Protein AF-A0A4Q0YT40-F1 (afdb_monomer)

Organism: NCBI:txid1278244

Mean predicted aligned error: 18.42 Å

Sequence (794 aa):
MQFTASTARFYFFLEVALEYIKHKRYRWLLLITVFLSGCFTVDKKEVDIEKEDGGQAVIDVVLTDRPSNRVVLDIVSDLPDEVTVSRAQLTFTSSNWNTPQTVTLTAIDDDTVDNDTAKIKVSVNRRLSDFSFGFAQDRLVNVTVVNDDLADVRLSKTAMTIPENAGAGEFTAVLTAQPKSDVIVDVESNDVDEATVTPSQITFSPSNWNTPQALSVFGIDDDKTTTDTATVSVSVNPLSDGGFVEIPVKSVLVTLENDDDGEQPKAIKVDPAQPPEQLVVTLPGRNDYFKLHKTSQRGPDFEVVRVRSDGTKEALDAGEVRTYTGYSPTAPEILMAATLLHNGDLRYQLFRGVNDDIIGNPSSAAREDDYDASRPTNVTFWDRMPAPPITILQPMGTLTDPAPSPYKLADLSLILDASRWTNLGFQKDRSIIEKTETSINFTDALYLRDMSWRHPIDKVLIYETFPASGTNEWTKTKTRVDSLFPGNISDHYATIGQVGGGLAFVCNTHSISAVYNSFDAGYAEFWHVFRHEIGHNHGSGHYTGGAPEGATIMSGNSIPLSKISGPESDVMKGCASWKFKDAYRDGQAPSHPVPPYAKFDKVLIKGSEREIVLDVLSNDIDANNDKIGILDFVTSTRNGTIRFEPADSASGRDKLVYTVDSVLAIGEKDRFTYRIIDANGQISTGQIEIQRYPESITLSTNADLNNIASNAEEVAKLYDYYREVKFVTSNGNWASNIRLPSGDRLEGRDFLLTVNSAYAVNLHVNGEVKTYFRGQTISGTYGNGAWKLFEIAF

Secondary structure (DSSP, 8-state):
----S-TTSSSHHHHHHHHHGGG----------------EEES-SEEEES-TTT-EEEEEEEESS--SS-EEEEEEES-TTTEEES-SEEEE-TTTTTS-EEEEEEE---SBSS--EEEEEEEE-TTTS-GGGTTPPPEEEEEEEPP-----EEES-SEEEEETTT-EEEEEEEESSB-SS-EEEEEEES-TTTEEEE-SEEEE-TTTTTSPEEEEEEE---S--S--EEEEEEEE-TTS-TTTTTPPPEEEEEEEE-----S--------TTS--SEEEEE-TT---EEEEEE---EEEEEEEEEE-TTS-EEE----S--EEEEE-SSSTT-EEEEEE-TTS-EEEEEE--SS-------S--S---S--TTSPP---EESSPPPPPS--PPPSS--BPPPP---EE--EEEEEEHHHHHHTT--SHHHHHHHHHHHHHHHHHHHHHHHSEE--EEEEEEESSPPP-SHHHHTTHHHHHHHHSTT---SEEEEESS-TT-B--TT--S-EE-----SSSS---HHHHHHHHHHHHTT--TTTTSSSS---GGG-S-TT-----HHHHHHHHHHHHHHSTTTSEE----SS----B--EEEEEE-TT--EEEE-GGGS-B-TT---EEEEEE--B-SSEEEEEE--SSTTSPPEEEEEESS-PPTT-EEEEEEEEEETTS-EEEEEEEEEEPPSEEEE-SHHHHHHHTT-HHHHHHHHTT-SEEEEEEBTTB--SEEE---SGGGTT-EEEEEE-SSS-EEEEETTEEEEE-TT-EEEEEEETTEEEEEE---

Radius of gyration: 46.4 Å; Cα contacts (8 Å, |Δi|>4): 1845; chains: 1; bounding box: 134×84×126 Å

Nearest PDB structures (foldseek):
  4dny-assembly1_A  TM=9.069E-01  e=2.361E-08  Escherichia coli O157:H7
  3vta-assembly2_B  TM=5.539E-01  e=1.621E-03  Cucumis melo
  4rtd-assembly1_A  TM=2.829E-01  e=8.474E-05  Escherichia coli K-12
  5a42-assembly1_A  TM=2.393E-01  e=2.942E-05  Escherichia coli K-12
  2z4t-assembly1_A  TM=3.731E-01  e=8.149E-03  Photobacterium sp. JT-ISH-224

pLDDT: mean 81.82, std 16.35, range [27.25, 97.56]

Structure (mmCIF, N/CA/C/O backbone):
data_AF-A0A4Q0YT40-F1
#
_entry.id   AF-A0A4Q0YT40-F1
#
loop_
_atom_site.group_PDB
_atom_site.id
_atom_site.type_symbol
_atom_site.label_atom_id
_atom_site.label_alt_id
_atom_site.label_comp_id
_atom_site.label_asym_id
_atom_site.label_entity_id
_atom_site.label_seq_id
_atom_site.pdbx_PDB_ins_code
_atom_site.Cartn_x
_atom_site.Cartn_y
_atom_site.Cartn_z
_atom_site.occupancy
_atom_site.B_iso_or_equiv
_atom_site.auth_seq_id
_atom_site.auth_comp_id
_atom_site.auth_asym_id
_atom_site.auth_atom_id
_atom_site.pdbx_PDB_model_num
ATOM 1 N N . MET A 1 1 ? 50.803 -26.792 -78.339 1.00 44.84 1 MET A N 1
ATOM 2 C CA . MET A 1 1 ? 51.749 -26.022 -79.174 1.00 44.84 1 MET A CA 1
ATOM 3 C C . MET A 1 1 ? 51.206 -24.605 -79.295 1.00 44.84 1 MET A C 1
ATOM 5 O O . MET A 1 1 ? 50.373 -24.349 -80.145 1.00 44.84 1 MET A O 1
ATOM 9 N N . GLN A 1 2 ? 51.597 -23.734 -78.367 1.00 27.25 2 GLN A N 1
ATOM 10 C CA . GLN A 1 2 ? 51.421 -22.279 -78.391 1.00 27.25 2 GLN A CA 1
ATOM 11 C C . GLN A 1 2 ? 52.415 -21.762 -77.344 1.00 27.25 2 GLN A C 1
ATOM 13 O O . GLN A 1 2 ? 52.259 -22.019 -76.155 1.00 27.25 2 GLN A O 1
ATOM 18 N N . PHE A 1 3 ? 53.519 -21.179 -77.808 1.00 30.95 3 PHE A N 1
ATOM 19 C CA . PHE A 1 3 ? 54.542 -20.582 -76.953 1.00 30.95 3 PHE A CA 1
ATOM 20 C C . PHE A 1 3 ? 54.068 -19.184 -76.552 1.00 30.95 3 PHE A C 1
ATOM 22 O O . PHE A 1 3 ? 53.912 -18.325 -77.417 1.00 30.95 3 PHE A O 1
ATOM 29 N N . THR A 1 4 ? 53.854 -18.947 -75.258 1.00 33.94 4 THR A N 1
ATOM 30 C CA . THR A 1 4 ? 53.590 -17.612 -74.709 1.00 33.94 4 THR A CA 1
ATOM 31 C C . THR A 1 4 ? 54.831 -17.073 -74.003 1.00 33.94 4 THR A C 1
ATOM 33 O O . THR A 1 4 ? 55.519 -17.774 -73.263 1.00 33.94 4 THR A O 1
ATOM 36 N N . ALA A 1 5 ? 55.124 -15.812 -74.297 1.00 40.94 5 ALA A N 1
ATOM 37 C CA . ALA A 1 5 ? 56.311 -15.053 -73.944 1.00 40.94 5 ALA A CA 1
ATOM 38 C C . ALA A 1 5 ? 56.649 -15.031 -72.438 1.00 40.94 5 ALA A C 1
ATOM 40 O O . ALA A 1 5 ? 56.079 -14.259 -71.675 1.00 40.94 5 ALA A O 1
ATOM 41 N N . SER A 1 6 ? 57.666 -15.790 -72.024 1.00 35.97 6 SER A N 1
ATOM 42 C CA . SER A 1 6 ? 58.470 -15.453 -70.831 1.00 35.97 6 SER A CA 1
ATOM 43 C C . SER A 1 6 ? 59.953 -15.841 -70.940 1.00 35.97 6 SER A C 1
ATOM 45 O O . SER A 1 6 ? 60.773 -15.407 -70.136 1.00 35.97 6 SER A O 1
ATOM 47 N N . THR A 1 7 ? 60.354 -16.545 -72.002 1.00 39.34 7 THR A N 1
ATOM 48 C CA . THR A 1 7 ? 61.739 -16.987 -72.247 1.00 39.34 7 THR A CA 1
ATOM 49 C C . THR A 1 7 ? 62.654 -15.946 -72.911 1.00 39.34 7 THR A C 1
ATOM 51 O O . THR A 1 7 ? 63.833 -16.218 -73.114 1.00 39.34 7 THR A O 1
ATOM 54 N N . ALA A 1 8 ? 62.171 -14.734 -73.208 1.00 37.81 8 ALA A N 1
ATOM 55 C CA . ALA A 1 8 ? 62.936 -13.727 -73.961 1.00 37.81 8 ALA A CA 1
ATOM 56 C C . ALA A 1 8 ? 63.620 -12.627 -73.116 1.00 37.81 8 ALA A C 1
ATOM 58 O O . ALA A 1 8 ? 64.376 -11.833 -73.666 1.00 37.81 8 ALA A O 1
ATOM 59 N N . ARG A 1 9 ? 63.416 -12.561 -71.790 1.00 40.62 9 ARG A N 1
ATOM 60 C CA . ARG A 1 9 ? 64.088 -11.556 -70.927 1.00 40.62 9 ARG A CA 1
ATOM 61 C C . ARG A 1 9 ? 65.299 -12.070 -70.144 1.00 40.62 9 ARG A C 1
ATOM 63 O O . ARG A 1 9 ? 66.021 -11.265 -69.570 1.00 40.62 9 ARG A O 1
ATOM 70 N N . PHE A 1 10 ? 65.574 -13.374 -70.178 1.00 38.31 10 PHE A N 1
ATOM 71 C CA . PHE A 1 10 ? 66.723 -13.964 -69.478 1.00 38.31 10 PHE A CA 1
ATOM 72 C C . PHE A 1 10 ? 67.996 -14.071 -70.340 1.00 38.31 10 PHE A C 1
ATOM 74 O O . PHE A 1 10 ? 69.082 -14.260 -69.803 1.00 38.31 10 PHE A O 1
ATOM 81 N N . TYR A 1 11 ? 67.892 -13.878 -71.662 1.00 40.69 11 TYR A N 1
ATOM 82 C CA . TYR A 1 11 ? 69.049 -13.919 -72.568 1.00 40.69 11 TYR A CA 1
ATOM 83 C C . TYR A 1 11 ? 69.801 -12.583 -72.709 1.00 40.69 11 TYR A C 1
ATOM 85 O O . TYR A 1 11 ? 70.957 -12.591 -73.113 1.00 40.69 11 TYR A O 1
ATOM 93 N N . PHE A 1 12 ? 69.215 -11.446 -72.314 1.00 41.19 12 PHE A N 1
ATOM 94 C CA . PHE A 1 12 ? 69.867 -10.136 -72.486 1.00 41.19 12 PHE A CA 1
ATOM 95 C C . PHE A 1 12 ? 70.853 -9.778 -71.356 1.00 41.19 12 PHE A C 1
ATOM 97 O O . PHE A 1 12 ? 71.797 -9.024 -71.565 1.00 41.19 12 PHE A O 1
ATOM 104 N N . PHE A 1 13 ? 70.698 -10.358 -70.159 1.00 40.62 13 PHE A N 1
ATOM 105 C CA . PHE A 1 13 ? 71.640 -10.136 -69.049 1.00 40.62 13 PHE A CA 1
ATOM 106 C C . PHE A 1 13 ? 72.881 -11.041 -69.100 1.00 40.62 13 PHE A C 1
ATOM 108 O O . PHE A 1 13 ? 73.873 -10.753 -68.428 1.00 40.62 13 PHE A O 1
ATOM 115 N N . LEU A 1 14 ? 72.860 -12.100 -69.917 1.00 39.28 14 LEU A N 1
ATOM 116 C CA . LEU A 1 14 ? 73.997 -13.010 -70.066 1.00 39.28 14 LEU A CA 1
ATOM 117 C C . LEU A 1 14 ? 75.068 -12.458 -71.028 1.00 39.28 14 LEU A C 1
ATOM 119 O O . LEU A 1 14 ? 76.251 -12.714 -70.815 1.00 39.28 14 LEU A O 1
ATOM 123 N N . GLU A 1 15 ? 74.696 -11.640 -72.023 1.00 43.28 15 GLU A N 1
ATOM 124 C CA . GLU A 1 15 ? 75.668 -10.985 -72.920 1.00 43.28 15 GLU A CA 1
ATOM 125 C C . GLU A 1 15 ? 76.441 -9.844 -72.235 1.00 43.28 15 GLU A C 1
ATOM 127 O O . GLU A 1 15 ? 77.650 -9.725 -72.428 1.00 43.28 15 GLU A O 1
ATOM 132 N N . VAL A 1 16 ? 75.808 -9.077 -71.339 1.00 47.66 16 VAL A N 1
ATOM 133 C CA . VAL A 1 16 ? 76.474 -7.955 -70.644 1.00 47.66 16 VAL A CA 1
ATOM 134 C C . VAL A 1 16 ? 77.505 -8.441 -69.608 1.00 47.66 16 VAL A C 1
ATOM 136 O O . VAL A 1 16 ? 78.552 -7.819 -69.419 1.00 47.66 16 VAL A O 1
ATOM 139 N N . ALA A 1 17 ? 77.274 -9.596 -68.975 1.00 43.91 17 ALA A N 1
ATOM 140 C CA . ALA A 1 17 ? 78.233 -10.191 -68.039 1.00 43.91 17 ALA A CA 1
ATOM 141 C C . ALA A 1 17 ? 79.467 -10.798 -68.743 1.00 43.91 17 ALA A C 1
ATOM 143 O O . ALA A 1 17 ? 80.567 -10.797 -68.182 1.00 43.91 17 ALA A O 1
ATOM 144 N N . LEU A 1 18 ? 79.313 -11.272 -69.985 1.00 44.75 18 LEU A N 1
ATOM 145 C CA . LEU A 1 18 ? 80.403 -11.832 -70.795 1.00 44.75 18 LEU A CA 1
ATOM 146 C C . LEU A 1 18 ? 81.376 -10.761 -71.313 1.00 44.75 18 LEU A C 1
ATOM 148 O O . LEU A 1 18 ? 82.555 -11.057 -71.530 1.00 44.75 18 LEU A O 1
ATOM 152 N N . GLU A 1 19 ? 80.932 -9.511 -71.451 1.00 46.06 19 GLU A N 1
ATOM 153 C CA . GLU A 1 19 ? 81.785 -8.413 -71.915 1.00 46.06 19 GLU A CA 1
ATOM 154 C C . GLU A 1 19 ? 82.584 -7.754 -70.775 1.00 46.06 19 GLU A C 1
ATOM 156 O O . GLU A 1 19 ? 83.726 -7.333 -70.976 1.00 46.06 19 GLU A O 1
ATOM 161 N N . TYR A 1 20 ? 82.073 -7.791 -69.539 1.00 44.88 20 TYR A N 1
ATOM 162 C CA . TYR A 1 20 ? 82.755 -7.225 -68.365 1.00 44.88 20 TYR A CA 1
ATOM 163 C C . TYR A 1 20 ? 83.929 -8.085 -67.843 1.00 44.88 20 TYR A C 1
ATOM 165 O O . TYR A 1 20 ? 84.831 -7.584 -67.168 1.00 44.88 20 TYR A O 1
ATOM 173 N N . ILE A 1 21 ? 83.980 -9.378 -68.190 1.00 47.09 21 ILE A N 1
ATOM 174 C CA . ILE A 1 21 ? 85.009 -10.328 -67.712 1.00 47.09 21 ILE A CA 1
ATOM 175 C C . ILE A 1 21 ? 86.224 -10.429 -68.665 1.00 47.09 21 ILE A C 1
ATOM 177 O O . ILE A 1 21 ? 87.233 -11.052 -68.333 1.00 47.09 21 ILE A O 1
ATOM 181 N N . LYS A 1 22 ? 86.230 -9.730 -69.810 1.00 44.03 22 LYS A N 1
ATOM 182 C CA . LYS A 1 22 ? 87.388 -9.725 -70.731 1.00 44.03 22 LYS A CA 1
ATOM 183 C C . LYS A 1 22 ? 88.614 -8.933 -70.245 1.00 44.03 22 LYS A C 1
ATOM 185 O O . LYS A 1 22 ? 89.668 -9.060 -70.867 1.00 44.03 22 LYS A O 1
ATOM 190 N N . HIS A 1 23 ? 88.547 -8.177 -69.138 1.00 50.34 23 HIS A N 1
ATOM 191 C CA . HIS A 1 23 ? 89.631 -7.244 -68.776 1.00 50.34 23 HIS A CA 1
ATOM 192 C C . HIS A 1 23 ? 90.381 -7.427 -67.449 1.00 50.34 23 HIS A C 1
ATOM 194 O O . HIS A 1 23 ? 91.304 -6.648 -67.203 1.00 50.34 23 HIS A O 1
ATOM 200 N N . LYS A 1 24 ? 90.144 -8.461 -66.628 1.00 41.41 24 LYS A N 1
ATOM 201 C CA . LYS A 1 24 ? 91.039 -8.733 -65.480 1.00 41.41 24 LYS A CA 1
ATOM 202 C C . LYS A 1 24 ? 91.343 -10.218 -65.299 1.00 41.41 24 LYS A C 1
ATOM 204 O O . LYS A 1 24 ? 90.488 -11.022 -64.955 1.00 41.41 24 LYS A O 1
ATOM 209 N N . ARG A 1 25 ? 92.618 -10.562 -65.512 1.00 43.66 25 ARG A N 1
ATOM 210 C CA . ARG A 1 25 ? 93.213 -11.875 -65.236 1.00 43.66 25 ARG A CA 1
ATOM 211 C C . ARG A 1 25 ? 93.190 -12.169 -63.731 1.00 43.66 25 ARG A C 1
ATOM 213 O O . ARG A 1 25 ? 94.154 -11.855 -63.046 1.00 43.66 25 ARG A O 1
ATOM 220 N N . TYR A 1 26 ? 92.152 -12.844 -63.250 1.00 38.78 26 TYR A N 1
ATOM 221 C CA . TYR A 1 26 ? 92.241 -13.711 -62.075 1.00 38.78 26 TYR A CA 1
ATOM 222 C C . TYR A 1 26 ? 91.501 -15.017 -62.371 1.00 38.78 26 TYR A C 1
ATOM 224 O O . TYR A 1 26 ? 90.292 -15.047 -62.571 1.00 38.78 26 TYR A O 1
ATOM 232 N N . ARG A 1 27 ? 92.278 -16.102 -62.464 1.00 39.03 27 ARG A N 1
ATOM 233 C CA . ARG A 1 27 ? 91.798 -17.481 -62.581 1.00 39.03 27 ARG A CA 1
ATOM 234 C C . ARG A 1 27 ? 91.265 -17.913 -61.216 1.00 39.03 27 ARG A C 1
ATOM 236 O O . ARG A 1 27 ? 92.078 -18.215 -60.357 1.00 39.03 27 ARG A O 1
ATOM 243 N N . TRP A 1 28 ? 89.949 -17.985 -61.058 1.00 34.53 28 TRP A N 1
ATOM 244 C CA . TRP A 1 28 ? 89.266 -19.092 -60.382 1.00 34.53 28 TRP A CA 1
ATOM 245 C C . TRP A 1 28 ? 87.946 -19.336 -61.123 1.00 34.53 28 TRP A C 1
ATOM 247 O O . TRP A 1 28 ? 87.278 -18.407 -61.565 1.00 34.53 28 TRP A O 1
ATOM 257 N N . LEU A 1 29 ? 87.681 -20.612 -61.366 1.00 38.84 29 LEU A N 1
ATOM 258 C CA . LEU A 1 29 ? 86.665 -21.179 -62.246 1.00 38.84 29 LEU A CA 1
ATOM 259 C C . LEU A 1 29 ? 85.251 -20.696 -61.851 1.00 38.84 29 LEU A C 1
ATOM 261 O O . LEU A 1 29 ? 84.733 -21.121 -60.823 1.00 38.84 29 LEU A O 1
ATOM 265 N N . LEU A 1 30 ? 84.604 -19.844 -62.656 1.00 36.06 30 LEU A N 1
ATOM 266 C CA . LEU A 1 30 ? 83.154 -19.654 -62.552 1.00 36.06 30 LEU A CA 1
ATOM 267 C C . LEU A 1 30 ? 82.508 -20.797 -63.343 1.00 36.06 30 LEU A C 1
ATOM 269 O O . LEU A 1 30 ? 82.378 -20.722 -64.565 1.00 36.06 30 LEU A O 1
ATOM 273 N N . LEU A 1 31 ? 82.181 -21.896 -62.657 1.00 37.84 31 LEU A N 1
ATOM 274 C CA . LEU A 1 31 ? 81.261 -22.894 -63.195 1.00 37.84 31 LEU A CA 1
ATOM 275 C C . LEU A 1 31 ? 79.934 -22.159 -63.432 1.00 37.84 31 LEU A C 1
ATOM 277 O O . LEU A 1 31 ? 79.194 -21.889 -62.489 1.00 37.84 31 LEU A O 1
ATOM 281 N N . ILE A 1 32 ? 79.642 -21.792 -64.680 1.00 40.38 32 ILE A N 1
ATOM 282 C CA . ILE A 1 32 ? 78.275 -21.454 -65.076 1.00 40.38 32 ILE A CA 1
ATOM 283 C C . ILE A 1 32 ? 77.550 -22.792 -65.165 1.00 40.38 32 ILE A C 1
ATOM 285 O O . ILE A 1 32 ? 77.398 -23.386 -66.231 1.00 40.38 32 ILE A O 1
ATOM 289 N N . THR A 1 33 ? 77.168 -23.314 -64.003 1.00 43.16 33 THR A N 1
ATOM 290 C CA . THR A 1 33 ? 76.110 -24.305 -63.932 1.00 43.16 33 THR A CA 1
ATOM 291 C C . THR A 1 33 ? 74.858 -23.553 -64.344 1.00 43.16 33 THR A C 1
ATOM 293 O O . THR A 1 33 ? 74.421 -22.637 -63.646 1.00 43.16 33 THR A O 1
ATOM 296 N N . VAL A 1 34 ? 74.299 -23.896 -65.503 1.00 42.72 34 VAL A N 1
ATOM 297 C CA . VAL A 1 34 ? 72.892 -23.615 -65.775 1.00 42.72 34 VAL A CA 1
ATOM 298 C C . VAL A 1 34 ? 72.142 -24.349 -64.669 1.00 42.72 34 VAL A C 1
ATOM 300 O O . VAL A 1 34 ? 71.967 -25.563 -64.742 1.00 42.72 34 VAL A O 1
ATOM 303 N N . PHE A 1 35 ? 71.820 -23.653 -63.578 1.00 47.31 35 PHE A N 1
ATOM 304 C CA . PHE A 1 35 ? 70.943 -24.202 -62.561 1.00 47.31 35 PHE A CA 1
ATOM 305 C C . PHE A 1 35 ? 69.595 -24.375 -63.253 1.00 47.31 35 PHE A C 1
ATOM 307 O O . PHE A 1 35 ? 68.856 -23.408 -63.445 1.00 47.31 35 PHE A O 1
ATOM 314 N N . LEU A 1 36 ? 69.297 -25.612 -63.661 1.00 54.03 36 LEU A N 1
ATOM 315 C CA . LEU A 1 36 ? 67.923 -26.091 -63.669 1.00 54.03 36 LEU A CA 1
ATOM 316 C C . LEU A 1 36 ? 67.390 -25.727 -62.285 1.00 54.03 36 LEU A C 1
ATOM 318 O O . LEU A 1 36 ? 67.830 -26.284 -61.280 1.00 54.03 36 LEU A O 1
ATOM 322 N N . SER A 1 37 ? 66.602 -24.655 -62.230 1.00 66.81 37 SER A N 1
ATOM 323 C CA . SER A 1 37 ? 66.037 -24.187 -60.974 1.00 66.81 37 SER A CA 1
ATOM 324 C C . SER A 1 37 ? 65.064 -25.267 -60.544 1.00 66.81 37 SER A C 1
ATOM 326 O O . SER A 1 37 ? 64.102 -25.532 -61.267 1.00 66.81 37 SER A O 1
ATOM 328 N N . GLY A 1 38 ? 65.364 -25.924 -59.426 1.00 78.94 38 GLY A N 1
ATOM 329 C CA . GLY A 1 38 ? 64.507 -26.969 -58.891 1.00 78.94 38 GLY A CA 1
ATOM 330 C C . GLY A 1 38 ? 63.107 -26.406 -58.683 1.00 78.94 38 GLY A C 1
ATOM 331 O O . GLY A 1 38 ? 62.954 -25.273 -58.215 1.00 78.94 38 GLY A O 1
ATOM 332 N N . CYS A 1 39 ? 62.087 -27.161 -59.082 1.00 87.06 39 CYS A N 1
ATOM 333 C CA . CYS A 1 39 ? 60.698 -26.741 -58.960 1.00 87.06 39 CYS A CA 1
ATOM 334 C C . CYS A 1 39 ? 59.920 -27.663 -58.016 1.00 87.06 39 CYS A C 1
ATOM 336 O O . CYS A 1 39 ? 60.358 -28.750 -57.636 1.00 87.06 39 CYS A O 1
ATOM 338 N N . PHE A 1 40 ? 58.750 -27.200 -57.603 1.00 94.19 40 PHE A N 1
ATOM 339 C CA . PHE A 1 40 ? 57.788 -27.989 -56.854 1.00 94.19 40 PHE A CA 1
ATOM 340 C C . PHE A 1 40 ? 56.393 -27.745 -57.422 1.00 94.19 40 PHE A C 1
ATOM 342 O O . PHE A 1 40 ? 56.112 -26.714 -58.052 1.00 94.19 40 PHE A O 1
ATOM 349 N N . THR A 1 41 ? 55.523 -28.718 -57.204 1.00 94.44 41 THR A N 1
ATOM 350 C CA . THR A 1 41 ? 54.122 -28.674 -57.602 1.00 94.44 41 THR A CA 1
ATOM 351 C C . THR A 1 41 ? 53.239 -28.808 -56.377 1.00 94.44 41 THR A C 1
ATOM 353 O O . THR A 1 41 ? 53.568 -29.540 -55.445 1.00 94.44 41 THR A O 1
ATOM 356 N N . VAL A 1 42 ? 52.116 -28.102 -56.424 1.00 95.81 42 VAL A N 1
ATOM 357 C CA . VAL A 1 42 ? 50.943 -28.363 -55.595 1.00 95.81 42 VAL A CA 1
ATOM 358 C C . VAL A 1 42 ? 49.897 -28.939 -56.543 1.00 95.81 42 VAL A C 1
ATOM 360 O O . VAL A 1 42 ? 49.755 -28.433 -57.661 1.00 95.81 42 VAL A O 1
ATOM 363 N N . ASP A 1 43 ? 49.259 -30.035 -56.155 1.00 96.19 43 ASP A N 1
ATOM 364 C CA . ASP A 1 43 ? 48.300 -30.773 -56.984 1.00 96.19 43 ASP A CA 1
ATOM 365 C C . ASP A 1 43 ? 47.068 -29.935 -57.371 1.00 96.19 43 ASP A C 1
ATOM 367 O O . ASP A 1 43 ? 46.558 -30.066 -58.486 1.00 96.19 43 ASP A O 1
ATOM 371 N N . LYS A 1 44 ? 46.642 -29.029 -56.484 1.00 94.06 44 LYS A N 1
ATOM 372 C CA . LYS A 1 44 ? 45.475 -28.157 -56.655 1.00 94.06 44 LYS A CA 1
ATOM 373 C C . LYS A 1 44 ? 45.865 -26.680 -56.680 1.00 94.06 44 LYS A C 1
ATOM 375 O O . LYS A 1 44 ? 46.805 -26.250 -56.016 1.00 94.06 44 LYS A O 1
ATOM 380 N N . LYS A 1 45 ? 45.124 -25.898 -57.468 1.00 91.75 45 LYS A N 1
ATOM 381 C CA . LYS A 1 45 ? 45.189 -24.422 -57.480 1.00 91.75 45 LYS A CA 1
ATOM 382 C C . LYS A 1 45 ? 44.001 -23.778 -56.769 1.00 91.75 45 LYS A C 1
ATOM 384 O O . LYS A 1 45 ? 44.116 -22.640 -56.330 1.00 91.75 45 LYS A O 1
ATOM 389 N N . GLU A 1 46 ? 42.900 -24.511 -56.686 1.00 95.25 46 GLU A N 1
ATOM 390 C CA . GLU A 1 46 ? 41.639 -24.124 -56.062 1.00 95.25 46 GLU A CA 1
ATOM 391 C C . GLU A 1 46 ? 41.144 -25.327 -55.256 1.00 95.25 46 GLU A C 1
ATOM 393 O O . GLU A 1 46 ? 41.333 -26.475 -55.684 1.00 95.25 46 GLU A O 1
ATOM 398 N N . VAL A 1 47 ? 40.605 -25.069 -54.070 1.00 95.38 47 VAL A N 1
ATOM 399 C CA . VAL A 1 47 ? 40.102 -26.075 -53.134 1.00 95.38 47 VAL A CA 1
ATOM 400 C C . VAL A 1 47 ? 38.835 -25.536 -52.488 1.00 95.38 47 VAL A C 1
ATOM 402 O O . VAL A 1 47 ? 38.884 -24.464 -51.898 1.00 95.38 47 VAL A O 1
ATOM 405 N N . ASP A 1 48 ? 37.761 -26.315 -52.534 1.00 93.75 48 ASP A N 1
ATOM 406 C CA . ASP A 1 48 ? 36.539 -26.020 -51.789 1.00 93.75 48 ASP A CA 1
ATOM 407 C C . ASP A 1 48 ? 36.504 -26.885 -50.519 1.00 93.75 48 ASP A C 1
ATOM 409 O O . ASP A 1 48 ? 36.809 -28.084 -50.572 1.00 93.75 48 ASP A O 1
ATOM 413 N N . ILE A 1 49 ? 36.169 -26.284 -49.379 1.00 93.00 49 ILE A N 1
ATOM 414 C CA . ILE A 1 49 ? 35.864 -26.977 -48.124 1.00 93.00 49 ILE A CA 1
ATOM 415 C C . ILE A 1 49 ? 34.343 -26.953 -47.956 1.00 93.00 49 ILE A C 1
ATOM 417 O O . ILE A 1 49 ? 33.744 -25.888 -47.984 1.00 93.00 49 ILE A O 1
ATOM 421 N N . GLU A 1 50 ? 33.718 -28.125 -47.819 1.00 89.00 50 GLU A N 1
ATOM 422 C CA . GLU A 1 50 ? 32.254 -28.281 -47.927 1.00 89.00 50 GLU A CA 1
ATOM 423 C C . GLU A 1 50 ? 31.433 -27.657 -46.780 1.00 89.00 50 GLU A C 1
ATOM 425 O O . GLU A 1 50 ? 30.218 -27.558 -46.931 1.00 89.00 50 GLU A O 1
ATOM 430 N N . LYS A 1 51 ? 32.069 -27.286 -45.660 1.00 86.38 51 LYS A N 1
ATOM 431 C CA . LYS A 1 51 ? 31.463 -26.584 -44.516 1.00 86.38 51 LYS A CA 1
ATOM 432 C C . LYS A 1 51 ? 32.525 -25.919 -43.632 1.00 86.38 51 LYS A C 1
ATOM 434 O O . LYS A 1 51 ? 33.654 -26.429 -43.597 1.00 86.38 51 LYS A O 1
ATOM 439 N N . GLU A 1 52 ? 32.182 -24.870 -42.896 1.00 87.81 52 GLU A N 1
ATOM 440 C CA . GLU A 1 52 ? 33.117 -24.165 -42.004 1.00 87.81 52 GLU A CA 1
ATOM 441 C C . GLU A 1 52 ? 33.244 -24.762 -40.598 1.00 87.81 52 GLU A C 1
ATOM 443 O O . GLU A 1 52 ? 34.346 -24.711 -40.048 1.00 87.81 52 GLU A O 1
ATOM 448 N N . ASP A 1 53 ? 32.240 -25.515 -40.116 1.00 85.62 53 ASP A N 1
ATOM 449 C CA . ASP A 1 53 ? 32.285 -26.293 -38.861 1.00 85.62 53 ASP A CA 1
ATOM 450 C C . ASP A 1 53 ? 33.289 -27.469 -38.930 1.00 85.62 53 ASP A C 1
ATOM 452 O O . ASP A 1 53 ? 32.952 -28.659 -39.067 1.00 85.62 53 ASP A O 1
ATOM 456 N N . GLY A 1 54 ? 34.579 -27.134 -38.914 1.00 85.88 54 GLY A N 1
ATOM 457 C CA . GLY A 1 54 ? 35.710 -28.056 -38.927 1.00 85.88 54 GLY A CA 1
ATOM 458 C C . GLY A 1 54 ? 35.875 -28.845 -40.227 1.00 85.88 54 GLY A C 1
ATOM 459 O O . GLY A 1 54 ? 36.538 -29.892 -40.222 1.00 85.88 54 GLY A O 1
ATOM 460 N N . GLY A 1 55 ? 35.281 -28.383 -41.332 1.00 91.94 55 GLY A N 1
ATOM 461 C CA . GLY A 1 55 ? 35.441 -28.995 -42.647 1.00 91.94 55 GLY A CA 1
ATOM 462 C C . GLY A 1 55 ? 36.910 -29.068 -43.065 1.00 91.94 55 GLY A C 1
ATOM 463 O O . GLY A 1 55 ? 37.737 -28.223 -42.716 1.00 91.94 55 GLY A O 1
ATOM 464 N N . GLN A 1 56 ? 37.264 -30.118 -43.809 1.00 94.81 56 GLN A N 1
ATOM 465 C CA . GLN A 1 56 ? 38.649 -30.365 -44.200 1.00 94.81 56 GLN A CA 1
ATOM 466 C C . GLN A 1 56 ? 38.797 -30.618 -45.689 1.00 94.81 56 GLN A C 1
ATOM 468 O O . GLN A 1 56 ? 38.030 -31.359 -46.302 1.00 94.81 56 GLN A O 1
ATOM 473 N N . ALA A 1 57 ? 39.887 -30.098 -46.235 1.00 95.25 57 ALA A N 1
ATOM 474 C CA . ALA A 1 57 ? 40.389 -30.477 -47.541 1.00 95.25 57 ALA A CA 1
ATOM 475 C C . ALA A 1 57 ? 41.895 -30.735 -47.480 1.00 95.25 57 ALA A C 1
ATOM 477 O O . ALA A 1 57 ? 42.577 -30.414 -46.509 1.00 95.25 57 ALA A O 1
ATOM 478 N N . VAL A 1 58 ? 42.439 -31.353 -48.525 1.00 96.00 58 VAL A N 1
ATOM 479 C CA . VAL A 1 58 ? 43.867 -31.685 -48.594 1.00 96.00 58 VAL A CA 1
ATOM 480 C C . VAL A 1 58 ? 44.503 -31.155 -49.870 1.00 96.00 58 VAL A C 1
ATOM 482 O O . VAL A 1 58 ? 43.880 -31.190 -50.939 1.00 96.00 58 VAL A O 1
ATOM 485 N N . ILE A 1 59 ? 45.755 -30.718 -49.745 1.00 97.31 59 ILE A N 1
ATOM 486 C CA . ILE A 1 59 ? 46.665 -30.443 -50.861 1.00 97.31 59 ILE A CA 1
ATOM 487 C C . ILE A 1 59 ? 47.910 -31.320 -50.739 1.00 97.31 59 ILE A C 1
ATOM 489 O O . ILE A 1 59 ? 48.423 -31.547 -49.640 1.00 97.31 59 ILE A O 1
ATOM 493 N N . ASP A 1 60 ? 48.422 -31.771 -51.874 1.00 97.19 60 ASP A N 1
ATOM 494 C CA . ASP A 1 60 ? 49.634 -32.571 -51.977 1.00 97.19 60 ASP A CA 1
ATOM 495 C C . ASP A 1 60 ? 50.763 -31.745 -52.591 1.00 97.19 60 ASP A C 1
ATOM 497 O O . ASP A 1 60 ? 50.650 -31.191 -53.689 1.00 97.19 60 ASP A O 1
ATOM 501 N N . VAL A 1 61 ? 51.893 -31.686 -51.884 1.00 96.81 61 VAL A N 1
ATOM 502 C CA . VAL A 1 61 ? 53.086 -30.954 -52.321 1.00 96.81 61 VAL A CA 1
ATOM 503 C C . VAL A 1 61 ? 54.208 -31.937 -52.636 1.00 96.81 61 VAL A C 1
ATOM 505 O O . VAL A 1 61 ? 54.503 -32.831 -51.842 1.00 96.81 61 VAL A O 1
ATOM 508 N N . VAL A 1 62 ? 54.869 -31.775 -53.782 1.00 96.62 62 VAL A N 1
ATOM 509 C CA . VAL A 1 62 ? 55.988 -32.636 -54.204 1.00 96.62 62 VAL A CA 1
ATOM 510 C C . VAL A 1 62 ? 57.035 -31.837 -54.983 1.00 96.62 62 VAL A C 1
ATOM 512 O O . VAL A 1 62 ? 56.701 -30.875 -55.678 1.00 96.62 62 VAL A O 1
ATOM 515 N N . LEU A 1 63 ? 58.314 -32.211 -54.873 1.00 95.12 63 LEU A N 1
ATOM 516 C CA . LEU A 1 63 ? 59.367 -31.618 -55.701 1.00 95.12 63 LEU A CA 1
ATOM 517 C C . LEU A 1 63 ? 59.394 -32.286 -57.079 1.00 95.12 63 LEU A C 1
ATOM 519 O O . LEU A 1 63 ? 59.231 -33.499 -57.195 1.00 95.12 63 LEU A O 1
ATOM 523 N N . THR A 1 64 ? 59.661 -31.512 -58.129 1.00 91.69 64 THR A N 1
ATOM 524 C CA . THR A 1 64 ? 59.808 -32.045 -59.496 1.00 91.69 64 THR A CA 1
ATOM 525 C C . THR A 1 64 ? 61.199 -32.599 -59.765 1.00 91.69 64 THR A C 1
ATOM 527 O O . THR A 1 64 ? 61.380 -33.376 -60.699 1.00 91.69 64 THR A O 1
ATOM 530 N N . ASP A 1 65 ? 62.173 -32.225 -58.934 1.00 89.31 65 ASP A N 1
ATOM 531 C CA . ASP A 1 65 ? 63.581 -32.556 -59.104 1.00 89.31 65 ASP A CA 1
ATOM 532 C C . ASP A 1 65 ? 64.191 -33.056 -57.794 1.00 89.31 65 ASP A C 1
ATOM 534 O O . ASP A 1 65 ? 63.879 -32.570 -56.704 1.00 89.31 65 ASP A O 1
ATOM 538 N N . ARG A 1 66 ? 65.110 -34.021 -57.901 1.00 90.94 66 ARG A N 1
ATOM 539 C CA . ARG A 1 66 ? 65.849 -34.552 -56.752 1.00 90.94 66 ARG A CA 1
ATOM 540 C C . ARG A 1 66 ? 66.839 -33.505 -56.227 1.00 90.94 66 ARG A C 1
ATOM 542 O O . ARG A 1 66 ? 67.782 -33.186 -56.951 1.00 90.94 66 ARG A O 1
ATOM 549 N N . PRO A 1 67 ? 66.713 -33.021 -54.978 1.00 91.75 67 PRO A N 1
ATOM 550 C CA . PRO A 1 67 ? 67.617 -32.012 -54.454 1.00 91.75 67 PRO A CA 1
ATOM 551 C C . PRO A 1 67 ? 68.928 -32.649 -53.962 1.00 91.75 67 PRO A C 1
ATOM 553 O O . PRO A 1 67 ? 68.969 -33.825 -53.581 1.00 91.75 67 PRO A O 1
ATOM 556 N N . SER A 1 68 ? 70.012 -31.872 -53.967 1.00 87.56 68 SER A N 1
ATOM 557 C CA . SER A 1 68 ? 71.329 -32.302 -53.474 1.00 87.56 68 SER A CA 1
ATOM 558 C C . SER A 1 68 ? 71.459 -32.159 -51.953 1.00 87.56 68 SER A C 1
ATOM 560 O O . SER A 1 68 ? 72.161 -32.941 -51.315 1.00 87.56 68 SER A O 1
ATOM 562 N N . ASN A 1 69 ? 70.723 -31.211 -51.372 1.00 88.69 69 ASN A N 1
ATOM 563 C CA . ASN A 1 69 ? 70.525 -31.005 -49.939 1.00 88.69 69 ASN A CA 1
ATOM 564 C C . ASN A 1 69 ? 69.026 -30.976 -49.606 1.00 88.69 69 ASN A C 1
ATOM 566 O O . ASN A 1 69 ? 68.183 -31.066 -50.491 1.00 88.69 69 ASN A O 1
ATOM 570 N N . ARG A 1 70 ? 68.657 -30.879 -48.326 1.00 93.31 70 ARG A N 1
ATOM 571 C CA . ARG A 1 70 ? 67.236 -30.770 -47.964 1.00 93.31 70 ARG A CA 1
ATOM 572 C C . ARG A 1 70 ? 66.605 -29.492 -48.542 1.00 93.31 70 ARG A C 1
ATOM 574 O O . ARG A 1 70 ? 67.273 -28.464 -48.620 1.00 93.31 70 ARG A O 1
ATOM 581 N N . VAL A 1 71 ? 65.324 -29.545 -48.885 1.00 95.75 71 VAL A N 1
ATOM 582 C CA . VAL A 1 71 ? 64.488 -28.399 -49.274 1.00 95.75 71 VAL A CA 1
ATOM 583 C C . VAL A 1 71 ? 63.375 -28.270 -48.246 1.00 95.75 71 VAL A C 1
ATOM 585 O O . VAL A 1 71 ? 62.693 -29.248 -47.946 1.00 95.75 71 VAL A O 1
ATOM 588 N N . VAL A 1 72 ? 63.215 -27.077 -47.688 1.00 96.75 72 VAL A N 1
ATOM 589 C CA . VAL A 1 72 ? 62.165 -26.747 -46.727 1.00 96.75 72 VAL A CA 1
ATOM 590 C C . VAL A 1 72 ? 61.189 -25.797 -47.409 1.00 96.75 72 VAL A C 1
ATOM 592 O O . VAL A 1 72 ? 61.589 -24.728 -47.870 1.00 96.75 72 VAL A O 1
ATOM 595 N N . LEU A 1 73 ? 59.923 -26.195 -47.486 1.00 97.12 73 LEU A N 1
ATOM 596 C CA . LEU A 1 73 ? 58.837 -25.350 -47.971 1.00 97.12 73 LEU A CA 1
ATOM 597 C C . LEU A 1 73 ? 58.057 -24.810 -46.773 1.00 97.12 73 LEU A C 1
ATOM 599 O O . LEU A 1 73 ? 57.665 -25.597 -45.914 1.00 97.12 73 LEU A O 1
ATOM 603 N N . ASP A 1 74 ? 57.845 -23.498 -46.729 1.00 97.12 74 ASP A N 1
ATOM 604 C CA . ASP A 1 74 ? 56.943 -22.836 -45.788 1.00 97.12 74 ASP A CA 1
ATOM 605 C C . ASP A 1 74 ? 55.527 -22.833 -46.390 1.00 97.12 74 ASP A C 1
ATOM 607 O O . ASP A 1 74 ? 55.358 -22.463 -47.558 1.00 97.12 74 ASP A O 1
ATOM 611 N N . ILE A 1 75 ? 54.533 -23.245 -45.600 1.00 97.38 75 ILE A N 1
ATOM 612 C CA . ILE A 1 75 ? 53.106 -23.250 -45.945 1.00 97.38 75 ILE A CA 1
ATOM 613 C C . ILE A 1 75 ? 52.406 -22.288 -45.000 1.00 97.38 75 ILE A C 1
ATOM 615 O O . ILE A 1 75 ? 52.433 -22.475 -43.784 1.00 97.38 75 ILE A O 1
ATOM 619 N N . VAL A 1 76 ? 51.815 -21.243 -45.563 1.00 96.69 76 VAL A N 1
ATOM 620 C CA . VAL A 1 76 ? 51.243 -20.136 -44.797 1.00 96.69 76 VAL A CA 1
ATOM 621 C C . VAL A 1 76 ? 49.862 -19.821 -45.351 1.00 96.69 76 VAL A C 1
ATOM 623 O O . VAL A 1 76 ? 49.748 -19.567 -46.549 1.00 96.69 76 VAL A O 1
ATOM 626 N N . SER A 1 77 ? 48.849 -19.838 -44.484 1.00 96.25 77 SER A N 1
ATOM 627 C CA . SER A 1 77 ? 47.556 -19.210 -44.769 1.00 96.25 77 SER A CA 1
ATOM 628 C C . SER A 1 77 ? 47.694 -17.699 -44.604 1.00 96.25 77 SER A C 1
ATOM 630 O O . SER A 1 77 ? 48.360 -17.245 -43.669 1.00 96.25 77 SER A O 1
ATOM 632 N N . ASP A 1 78 ? 47.126 -16.921 -45.520 1.00 95.88 78 ASP A N 1
ATOM 633 C CA . ASP A 1 78 ? 47.026 -15.468 -45.364 1.00 95.88 78 ASP A CA 1
ATOM 634 C C . ASP A 1 78 ? 45.931 -15.051 -44.371 1.00 95.88 78 ASP A C 1
ATOM 636 O O . ASP A 1 78 ? 46.057 -13.981 -43.776 1.00 95.88 78 ASP A O 1
ATOM 640 N N . LEU A 1 79 ? 44.946 -15.922 -44.135 1.00 93.12 79 LEU A N 1
ATOM 641 C CA . LEU A 1 79 ? 43.873 -15.781 -43.154 1.00 93.12 79 LEU A CA 1
ATOM 642 C C . LEU A 1 79 ? 43.817 -17.039 -42.267 1.00 93.12 79 LEU A C 1
ATOM 644 O O . LEU A 1 79 ? 43.102 -17.996 -42.567 1.00 93.12 79 LEU A O 1
ATOM 648 N N . PRO A 1 80 ? 44.644 -17.108 -41.206 1.00 90.88 80 PRO A N 1
ATOM 649 C CA . PRO A 1 80 ? 44.689 -18.271 -40.322 1.00 90.88 80 PRO A CA 1
ATOM 650 C C . PRO A 1 80 ? 43.454 -18.407 -39.424 1.00 90.88 80 PRO A C 1
ATOM 652 O O . PRO A 1 80 ? 43.252 -19.496 -38.893 1.00 90.88 80 PRO A O 1
ATOM 655 N N . ASP A 1 81 ? 42.677 -17.332 -39.270 1.00 88.94 81 ASP A N 1
ATOM 656 C CA . ASP A 1 81 ? 41.404 -17.338 -38.546 1.00 88.94 81 ASP A CA 1
ATOM 657 C C . ASP A 1 81 ? 40.263 -17.935 -39.394 1.00 88.94 81 ASP A C 1
ATOM 659 O O . ASP A 1 81 ? 39.266 -18.318 -38.815 1.00 88.94 81 ASP A O 1
ATOM 663 N N . GLU A 1 82 ? 40.472 -18.121 -40.709 1.00 89.81 82 GLU A N 1
ATOM 664 C CA . GLU A 1 82 ? 39.521 -18.748 -41.651 1.00 89.81 82 GLU A CA 1
ATOM 665 C C . GLU A 1 82 ? 39.928 -20.182 -42.016 1.00 89.81 82 GLU A C 1
ATOM 667 O O . GLU A 1 82 ? 39.146 -21.130 -42.026 1.00 89.81 82 GLU A O 1
ATOM 672 N N . VAL A 1 83 ? 41.211 -20.372 -42.352 1.00 95.25 83 VAL A N 1
ATOM 673 C CA . VAL A 1 83 ? 41.745 -21.670 -42.780 1.00 95.25 83 VAL A CA 1
ATOM 674 C C . VAL A 1 83 ? 43.100 -21.911 -42.141 1.00 95.25 83 VAL A C 1
ATOM 676 O O . VAL A 1 83 ? 44.096 -21.235 -42.429 1.00 95.25 83 VAL A O 1
ATOM 679 N N . THR A 1 84 ? 43.179 -22.963 -41.331 1.00 95.88 84 THR A N 1
ATOM 680 C CA . THR A 1 84 ? 44.431 -23.416 -40.724 1.00 95.88 84 THR A CA 1
ATOM 681 C C . THR A 1 84 ? 45.088 -24.516 -41.545 1.00 95.88 84 THR A C 1
ATOM 683 O O . THR A 1 84 ? 44.447 -25.290 -42.255 1.00 95.88 84 THR A O 1
ATOM 686 N N . VAL A 1 85 ? 46.415 -24.607 -41.438 1.00 96.19 85 VAL A N 1
ATOM 687 C CA . VAL A 1 85 ? 47.202 -25.660 -42.085 1.00 96.19 85 VAL A CA 1
ATOM 688 C C . VAL A 1 85 ? 47.782 -26.596 -41.034 1.00 96.19 85 VAL A C 1
ATOM 690 O O . VAL A 1 85 ? 48.447 -26.171 -40.092 1.00 96.19 85 VAL A O 1
ATOM 693 N N . SER A 1 86 ? 47.605 -27.901 -41.224 1.00 95.62 86 SER A N 1
ATOM 694 C CA . SER A 1 86 ? 48.140 -28.931 -40.316 1.00 95.62 86 SER A CA 1
ATOM 695 C C . SER A 1 86 ? 49.671 -28.919 -40.192 1.00 95.62 86 SER A C 1
ATOM 697 O O . SER A 1 86 ? 50.227 -29.465 -39.235 1.00 95.62 86 SER A O 1
ATOM 699 N N . ARG A 1 87 ? 50.382 -28.332 -41.168 1.00 93.56 87 ARG A N 1
ATOM 700 C CA . ARG A 1 87 ? 51.850 -28.273 -41.218 1.00 93.56 87 ARG A CA 1
ATOM 701 C C . ARG A 1 87 ? 52.321 -26.941 -41.796 1.00 93.56 87 ARG A C 1
ATOM 703 O O . ARG A 1 87 ? 52.212 -26.724 -42.995 1.00 93.56 87 ARG A O 1
ATOM 710 N N . ALA A 1 88 ? 52.951 -26.104 -40.973 1.00 93.69 88 ALA A N 1
ATOM 711 C CA . ALA A 1 88 ? 53.548 -24.841 -41.424 1.00 93.69 88 ALA A CA 1
ATOM 712 C C . ALA A 1 88 ? 54.830 -25.027 -42.264 1.00 93.69 88 ALA A C 1
ATOM 714 O O . ALA A 1 88 ? 55.265 -24.107 -42.953 1.00 93.69 88 ALA A O 1
ATOM 715 N N . GLN A 1 89 ? 55.459 -26.210 -42.200 1.00 96.31 89 GLN A N 1
ATOM 716 C CA . GLN A 1 89 ? 56.649 -26.547 -42.985 1.00 96.31 89 GLN A CA 1
ATOM 717 C C . GLN A 1 89 ? 56.635 -27.996 -43.485 1.00 96.31 89 GLN A C 1
ATOM 719 O O . GLN A 1 89 ? 56.290 -28.929 -42.752 1.00 96.31 89 GLN A O 1
ATOM 724 N N . LEU A 1 90 ? 57.114 -28.195 -44.712 1.00 96.88 90 LEU A N 1
ATOM 725 C CA . LEU A 1 90 ? 57.426 -29.505 -45.288 1.00 96.88 90 LEU A CA 1
ATOM 726 C C . LEU A 1 90 ? 58.923 -29.602 -45.568 1.00 96.88 90 LEU A C 1
ATOM 728 O O . LEU A 1 90 ? 59.524 -28.676 -46.106 1.00 96.88 90 LEU A O 1
ATOM 732 N N . THR A 1 91 ? 59.538 -30.732 -45.215 1.00 96.44 91 THR A N 1
ATOM 733 C CA . THR A 1 91 ? 60.961 -30.986 -45.488 1.00 96.44 91 THR A CA 1
ATOM 734 C C . THR A 1 91 ? 61.104 -32.145 -46.462 1.00 96.44 91 THR A C 1
ATOM 736 O O . THR A 1 91 ? 60.702 -33.274 -46.175 1.00 96.44 91 THR A O 1
ATOM 739 N N . PHE A 1 92 ? 61.731 -31.870 -47.597 1.00 96.25 92 PHE A N 1
ATOM 740 C CA . PHE A 1 92 ? 62.093 -32.846 -48.613 1.00 96.25 92 PHE A CA 1
ATOM 741 C C . PHE A 1 92 ? 63.606 -33.077 -48.592 1.00 96.25 92 PHE A C 1
ATOM 743 O O . PHE A 1 92 ? 64.402 -32.155 -48.435 1.00 96.25 92 PHE A O 1
ATOM 750 N N . THR A 1 93 ? 64.017 -34.322 -48.748 1.00 94.94 93 THR A N 1
ATOM 751 C CA . THR A 1 93 ? 65.393 -34.799 -48.826 1.00 94.94 93 THR A CA 1
ATOM 752 C C . THR A 1 93 ? 65.596 -35.509 -50.159 1.00 94.94 93 THR A C 1
ATOM 754 O O . THR A 1 93 ? 64.651 -35.827 -50.882 1.00 94.94 93 THR A O 1
ATOM 757 N N . SER A 1 94 ? 66.841 -35.855 -50.471 1.00 92.56 94 SER A N 1
ATOM 758 C CA . SER A 1 94 ? 67.161 -36.627 -51.671 1.00 92.56 94 SER A CA 1
ATOM 759 C C . SER A 1 94 ? 66.533 -38.034 -51.702 1.00 92.56 94 SER A C 1
ATOM 761 O O . SER A 1 94 ? 66.621 -38.686 -52.744 1.00 92.56 94 SER A O 1
ATOM 763 N N . SER A 1 95 ? 65.916 -38.517 -50.613 1.00 92.44 95 SER A N 1
ATOM 764 C CA . SER A 1 95 ? 65.252 -39.827 -50.536 1.00 92.44 95 SER A CA 1
ATOM 765 C C . SER A 1 95 ? 63.722 -39.773 -50.591 1.00 92.44 95 SER A C 1
ATOM 767 O O . SER A 1 95 ? 63.125 -40.803 -50.875 1.00 92.44 95 SER A O 1
ATOM 769 N N . ASN A 1 96 ? 63.090 -38.622 -50.329 1.00 93.88 96 ASN A N 1
ATOM 770 C CA . ASN A 1 96 ? 61.624 -38.480 -50.328 1.00 93.88 96 ASN A CA 1
ATOM 771 C C . ASN A 1 96 ? 61.102 -37.342 -51.234 1.00 93.88 96 ASN A C 1
ATOM 773 O O . ASN A 1 96 ? 59.909 -37.067 -51.224 1.00 93.88 96 ASN A O 1
ATOM 777 N N . TRP A 1 97 ? 61.971 -36.682 -52.011 1.00 94.62 97 TRP A N 1
ATOM 778 C CA . TRP A 1 97 ? 61.629 -35.537 -52.872 1.00 94.62 97 TRP A CA 1
ATOM 779 C C . TRP A 1 97 ? 60.451 -35.780 -53.826 1.00 94.62 97 TRP A C 1
ATOM 781 O O . TRP A 1 97 ? 59.676 -34.863 -54.075 1.00 94.62 97 TRP A O 1
ATOM 791 N N . ASN A 1 98 ? 60.320 -37.009 -54.333 1.00 92.88 98 ASN A N 1
ATOM 792 C CA . ASN A 1 98 ? 59.290 -37.441 -55.278 1.00 92.88 98 ASN A CA 1
ATOM 793 C C . ASN A 1 98 ? 58.080 -38.102 -54.600 1.00 92.88 98 ASN A C 1
ATOM 795 O O . ASN A 1 98 ? 57.237 -38.672 -55.289 1.00 92.88 98 ASN A O 1
ATOM 799 N N . THR A 1 99 ? 58.021 -38.103 -53.268 1.00 95.06 99 THR A N 1
ATOM 800 C CA . THR A 1 99 ? 56.860 -38.584 -52.514 1.00 95.06 99 THR A CA 1
ATOM 801 C C . THR A 1 99 ? 56.011 -37.375 -52.134 1.00 95.06 99 THR A C 1
ATOM 803 O O . THR A 1 99 ? 56.520 -36.514 -51.411 1.00 95.06 99 THR A O 1
ATOM 806 N N . PRO A 1 100 ? 54.754 -37.278 -52.605 1.00 96.75 100 PRO A N 1
ATOM 807 C CA . PRO A 1 100 ? 53.852 -36.219 -52.179 1.00 96.75 100 PRO A CA 1
ATOM 808 C C . PRO A 1 100 ? 53.710 -36.194 -50.658 1.00 96.75 100 PRO A C 1
ATOM 810 O O . PRO A 1 100 ? 53.552 -37.235 -50.019 1.00 96.75 100 PRO A O 1
ATOM 813 N N . GLN A 1 101 ? 53.817 -35.002 -50.079 1.00 97.38 101 GLN A N 1
ATOM 814 C CA . GLN A 1 101 ? 53.516 -34.764 -48.674 1.00 97.38 101 GLN A CA 1
ATOM 815 C C . GLN A 1 101 ? 52.211 -33.981 -48.590 1.00 97.38 101 GLN A C 1
ATOM 817 O O . GLN A 1 101 ? 52.117 -32.870 -49.114 1.00 97.38 101 GLN A O 1
ATOM 822 N N . THR A 1 102 ? 51.230 -34.581 -47.924 1.00 96.62 102 THR A N 1
ATOM 823 C CA . THR A 1 102 ? 49.888 -34.026 -47.764 1.00 96.62 102 THR A CA 1
ATOM 824 C C . THR A 1 102 ? 49.855 -32.980 -46.654 1.00 96.62 102 THR A C 1
ATOM 826 O O . THR A 1 102 ? 50.425 -33.175 -45.574 1.00 96.62 102 THR A O 1
ATOM 829 N N . VAL A 1 103 ? 49.159 -31.878 -46.914 1.00 96.81 103 VAL A N 1
ATOM 830 C CA . VAL A 1 103 ? 48.794 -30.858 -45.932 1.00 96.81 103 VAL A CA 1
ATOM 831 C C . VAL A 1 103 ? 47.275 -30.817 -45.853 1.00 96.81 103 VAL A C 1
ATOM 833 O O . VAL A 1 103 ? 46.608 -30.521 -46.842 1.00 96.81 103 VAL A O 1
ATOM 836 N N . THR A 1 104 ? 46.738 -31.114 -44.672 1.00 97.00 104 THR A N 1
ATOM 837 C CA . THR A 1 104 ? 45.325 -30.880 -44.361 1.00 97.00 104 THR A CA 1
ATOM 838 C C . THR A 1 104 ? 45.108 -29.397 -44.102 1.00 97.00 104 THR A C 1
ATOM 840 O O . THR A 1 104 ? 45.865 -28.798 -43.327 1.00 97.00 104 THR A O 1
ATOM 843 N N . LEU A 1 105 ? 44.103 -28.848 -44.774 1.00 97.19 105 LEU A N 1
ATOM 844 C CA . LEU A 1 105 ? 43.513 -27.535 -44.572 1.00 97.19 105 LEU A CA 1
ATOM 845 C C . LEU A 1 105 ? 42.235 -27.742 -43.760 1.00 97.19 105 LEU A C 1
ATOM 847 O O . LEU A 1 105 ? 41.435 -28.606 -44.125 1.00 97.19 105 LEU A O 1
ATOM 851 N N . THR A 1 106 ? 42.064 -26.989 -42.683 1.00 95.12 106 THR A N 1
ATOM 852 C CA . THR A 1 106 ? 40.882 -27.074 -41.819 1.00 95.12 106 THR A CA 1
ATOM 853 C C . THR A 1 106 ? 40.240 -25.699 -41.763 1.00 95.12 106 THR A C 1
ATOM 855 O O . THR A 1 106 ? 40.931 -24.748 -41.384 1.00 95.12 106 THR A O 1
ATOM 858 N N . ALA A 1 107 ? 38.973 -25.612 -42.164 1.00 93.81 107 ALA A N 1
ATOM 859 C CA . ALA A 1 107 ? 38.170 -24.412 -41.979 1.00 93.81 107 ALA A CA 1
ATOM 860 C C . ALA A 1 107 ? 37.930 -24.163 -40.486 1.00 93.81 107 ALA A C 1
ATOM 862 O O . ALA A 1 107 ? 37.921 -25.107 -39.685 1.00 93.81 107 ALA A O 1
ATOM 863 N N . ILE A 1 108 ? 37.828 -22.895 -40.124 1.00 91.75 108 ILE A N 1
ATOM 864 C CA . ILE A 1 108 ? 37.455 -22.443 -38.794 1.00 91.75 108 ILE A CA 1
ATOM 865 C C . ILE A 1 108 ? 36.029 -21.922 -38.892 1.00 91.75 108 ILE A C 1
ATOM 867 O O . ILE A 1 108 ? 35.720 -21.191 -39.819 1.00 91.75 108 ILE A O 1
ATOM 871 N N . ASP A 1 109 ? 35.208 -22.361 -37.946 1.00 87.00 109 ASP A N 1
ATOM 872 C CA . ASP A 1 109 ? 33.808 -21.974 -37.820 1.00 87.00 109 ASP A CA 1
ATOM 873 C C . ASP A 1 109 ? 33.723 -20.492 -37.444 1.00 87.00 109 ASP A C 1
ATOM 875 O O . ASP A 1 109 ? 34.378 -20.074 -36.473 1.00 87.00 109 ASP A O 1
ATOM 879 N N . ASP A 1 110 ? 32.946 -19.720 -38.196 1.00 85.50 110 ASP A N 1
ATOM 880 C CA . ASP A 1 110 ? 32.529 -18.376 -37.812 1.00 85.50 110 ASP A CA 1
ATOM 881 C C . ASP A 1 110 ? 30.995 -18.290 -37.741 1.00 85.50 110 ASP A C 1
ATOM 883 O O . ASP A 1 110 ? 30.354 -19.327 -37.638 1.00 85.50 110 ASP A O 1
ATOM 887 N N . ASP A 1 111 ? 30.432 -17.090 -37.585 1.00 84.56 111 ASP A N 1
ATOM 888 C CA . ASP A 1 111 ? 28.977 -16.921 -37.461 1.00 84.56 111 ASP A CA 1
ATOM 889 C C . ASP A 1 111 ? 28.389 -16.144 -38.668 1.00 84.56 111 ASP A C 1
ATOM 891 O O . ASP A 1 111 ? 27.262 -15.648 -38.593 1.00 84.56 111 ASP A O 1
ATOM 895 N N . THR A 1 112 ? 29.147 -15.879 -39.737 1.00 84.56 112 THR A N 1
ATOM 896 C CA . THR A 1 112 ? 28.771 -14.961 -40.826 1.00 84.56 112 THR A CA 1
ATOM 897 C C . THR A 1 112 ? 28.147 -15.684 -42.013 1.00 84.56 112 THR A C 1
ATOM 899 O O . THR A 1 112 ? 28.623 -16.709 -42.447 1.00 84.56 112 THR A O 1
ATOM 902 N N . VAL A 1 113 ? 27.090 -15.117 -42.614 1.00 80.38 113 VAL A N 1
ATOM 903 C CA . VAL A 1 113 ? 26.311 -15.791 -43.683 1.00 80.38 113 VAL A CA 1
ATOM 904 C C . VAL A 1 113 ? 26.929 -15.741 -45.089 1.00 80.38 113 VAL A C 1
ATOM 906 O O . VAL A 1 113 ? 26.216 -15.562 -46.090 1.00 80.38 113 VAL A O 1
ATOM 909 N N . ASP A 1 114 ? 28.250 -15.830 -45.210 1.00 80.44 114 ASP A N 1
ATOM 910 C CA . ASP A 1 114 ? 28.932 -15.852 -46.498 1.00 80.44 114 ASP A CA 1
ATOM 911 C C . ASP A 1 114 ? 30.081 -16.836 -46.596 1.00 80.44 114 ASP A C 1
ATOM 913 O O . ASP A 1 114 ? 30.778 -17.117 -45.650 1.00 80.44 114 ASP A O 1
ATOM 917 N N . ASN A 1 115 ? 30.315 -17.320 -47.815 1.00 84.44 115 ASN A N 1
ATOM 918 C CA . ASN A 1 115 ? 31.469 -18.166 -48.076 1.00 84.44 115 ASN A CA 1
ATOM 919 C C . ASN A 1 115 ? 32.782 -17.402 -47.867 1.00 84.44 115 ASN A C 1
ATOM 921 O O . ASN A 1 115 ? 33.036 -16.418 -48.580 1.00 84.44 115 ASN A O 1
ATOM 925 N N . ASP A 1 116 ? 33.684 -17.965 -47.070 1.00 86.88 116 ASP A N 1
ATOM 926 C CA . ASP A 1 116 ? 35.022 -17.411 -46.910 1.00 86.88 116 ASP A CA 1
ATOM 927 C C . ASP A 1 116 ? 35.990 -17.782 -48.017 1.00 86.88 116 ASP A C 1
ATOM 929 O O . ASP A 1 116 ? 35.885 -18.796 -48.722 1.00 86.88 116 ASP A O 1
ATOM 933 N N . THR A 1 117 ? 36.999 -16.923 -48.177 1.00 91.62 117 THR A N 1
ATOM 934 C CA . THR A 1 117 ? 38.096 -17.173 -49.107 1.00 91.62 117 THR A CA 1
ATOM 935 C C . THR A 1 117 ? 39.454 -16.891 -48.481 1.00 91.62 117 THR A C 1
ATOM 937 O O . THR A 1 117 ? 39.745 -15.774 -48.066 1.00 91.62 117 THR A O 1
ATOM 940 N N . ALA A 1 118 ? 40.338 -17.888 -48.510 1.00 94.00 118 ALA A N 1
ATOM 941 C CA . ALA A 1 118 ? 41.719 -17.788 -48.037 1.00 94.00 118 ALA A CA 1
ATOM 942 C C . ALA A 1 118 ? 42.714 -18.203 -49.131 1.00 94.00 118 ALA A C 1
ATOM 944 O O . ALA A 1 118 ? 42.368 -18.863 -50.116 1.00 94.00 118 ALA A O 1
ATOM 945 N N . LYS A 1 119 ? 43.990 -17.841 -48.983 1.00 96.69 119 LYS A N 1
ATOM 946 C CA . LYS A 1 119 ? 45.079 -18.279 -49.865 1.00 96.69 119 LYS A CA 1
ATOM 947 C C . LYS A 1 119 ? 46.178 -18.966 -49.082 1.00 96.69 119 LYS A C 1
ATOM 949 O O . LYS A 1 119 ? 46.864 -18.375 -48.250 1.00 96.69 119 LYS A O 1
ATOM 954 N N . ILE A 1 120 ? 46.461 -20.201 -49.479 1.00 97.56 120 ILE A N 1
ATOM 955 C CA . ILE A 1 120 ? 47.603 -20.949 -48.967 1.00 97.56 120 ILE A CA 1
ATOM 956 C C . ILE A 1 120 ? 48.803 -20.698 -49.871 1.00 97.56 120 ILE A C 1
ATOM 958 O O . ILE A 1 120 ? 48.849 -21.133 -51.027 1.00 97.56 120 ILE A O 1
ATOM 962 N N . LYS A 1 121 ? 49.807 -20.001 -49.336 1.00 97.38 121 LYS A N 1
ATOM 963 C CA . LYS A 1 121 ? 51.092 -19.801 -50.002 1.00 97.38 121 LYS A CA 1
ATOM 964 C C . LYS A 1 121 ? 52.066 -20.901 -49.614 1.00 97.38 121 LYS A C 1
ATOM 966 O O . LYS A 1 121 ? 52.468 -21.006 -48.457 1.00 97.38 121 LYS A O 1
ATOM 971 N N . VAL A 1 122 ? 52.527 -21.644 -50.613 1.00 97.25 122 VAL A N 1
ATOM 972 C CA . VAL A 1 122 ? 53.652 -22.575 -50.500 1.00 97.25 122 VAL A CA 1
ATOM 973 C C . VAL A 1 122 ? 54.878 -21.917 -51.128 1.00 97.25 122 VAL A C 1
ATOM 975 O O . VAL A 1 122 ? 54.861 -21.551 -52.305 1.00 97.25 122 VAL A O 1
ATOM 978 N N . SER A 1 123 ? 55.944 -21.740 -50.348 1.00 96.19 123 SER A N 1
ATOM 979 C CA . SER A 1 123 ? 57.156 -21.026 -50.778 1.00 96.19 123 SER A CA 1
ATOM 980 C C . SER A 1 123 ? 58.429 -21.692 -50.263 1.00 96.19 123 SER A C 1
ATOM 982 O O . SER A 1 123 ? 58.422 -22.353 -49.228 1.00 96.19 123 SER A O 1
ATOM 984 N N . VAL A 1 124 ? 59.546 -21.540 -50.979 1.00 95.25 124 VAL A N 1
ATOM 985 C CA . VAL A 1 124 ? 60.828 -22.123 -50.551 1.00 95.25 124 VAL A CA 1
ATOM 986 C C . VAL A 1 124 ? 61.447 -21.285 -49.435 1.00 95.25 124 VAL A C 1
ATOM 988 O O . VAL A 1 124 ? 61.769 -20.109 -49.630 1.00 95.25 124 VAL A O 1
ATOM 991 N N . ASN A 1 125 ? 61.754 -21.917 -48.301 1.00 94.75 125 ASN A N 1
ATOM 992 C CA . ASN A 1 125 ? 62.550 -21.297 -47.253 1.00 94.75 125 ASN A CA 1
ATOM 993 C C . ASN A 1 125 ? 64.017 -21.219 -47.696 1.00 94.75 125 ASN A C 1
ATOM 995 O O . ASN A 1 125 ? 64.795 -22.165 -47.531 1.00 94.75 125 ASN A O 1
ATOM 999 N N . ARG A 1 126 ? 64.413 -20.082 -48.273 1.00 90.12 126 ARG A N 1
ATOM 1000 C CA . ARG A 1 126 ? 65.735 -19.904 -48.903 1.00 90.12 126 ARG A CA 1
ATOM 1001 C C . ARG A 1 126 ? 66.918 -20.121 -47.958 1.00 90.12 126 ARG A C 1
ATOM 1003 O O . ARG A 1 126 ? 68.001 -20.455 -48.423 1.00 90.12 126 ARG A O 1
ATOM 1010 N N . ARG A 1 127 ? 66.737 -19.929 -46.645 1.00 91.50 127 ARG A N 1
ATOM 1011 C CA . ARG A 1 127 ? 67.814 -20.101 -45.653 1.00 91.50 127 ARG A CA 1
ATOM 1012 C C . ARG A 1 127 ? 68.048 -21.568 -45.296 1.00 91.50 127 ARG A C 1
ATOM 1014 O O . ARG A 1 127 ? 69.150 -21.928 -44.897 1.00 91.50 127 ARG A O 1
ATOM 1021 N N . LEU A 1 128 ? 67.006 -22.392 -45.388 1.00 91.62 128 LEU A N 1
ATOM 1022 C CA . LEU A 1 128 ? 67.015 -23.781 -44.924 1.00 91.62 128 LEU A CA 1
ATOM 1023 C C . LEU A 1 128 ? 67.054 -24.809 -46.063 1.00 91.62 128 LEU A C 1
ATOM 1025 O O . LEU A 1 128 ? 67.140 -26.006 -45.771 1.00 91.62 128 LEU A O 1
ATOM 1029 N N . SER A 1 129 ? 66.995 -24.340 -47.314 1.00 92.06 129 SER A N 1
ATOM 1030 C CA . SER A 1 129 ? 66.839 -25.156 -48.520 1.00 92.06 129 SER A CA 1
ATOM 1031 C C . SER A 1 129 ? 68.083 -25.189 -49.402 1.00 92.06 129 SER A C 1
ATOM 1033 O O . SER A 1 129 ? 68.914 -24.283 -49.376 1.00 92.06 129 SER A O 1
ATOM 1035 N N . ASP A 1 130 ? 68.173 -26.226 -50.233 1.00 87.19 130 ASP A N 1
ATOM 1036 C CA . ASP A 1 130 ? 69.118 -26.318 -51.343 1.00 87.19 130 ASP A CA 1
ATOM 1037 C C . ASP A 1 130 ? 69.064 -25.060 -52.233 1.00 87.19 130 ASP A C 1
ATOM 1039 O O . ASP A 1 130 ? 67.996 -24.639 -52.684 1.00 87.19 130 ASP A O 1
ATOM 1043 N N . PHE A 1 131 ? 70.234 -24.473 -52.511 1.00 85.19 131 PHE A N 1
ATOM 1044 C CA . PHE A 1 131 ? 70.362 -23.249 -53.305 1.00 85.19 131 PHE A CA 1
ATOM 1045 C C . PHE A 1 131 ? 69.750 -23.378 -54.709 1.00 85.19 131 PHE A C 1
ATOM 1047 O O . PHE A 1 131 ? 69.249 -22.392 -55.250 1.00 85.19 131 PHE A O 1
ATOM 1054 N N . SER A 1 132 ? 69.726 -24.586 -55.283 1.00 85.31 132 SER A N 1
ATOM 1055 C CA . SER A 1 132 ? 69.108 -24.855 -56.590 1.00 85.31 132 SER A CA 1
ATOM 1056 C C . SER A 1 132 ? 67.598 -24.579 -56.632 1.00 85.31 132 SER A C 1
ATOM 1058 O O . SER A 1 132 ? 67.067 -24.321 -57.709 1.00 85.31 132 SER A O 1
ATOM 1060 N N . PHE A 1 133 ? 66.920 -24.545 -55.479 1.00 89.06 133 PHE A N 1
ATOM 1061 C CA . PHE A 1 133 ? 65.497 -24.205 -55.343 1.00 89.06 133 PHE A CA 1
ATOM 1062 C C . PHE A 1 133 ? 65.270 -22.738 -54.944 1.00 89.06 133 PHE A C 1
ATOM 1064 O O . PHE A 1 133 ? 64.130 -22.295 -54.830 1.00 89.06 133 PHE A O 1
ATOM 1071 N N . GLY A 1 134 ? 66.333 -21.945 -54.757 1.00 81.88 134 GLY A N 1
ATOM 1072 C CA . GLY A 1 134 ? 66.240 -20.562 -54.269 1.00 81.88 134 GLY A CA 1
ATOM 1073 C C . GLY A 1 134 ? 65.455 -19.605 -55.178 1.00 81.88 134 GLY A C 1
ATOM 1074 O O . GLY A 1 134 ? 64.996 -18.561 -54.710 1.00 81.88 134 GLY A O 1
ATOM 1075 N N . PHE A 1 135 ? 65.272 -19.973 -56.450 1.00 84.44 135 PHE A N 1
ATOM 1076 C CA . PHE A 1 135 ? 64.490 -19.237 -57.451 1.00 84.44 135 PHE A CA 1
ATOM 1077 C C . PHE A 1 135 ? 63.184 -19.940 -57.849 1.00 84.44 135 PHE A C 1
ATOM 1079 O O . PHE A 1 135 ? 62.530 -19.502 -58.798 1.00 84.44 135 PHE A O 1
ATOM 1086 N N . ALA A 1 136 ? 62.793 -21.016 -57.155 1.00 89.12 136 ALA A N 1
ATOM 1087 C CA . ALA A 1 136 ? 61.490 -21.628 -57.373 1.00 89.12 136 ALA A CA 1
ATOM 1088 C C . ALA A 1 136 ? 60.393 -20.586 -57.122 1.00 89.12 136 ALA A C 1
ATOM 1090 O O . ALA A 1 136 ? 60.456 -19.810 -56.167 1.00 89.12 136 ALA A O 1
ATOM 1091 N N . GLN A 1 137 ? 59.407 -20.551 -58.012 1.00 91.31 137 GLN A N 1
ATOM 1092 C CA . GLN A 1 137 ? 58.263 -19.667 -57.853 1.00 91.31 137 GLN A CA 1
ATOM 1093 C C . GLN A 1 137 ? 57.329 -20.210 -56.780 1.00 91.31 137 GLN A C 1
ATOM 1095 O O . GLN A 1 137 ? 57.046 -21.409 -56.764 1.00 91.31 137 GLN A O 1
ATOM 1100 N N . ASP A 1 138 ? 56.801 -19.308 -55.962 1.00 94.88 138 ASP A N 1
ATOM 1101 C CA . ASP A 1 138 ? 55.749 -19.622 -55.004 1.00 94.88 138 ASP A CA 1
ATOM 1102 C C . ASP A 1 138 ? 54.527 -20.222 -55.720 1.00 94.88 138 ASP A C 1
ATOM 1104 O O . ASP A 1 138 ? 54.269 -19.992 -56.914 1.00 94.88 138 ASP A O 1
ATOM 1108 N N . ARG A 1 139 ? 53.771 -21.026 -54.977 1.00 95.12 139 ARG A N 1
ATOM 1109 C CA . ARG A 1 139 ? 52.481 -21.563 -55.405 1.00 95.12 139 ARG A CA 1
ATOM 1110 C C . ARG A 1 139 ? 51.417 -21.032 -54.465 1.00 95.12 139 ARG A C 1
ATOM 1112 O O . ARG A 1 139 ? 51.618 -21.014 -53.255 1.00 95.12 139 ARG A O 1
ATOM 1119 N N . LEU A 1 140 ? 50.320 -20.576 -55.052 1.00 96.50 140 LEU A N 1
ATOM 1120 C CA . LEU A 1 140 ? 49.142 -20.116 -54.337 1.00 96.50 140 LEU A CA 1
ATOM 1121 C C . LEU A 1 140 ? 48.024 -21.114 -54.605 1.00 96.50 140 LEU A C 1
ATOM 1123 O O . LEU A 1 140 ? 47.808 -21.486 -55.762 1.00 96.50 140 LEU A O 1
ATOM 1127 N N . VAL A 1 141 ? 47.357 -21.529 -53.537 1.00 97.06 141 VAL A N 1
ATOM 1128 C CA . VAL A 1 141 ? 46.104 -22.277 -53.586 1.00 97.06 141 VAL A CA 1
ATOM 1129 C C . VAL A 1 141 ? 45.024 -21.345 -53.066 1.00 97.06 141 VAL A C 1
ATOM 1131 O O . VAL A 1 141 ? 45.139 -20.884 -51.933 1.00 97.06 141 VAL A O 1
ATOM 1134 N N . ASN A 1 142 ? 44.022 -21.041 -53.885 1.00 96.69 142 ASN A N 1
ATOM 1135 C CA . ASN A 1 142 ? 42.827 -20.358 -53.402 1.00 96.69 142 ASN A CA 1
ATOM 1136 C C . ASN A 1 142 ? 41.943 -21.399 -52.709 1.00 96.69 142 ASN A C 1
ATOM 1138 O O . ASN A 1 142 ? 41.726 -22.479 -53.257 1.00 96.69 142 ASN A O 1
ATOM 1142 N N . VAL A 1 143 ? 41.478 -21.089 -51.512 1.00 95.81 143 VAL A N 1
ATOM 1143 C CA . VAL A 1 143 ? 40.566 -21.923 -50.739 1.00 95.81 143 VAL A CA 1
ATOM 1144 C C . VAL A 1 143 ? 39.255 -21.169 -50.631 1.00 95.81 143 VAL A C 1
ATOM 1146 O O . VAL A 1 143 ? 39.276 -19.995 -50.269 1.00 95.81 143 VAL A O 1
ATOM 1149 N N . THR A 1 144 ? 38.155 -21.830 -50.959 1.00 94.50 144 THR A N 1
ATOM 1150 C CA . THR A 1 144 ? 36.805 -21.350 -50.677 1.00 94.50 144 THR A CA 1
ATOM 1151 C C . THR A 1 144 ? 36.207 -22.250 -49.609 1.00 94.50 144 THR A C 1
ATOM 1153 O O . THR A 1 144 ? 36.259 -23.474 -49.732 1.00 94.50 144 THR A O 1
ATOM 1156 N N . VAL A 1 145 ? 35.684 -21.658 -48.547 1.00 92.38 145 VAL A N 1
ATOM 1157 C CA . VAL A 1 145 ? 34.938 -22.367 -47.511 1.00 92.38 145 VAL A CA 1
ATOM 1158 C C . VAL A 1 145 ? 33.461 -22.146 -47.805 1.00 92.38 145 VAL A C 1
ATOM 1160 O O . VAL A 1 145 ? 33.047 -21.042 -48.150 1.00 92.38 145 VAL A O 1
ATOM 1163 N N . VAL A 1 146 ? 32.689 -23.226 -47.829 1.00 88.88 146 VAL A N 1
ATOM 1164 C CA . VAL A 1 146 ? 31.242 -23.146 -48.010 1.00 88.88 146 VAL A CA 1
ATOM 1165 C C . VAL A 1 146 ? 30.628 -22.865 -46.648 1.00 88.88 146 VAL A C 1
ATOM 1167 O O . VAL A 1 146 ? 30.823 -23.663 -45.736 1.00 88.88 146 VAL A O 1
ATOM 1170 N N . ASN A 1 147 ? 29.878 -21.773 -46.560 1.00 83.31 147 ASN A N 1
ATOM 1171 C CA . ASN A 1 147 ? 29.186 -21.375 -45.345 1.00 83.31 147 ASN A CA 1
ATOM 1172 C C . ASN A 1 147 ? 28.082 -22.379 -44.979 1.00 83.31 147 ASN A C 1
ATOM 1174 O O . ASN A 1 147 ? 27.300 -22.785 -45.855 1.00 83.31 147 ASN A O 1
ATOM 1178 N N . ASP A 1 148 ? 27.968 -22.730 -43.703 1.00 80.81 148 ASP A N 1
ATOM 1179 C CA . ASP A 1 148 ? 26.872 -23.523 -43.148 1.00 80.81 148 ASP A CA 1
ATOM 1180 C C . ASP A 1 148 ? 25.935 -22.745 -42.206 1.00 80.81 148 ASP A C 1
ATOM 1182 O O . ASP A 1 148 ? 24.878 -23.282 -41.842 1.00 80.81 148 ASP A O 1
ATOM 1186 N N . ASP A 1 149 ? 26.197 -21.457 -41.968 1.00 82.44 149 ASP A N 1
ATOM 1187 C CA . ASP A 1 149 ? 25.264 -20.566 -41.284 1.00 82.44 149 ASP A CA 1
ATOM 1188 C C . ASP A 1 149 ? 24.032 -20.192 -42.114 1.00 82.44 149 ASP A C 1
ATOM 1190 O O . ASP A 1 149 ? 24.064 -19.953 -43.327 1.00 82.44 149 ASP A O 1
ATOM 1194 N N . LEU A 1 150 ? 22.890 -20.098 -41.429 1.00 85.38 150 LEU A N 1
ATOM 1195 C CA . LEU A 1 150 ? 21.613 -19.703 -42.015 1.00 85.38 150 LEU A CA 1
ATOM 1196 C C . LEU A 1 150 ? 21.098 -18.428 -41.345 1.00 85.38 150 LEU A C 1
ATOM 1198 O O . LEU A 1 150 ? 20.799 -18.427 -40.149 1.00 85.38 150 LEU A O 1
ATOM 1202 N N . ALA A 1 151 ? 20.905 -17.371 -42.138 1.00 89.88 151 ALA A N 1
ATOM 1203 C CA . ALA A 1 151 ? 20.233 -16.154 -41.689 1.00 89.88 151 ALA A CA 1
ATOM 1204 C C . ALA A 1 151 ? 18.770 -16.450 -41.316 1.00 89.88 151 ALA A C 1
ATO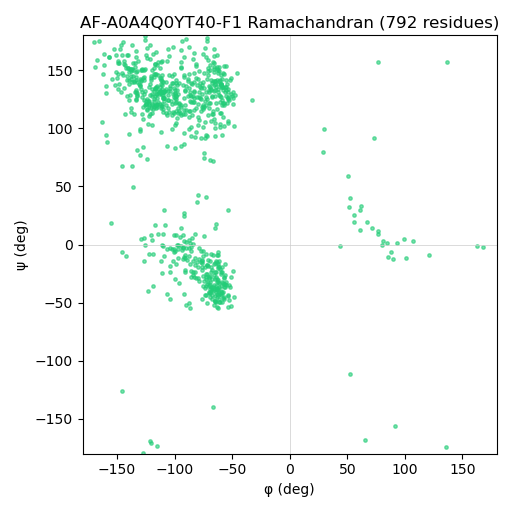M 1206 O O . ALA A 1 151 ? 17.954 -16.809 -42.168 1.00 89.88 151 ALA A O 1
ATOM 1207 N N . ASP A 1 152 ? 18.419 -16.269 -40.045 1.00 93.94 152 ASP A N 1
ATOM 1208 C CA . ASP A 1 152 ? 17.045 -16.316 -39.553 1.00 93.94 152 ASP A CA 1
ATOM 1209 C C . ASP A 1 152 ? 16.873 -15.404 -38.322 1.00 93.94 152 ASP A C 1
ATOM 1211 O O . ASP A 1 152 ? 17.836 -15.003 -37.659 1.00 93.94 152 ASP A O 1
ATOM 1215 N N . VAL A 1 153 ? 15.616 -15.094 -37.999 1.00 95.12 153 VAL A N 1
ATOM 1216 C CA . VAL A 1 153 ? 15.213 -14.466 -36.735 1.00 95.12 153 VAL A CA 1
ATOM 1217 C C . VAL A 1 153 ? 14.543 -15.525 -35.867 1.00 95.12 153 VAL A C 1
ATOM 1219 O O . VAL A 1 153 ? 13.483 -16.059 -36.208 1.00 95.12 153 VAL A O 1
ATOM 1222 N N . ARG A 1 154 ? 15.133 -15.814 -34.705 1.00 94.81 154 ARG A N 1
ATOM 1223 C CA . ARG A 1 154 ? 14.595 -16.780 -33.745 1.00 94.81 154 ARG A CA 1
ATOM 1224 C C . ARG A 1 154 ? 13.845 -16.072 -32.624 1.00 94.81 154 ARG A C 1
ATOM 1226 O O . ARG A 1 154 ? 14.424 -15.287 -31.876 1.00 94.81 154 ARG A O 1
ATOM 1233 N N . LEU A 1 155 ? 12.568 -16.414 -32.470 1.00 95.62 155 LEU A N 1
ATOM 1234 C CA . LEU A 1 155 ? 11.733 -15.962 -31.356 1.00 95.62 155 LEU A CA 1
ATOM 1235 C C . LEU A 1 155 ? 11.788 -16.965 -30.197 1.00 95.62 155 LEU A C 1
ATOM 1237 O O . LEU A 1 155 ? 11.843 -18.176 -30.420 1.00 95.62 155 LEU A O 1
ATOM 1241 N N . SER A 1 156 ? 11.748 -16.491 -28.950 1.00 93.88 156 SER A N 1
ATOM 1242 C CA . SER A 1 156 ? 11.683 -17.378 -27.774 1.00 93.88 156 SER A CA 1
ATOM 1243 C C . SER A 1 156 ? 10.300 -17.981 -27.522 1.00 93.88 156 SER A C 1
ATOM 1245 O O . SER A 1 156 ? 10.189 -18.957 -26.780 1.00 93.88 156 SER A O 1
ATOM 1247 N N . LYS A 1 157 ? 9.254 -17.434 -28.153 1.00 90.69 157 LYS A N 1
ATOM 1248 C CA . LYS A 1 157 ? 7.871 -17.921 -28.095 1.00 90.69 157 LYS A CA 1
ATOM 1249 C C . LYS A 1 157 ? 7.229 -17.830 -29.476 1.00 90.69 157 LYS A C 1
ATOM 1251 O O . LYS A 1 157 ? 7.544 -16.931 -30.244 1.00 90.69 157 LYS A O 1
ATOM 1256 N N . THR A 1 158 ? 6.314 -18.748 -29.766 1.00 89.62 158 THR A N 1
ATOM 1257 C CA . THR A 1 158 ? 5.440 -18.717 -30.955 1.00 89.62 158 THR A CA 1
ATOM 1258 C C . THR A 1 158 ? 3.977 -18.469 -30.590 1.00 89.62 158 THR A C 1
ATOM 1260 O O . THR A 1 158 ? 3.168 -18.139 -31.451 1.00 89.62 158 THR A O 1
ATOM 1263 N N . ALA A 1 159 ? 3.638 -18.607 -29.308 1.00 92.44 159 ALA A N 1
ATOM 1264 C CA . ALA A 1 159 ? 2.358 -18.218 -28.750 1.00 92.44 159 ALA A CA 1
ATOM 1265 C C . ALA A 1 159 ? 2.526 -17.798 -27.286 1.00 92.44 159 ALA A C 1
ATOM 1267 O O . ALA A 1 159 ? 3.473 -18.218 -26.608 1.00 92.44 159 ALA A O 1
ATOM 1268 N N . MET A 1 160 ? 1.598 -16.990 -26.796 1.00 89.56 160 MET A N 1
ATOM 1269 C CA . MET A 1 160 ? 1.465 -16.635 -25.391 1.00 89.56 160 MET A CA 1
ATOM 1270 C C . MET A 1 160 ? 0.004 -16.389 -25.037 1.00 89.56 160 MET A C 1
ATOM 1272 O O . MET A 1 160 ? -0.801 -16.050 -25.899 1.00 89.56 160 MET A O 1
ATOM 1276 N N . THR A 1 161 ? -0.297 -16.548 -23.754 1.00 89.12 161 THR A N 1
ATOM 1277 C CA . THR A 1 161 ? -1.590 -16.208 -23.174 1.00 89.12 161 THR A CA 1
ATOM 1278 C C . THR A 1 161 ? -1.359 -15.128 -22.129 1.00 89.12 161 THR A C 1
ATOM 1280 O O . THR A 1 161 ? -0.489 -15.304 -21.270 1.00 89.12 161 THR A O 1
ATOM 1283 N N . ILE A 1 162 ? -2.065 -14.007 -22.248 1.00 86.25 162 ILE A N 1
ATOM 1284 C CA . ILE A 1 162 ? -1.974 -12.863 -21.334 1.00 86.25 162 ILE A CA 1
ATOM 1285 C C . ILE A 1 162 ? -3.387 -12.360 -21.008 1.00 86.25 162 ILE A C 1
ATOM 1287 O O . ILE A 1 162 ? -4.267 -12.493 -21.852 1.00 86.25 162 ILE A O 1
ATOM 1291 N N . PRO A 1 163 ? -3.626 -11.792 -19.817 1.00 78.75 163 PRO A N 1
ATOM 1292 C CA . PRO A 1 163 ? -4.890 -11.114 -19.530 1.00 78.75 163 PRO A CA 1
ATOM 1293 C C . PRO A 1 163 ? -5.136 -9.952 -20.500 1.00 78.75 163 PRO A C 1
ATOM 1295 O O . PRO A 1 163 ? -4.199 -9.198 -20.777 1.00 78.75 163 PRO A O 1
ATOM 1298 N N . GLU A 1 164 ? -6.369 -9.784 -20.984 1.00 73.12 164 GLU A N 1
ATOM 1299 C CA . GLU A 1 164 ? -6.719 -8.650 -21.857 1.00 73.12 164 GLU A CA 1
ATOM 1300 C C . GLU A 1 164 ? -6.726 -7.312 -21.110 1.00 73.12 164 GLU A C 1
ATOM 1302 O O . GLU A 1 164 ? -6.290 -6.290 -21.636 1.00 73.12 164 GLU A O 1
ATOM 1307 N N . ASN A 1 165 ? -7.022 -7.362 -19.808 1.00 65.75 165 ASN A N 1
ATOM 1308 C CA . ASN A 1 165 ? -6.955 -6.230 -18.893 1.00 65.75 165 ASN A CA 1
ATOM 1309 C C . ASN A 1 165 ? -5.513 -5.843 -18.513 1.00 65.75 165 ASN A C 1
ATOM 1311 O O . ASN A 1 165 ? -5.021 -6.144 -17.419 1.00 65.75 165 ASN A O 1
ATOM 1315 N N . ALA A 1 166 ? -4.809 -5.207 -19.453 1.00 58.25 166 ALA A N 1
ATOM 1316 C CA . ALA A 1 166 ? -3.437 -4.713 -19.302 1.00 58.25 166 ALA A CA 1
ATOM 1317 C C . ALA A 1 166 ? -2.410 -5.782 -18.874 1.00 58.25 166 ALA A C 1
ATOM 1319 O O . ALA A 1 166 ? -1.364 -5.468 -18.292 1.00 58.25 166 ALA A O 1
ATOM 1320 N N . GLY A 1 167 ? -2.676 -7.057 -19.174 1.00 70.12 167 GLY A N 1
ATOM 1321 C CA . GLY A 1 167 ? -1.717 -8.135 -18.985 1.00 70.12 167 GLY A CA 1
ATOM 1322 C C . GLY A 1 167 ? -0.477 -7.921 -19.850 1.00 70.12 167 GLY A C 1
ATOM 1323 O O . GLY A 1 167 ? -0.577 -7.530 -21.011 1.00 70.12 167 GLY A O 1
ATOM 1324 N N . ALA A 1 168 ? 0.705 -8.187 -19.291 1.00 84.31 168 ALA A N 1
ATOM 1325 C CA . ALA A 1 168 ? 1.970 -8.078 -20.009 1.00 84.31 168 ALA A CA 1
ATOM 1326 C C . ALA A 1 168 ? 2.568 -9.463 -20.279 1.00 84.31 168 ALA A C 1
ATOM 1328 O O . ALA A 1 168 ? 2.696 -10.300 -19.381 1.00 84.31 168 ALA A O 1
ATOM 1329 N N . GLY A 1 169 ? 2.978 -9.692 -21.521 1.00 86.25 169 GLY A N 1
ATOM 1330 C CA . GLY A 1 169 ? 3.714 -10.871 -21.949 1.00 86.25 169 GLY A CA 1
ATOM 1331 C C . GLY A 1 169 ? 5.048 -10.473 -22.550 1.00 86.25 169 GLY A C 1
ATOM 1332 O O . GLY A 1 169 ? 5.128 -9.545 -23.343 1.00 86.25 169 GLY A O 1
ATOM 1333 N N . GLU A 1 170 ? 6.105 -11.206 -22.219 1.00 91.06 170 GLU A N 1
ATOM 1334 C CA . GLU A 1 170 ? 7.417 -10.982 -22.827 1.00 91.06 170 GLU A CA 1
ATOM 1335 C C . GLU A 1 170 ? 7.812 -12.137 -23.738 1.00 91.06 170 GLU A C 1
ATOM 1337 O O . GLU A 1 170 ? 7.604 -13.319 -23.420 1.00 91.06 170 GLU A O 1
ATOM 1342 N N . PHE A 1 171 ? 8.421 -11.793 -24.864 1.00 94.69 171 PHE A N 1
ATOM 1343 C CA . PHE A 1 171 ? 9.221 -12.698 -25.672 1.00 94.69 171 PHE A CA 1
ATOM 1344 C C . PHE A 1 171 ? 10.488 -11.972 -26.129 1.00 94.69 171 PHE A C 1
ATOM 1346 O O . PHE A 1 171 ? 10.674 -10.781 -25.900 1.00 94.69 171 PHE A O 1
ATOM 1353 N N . THR A 1 172 ? 11.405 -12.711 -26.732 1.00 94.75 172 THR A N 1
ATOM 1354 C CA . THR A 1 172 ? 12.672 -12.172 -27.222 1.00 94.75 172 THR A CA 1
ATOM 1355 C C . THR A 1 172 ? 12.892 -12.578 -28.666 1.00 94.75 172 THR A C 1
ATOM 1357 O O . THR A 1 172 ? 12.441 -13.650 -29.080 1.00 94.75 172 THR A O 1
ATOM 1360 N N . ALA A 1 173 ? 13.605 -11.734 -29.406 1.00 94.75 173 ALA A N 1
ATOM 1361 C CA . ALA A 1 173 ? 14.126 -12.022 -30.735 1.00 94.75 173 ALA A CA 1
ATOM 1362 C C . ALA A 1 173 ? 15.663 -12.044 -30.698 1.00 94.75 173 ALA A C 1
ATOM 1364 O O . ALA A 1 173 ? 16.281 -11.296 -29.938 1.00 94.75 173 ALA A O 1
ATOM 1365 N N . VAL A 1 174 ? 16.282 -12.909 -31.499 1.00 95.88 174 VAL A N 1
ATOM 1366 C CA . VAL A 1 174 ? 17.741 -12.991 -31.685 1.00 95.88 174 VAL A CA 1
ATOM 1367 C C . VAL A 1 174 ? 18.046 -13.464 -33.108 1.00 95.88 174 VAL A C 1
ATOM 1369 O O . VAL A 1 174 ? 17.262 -14.244 -33.659 1.00 95.88 174 VAL A O 1
ATOM 1372 N N . LEU A 1 175 ? 19.148 -13.008 -33.711 1.00 95.75 175 LEU A N 1
ATOM 1373 C CA . LEU A 1 175 ? 19.591 -13.518 -35.013 1.00 95.75 175 LEU A CA 1
ATOM 1374 C C . LEU A 1 175 ? 20.307 -14.864 -34.845 1.00 95.75 175 LEU A C 1
ATOM 1376 O O . LEU A 1 175 ? 20.902 -15.129 -33.800 1.00 95.75 175 LEU A O 1
ATOM 1380 N N . THR A 1 176 ? 20.224 -15.730 -35.852 1.00 93.06 176 THR A N 1
ATOM 1381 C CA . THR A 1 176 ? 20.921 -17.031 -35.861 1.00 93.06 176 THR A CA 1
ATOM 1382 C C . THR A 1 176 ? 22.310 -16.983 -36.482 1.00 93.06 176 THR A C 1
ATOM 1384 O O . THR A 1 176 ? 23.019 -17.966 -36.348 1.00 93.06 176 THR A O 1
ATOM 1387 N N . ALA A 1 177 ? 22.677 -15.859 -37.099 1.00 91.56 177 ALA A N 1
ATOM 1388 C CA . ALA A 1 177 ? 23.985 -15.608 -37.687 1.00 91.56 177 ALA A CA 1
ATOM 1389 C C . ALA A 1 177 ? 24.330 -14.106 -37.600 1.00 91.56 177 ALA A C 1
ATOM 1391 O O . ALA A 1 177 ? 23.441 -13.251 -37.466 1.00 91.56 177 ALA A O 1
ATOM 1392 N N . GLN A 1 178 ? 25.612 -13.774 -37.657 1.00 92.94 178 GLN A N 1
ATOM 1393 C CA . GLN A 1 178 ? 26.168 -12.432 -37.649 1.00 92.94 178 GLN A CA 1
ATOM 1394 C C . GLN A 1 178 ? 25.907 -11.703 -38.982 1.00 92.94 178 GLN A C 1
ATOM 1396 O O . GLN A 1 178 ? 26.290 -12.182 -40.050 1.00 92.94 178 GLN A O 1
ATOM 1401 N N . PRO A 1 179 ? 25.294 -10.506 -38.961 1.00 93.12 179 PRO A N 1
ATOM 1402 C CA . PRO A 1 179 ? 25.096 -9.711 -40.166 1.00 93.12 179 PRO A CA 1
ATOM 1403 C C . PRO A 1 179 ? 26.333 -8.858 -40.502 1.00 93.12 179 PRO A C 1
ATOM 1405 O O . PRO A 1 179 ? 27.134 -8.531 -39.623 1.00 93.12 179 PRO A O 1
ATOM 1408 N N . LYS A 1 180 ? 26.467 -8.418 -41.763 1.00 90.50 180 LYS A N 1
ATOM 1409 C CA . LYS A 1 180 ? 27.561 -7.525 -42.217 1.00 90.50 180 LYS A CA 1
ATOM 1410 C C . LYS A 1 180 ? 27.287 -6.049 -41.924 1.00 90.50 180 LYS A C 1
ATOM 1412 O O . LYS A 1 180 ? 28.205 -5.231 -41.851 1.00 90.50 180 LYS A O 1
ATOM 1417 N N . SER A 1 181 ? 26.017 -5.703 -41.788 1.00 93.31 181 SER A N 1
ATOM 1418 C CA . SER A 1 181 ? 25.473 -4.377 -41.512 1.00 93.31 181 SER A CA 1
ATOM 1419 C C . SER A 1 181 ? 24.238 -4.499 -40.618 1.00 93.31 181 SER A C 1
ATOM 1421 O O . SER A 1 181 ? 23.823 -5.605 -40.286 1.00 93.31 181 SER A O 1
ATOM 1423 N N . ASP A 1 182 ? 23.674 -3.382 -40.163 1.00 95.44 182 ASP A N 1
ATOM 1424 C CA . ASP A 1 182 ? 22.562 -3.435 -39.214 1.00 95.44 182 ASP A CA 1
ATOM 1425 C C . ASP A 1 182 ? 21.326 -4.144 -39.811 1.00 95.44 182 ASP A C 1
ATOM 1427 O O . ASP A 1 182 ? 20.891 -3.862 -40.931 1.00 95.44 182 ASP A O 1
ATOM 1431 N N . VAL A 1 183 ? 20.732 -5.050 -39.032 1.00 96.69 183 VAL A N 1
ATOM 1432 C CA . VAL A 1 183 ? 19.449 -5.698 -39.311 1.00 96.69 183 VAL A CA 1
ATOM 1433 C C . VAL A 1 183 ? 18.375 -5.013 -38.483 1.00 96.69 183 VAL A C 1
ATOM 1435 O O . VAL A 1 183 ? 18.368 -5.085 -37.253 1.00 96.69 183 VAL A O 1
ATOM 1438 N N . ILE A 1 184 ? 17.466 -4.334 -39.169 1.00 96.75 184 ILE A N 1
ATOM 1439 C CA . ILE A 1 184 ? 16.329 -3.640 -38.580 1.00 96.75 184 ILE A CA 1
ATOM 1440 C C . ILE A 1 184 ? 15.143 -4.599 -38.623 1.00 96.75 184 ILE A C 1
ATOM 1442 O O . ILE A 1 184 ? 14.728 -5.044 -39.693 1.00 96.75 184 ILE A O 1
ATOM 1446 N N . VAL A 1 185 ? 14.604 -4.927 -37.457 1.00 96.69 185 VAL A N 1
ATOM 1447 C CA . VAL A 1 185 ? 13.457 -5.821 -37.310 1.00 96.69 185 VAL A CA 1
ATOM 1448 C C . VAL A 1 185 ? 12.261 -4.995 -36.860 1.00 96.69 185 VAL A C 1
ATOM 1450 O O . VAL A 1 185 ? 12.277 -4.416 -35.774 1.00 96.69 185 VAL A O 1
ATOM 1453 N N . ASP A 1 186 ? 11.236 -4.951 -37.703 1.00 96.00 186 ASP A N 1
ATOM 1454 C CA . ASP A 1 186 ? 9.965 -4.290 -37.438 1.00 96.00 186 ASP A CA 1
ATOM 1455 C C . ASP A 1 186 ? 9.019 -5.264 -36.725 1.00 96.00 186 ASP A C 1
ATOM 1457 O O . ASP A 1 186 ? 8.896 -6.435 -37.110 1.00 96.00 186 ASP A O 1
ATOM 1461 N N . VAL A 1 187 ? 8.363 -4.776 -35.673 1.00 96.31 187 VAL A N 1
ATOM 1462 C CA . VAL A 1 187 ? 7.454 -5.549 -34.825 1.00 96.31 187 VAL A CA 1
ATOM 1463 C C . VAL A 1 187 ? 6.112 -4.833 -34.754 1.00 96.31 187 VAL A C 1
ATOM 1465 O O . VAL A 1 187 ? 6.023 -3.692 -34.300 1.00 96.31 187 VAL A O 1
ATOM 1468 N N . GLU A 1 188 ? 5.059 -5.509 -35.199 1.00 95.50 188 GLU A N 1
ATOM 1469 C CA . GLU A 1 188 ? 3.717 -4.938 -35.306 1.00 95.50 188 GLU A CA 1
ATOM 1470 C C . GLU A 1 188 ? 2.654 -5.906 -34.786 1.00 95.50 188 GLU A C 1
ATOM 1472 O O . GLU A 1 188 ? 2.768 -7.116 -34.961 1.00 95.50 188 GLU A O 1
ATOM 1477 N N . SER A 1 189 ? 1.605 -5.378 -34.157 1.00 95.50 189 SER A N 1
ATOM 1478 C CA . SER A 1 189 ? 0.384 -6.146 -33.904 1.00 95.50 189 SER A CA 1
ATOM 1479 C C . SER A 1 189 ? -0.567 -5.971 -35.084 1.00 95.50 189 SER A C 1
ATOM 1481 O O . SER A 1 189 ? -0.739 -4.853 -35.572 1.00 95.50 189 SER A O 1
ATOM 1483 N N . ASN A 1 190 ? -1.190 -7.056 -35.547 1.00 94.75 190 ASN A N 1
ATOM 1484 C CA . ASN A 1 190 ? -2.223 -6.975 -36.585 1.00 94.75 190 ASN A CA 1
ATOM 1485 C C . ASN A 1 190 ? -3.531 -6.352 -36.074 1.00 94.75 190 ASN A C 1
ATOM 1487 O O . ASN A 1 190 ? -4.359 -5.954 -36.893 1.00 94.75 190 ASN A O 1
ATOM 1491 N N . ASP A 1 191 ? -3.717 -6.319 -34.756 1.00 91.12 191 ASP A N 1
ATOM 1492 C CA . ASP A 1 191 ? -4.863 -5.719 -34.096 1.00 91.12 191 ASP A CA 1
ATOM 1493 C C . ASP A 1 191 ? -4.386 -4.982 -32.842 1.00 91.12 191 ASP A C 1
ATOM 1495 O O . ASP A 1 191 ? -4.133 -5.571 -31.790 1.00 91.12 191 ASP A O 1
ATOM 1499 N N . VAL A 1 192 ? -4.153 -3.679 -33.001 1.00 88.69 192 VAL A N 1
ATOM 1500 C CA . VAL A 1 192 ? -3.672 -2.810 -31.918 1.00 88.69 192 VAL A CA 1
ATOM 1501 C C . VAL A 1 192 ? -4.767 -2.454 -30.920 1.00 88.69 192 VAL A C 1
ATOM 1503 O O . VAL A 1 192 ? -4.436 -1.948 -29.851 1.00 88.69 192 VAL A O 1
ATOM 1506 N N . ASP A 1 193 ? -6.029 -2.711 -31.271 1.00 84.25 193 ASP A N 1
ATOM 1507 C CA . ASP A 1 193 ? -7.161 -2.550 -30.363 1.00 84.25 193 ASP A CA 1
ATOM 1508 C C . ASP A 1 193 ? -7.286 -3.766 -29.422 1.00 84.25 193 ASP A C 1
ATOM 1510 O O . ASP A 1 193 ? -7.932 -3.646 -28.396 1.00 84.25 193 ASP A O 1
ATOM 1514 N N . GLU A 1 194 ? -6.606 -4.881 -29.727 1.00 85.38 194 GLU A N 1
ATOM 1515 C CA . GLU A 1 194 ? -6.582 -6.121 -28.926 1.00 85.38 194 GLU A CA 1
ATOM 1516 C C . GLU A 1 194 ? -5.239 -6.312 -28.193 1.00 85.38 194 GLU A C 1
ATOM 1518 O O . GLU A 1 194 ? -5.175 -6.691 -27.025 1.00 85.38 194 GLU A O 1
ATOM 1523 N N . ALA A 1 195 ? -4.108 -6.050 -28.861 1.00 90.19 195 ALA A N 1
ATOM 1524 C CA . ALA A 1 195 ? -2.791 -6.095 -28.227 1.00 90.19 195 ALA A CA 1
ATOM 1525 C C . ALA A 1 195 ? -1.811 -5.094 -28.842 1.00 90.19 195 ALA A C 1
ATOM 1527 O O . ALA A 1 195 ? -1.669 -4.991 -30.061 1.00 90.19 195 ALA A O 1
ATOM 1528 N N . THR A 1 196 ? -1.034 -4.416 -28.000 1.00 92.56 196 THR A N 1
ATOM 1529 C CA . THR A 1 196 ? 0.082 -3.559 -28.429 1.00 92.56 196 THR A CA 1
ATOM 1530 C C . THR A 1 196 ? 1.426 -4.212 -28.130 1.00 92.56 196 THR A C 1
ATOM 1532 O O . THR A 1 196 ? 1.538 -5.091 -27.280 1.00 92.56 196 THR A O 1
ATOM 1535 N N . VAL A 1 197 ? 2.476 -3.800 -28.841 1.00 94.50 197 VAL A N 1
ATOM 1536 C CA . VAL A 1 197 ? 3.832 -4.340 -28.681 1.00 94.50 197 VAL A CA 1
ATOM 1537 C C . VAL A 1 197 ? 4.857 -3.212 -28.646 1.00 94.50 197 VAL A C 1
ATOM 1539 O O . VAL A 1 197 ? 4.739 -2.232 -29.383 1.00 94.50 197 VAL A O 1
ATOM 1542 N N . THR A 1 198 ? 5.861 -3.331 -27.777 1.00 88.94 198 THR A N 1
ATOM 1543 C CA . THR A 1 198 ? 6.965 -2.373 -27.665 1.00 88.94 198 THR A CA 1
ATOM 1544 C C . THR A 1 198 ? 8.308 -3.074 -27.403 1.00 88.94 198 THR A C 1
ATOM 1546 O O . THR A 1 198 ? 8.347 -4.063 -26.666 1.00 88.94 198 THR A O 1
ATOM 1549 N N . PRO A 1 199 ? 9.424 -2.555 -27.945 1.00 93.56 199 PRO A N 1
ATOM 1550 C CA . PRO A 1 199 ? 9.483 -1.538 -29.001 1.00 93.56 199 PRO A CA 1
ATOM 1551 C C . PRO A 1 199 ? 8.919 -2.054 -30.339 1.00 93.56 199 PRO A C 1
ATOM 1553 O O . PRO A 1 199 ? 8.969 -3.246 -30.622 1.00 93.56 199 PRO A O 1
ATOM 1556 N N . SER A 1 200 ? 8.406 -1.153 -31.186 1.00 90.69 200 SER A N 1
ATOM 1557 C CA . SER A 1 200 ? 7.907 -1.493 -32.534 1.00 90.69 200 SER A CA 1
ATOM 1558 C C . SER A 1 200 ? 9.022 -1.746 -33.557 1.00 90.69 200 SER A C 1
ATOM 1560 O O . SER A 1 200 ? 8.760 -2.107 -34.701 1.00 90.69 200 SER A O 1
ATOM 1562 N N . GLN A 1 201 ? 10.275 -1.523 -33.161 1.00 94.12 201 GLN A N 1
ATOM 1563 C CA . GLN A 1 201 ? 11.455 -1.778 -33.971 1.00 94.12 201 GLN A CA 1
ATOM 1564 C C . GLN A 1 201 ? 12.643 -2.089 -33.060 1.00 94.12 201 GLN A C 1
ATOM 1566 O O . GLN A 1 201 ? 12.858 -1.410 -32.053 1.00 94.12 201 GLN A O 1
ATOM 1571 N N . ILE A 1 202 ? 13.429 -3.092 -33.434 1.00 94.94 202 ILE A N 1
ATOM 1572 C CA . ILE A 1 202 ? 14.707 -3.427 -32.802 1.00 94.94 202 ILE A CA 1
ATOM 1573 C C . ILE A 1 202 ? 15.803 -3.486 -33.865 1.00 94.94 202 ILE A C 1
ATOM 1575 O O . ILE A 1 202 ? 15.542 -3.823 -35.019 1.00 94.94 202 ILE A O 1
ATOM 1579 N N . THR A 1 203 ? 17.039 -3.169 -33.480 1.00 96.12 203 THR A N 1
ATOM 1580 C CA . THR A 1 203 ? 18.185 -3.170 -34.399 1.00 96.12 203 THR A CA 1
ATOM 1581 C C . THR A 1 203 ? 19.263 -4.108 -33.884 1.00 96.12 203 THR A C 1
ATOM 1583 O O . THR A 1 203 ? 19.762 -3.943 -32.766 1.00 96.12 203 THR A O 1
ATOM 1586 N N . PHE A 1 204 ? 19.651 -5.072 -34.711 1.00 96.44 204 PHE A N 1
ATOM 1587 C CA . PHE A 1 204 ? 20.821 -5.908 -34.487 1.00 96.44 204 PHE A CA 1
ATOM 1588 C C . PHE A 1 204 ? 21.992 -5.381 -35.314 1.00 96.44 204 PHE A C 1
ATOM 1590 O O . PHE A 1 204 ? 21.898 -5.282 -36.530 1.00 96.44 204 PHE A O 1
ATOM 1597 N N . SER A 1 205 ? 23.096 -5.051 -34.660 1.00 95.50 205 SER A N 1
ATOM 1598 C CA . SER A 1 205 ? 24.378 -4.753 -35.282 1.00 95.50 205 SER A CA 1
ATOM 1599 C C . SER A 1 205 ? 25.265 -6.005 -35.320 1.00 95.50 205 SER A C 1
ATOM 1601 O O . SER A 1 205 ? 25.031 -6.961 -34.565 1.00 95.50 205 SER A O 1
ATOM 1603 N N . PRO A 1 206 ? 26.371 -5.987 -36.088 1.00 93.62 206 PRO A N 1
ATOM 1604 C CA . PRO A 1 206 ? 27.352 -7.072 -36.073 1.00 93.62 206 PRO A CA 1
ATOM 1605 C C . PRO A 1 206 ? 27.936 -7.372 -34.682 1.00 93.62 206 PRO A C 1
ATOM 1607 O O . PRO A 1 206 ? 28.522 -8.428 -34.482 1.00 93.62 206 PRO A O 1
ATOM 1610 N N . SER A 1 207 ? 27.802 -6.474 -33.699 1.00 92.19 207 SER A N 1
ATOM 1611 C CA . SER A 1 207 ? 28.325 -6.679 -32.342 1.00 92.19 207 SER A CA 1
ATOM 1612 C C . SER A 1 207 ? 27.298 -7.191 -31.328 1.00 92.19 207 SER A C 1
ATOM 1614 O O . SER A 1 207 ? 27.695 -7.527 -30.216 1.00 92.19 207 SER A O 1
ATOM 1616 N N . ASN A 1 208 ? 25.997 -7.187 -31.643 1.00 92.94 208 ASN A N 1
ATOM 1617 C CA . ASN A 1 208 ? 24.940 -7.590 -30.702 1.00 92.94 208 ASN A CA 1
ATOM 1618 C C . ASN A 1 208 ? 23.950 -8.630 -31.271 1.00 92.94 208 ASN A C 1
ATOM 1620 O O . ASN A 1 208 ? 22.985 -8.965 -30.587 1.00 92.94 208 ASN A O 1
ATOM 1624 N N . TRP A 1 209 ? 24.172 -9.132 -32.491 1.00 94.88 209 TRP A N 1
ATOM 1625 C CA . TRP A 1 209 ? 23.275 -10.047 -33.213 1.00 94.88 209 TRP A CA 1
ATOM 1626 C C . TRP A 1 209 ? 22.849 -11.284 -32.403 1.00 94.88 209 TRP A C 1
ATOM 1628 O O . TRP A 1 209 ? 21.692 -11.701 -32.469 1.00 94.88 209 TRP A O 1
ATOM 1638 N N . ASN A 1 210 ? 23.764 -11.817 -31.587 1.00 92.50 210 ASN A N 1
ATOM 1639 C CA . ASN A 1 210 ? 23.570 -12.998 -30.743 1.00 92.50 210 ASN A CA 1
ATOM 1640 C C . ASN A 1 210 ? 23.034 -12.677 -29.337 1.00 92.50 210 ASN A C 1
ATOM 1642 O O . ASN A 1 210 ? 22.876 -13.576 -28.509 1.00 92.50 210 ASN A O 1
ATOM 1646 N N . THR A 1 211 ? 22.757 -11.407 -29.039 1.00 91.00 211 THR A N 1
ATOM 1647 C CA . THR A 1 211 ? 22.172 -10.983 -27.765 1.00 91.00 211 THR A CA 1
ATOM 1648 C C . THR A 1 211 ? 20.651 -10.898 -27.911 1.00 91.00 211 THR A C 1
ATOM 1650 O O . THR A 1 211 ? 20.172 -10.086 -28.702 1.00 91.00 211 THR A O 1
ATOM 1653 N N . PRO A 1 212 ? 19.863 -11.688 -27.155 1.00 93.38 212 PRO A N 1
ATOM 1654 C CA . PRO A 1 212 ? 18.408 -11.611 -27.223 1.00 93.38 212 PRO A CA 1
ATOM 1655 C C . PRO A 1 212 ? 17.891 -10.218 -26.849 1.00 93.38 212 PRO A C 1
ATOM 1657 O O . PRO A 1 212 ? 18.196 -9.713 -25.768 1.00 93.38 212 PRO A O 1
ATOM 1660 N N . GLN A 1 213 ? 17.078 -9.620 -27.719 1.00 90.12 213 GLN A N 1
ATOM 1661 C CA . GLN A 1 213 ? 16.404 -8.347 -27.463 1.00 90.12 213 GLN A CA 1
ATOM 1662 C C . GLN A 1 213 ? 14.970 -8.604 -27.001 1.00 90.12 213 GLN A C 1
ATOM 1664 O O . GLN A 1 213 ? 14.269 -9.436 -27.583 1.00 90.12 213 GLN A O 1
ATOM 1669 N N . ALA A 1 214 ? 14.559 -7.933 -25.923 1.00 88.62 214 ALA A N 1
ATOM 1670 C CA . ALA A 1 214 ? 13.256 -8.131 -25.300 1.00 88.62 214 ALA A CA 1
ATOM 1671 C C . ALA A 1 214 ? 12.159 -7.327 -26.007 1.00 88.62 214 ALA A C 1
ATOM 1673 O O . ALA A 1 214 ? 12.369 -6.176 -26.388 1.00 88.62 214 ALA A O 1
ATOM 1674 N N . LEU A 1 215 ? 10.994 -7.952 -26.151 1.00 93.62 215 LEU A N 1
ATOM 1675 C CA . LEU A 1 215 ? 9.773 -7.381 -26.701 1.00 93.62 215 LEU A CA 1
ATOM 1676 C C . LEU A 1 215 ? 8.645 -7.639 -25.702 1.00 93.62 215 LEU A C 1
ATOM 1678 O O . LEU A 1 215 ? 8.421 -8.782 -25.285 1.00 93.62 215 LEU A O 1
ATOM 1682 N N . SER A 1 216 ? 7.944 -6.577 -25.327 1.00 92.25 216 SER A N 1
ATOM 1683 C CA . SER A 1 216 ? 6.809 -6.626 -24.410 1.00 92.25 216 SER A CA 1
ATOM 1684 C C . SER A 1 216 ? 5.518 -6.449 -25.197 1.00 92.25 216 SER A C 1
ATOM 1686 O O . SER A 1 216 ? 5.386 -5.514 -25.985 1.00 92.25 216 SER A O 1
ATOM 1688 N N . VAL A 1 217 ? 4.576 -7.355 -24.978 1.00 92.94 217 VAL A N 1
ATOM 1689 C CA . VAL A 1 217 ? 3.218 -7.333 -25.520 1.00 92.94 217 VAL A CA 1
ATOM 1690 C C . VAL A 1 217 ? 2.269 -6.981 -24.387 1.00 92.94 217 VAL A C 1
ATOM 1692 O O . VAL A 1 217 ? 2.379 -7.558 -23.305 1.00 92.94 217 VAL A O 1
ATOM 1695 N N . PHE A 1 218 ? 1.342 -6.067 -24.637 1.00 86.25 218 PHE A N 1
ATOM 1696 C CA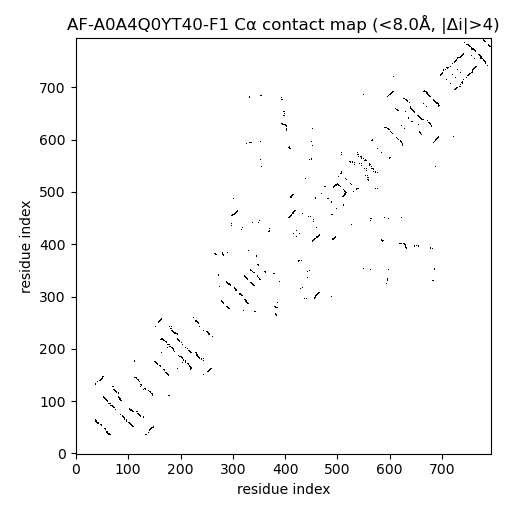 . PHE A 1 218 ? 0.310 -5.663 -23.691 1.00 86.25 218 PHE A CA 1
ATOM 1697 C C . PHE A 1 218 ? -1.058 -5.961 -24.284 1.00 86.25 218 PHE A C 1
ATOM 1699 O O . PHE A 1 218 ? -1.326 -5.533 -25.408 1.00 86.25 218 PHE A O 1
ATOM 1706 N N . GLY A 1 219 ? -1.900 -6.672 -23.537 1.00 85.62 219 GLY A N 1
ATOM 1707 C CA . GLY A 1 219 ? -3.320 -6.786 -23.861 1.00 85.62 219 GLY A CA 1
ATOM 1708 C C . GLY A 1 219 ? -4.000 -5.423 -23.752 1.00 85.62 219 GLY A C 1
ATOM 1709 O O . GLY A 1 219 ? -3.642 -4.620 -22.882 1.00 85.62 219 GLY A O 1
ATOM 1710 N N . ILE A 1 220 ? -4.911 -5.147 -24.678 1.00 82.12 220 ILE A N 1
ATOM 1711 C CA . ILE A 1 220 ? -5.781 -3.978 -24.667 1.00 82.12 220 ILE A CA 1
ATOM 1712 C C . ILE A 1 220 ? -7.190 -4.470 -24.368 1.00 82.12 220 ILE A C 1
ATOM 1714 O O . ILE A 1 220 ? -7.688 -5.368 -25.032 1.00 82.12 220 ILE A O 1
ATOM 1718 N N . ASP A 1 221 ? -7.777 -3.872 -23.339 1.00 72.25 221 ASP A N 1
ATOM 1719 C CA . ASP A 1 221 ? -9.129 -4.153 -22.872 1.00 72.25 221 ASP A CA 1
ATOM 1720 C C . ASP A 1 221 ? -10.168 -3.587 -23.855 1.00 72.25 221 ASP A C 1
ATOM 1722 O O . ASP A 1 221 ? -10.072 -2.411 -24.243 1.00 72.25 221 ASP A O 1
ATOM 1726 N N . ASP A 1 222 ? -11.149 -4.401 -24.248 1.00 66.62 222 ASP A N 1
ATOM 1727 C CA . ASP A 1 222 ? -12.262 -3.991 -25.098 1.00 66.62 222 ASP A CA 1
ATOM 1728 C C . ASP A 1 222 ? -13.579 -4.732 -24.782 1.00 66.62 222 ASP A C 1
ATOM 1730 O O . ASP A 1 222 ? -13.611 -5.679 -24.011 1.00 66.62 222 ASP A O 1
ATOM 1734 N N . ASP A 1 223 ? -14.693 -4.250 -25.352 1.00 61.38 223 ASP A N 1
ATOM 1735 C CA . ASP A 1 223 ? -16.041 -4.785 -25.085 1.00 61.38 223 ASP A CA 1
ATOM 1736 C C . ASP A 1 223 ? -16.466 -5.901 -26.090 1.00 61.38 223 ASP A C 1
ATOM 1738 O O . ASP A 1 223 ? -17.664 -6.030 -26.418 1.00 61.38 223 ASP A O 1
ATOM 1742 N N . LYS A 1 224 ? -15.527 -6.628 -26.726 1.00 63.94 224 LYS A N 1
ATOM 1743 C CA . LYS A 1 224 ? -15.836 -7.681 -27.714 1.00 63.94 224 LYS A CA 1
ATOM 1744 C C . LYS A 1 224 ? -15.820 -9.098 -27.115 1.00 63.94 224 LYS A C 1
ATOM 1746 O O . LYS A 1 224 ? -14.823 -9.786 -27.047 1.00 63.94 224 LYS A O 1
ATOM 1751 N N . THR A 1 225 ? -17.009 -9.682 -26.988 1.00 54.06 225 THR A N 1
ATOM 1752 C CA . THR A 1 225 ? -17.225 -11.096 -26.574 1.00 54.06 225 THR A CA 1
ATOM 1753 C C . THR A 1 225 ? -16.722 -12.235 -27.510 1.00 54.06 225 THR A C 1
ATOM 1755 O O . THR A 1 225 ? -17.184 -13.379 -27.389 1.00 54.06 225 THR A O 1
ATOM 1758 N N . THR A 1 226 ? -15.870 -11.987 -28.515 1.00 58.12 226 THR A N 1
ATOM 1759 C CA . THR A 1 226 ? -15.496 -12.997 -29.534 1.00 58.12 226 THR A CA 1
ATOM 1760 C C . THR A 1 226 ? -13.991 -13.173 -29.698 1.00 58.12 226 THR A C 1
ATOM 1762 O O . THR A 1 226 ? -13.365 -12.297 -30.261 1.00 58.12 226 THR A O 1
ATOM 1765 N N . THR A 1 227 ? -13.471 -14.379 -29.422 1.00 58.81 227 THR A N 1
ATOM 1766 C CA . THR A 1 227 ? -12.079 -14.821 -29.694 1.00 58.81 227 THR A CA 1
ATOM 1767 C C . THR A 1 227 ? -11.034 -13.702 -29.685 1.00 58.81 227 THR A C 1
ATOM 1769 O O . THR A 1 227 ? -10.568 -13.294 -30.752 1.00 58.81 227 THR A O 1
ATOM 1772 N N . ASP A 1 228 ? -10.624 -13.311 -28.486 1.00 78.00 228 ASP A N 1
ATOM 1773 C CA . ASP A 1 228 ? -9.671 -12.227 -28.241 1.00 78.00 228 ASP A CA 1
ATOM 1774 C C . ASP A 1 228 ? -8.269 -12.746 -28.549 1.00 78.00 228 ASP A C 1
ATOM 1776 O O . ASP A 1 228 ? -7.602 -13.451 -27.780 1.00 78.00 228 ASP A O 1
ATOM 1780 N N . THR A 1 229 ? -7.864 -12.540 -29.798 1.00 87.81 229 THR A N 1
ATOM 1781 C CA . THR A 1 229 ? -6.570 -12.992 -30.292 1.00 87.81 229 THR A CA 1
ATOM 1782 C C . THR A 1 229 ? -5.943 -11.933 -31.174 1.00 87.81 229 THR A C 1
ATOM 1784 O O . THR A 1 229 ? -6.522 -11.507 -32.170 1.00 87.81 229 THR A O 1
ATOM 1787 N N . ALA A 1 230 ? -4.698 -11.596 -30.861 1.00 92.19 230 ALA A N 1
ATOM 1788 C CA . ALA A 1 230 ? -3.846 -10.771 -31.698 1.00 92.19 230 ALA A CA 1
ATOM 1789 C C . ALA A 1 230 ? -2.652 -11.594 -32.191 1.00 92.19 230 ALA A C 1
ATOM 1791 O O . ALA A 1 230 ? -2.227 -12.580 -31.592 1.00 92.19 230 ALA A O 1
ATOM 1792 N N . THR A 1 231 ? -2.089 -11.206 -33.320 1.00 96.12 231 THR A N 1
ATOM 1793 C CA . THR A 1 231 ? -0.876 -11.779 -33.893 1.00 96.12 231 THR A CA 1
ATOM 1794 C C . THR A 1 231 ? 0.168 -10.682 -33.989 1.00 96.12 231 THR A C 1
ATOM 1796 O O . THR A 1 231 ? 0.043 -9.752 -34.787 1.00 96.12 231 THR A O 1
ATOM 1799 N N . VAL A 1 232 ? 1.232 -10.827 -33.205 1.00 96.94 232 VAL A N 1
ATOM 1800 C CA . VAL A 1 232 ? 2.405 -9.961 -33.308 1.00 96.94 232 VAL A CA 1
ATOM 1801 C C . VAL A 1 232 ? 3.293 -10.501 -34.421 1.00 96.94 232 VAL A C 1
ATOM 1803 O O . VAL A 1 232 ? 3.802 -11.617 -34.318 1.00 96.94 232 VAL A O 1
ATOM 1806 N N . SER A 1 233 ? 3.459 -9.726 -35.486 1.00 96.81 233 SER A N 1
ATOM 1807 C CA . SER A 1 233 ? 4.321 -10.031 -36.625 1.00 96.81 233 SER A CA 1
ATOM 1808 C C . SER A 1 233 ? 5.705 -9.424 -36.423 1.00 96.81 233 SER A C 1
ATOM 1810 O O . SER A 1 233 ? 5.844 -8.289 -35.975 1.00 96.81 233 SER A O 1
ATOM 1812 N N . VAL A 1 234 ? 6.734 -10.196 -36.761 1.00 96.50 234 VAL A N 1
ATOM 1813 C CA . VAL A 1 234 ? 8.147 -9.823 -36.682 1.00 96.50 234 VAL A CA 1
ATOM 1814 C C . VAL A 1 234 ? 8.746 -10.001 -38.071 1.00 96.50 234 VAL A C 1
ATOM 1816 O O . VAL A 1 234 ? 8.787 -11.119 -38.597 1.00 96.50 234 VAL A O 1
ATOM 1819 N N . SER A 1 235 ? 9.190 -8.905 -38.680 1.00 95.81 235 SER A N 1
ATOM 1820 C CA . SER A 1 235 ? 9.687 -8.887 -40.058 1.00 95.81 235 SER A CA 1
ATOM 1821 C C . SER A 1 235 ? 10.995 -8.112 -40.177 1.00 95.81 235 SER A C 1
ATOM 1823 O O . SER A 1 235 ? 11.244 -7.176 -39.423 1.00 95.81 235 SER A O 1
ATOM 1825 N N . VAL A 1 236 ? 11.856 -8.513 -41.113 1.00 96.06 236 VAL A N 1
ATOM 1826 C CA . VAL A 1 236 ? 13.100 -7.789 -41.395 1.00 96.06 236 VAL A CA 1
ATOM 1827 C C . VAL A 1 236 ? 12.811 -6.664 -42.385 1.00 96.06 236 VAL A C 1
ATOM 1829 O O . VAL A 1 236 ? 12.247 -6.893 -43.456 1.00 96.06 236 VAL A O 1
ATOM 1832 N N . ASN A 1 237 ? 13.219 -5.443 -42.044 1.00 93.88 237 ASN A N 1
ATOM 1833 C CA . ASN A 1 237 ? 13.030 -4.276 -42.893 1.00 93.88 237 ASN A CA 1
ATOM 1834 C C . ASN A 1 237 ? 13.839 -4.420 -44.201 1.00 93.88 237 ASN A C 1
ATOM 1836 O O . ASN A 1 237 ? 15.014 -4.787 -44.131 1.00 93.88 237 ASN A O 1
ATOM 1840 N N . PRO A 1 238 ? 13.302 -4.050 -45.380 1.00 92.25 238 PRO A N 1
ATOM 1841 C CA . PRO A 1 238 ? 14.026 -4.137 -46.656 1.00 92.25 238 PRO A CA 1
ATOM 1842 C C . PRO A 1 238 ? 15.303 -3.287 -46.761 1.00 92.25 238 PRO A C 1
ATOM 1844 O O . PRO A 1 238 ? 16.066 -3.457 -47.710 1.00 92.25 238 PRO A O 1
ATOM 1847 N N . LEU A 1 239 ? 15.516 -2.339 -45.841 1.00 90.19 239 LEU A N 1
ATOM 1848 C CA . LEU A 1 239 ? 16.733 -1.521 -45.754 1.00 90.19 239 LEU A CA 1
ATOM 1849 C C . LEU A 1 239 ? 17.849 -2.168 -44.916 1.00 90.19 239 LEU A C 1
ATOM 1851 O O . LEU A 1 239 ? 18.921 -1.578 -44.794 1.00 90.19 239 LEU A O 1
ATOM 1855 N N . SER A 1 240 ? 17.583 -3.334 -44.327 1.00 93.94 240 SER A N 1
ATOM 1856 C CA . SER A 1 240 ? 18.527 -4.108 -43.517 1.00 93.94 240 SER A CA 1
ATOM 1857 C C . SER A 1 240 ? 19.625 -4.762 -44.354 1.00 93.94 240 SER A C 1
ATOM 1859 O O . SER A 1 240 ? 19.619 -4.705 -45.587 1.00 93.94 240 SER A O 1
ATOM 1861 N N . ASP A 1 241 ? 20.546 -5.443 -43.672 1.00 92.12 241 ASP A N 1
ATOM 1862 C CA . ASP A 1 241 ? 21.519 -6.329 -44.303 1.00 92.12 241 ASP A CA 1
ATOM 1863 C C . ASP A 1 241 ? 20.881 -7.286 -45.323 1.00 92.12 241 ASP A C 1
ATOM 1865 O O . ASP A 1 241 ? 19.929 -8.009 -45.015 1.00 92.12 241 ASP A O 1
ATOM 1869 N N . GLY A 1 242 ? 21.438 -7.314 -46.537 1.00 87.44 242 GLY A N 1
ATOM 1870 C CA . GLY A 1 242 ? 20.907 -8.093 -47.654 1.00 87.44 242 GLY A CA 1
ATOM 1871 C C . GLY A 1 242 ? 20.828 -9.602 -47.399 1.00 87.44 242 GLY A C 1
ATOM 1872 O O . GLY A 1 242 ? 19.988 -10.251 -48.018 1.00 87.44 242 GLY A O 1
ATOM 1873 N N . GLY A 1 243 ? 21.632 -10.151 -46.480 1.00 87.00 243 GLY A N 1
ATOM 1874 C CA . GLY A 1 243 ? 21.551 -11.558 -46.074 1.00 87.00 243 GLY A CA 1
ATOM 1875 C C . GLY A 1 243 ? 20.274 -11.905 -45.298 1.00 87.00 243 GLY A C 1
ATOM 1876 O O . GLY A 1 243 ? 19.885 -13.067 -45.257 1.00 87.00 243 GLY A O 1
ATOM 1877 N N . PHE A 1 244 ? 19.586 -10.907 -44.731 1.00 91.94 244 PHE A N 1
ATOM 1878 C CA . PHE A 1 244 ? 18.413 -11.087 -43.867 1.00 91.94 244 PHE A CA 1
ATOM 1879 C C . PHE A 1 244 ? 17.090 -10.633 -44.518 1.00 91.94 244 PHE A C 1
ATOM 1881 O O . PHE A 1 244 ? 16.018 -10.915 -43.986 1.00 91.94 244 PHE A O 1
ATOM 1888 N N . VAL A 1 245 ? 17.126 -9.960 -45.677 1.00 88.69 245 VAL A N 1
ATOM 1889 C CA . VAL A 1 245 ? 15.930 -9.359 -46.314 1.00 88.69 245 VAL A CA 1
ATOM 1890 C C . VAL A 1 245 ? 14.922 -10.399 -46.837 1.00 88.69 245 VAL A C 1
ATOM 1892 O O . VAL A 1 245 ? 13.738 -10.093 -46.954 1.00 88.69 245 VAL A O 1
ATOM 1895 N N . GLU A 1 246 ? 15.346 -11.633 -47.128 1.00 87.25 246 GLU A N 1
ATOM 1896 C CA . GLU A 1 246 ? 14.453 -12.701 -47.621 1.00 87.25 246 GLU A CA 1
ATOM 1897 C C . GLU A 1 246 ? 13.874 -13.597 -46.508 1.00 87.25 246 GLU A C 1
ATOM 1899 O O . GLU A 1 246 ? 13.209 -14.597 -46.798 1.00 87.25 246 GLU A O 1
ATOM 1904 N N . ILE A 1 247 ? 14.082 -13.249 -45.232 1.00 91.19 247 ILE A N 1
ATOM 1905 C CA . ILE A 1 247 ? 13.551 -14.024 -44.104 1.00 91.19 247 ILE A CA 1
ATOM 1906 C C . ILE A 1 247 ? 12.015 -13.917 -44.067 1.00 91.19 247 ILE A C 1
ATOM 1908 O O . ILE A 1 247 ? 11.469 -12.810 -44.027 1.00 91.19 247 ILE A O 1
ATOM 1912 N N . PRO A 1 248 ? 11.282 -15.049 -44.036 1.00 91.81 248 PRO A N 1
ATOM 1913 C CA . PRO A 1 248 ? 9.832 -15.032 -43.885 1.00 91.81 248 PRO A CA 1
ATOM 1914 C C . PRO A 1 248 ? 9.397 -14.376 -42.571 1.00 91.81 248 PRO A C 1
ATOM 1916 O O . PRO A 1 248 ? 9.992 -14.631 -41.522 1.00 91.81 248 PRO A O 1
ATOM 1919 N N . VAL A 1 249 ? 8.302 -13.609 -42.617 1.00 93.12 249 VAL A N 1
ATOM 1920 C CA . VAL A 1 249 ? 7.688 -12.999 -41.426 1.00 93.12 249 VAL A CA 1
ATOM 1921 C C . VAL A 1 249 ? 7.410 -14.075 -40.376 1.00 93.12 249 VAL A C 1
ATOM 1923 O O . VAL A 1 249 ? 6.771 -15.093 -40.660 1.00 93.12 249 VAL A O 1
ATOM 1926 N N . LYS A 1 250 ? 7.898 -13.846 -39.158 1.00 94.81 250 LYS A N 1
ATOM 1927 C CA . LYS A 1 250 ? 7.612 -14.680 -37.989 1.00 94.81 250 LYS A CA 1
ATOM 1928 C C . LYS A 1 250 ? 6.442 -14.074 -37.233 1.00 94.81 250 LYS A C 1
ATOM 1930 O O . LYS A 1 250 ? 6.192 -12.876 -37.332 1.00 94.81 250 LYS A O 1
ATOM 1935 N N . SER A 1 251 ? 5.744 -14.883 -36.451 1.00 95.44 251 SER A N 1
ATOM 1936 C CA . SER A 1 251 ? 4.656 -14.371 -35.631 1.00 95.44 251 SER A CA 1
ATOM 1937 C C . SER A 1 251 ? 4.562 -15.042 -34.271 1.00 95.44 251 SER A C 1
ATOM 1939 O O . SER A 1 251 ? 4.983 -16.187 -34.082 1.00 95.44 251 SER A O 1
ATOM 1941 N N . VAL A 1 252 ? 3.996 -14.298 -33.324 1.00 95.62 252 VAL A N 1
ATOM 1942 C CA . VAL A 1 252 ? 3.578 -14.780 -32.011 1.00 95.62 252 VAL A CA 1
ATOM 1943 C C . VAL A 1 252 ? 2.065 -14.645 -31.932 1.00 95.62 252 VAL A C 1
ATOM 1945 O O . VAL A 1 252 ? 1.537 -13.539 -32.045 1.00 95.62 252 VAL A O 1
ATOM 1948 N N . LEU A 1 253 ? 1.368 -15.766 -31.739 1.00 95.38 253 LEU A N 1
ATOM 1949 C CA . LEU A 1 253 ? -0.063 -15.749 -31.442 1.00 95.38 253 LEU A CA 1
ATOM 1950 C C . LEU A 1 253 ? -0.270 -15.326 -29.985 1.00 95.38 253 LEU A C 1
ATOM 1952 O O . LEU A 1 253 ? 0.172 -16.012 -29.064 1.00 95.38 253 LEU A O 1
ATOM 1956 N N . VAL A 1 254 ? -0.957 -14.217 -29.779 1.00 92.38 254 VAL A N 1
ATOM 1957 C CA . VAL A 1 254 ? -1.370 -13.717 -28.472 1.00 92.38 254 VAL A CA 1
ATOM 1958 C C . VAL A 1 254 ? -2.817 -14.141 -28.279 1.00 92.38 254 VAL A C 1
ATOM 1960 O O . VAL A 1 254 ? -3.690 -13.745 -29.043 1.00 92.38 254 VAL A O 1
ATOM 1963 N N . THR A 1 255 ? -3.063 -15.008 -27.304 1.00 89.50 255 THR A N 1
ATOM 1964 C CA . THR A 1 255 ? -4.416 -15.298 -26.822 1.00 89.50 255 THR A CA 1
ATOM 1965 C C . THR A 1 255 ? -4.666 -14.432 -25.604 1.00 89.50 255 THR A C 1
ATOM 1967 O O . THR A 1 255 ? -3.916 -14.509 -24.631 1.00 89.50 255 THR A O 1
ATOM 1970 N N . LEU A 1 256 ? -5.689 -13.604 -25.679 1.00 83.69 256 LEU A N 1
ATOM 1971 C CA . LEU A 1 256 ? -6.124 -12.759 -24.589 1.00 83.69 256 LEU A CA 1
ATOM 1972 C C . LEU A 1 256 ? -7.124 -13.578 -23.762 1.00 83.69 256 LEU A C 1
ATOM 1974 O O . LEU A 1 256 ? -7.997 -14.264 -24.300 1.00 83.69 256 LEU A O 1
ATOM 1978 N N . GLU A 1 257 ? -6.905 -13.654 -22.451 1.00 72.69 257 GLU A N 1
ATOM 1979 C CA . GLU A 1 257 ? -7.893 -14.268 -21.562 1.00 72.69 257 GLU A CA 1
ATOM 1980 C C . GLU A 1 257 ? -9.051 -13.283 -21.393 1.00 72.69 257 GLU A C 1
ATOM 1982 O O . GLU A 1 257 ? -8.910 -12.334 -20.624 1.00 72.69 257 GLU A O 1
ATOM 1987 N N . ASN A 1 258 ? -10.143 -13.545 -22.125 1.00 59.25 258 ASN A N 1
ATOM 1988 C CA . ASN A 1 258 ? -11.401 -12.797 -22.089 1.00 59.25 258 ASN A CA 1
ATOM 1989 C C . ASN A 1 258 ? -11.894 -12.589 -20.639 1.00 59.25 258 ASN A C 1
ATOM 1991 O O . ASN A 1 258 ? -12.121 -13.576 -19.922 1.00 59.25 258 ASN A O 1
ATOM 1995 N N . ASP A 1 259 ? -12.067 -11.340 -20.213 1.00 54.84 259 ASP A N 1
ATOM 1996 C CA . ASP A 1 259 ? -12.792 -10.906 -19.016 1.00 54.84 259 ASP A CA 1
ATOM 1997 C C . ASP A 1 259 ? -14.196 -10.344 -19.333 1.00 54.84 259 ASP A C 1
ATOM 1999 O O . ASP A 1 259 ? -15.001 -10.125 -18.423 1.00 54.84 259 ASP A O 1
ATOM 2003 N N . ASP A 1 260 ? -14.524 -10.254 -20.619 1.00 50.34 260 ASP A N 1
ATOM 2004 C CA . ASP A 1 260 ? -15.764 -9.782 -21.223 1.00 50.34 260 ASP A CA 1
ATOM 2005 C C . ASP A 1 260 ? -16.975 -10.747 -21.081 1.00 50.34 260 ASP A C 1
ATOM 2007 O O . ASP A 1 260 ? -17.842 -10.884 -21.956 1.00 50.34 260 ASP A O 1
ATOM 2011 N N . ASP A 1 261 ? -17.135 -11.373 -19.905 1.00 46.97 261 ASP A N 1
ATOM 2012 C CA . ASP A 1 261 ? -18.423 -11.904 -19.441 1.00 46.97 261 ASP A CA 1
ATOM 2013 C C . ASP A 1 261 ? -19.328 -10.804 -18.860 1.00 46.97 261 ASP A C 1
ATOM 2015 O O . ASP A 1 261 ? -20.048 -11.040 -17.890 1.00 46.97 261 ASP A O 1
ATOM 2019 N N . GLY A 1 262 ? -19.371 -9.644 -19.539 1.00 44.31 262 GLY A N 1
ATOM 2020 C CA . GLY A 1 262 ? -20.167 -8.430 -19.301 1.00 44.31 262 GLY A CA 1
ATOM 2021 C C . GLY A 1 262 ? -21.697 -8.581 -19.173 1.00 44.31 262 GLY A C 1
ATOM 2022 O O . GLY A 1 262 ? -22.456 -7.638 -19.416 1.00 44.31 262 GLY A O 1
ATOM 2023 N N . GLU A 1 263 ? -22.210 -9.716 -18.700 1.00 41.84 263 GLU A N 1
ATOM 2024 C CA . GLU A 1 263 ? -23.286 -9.635 -17.724 1.00 41.84 263 GLU A CA 1
ATOM 2025 C C . GLU A 1 263 ? -22.756 -8.844 -16.515 1.00 41.84 263 GLU A C 1
ATOM 2027 O O . GLU A 1 263 ? -21.818 -9.249 -15.835 1.00 41.84 263 GLU A O 1
ATOM 2032 N N . GLN A 1 264 ? -23.411 -7.717 -16.198 1.00 46.97 264 GLN A N 1
ATOM 2033 C CA . GLN A 1 264 ? -23.497 -7.244 -14.810 1.00 46.97 264 GLN A CA 1
ATOM 2034 C C . GLN A 1 264 ? -23.534 -8.488 -13.909 1.00 46.97 264 GLN A C 1
ATOM 2036 O O . GLN A 1 264 ? -24.410 -9.324 -14.171 1.00 46.97 264 GLN A O 1
ATOM 2041 N N . PRO A 1 265 ? -22.625 -8.656 -12.925 1.00 49.00 265 PRO A N 1
ATOM 2042 C CA . PRO A 1 265 ? -22.491 -9.941 -12.261 1.00 49.00 265 PRO A CA 1
ATOM 2043 C C . PRO A 1 265 ? -23.865 -10.421 -11.778 1.00 49.00 265 PRO A C 1
ATOM 2045 O O . PRO A 1 265 ? -24.755 -9.640 -11.421 1.00 49.00 265 PRO A O 1
ATOM 2048 N N . LYS A 1 266 ? -24.151 -11.710 -11.866 1.00 48.53 266 LYS A N 1
ATOM 2049 C CA . LYS A 1 266 ? -25.524 -12.129 -11.599 1.00 48.53 266 LYS A CA 1
ATOM 2050 C C . LYS A 1 266 ? -25.842 -11.808 -10.143 1.00 48.53 266 LYS A C 1
ATOM 2052 O O . LYS A 1 266 ? -25.155 -12.297 -9.254 1.00 48.53 266 LYS A O 1
ATOM 2057 N N . ALA A 1 267 ? -26.879 -11.002 -9.892 1.00 54.47 267 ALA A N 1
ATOM 2058 C CA . ALA A 1 267 ? -27.262 -10.644 -8.532 1.00 54.47 267 ALA A CA 1
ATOM 2059 C C . ALA A 1 267 ? -27.544 -11.923 -7.724 1.00 54.47 267 ALA A C 1
ATOM 2061 O O . ALA A 1 267 ? -28.601 -12.549 -7.877 1.00 54.47 267 ALA A O 1
ATOM 2062 N N . ILE A 1 268 ? -26.598 -12.344 -6.880 1.00 57.38 268 ILE A N 1
ATOM 2063 C CA . ILE A 1 268 ? -26.789 -13.503 -6.016 1.00 57.38 268 ILE A CA 1
ATOM 2064 C C . ILE A 1 268 ? -27.492 -13.011 -4.766 1.00 57.38 268 ILE A C 1
ATOM 2066 O O . ILE A 1 268 ? -27.016 -12.144 -4.035 1.00 57.38 268 ILE A O 1
ATOM 2070 N N . LYS A 1 269 ? -28.647 -13.608 -4.484 1.00 64.25 269 LYS A N 1
ATOM 2071 C CA . LYS A 1 269 ? -29.300 -13.411 -3.199 1.00 64.25 269 LYS A CA 1
ATOM 2072 C C . LYS A 1 269 ? -28.451 -14.081 -2.118 1.00 64.25 269 LYS A C 1
ATOM 2074 O O . LYS A 1 269 ? -28.450 -15.305 -2.013 1.00 64.25 269 LYS A O 1
ATOM 2079 N N . VAL A 1 270 ? -27.754 -13.280 -1.318 1.00 71.88 270 VAL A N 1
ATOM 2080 C CA . VAL A 1 270 ? -27.108 -13.747 -0.087 1.00 71.88 270 VAL A CA 1
ATOM 2081 C C . VAL A 1 270 ? -28.193 -14.256 0.855 1.00 71.88 270 VAL A C 1
ATOM 2083 O O . VAL A 1 270 ? -29.197 -13.572 1.059 1.00 71.88 270 VAL A O 1
ATOM 2086 N N . ASP A 1 271 ? -28.010 -15.450 1.415 1.00 76.94 271 ASP A N 1
ATOM 2087 C CA . ASP A 1 271 ? -28.859 -15.944 2.496 1.00 76.94 271 ASP A CA 1
ATOM 2088 C C . ASP A 1 271 ? -28.406 -15.298 3.816 1.00 76.94 271 ASP A C 1
ATOM 2090 O O . ASP A 1 271 ? -27.344 -15.652 4.333 1.00 76.94 271 ASP A O 1
ATOM 2094 N N . PRO A 1 272 ? -29.181 -14.375 4.417 1.00 77.25 272 PRO A N 1
ATOM 2095 C CA . PRO A 1 272 ? -28.789 -13.747 5.673 1.00 77.25 272 PRO A CA 1
ATOM 2096 C C . PRO A 1 272 ? -28.740 -14.747 6.831 1.00 77.25 272 PRO A C 1
ATOM 2098 O O . PRO A 1 272 ? -28.154 -14.432 7.867 1.00 77.25 272 PRO A O 1
ATOM 2101 N N . ALA A 1 273 ? -29.346 -15.934 6.701 1.00 80.06 273 ALA A N 1
ATOM 2102 C CA . ALA A 1 273 ? -29.219 -17.008 7.680 1.00 80.06 273 ALA A CA 1
ATOM 2103 C C . ALA A 1 273 ? -27.840 -17.689 7.634 1.00 80.06 273 ALA A C 1
ATOM 2105 O O . ALA A 1 273 ? -27.447 -18.295 8.629 1.00 80.06 273 ALA A O 1
ATOM 2106 N N . GLN A 1 274 ? -27.099 -17.550 6.531 1.00 84.25 274 GLN A N 1
ATOM 2107 C CA . GLN A 1 274 ? -25.759 -18.105 6.335 1.00 84.25 274 GLN A CA 1
ATOM 2108 C C . GLN A 1 274 ? -24.799 -17.016 5.818 1.00 84.25 274 GLN A C 1
ATOM 2110 O O . GLN A 1 274 ? -24.495 -16.980 4.624 1.00 84.25 274 GLN A O 1
ATOM 2115 N N . PRO A 1 275 ? -24.317 -16.106 6.693 1.00 86.25 275 PRO A N 1
ATOM 2116 C CA . PRO A 1 275 ? -23.417 -15.029 6.285 1.00 86.25 275 PRO A CA 1
ATOM 2117 C C . PRO A 1 275 ? -22.140 -15.590 5.629 1.00 86.25 275 PRO A C 1
ATOM 2119 O O . PRO A 1 275 ? -21.422 -16.360 6.278 1.00 86.25 275 PRO A O 1
ATOM 2122 N N . PRO A 1 276 ? -21.824 -15.228 4.374 1.00 84.44 276 PRO A N 1
ATOM 2123 C CA . PRO A 1 276 ? -20.685 -15.793 3.649 1.00 84.44 276 PRO A CA 1
ATOM 2124 C C . PRO A 1 276 ? -19.349 -15.219 4.133 1.00 84.44 276 PRO A C 1
ATOM 2126 O O . PRO A 1 276 ? -19.309 -14.180 4.789 1.00 84.44 276 PRO A O 1
ATOM 2129 N N . GLU A 1 277 ? -18.244 -15.883 3.788 1.00 87.19 277 GLU A N 1
ATOM 2130 C CA . GLU A 1 277 ? -16.885 -15.436 4.140 1.00 87.19 277 GLU A CA 1
ATOM 2131 C C . GLU A 1 277 ? -16.419 -14.211 3.344 1.00 87.19 277 GLU A C 1
ATOM 2133 O O . GLU A 1 277 ? -15.618 -13.418 3.839 1.00 87.19 277 GLU A O 1
ATOM 2138 N N . GLN A 1 278 ? -16.929 -14.033 2.123 1.00 84.56 278 GLN A N 1
ATOM 2139 C CA . GLN A 1 278 ? -16.660 -12.861 1.295 1.00 84.56 278 GLN A CA 1
ATOM 2140 C C . GLN A 1 278 ? -17.938 -12.365 0.615 1.00 84.56 278 GLN A C 1
ATOM 2142 O O . GLN A 1 278 ? -18.849 -13.150 0.347 1.00 84.56 278 GLN A O 1
ATOM 2147 N N . LEU A 1 279 ? -17.996 -11.060 0.350 1.00 80.62 279 LEU A N 1
ATOM 2148 C CA . LEU A 1 279 ? -19.084 -10.391 -0.367 1.00 80.62 279 LEU A CA 1
ATOM 2149 C C . LEU A 1 279 ? -18.503 -9.372 -1.346 1.00 80.62 279 LEU A C 1
ATOM 2151 O O . LEU A 1 279 ? -17.536 -8.693 -1.011 1.00 80.62 279 LEU A O 1
ATOM 2155 N N . VAL A 1 280 ? -19.136 -9.206 -2.505 1.00 80.06 280 VAL A N 1
ATOM 2156 C CA . VAL A 1 280 ? -18.892 -8.059 -3.386 1.00 80.06 280 VAL A CA 1
ATOM 2157 C C . VAL A 1 280 ? -20.118 -7.157 -3.369 1.00 80.06 280 VAL A C 1
ATOM 2159 O O . VAL A 1 280 ? -21.246 -7.629 -3.545 1.00 80.06 280 VAL A O 1
ATOM 2162 N N . VAL A 1 281 ? -19.906 -5.863 -3.124 1.00 76.75 281 VAL A N 1
ATOM 2163 C CA . VAL A 1 281 ? -20.987 -4.876 -2.988 1.00 76.75 281 VAL A CA 1
ATOM 2164 C C . VAL A 1 281 ? -20.731 -3.654 -3.863 1.00 76.75 281 VAL A C 1
ATOM 2166 O O . VAL A 1 281 ? -19.615 -3.141 -3.900 1.00 76.75 281 VAL A O 1
ATOM 2169 N N . THR A 1 282 ? -21.782 -3.168 -4.525 1.00 75.06 282 THR A N 1
ATOM 2170 C CA . THR A 1 282 ? -21.777 -1.883 -5.245 1.00 75.06 282 THR A CA 1
ATOM 2171 C C . THR A 1 282 ? -22.675 -0.905 -4.524 1.00 75.06 282 THR A C 1
ATOM 2173 O O . THR A 1 282 ? -23.778 -1.252 -4.092 1.00 75.06 282 THR A O 1
ATOM 2176 N N . LEU A 1 283 ? -22.210 0.332 -4.395 1.00 72.25 283 LEU A N 1
ATOM 2177 C CA . LEU A 1 283 ? -22.970 1.374 -3.722 1.00 72.25 283 LEU A CA 1
ATOM 2178 C C . LEU A 1 283 ? -23.940 2.069 -4.690 1.00 72.25 283 LEU A C 1
ATOM 2180 O O . LEU A 1 283 ? -23.555 2.387 -5.816 1.00 72.25 283 LEU A O 1
ATOM 2184 N N . PRO A 1 284 ? -25.185 2.375 -4.274 1.00 65.69 284 PRO A N 1
ATOM 2185 C CA . PRO A 1 284 ? -26.134 3.091 -5.122 1.00 65.69 284 PRO A CA 1
ATOM 2186 C C . PRO A 1 284 ? -25.573 4.425 -5.633 1.00 65.69 284 PRO A C 1
ATOM 2188 O O . PRO A 1 284 ? -25.127 5.264 -4.849 1.00 65.69 284 PRO A O 1
ATOM 2191 N N . GLY A 1 285 ? -25.632 4.641 -6.951 1.00 66.00 285 GLY A N 1
ATOM 2192 C CA . GLY A 1 285 ? -25.186 5.889 -7.580 1.00 66.00 285 GLY A CA 1
ATOM 2193 C C . GLY A 1 285 ? -23.667 6.095 -7.596 1.00 66.00 285 GLY A C 1
ATOM 2194 O O . GLY A 1 285 ? -23.224 7.216 -7.845 1.00 66.00 285 GLY A O 1
ATOM 2195 N N . ARG A 1 286 ? -22.877 5.046 -7.329 1.00 64.56 286 ARG A N 1
ATOM 2196 C CA . ARG A 1 286 ? -21.421 5.034 -7.495 1.00 64.56 286 ARG A CA 1
ATOM 2197 C C . ARG A 1 286 ? -20.991 3.830 -8.329 1.00 64.56 286 ARG A C 1
ATOM 2199 O O . ARG A 1 286 ? -21.609 2.776 -8.242 1.00 64.56 286 ARG A O 1
ATOM 2206 N N . ASN A 1 287 ? -19.886 3.977 -9.053 1.00 66.25 287 ASN A N 1
ATOM 2207 C CA . ASN A 1 287 ? -19.209 2.868 -9.733 1.00 66.25 287 ASN A CA 1
ATOM 2208 C C . ASN A 1 287 ? -18.123 2.247 -8.829 1.00 66.25 287 ASN A C 1
ATOM 2210 O O . ASN A 1 287 ? -17.132 1.725 -9.326 1.00 66.25 287 ASN A O 1
ATOM 2214 N N . ASP A 1 288 ? -18.296 2.346 -7.503 1.00 75.44 288 ASP A N 1
ATOM 2215 C CA . ASP A 1 288 ? -17.360 1.798 -6.522 1.00 75.44 288 ASP A CA 1
ATOM 2216 C C . ASP A 1 288 ? -17.772 0.375 -6.137 1.00 75.44 288 ASP A C 1
ATOM 2218 O O . ASP A 1 288 ? -18.906 0.161 -5.689 1.00 75.44 288 ASP A O 1
ATOM 2222 N N . TYR A 1 289 ? -16.843 -0.576 -6.254 1.00 79.12 289 TYR A N 1
ATOM 2223 C CA . TYR A 1 289 ? -17.056 -1.980 -5.901 1.00 79.12 289 TYR A CA 1
ATOM 2224 C C . TYR A 1 289 ? -16.161 -2.370 -4.737 1.00 79.12 289 TYR A C 1
ATOM 2226 O O . TYR A 1 289 ? -14.954 -2.162 -4.782 1.00 79.12 289 TYR A O 1
ATOM 2234 N N . PHE A 1 290 ? -16.732 -2.978 -3.704 1.00 83.88 290 PHE A N 1
ATOM 2235 C CA . PHE A 1 290 ? -15.971 -3.381 -2.527 1.00 83.88 290 PHE A CA 1
ATOM 2236 C C . PHE A 1 290 ? -15.946 -4.890 -2.389 1.00 83.88 290 PHE A C 1
ATOM 2238 O O . PHE A 1 290 ? -16.997 -5.532 -2.422 1.00 83.88 290 PHE A O 1
ATOM 2245 N N . LYS A 1 291 ? -14.750 -5.438 -2.165 1.00 86.44 291 LYS A N 1
ATOM 2246 C CA . LYS A 1 291 ? -14.562 -6.824 -1.748 1.00 86.44 291 LYS A CA 1
ATOM 2247 C C . LYS A 1 291 ? -14.472 -6.855 -0.237 1.00 86.44 291 LYS A C 1
ATOM 2249 O O . LYS A 1 291 ? -13.528 -6.340 0.359 1.00 86.44 291 LYS A O 1
ATOM 2254 N N . LEU A 1 292 ? -15.490 -7.429 0.379 1.00 89.12 292 LEU A N 1
ATOM 2255 C CA . LEU A 1 292 ? -15.635 -7.509 1.819 1.00 89.12 292 LEU A CA 1
ATOM 2256 C C . LEU A 1 292 ? -15.206 -8.886 2.305 1.00 89.12 292 LEU A C 1
ATOM 2258 O O . LEU A 1 292 ? -15.644 -9.903 1.775 1.00 89.12 292 LEU A O 1
ATOM 2262 N N . HIS A 1 293 ? -14.399 -8.901 3.352 1.00 91.62 293 HIS A N 1
ATOM 2263 C CA . HIS A 1 293 ? -13.921 -10.076 4.056 1.00 91.62 293 HIS A CA 1
ATOM 2264 C C . HIS A 1 293 ? -14.595 -10.134 5.417 1.00 91.62 293 HIS A C 1
ATOM 2266 O O . HIS A 1 293 ? -14.643 -9.138 6.145 1.00 91.62 293 HIS A O 1
ATOM 2272 N N . LYS A 1 294 ? -15.143 -11.296 5.761 1.00 92.38 294 LYS A N 1
ATOM 2273 C CA . LYS A 1 294 ? -15.764 -11.508 7.064 1.00 92.38 294 LYS A CA 1
ATOM 2274 C C . LYS A 1 294 ? -14.717 -11.312 8.153 1.00 92.38 294 LYS A C 1
ATOM 2276 O O . LYS A 1 294 ? -13.635 -11.893 8.112 1.00 92.38 294 LYS A O 1
ATOM 2281 N N . THR A 1 295 ? -15.044 -10.480 9.128 1.00 92.56 295 THR A N 1
ATOM 2282 C CA . THR A 1 295 ? -14.163 -10.166 10.251 1.00 92.56 295 THR A CA 1
ATOM 2283 C C . THR A 1 295 ? -14.941 -10.325 11.539 1.00 92.56 295 THR A C 1
ATOM 2285 O O . THR A 1 295 ? -16.094 -9.914 11.625 1.00 92.56 295 THR A O 1
ATOM 2288 N N . SER A 1 296 ? -14.344 -10.948 12.549 1.00 93.44 296 SER A N 1
ATOM 2289 C CA . SER A 1 296 ? -14.988 -11.145 13.848 1.00 93.44 296 SER A CA 1
ATOM 2290 C C . SER A 1 296 ? -14.488 -10.114 14.840 1.00 93.44 296 SER A C 1
ATOM 2292 O O . SER A 1 296 ? -13.282 -10.036 15.057 1.00 93.44 296 SER A O 1
ATOM 2294 N N . GLN A 1 297 ? -15.398 -9.384 15.487 1.00 94.12 297 GLN A N 1
ATOM 2295 C CA . GLN A 1 297 ? -15.077 -8.508 16.623 1.00 94.12 297 GLN A CA 1
ATOM 2296 C C . GLN A 1 297 ? -15.053 -9.250 17.963 1.00 94.12 297 GLN A C 1
ATOM 2298 O O . GLN A 1 297 ? -14.911 -8.631 19.007 1.00 94.12 297 GLN A O 1
ATOM 2303 N N . ARG A 1 298 ? -15.209 -10.575 17.957 1.00 95.50 298 ARG A N 1
ATOM 2304 C CA . ARG A 1 298 ? -15.281 -11.402 19.163 1.00 95.50 298 ARG A CA 1
ATOM 2305 C C . ARG A 1 298 ? -13.878 -11.796 19.618 1.00 95.50 298 ARG A C 1
ATOM 2307 O O . ARG A 1 298 ? -13.093 -12.311 18.822 1.00 95.50 298 ARG A O 1
ATOM 2314 N N . GLY A 1 299 ? -13.578 -11.555 20.889 1.00 93.75 299 GLY A N 1
ATOM 2315 C CA . GLY A 1 299 ? -12.386 -12.037 21.575 1.00 93.75 299 GLY A CA 1
ATOM 2316 C C . GLY A 1 299 ? -12.439 -13.546 21.857 1.00 93.75 299 GLY A C 1
ATOM 2317 O O . GLY A 1 299 ? -13.452 -14.196 21.589 1.00 93.75 299 GLY A O 1
ATOM 2318 N N . PRO A 1 300 ? -11.349 -14.123 22.392 1.00 92.62 300 PRO A N 1
ATOM 2319 C CA . PRO A 1 300 ? -11.236 -15.566 22.615 1.00 92.62 300 PRO A CA 1
ATOM 2320 C C . PRO A 1 300 ? -12.267 -16.121 23.609 1.00 92.62 300 PRO A C 1
ATOM 2322 O O . PRO A 1 300 ? -12.725 -17.243 23.418 1.00 92.62 300 PRO A O 1
ATOM 2325 N N . ASP A 1 301 ? -12.672 -15.332 24.609 1.00 92.00 301 ASP A N 1
ATOM 2326 C CA . ASP A 1 301 ? -13.651 -15.730 25.628 1.00 92.00 301 ASP A CA 1
ATOM 2327 C C . ASP A 1 301 ? -14.998 -14.997 25.458 1.00 92.00 301 ASP A C 1
ATOM 2329 O O . ASP A 1 301 ? -15.709 -14.755 26.436 1.00 92.00 301 ASP A O 1
ATOM 2333 N N . PHE A 1 302 ? -15.356 -14.628 24.220 1.00 95.56 302 PHE A N 1
ATOM 2334 C CA . PHE A 1 302 ? -16.570 -13.866 23.920 1.00 95.56 302 PHE A CA 1
ATOM 2335 C C . PHE A 1 302 ? -17.845 -14.518 24.476 1.00 95.56 302 PHE A C 1
ATOM 2337 O O . PHE A 1 302 ? -18.210 -15.635 24.103 1.00 95.56 302 PHE A O 1
ATOM 2344 N N . GLU A 1 303 ? -18.571 -13.776 25.313 1.00 95.00 303 GLU A N 1
ATOM 2345 C CA . GLU A 1 303 ? -19.842 -14.213 25.894 1.00 95.00 303 GLU A CA 1
ATOM 2346 C C . GLU A 1 303 ? -20.861 -13.066 25.937 1.00 95.00 303 GLU A C 1
ATOM 2348 O O . GLU A 1 303 ? -20.536 -11.935 26.313 1.00 95.00 303 GLU A O 1
ATOM 2353 N N . VAL A 1 304 ? -22.120 -13.366 25.603 1.00 95.38 304 VAL A N 1
ATOM 2354 C CA . VAL A 1 304 ? -23.247 -12.438 25.767 1.00 95.38 304 VAL A CA 1
ATOM 2355 C C . VAL A 1 304 ? -24.136 -12.930 26.901 1.00 95.38 304 VAL A C 1
ATOM 2357 O O . VAL A 1 304 ? -24.638 -14.053 26.870 1.00 95.38 304 VAL A O 1
ATOM 2360 N N . VAL A 1 305 ? -24.361 -12.078 27.899 1.00 94.12 305 VAL A N 1
ATOM 2361 C CA . VAL A 1 305 ? -25.116 -12.434 29.103 1.00 94.12 305 VAL A CA 1
ATOM 2362 C C . VAL A 1 305 ? -26.141 -11.363 29.431 1.00 94.12 305 VAL A C 1
ATOM 2364 O O . VAL A 1 305 ? -25.809 -10.187 29.587 1.00 94.12 305 VAL A O 1
ATOM 2367 N N . ARG A 1 306 ? -27.394 -11.773 29.623 1.00 91.69 306 ARG A N 1
ATOM 2368 C CA . ARG A 1 306 ? -28.404 -10.946 30.277 1.00 91.69 306 ARG A CA 1
ATOM 2369 C C . ARG A 1 306 ? -28.281 -11.083 31.790 1.00 91.69 306 ARG A C 1
ATOM 2371 O O . ARG A 1 306 ? -28.290 -12.187 32.333 1.00 91.69 306 ARG A O 1
ATOM 2378 N N . VAL A 1 307 ? -28.197 -9.948 32.474 1.00 90.25 307 VAL A N 1
ATOM 2379 C CA . VAL A 1 307 ? -28.211 -9.863 33.935 1.00 90.25 307 VAL A CA 1
ATOM 2380 C C . VAL A 1 307 ? -29.601 -9.416 34.372 1.00 90.25 307 VAL A C 1
ATOM 2382 O O . VAL A 1 307 ? -30.022 -8.287 34.102 1.00 90.25 307 VAL A O 1
ATOM 2385 N N . ARG A 1 308 ? -30.325 -10.329 35.019 1.00 88.06 308 ARG A N 1
ATOM 2386 C CA . ARG A 1 308 ? -31.702 -10.122 35.477 1.00 88.06 308 ARG A CA 1
ATOM 2387 C C . ARG A 1 308 ? -31.754 -9.175 36.679 1.00 88.06 308 ARG A C 1
ATOM 2389 O O . ARG A 1 308 ? -30.749 -8.979 37.367 1.00 88.06 308 ARG A O 1
ATOM 2396 N N . SER A 1 309 ? -32.922 -8.600 36.973 1.00 84.19 309 SER A N 1
ATOM 2397 C CA . SER A 1 309 ? -33.095 -7.683 38.120 1.00 84.19 309 SER A CA 1
ATOM 2398 C C . SER A 1 309 ? -32.746 -8.301 39.486 1.00 84.19 309 SER A C 1
ATOM 2400 O O . SER A 1 309 ? -32.425 -7.568 40.420 1.00 84.19 309 SER A O 1
ATOM 2402 N N . ASP A 1 310 ? -32.793 -9.629 39.616 1.00 83.44 310 ASP A N 1
ATOM 2403 C CA . ASP A 1 310 ? -32.391 -10.374 40.820 1.00 83.44 310 ASP A CA 1
ATOM 2404 C C . ASP A 1 310 ? -30.883 -10.706 40.868 1.00 83.44 310 ASP A C 1
ATOM 2406 O O . ASP A 1 310 ? -30.410 -11.327 41.821 1.00 83.44 310 ASP A O 1
ATOM 2410 N N . GLY A 1 311 ? -30.122 -10.277 39.856 1.00 78.38 311 GLY A N 1
ATOM 2411 C CA . GLY A 1 311 ? -28.687 -10.513 39.712 1.00 78.38 311 GLY A CA 1
ATOM 2412 C C . GLY A 1 311 ? -28.318 -11.852 39.067 1.00 78.38 311 GLY A C 1
ATOM 2413 O O . GLY A 1 311 ? -27.127 -12.137 38.929 1.00 78.38 311 GLY A O 1
ATOM 2414 N N . THR A 1 312 ? -29.291 -12.677 38.667 1.00 87.81 312 THR A N 1
ATOM 2415 C CA . THR A 1 312 ? -29.016 -13.933 37.954 1.00 87.81 312 THR A CA 1
ATOM 2416 C C . THR A 1 312 ? -28.532 -13.685 36.523 1.00 87.81 312 THR A C 1
ATOM 2418 O O . THR A 1 312 ? -28.831 -12.660 35.906 1.00 87.81 312 THR A O 1
ATOM 2421 N N . LYS A 1 313 ? -27.736 -14.631 36.008 1.00 90.56 313 LYS A N 1
ATOM 2422 C CA . LYS A 1 313 ? -27.137 -14.593 34.669 1.00 90.56 313 LYS A CA 1
ATOM 2423 C C . LYS A 1 313 ? -27.881 -15.535 33.730 1.00 90.56 313 LYS A C 1
ATOM 2425 O O . LYS A 1 313 ? -28.083 -16.701 34.059 1.00 90.56 313 LYS A O 1
ATOM 2430 N N . GLU A 1 314 ? -28.215 -15.042 32.550 1.00 93.31 314 GLU A N 1
ATOM 2431 C CA . GLU A 1 314 ? -28.771 -15.813 31.443 1.00 93.31 314 GLU A CA 1
ATOM 2432 C C . GLU A 1 314 ? -27.855 -15.652 30.231 1.00 93.31 314 GLU A C 1
ATOM 2434 O O . GLU A 1 314 ? -27.671 -14.542 29.737 1.00 93.31 314 GLU A O 1
ATOM 2439 N N . ALA A 1 315 ? -27.277 -16.753 29.757 1.00 94.00 315 ALA A N 1
ATOM 2440 C CA . ALA A 1 315 ? -26.497 -16.743 28.526 1.00 94.00 315 ALA A CA 1
ATOM 2441 C C . ALA A 1 315 ? -27.421 -16.520 27.321 1.00 94.00 315 ALA A C 1
ATOM 2443 O O . ALA A 1 315 ? -28.486 -17.136 27.225 1.00 94.00 315 ALA A O 1
ATOM 2444 N N . LEU A 1 316 ? -27.001 -15.654 26.402 1.00 94.62 316 LEU A N 1
ATOM 2445 C CA . LEU A 1 316 ? -27.710 -15.365 25.162 1.00 94.62 316 LEU A CA 1
ATOM 2446 C C . LEU A 1 316 ? -26.914 -15.887 23.966 1.00 94.62 316 LEU A C 1
ATOM 2448 O O . LEU A 1 316 ? -25.688 -15.806 23.933 1.00 94.62 316 LEU A O 1
ATOM 2452 N N . ASP A 1 317 ? -27.627 -16.398 22.964 1.00 92.38 317 ASP A N 1
ATOM 2453 C CA . ASP A 1 317 ? -27.023 -16.789 21.693 1.00 92.38 317 ASP A CA 1
ATOM 2454 C C . ASP A 1 317 ? -26.685 -15.547 20.857 1.00 92.38 317 ASP A C 1
ATOM 2456 O O . ASP A 1 317 ? -27.573 -14.796 20.440 1.00 92.38 317 ASP A O 1
ATOM 2460 N N . ALA A 1 318 ? -25.393 -15.352 20.595 1.00 90.56 318 ALA A N 1
ATOM 2461 C CA . ALA A 1 318 ? -24.896 -14.275 19.749 1.00 90.56 318 ALA A CA 1
ATOM 2462 C C . ALA A 1 318 ? -25.098 -14.530 18.247 1.00 90.56 318 ALA A C 1
ATOM 2464 O O . ALA A 1 318 ? -25.006 -13.597 17.451 1.00 90.56 318 ALA A O 1
ATOM 2465 N N . GLY A 1 319 ? -25.382 -15.773 17.845 1.00 90.44 319 GLY A N 1
ATOM 2466 C CA . GLY A 1 319 ? -25.494 -16.179 16.447 1.00 90.44 319 GLY A CA 1
ATOM 2467 C C . GLY A 1 319 ? -24.175 -16.085 15.672 1.00 90.44 319 GLY A C 1
ATOM 2468 O O . GLY A 1 319 ? -23.099 -15.900 16.240 1.00 90.44 319 GLY A O 1
ATOM 2469 N N . GLU A 1 320 ? -24.264 -16.210 14.350 1.00 90.81 320 GLU A N 1
ATOM 2470 C CA . GLU A 1 320 ? -23.119 -16.121 13.434 1.00 90.81 320 GLU A CA 1
ATOM 2471 C C . GLU A 1 320 ? -22.485 -14.725 13.400 1.00 90.81 320 GLU A C 1
ATOM 2473 O O . GLU A 1 320 ? -23.174 -13.716 13.561 1.00 90.81 320 GLU A O 1
ATOM 2478 N N . VAL A 1 321 ? -21.178 -14.667 13.123 1.00 92.81 321 VAL A N 1
ATOM 2479 C CA . VAL A 1 321 ? -20.472 -13.406 12.841 1.00 92.81 321 VAL A CA 1
ATOM 2480 C C . VAL A 1 321 ? -20.999 -12.808 11.537 1.00 92.81 321 VAL A C 1
ATOM 2482 O O . VAL A 1 321 ? -21.101 -13.497 10.521 1.00 92.81 321 VAL A O 1
ATOM 2485 N N . ARG A 1 322 ? -21.318 -11.513 11.570 1.00 92.06 322 ARG A N 1
ATOM 2486 C CA . ARG A 1 322 ? -21.972 -10.780 10.469 1.00 92.06 322 ARG A CA 1
ATOM 2487 C C . ARG A 1 322 ? -21.224 -9.534 10.023 1.00 92.06 322 ARG A C 1
ATOM 2489 O O . ARG A 1 322 ? -21.702 -8.831 9.138 1.00 92.06 322 ARG A O 1
ATOM 2496 N N . THR A 1 323 ? -20.101 -9.237 10.659 1.00 94.25 323 THR A N 1
ATOM 2497 C CA . THR A 1 323 ? -19.273 -8.068 10.387 1.00 94.25 323 THR A CA 1
ATOM 2498 C C . THR A 1 323 ? -18.258 -8.358 9.289 1.00 94.25 323 THR A C 1
ATOM 2500 O O . THR A 1 323 ? -17.754 -9.473 9.155 1.00 94.25 323 THR A O 1
ATOM 2503 N N . TYR A 1 324 ? -17.954 -7.333 8.505 1.00 93.75 324 TYR A N 1
ATOM 2504 C CA . TYR A 1 324 ? -17.043 -7.381 7.375 1.00 93.75 324 TYR A CA 1
ATOM 2505 C C . TYR A 1 324 ? -16.149 -6.140 7.343 1.00 93.75 324 TYR A C 1
ATOM 2507 O O . TYR A 1 324 ? -16.569 -5.056 7.755 1.00 93.75 324 TYR A O 1
ATOM 2515 N N . THR A 1 325 ? -14.951 -6.299 6.797 1.00 93.44 325 THR A N 1
ATOM 2516 C CA . THR A 1 325 ? -14.034 -5.224 6.398 1.00 93.44 325 THR A CA 1
ATOM 2517 C C . THR A 1 325 ? -13.623 -5.447 4.955 1.00 93.44 325 THR A C 1
ATOM 2519 O O . THR A 1 325 ? -13.475 -6.589 4.532 1.00 93.44 325 THR A O 1
ATOM 2522 N N . GLY A 1 326 ? -13.455 -4.393 4.171 1.00 90.12 326 GLY A N 1
ATOM 2523 C CA . GLY A 1 326 ? -13.146 -4.568 2.762 1.00 90.12 326 GLY A CA 1
ATOM 2524 C C . GLY A 1 326 ? -12.555 -3.352 2.095 1.00 90.12 326 GLY A C 1
ATOM 2525 O O . GLY A 1 326 ? -12.639 -2.240 2.607 1.00 90.12 326 GLY A O 1
ATOM 2526 N N . TYR A 1 327 ? -11.972 -3.595 0.935 1.00 87.06 327 TYR A N 1
ATOM 2527 C CA . TYR A 1 327 ? -11.263 -2.611 0.133 1.00 87.06 327 TYR A CA 1
ATOM 2528 C C . TYR A 1 327 ? -11.947 -2.461 -1.225 1.00 87.06 327 TYR A C 1
ATOM 2530 O O . TYR A 1 327 ? -12.759 -3.308 -1.623 1.00 87.06 327 TYR A O 1
ATOM 2538 N N . SER A 1 328 ? -11.615 -1.383 -1.928 1.00 83.50 328 SER A N 1
ATOM 2539 C CA . SER A 1 328 ? -12.099 -1.128 -3.280 1.00 83.50 328 SER A CA 1
ATOM 2540 C C . SER A 1 328 ? -10.923 -0.920 -4.239 1.00 83.50 328 SER A C 1
ATOM 2542 O O . SER A 1 328 ? -10.097 -0.047 -3.993 1.00 83.50 328 SER A O 1
ATOM 2544 N N . PRO A 1 329 ? -10.829 -1.673 -5.348 1.00 74.88 329 PRO A N 1
ATOM 2545 C CA . PRO A 1 329 ? -9.865 -1.417 -6.410 1.00 74.88 329 PRO A CA 1
ATOM 2546 C C . PRO A 1 329 ? -10.227 -0.165 -7.219 1.00 74.88 329 PRO A C 1
ATOM 2548 O O . PRO A 1 329 ? -9.347 0.463 -7.793 1.00 74.88 329 PRO A O 1
ATOM 2551 N N . THR A 1 330 ? -11.504 0.227 -7.261 1.00 76.12 330 THR A N 1
ATOM 2552 C CA . THR A 1 330 ? -11.962 1.432 -7.975 1.00 76.12 330 THR A CA 1
ATOM 2553 C C . THR A 1 330 ? -11.938 2.687 -7.094 1.00 76.12 330 THR A C 1
ATOM 2555 O O . THR A 1 330 ? -12.045 3.796 -7.608 1.00 76.12 330 THR A O 1
ATOM 2558 N N . ALA A 1 331 ? -11.795 2.516 -5.777 1.00 81.25 331 ALA A N 1
ATOM 2559 C CA . ALA A 1 331 ? -11.634 3.573 -4.781 1.00 81.25 331 ALA A CA 1
ATOM 2560 C C . ALA A 1 331 ? -10.536 3.175 -3.766 1.00 81.25 331 ALA A C 1
ATOM 2562 O O . ALA A 1 331 ? -10.852 2.897 -2.603 1.00 81.25 331 ALA A O 1
ATOM 2563 N N . PRO A 1 332 ? -9.262 3.105 -4.209 1.00 84.44 332 PRO A N 1
ATOM 2564 C CA . PRO A 1 332 ? -8.128 2.540 -3.459 1.00 84.44 332 PRO A CA 1
ATOM 2565 C C . PRO A 1 332 ? -7.780 3.274 -2.158 1.00 84.44 332 PRO A C 1
ATOM 2567 O O . PRO A 1 332 ? -6.952 2.818 -1.377 1.00 84.44 332 PRO A O 1
ATOM 2570 N N . GLU A 1 333 ? -8.384 4.430 -1.911 1.00 82.50 333 GLU A N 1
ATOM 2571 C CA . GLU A 1 333 ? -8.242 5.206 -0.682 1.00 82.50 333 GLU A CA 1
ATOM 2572 C C . GLU A 1 333 ? -9.335 4.932 0.363 1.00 82.50 333 GLU A C 1
ATOM 2574 O O . GLU A 1 333 ? -9.353 5.577 1.418 1.00 82.50 333 GLU A O 1
ATOM 2579 N N . ILE A 1 334 ? -10.296 4.052 0.055 1.00 84.06 334 ILE A N 1
ATOM 2580 C CA . ILE A 1 334 ? -11.476 3.806 0.884 1.00 84.06 334 ILE A CA 1
ATOM 2581 C C . ILE A 1 334 ? -11.436 2.405 1.494 1.00 84.06 334 ILE A C 1
ATOM 2583 O O . ILE A 1 334 ? -11.550 1.393 0.806 1.00 84.06 334 ILE A O 1
ATOM 2587 N N . LEU A 1 335 ? -11.424 2.364 2.825 1.00 88.50 335 LEU A N 1
ATOM 2588 C CA . LEU A 1 335 ? -11.737 1.169 3.602 1.00 88.50 335 LEU A CA 1
ATOM 2589 C C . LEU A 1 335 ? -13.240 1.146 3.919 1.00 88.50 335 LEU A C 1
ATOM 2591 O O . LEU A 1 335 ? -13.797 2.140 4.387 1.00 88.50 335 L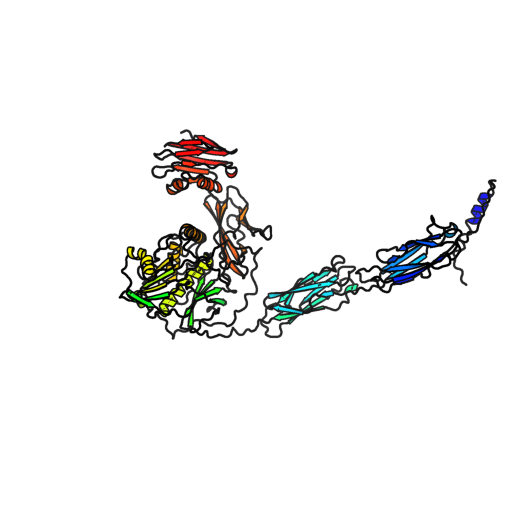EU A O 1
ATOM 2595 N N . MET A 1 336 ? -13.908 0.014 3.707 1.00 88.81 336 MET A N 1
ATOM 2596 C CA . MET A 1 336 ? -15.289 -0.212 4.136 1.00 88.81 336 MET A CA 1
ATOM 2597 C C . MET A 1 336 ? -15.323 -1.113 5.370 1.00 88.81 336 MET A C 1
ATOM 2599 O O . MET A 1 336 ? -14.685 -2.162 5.401 1.00 88.81 336 MET A O 1
ATOM 2603 N N . ALA A 1 337 ? -16.148 -0.754 6.350 1.00 90.69 337 ALA A N 1
ATOM 2604 C CA . ALA A 1 337 ? -16.619 -1.671 7.381 1.00 90.69 337 ALA A CA 1
ATOM 2605 C C . ALA A 1 337 ? -18.115 -1.895 7.190 1.00 90.69 337 ALA A C 1
ATOM 2607 O O . ALA A 1 337 ? -18.847 -0.931 6.974 1.00 90.69 337 ALA A O 1
ATOM 2608 N N . ALA A 1 338 ? -18.585 -3.136 7.274 1.00 88.94 338 ALA A N 1
ATOM 2609 C CA . ALA A 1 338 ? -19.986 -3.459 7.050 1.00 88.94 338 ALA A CA 1
ATOM 2610 C C . ALA A 1 338 ? -20.525 -4.539 7.995 1.00 88.94 338 ALA A C 1
ATOM 2612 O O . ALA A 1 338 ? -19.759 -5.266 8.617 1.00 88.94 338 ALA A O 1
ATOM 2613 N N . THR A 1 339 ? -21.847 -4.652 8.092 1.00 88.81 339 THR A N 1
ATOM 2614 C CA . THR A 1 339 ? -22.558 -5.687 8.845 1.00 88.81 339 THR A CA 1
ATOM 2615 C C . THR A 1 339 ? -23.775 -6.153 8.055 1.00 88.81 339 THR A C 1
ATOM 2617 O O . THR A 1 339 ? -24.624 -5.335 7.696 1.00 88.81 339 THR A O 1
ATOM 2620 N N . LEU A 1 340 ? -23.869 -7.459 7.797 1.00 86.62 340 LEU A N 1
ATOM 2621 C CA . LEU A 1 340 ? -25.025 -8.093 7.160 1.00 86.62 340 LEU A CA 1
ATOM 2622 C C . LEU A 1 340 ? -26.063 -8.485 8.219 1.00 86.62 340 LEU A C 1
ATOM 2624 O O . LEU A 1 340 ? -25.957 -9.524 8.881 1.00 86.62 340 LEU A O 1
ATOM 2628 N N . LEU A 1 341 ? -27.085 -7.653 8.365 1.00 81.25 341 LEU A N 1
ATOM 2629 C CA . LEU A 1 341 ? -28.150 -7.838 9.342 1.00 81.25 341 LEU A CA 1
ATOM 2630 C C . LEU A 1 341 ? -28.998 -9.073 9.028 1.00 81.25 341 LEU A C 1
ATOM 2632 O O . LEU A 1 341 ? -29.101 -9.525 7.885 1.00 81.25 341 LEU A O 1
ATOM 2636 N N . HIS A 1 342 ? -29.662 -9.616 10.049 1.00 79.75 342 HIS A N 1
ATOM 2637 C CA . HIS A 1 342 ? -30.495 -10.815 9.913 1.00 79.75 342 HIS A CA 1
ATOM 2638 C C . HIS A 1 342 ? -31.649 -10.687 8.898 1.00 79.75 342 HIS A C 1
ATOM 2640 O O . HIS A 1 342 ? -32.222 -11.697 8.495 1.00 79.75 342 HIS A O 1
ATOM 2646 N N . ASN A 1 343 ? -32.047 -9.467 8.530 1.00 73.62 343 ASN A N 1
ATOM 2647 C CA . ASN A 1 343 ? -33.096 -9.191 7.546 1.00 73.62 343 ASN A CA 1
ATOM 2648 C C . ASN A 1 343 ? -32.559 -9.067 6.104 1.00 73.62 343 ASN A C 1
ATOM 2650 O O . ASN A 1 343 ? -33.359 -8.918 5.186 1.00 73.62 343 ASN A O 1
ATOM 2654 N N . GLY A 1 344 ? -31.240 -9.161 5.901 1.00 75.62 344 GLY A N 1
ATOM 2655 C CA . GLY A 1 344 ? -30.583 -9.025 4.598 1.00 75.62 344 GLY A CA 1
ATOM 2656 C C . GLY A 1 344 ? -30.097 -7.616 4.263 1.00 75.62 344 GLY A C 1
ATOM 2657 O O . GLY A 1 344 ? -29.523 -7.423 3.193 1.00 75.62 344 GLY A O 1
ATOM 2658 N N . ASP A 1 345 ? -30.270 -6.648 5.164 1.00 77.06 345 ASP A N 1
ATOM 2659 C CA . ASP A 1 345 ? -29.711 -5.308 4.996 1.00 77.06 345 ASP A CA 1
ATOM 2660 C C . ASP A 1 345 ? -28.210 -5.294 5.300 1.00 77.06 345 ASP A C 1
ATOM 2662 O O . ASP A 1 345 ? -27.761 -5.800 6.330 1.00 77.06 345 ASP A O 1
ATOM 2666 N N . LEU A 1 346 ? -27.428 -4.645 4.438 1.00 79.25 346 LEU A N 1
ATOM 2667 C CA . LEU A 1 346 ? -26.019 -4.361 4.689 1.00 79.25 346 LEU A CA 1
ATOM 2668 C C . LEU A 1 346 ? -25.886 -2.943 5.242 1.00 79.25 346 LEU A C 1
ATOM 2670 O O . LEU A 1 346 ? -26.164 -1.956 4.557 1.00 79.25 346 LEU A O 1
ATOM 2674 N N . ARG A 1 347 ? -25.436 -2.839 6.488 1.00 79.50 347 ARG A N 1
ATOM 2675 C CA . ARG A 1 347 ? -25.028 -1.574 7.104 1.00 79.50 347 ARG A CA 1
ATOM 2676 C C . ARG A 1 347 ? -23.554 -1.376 6.861 1.00 79.50 347 ARG A C 1
ATOM 2678 O O . ARG A 1 347 ? -22.803 -2.301 7.118 1.00 79.50 347 ARG A O 1
ATOM 2685 N N . TYR A 1 348 ? -23.130 -0.207 6.404 1.00 81.69 348 TYR A N 1
ATOM 2686 C CA . TYR A 1 348 ? -21.719 0.037 6.134 1.00 81.69 348 TYR A CA 1
ATOM 2687 C C . TYR A 1 348 ? -21.298 1.466 6.468 1.00 81.69 348 TYR A C 1
ATOM 2689 O O . TYR A 1 348 ? -22.123 2.379 6.508 1.00 81.69 348 TYR A O 1
ATOM 2697 N N . GLN A 1 349 ? -19.998 1.630 6.686 1.00 79.31 349 GLN A N 1
ATOM 2698 C CA . GLN A 1 349 ? -19.297 2.895 6.841 1.00 79.31 349 GLN A CA 1
ATOM 2699 C C . GLN A 1 349 ? -18.064 2.881 5.936 1.00 79.31 349 GLN A C 1
ATOM 2701 O O . GLN A 1 349 ? -17.366 1.870 5.847 1.00 79.31 349 GLN A O 1
ATOM 2706 N N . LEU A 1 350 ? -17.809 4.007 5.270 1.00 82.44 350 LEU A N 1
ATOM 2707 C CA . LEU A 1 350 ? -16.612 4.231 4.461 1.00 82.44 350 LEU A CA 1
ATOM 2708 C C . LEU A 1 350 ? -15.623 5.108 5.233 1.00 82.44 350 LEU A C 1
ATOM 2710 O O . LEU A 1 350 ? -16.036 6.086 5.863 1.00 82.44 350 LEU A O 1
ATOM 2714 N N . PHE A 1 351 ? -14.338 4.782 5.147 1.00 81.12 351 PHE A N 1
ATOM 2715 C CA . PHE A 1 351 ? -13.241 5.476 5.813 1.00 81.12 351 PHE A CA 1
ATOM 2716 C C . PHE A 1 351 ? -12.199 5.900 4.772 1.00 81.12 351 PHE A C 1
ATOM 2718 O O . PHE A 1 351 ? -11.641 5.042 4.091 1.00 81.12 351 PHE A O 1
ATOM 2725 N N . ARG A 1 352 ? -11.918 7.207 4.671 1.00 74.69 352 ARG A N 1
ATOM 2726 C CA . ARG A 1 352 ? -10.917 7.814 3.770 1.00 74.69 352 ARG A CA 1
ATOM 2727 C C . ARG A 1 352 ? -9.820 8.514 4.590 1.00 74.69 352 ARG A C 1
ATOM 2729 O O . ARG A 1 352 ? -10.059 8.813 5.753 1.00 74.69 352 ARG A O 1
ATOM 2736 N N . GLY A 1 353 ? -8.614 8.678 4.040 1.00 65.56 353 GLY A N 1
ATOM 2737 C CA . GLY A 1 353 ? -7.417 9.191 4.743 1.00 65.56 353 GLY A CA 1
ATOM 2738 C C . GLY A 1 353 ? -7.450 10.670 5.204 1.00 65.56 353 GLY A C 1
ATOM 2739 O O . GLY A 1 353 ? -8.447 11.165 5.716 1.00 65.56 353 GLY A O 1
ATOM 2740 N N . VAL A 1 354 ? -6.328 11.399 5.075 1.00 53.09 354 VAL A N 1
ATOM 2741 C CA . VAL A 1 354 ? -6.025 12.576 5.928 1.00 53.09 354 VAL A CA 1
ATOM 2742 C C . VAL A 1 354 ? -6.644 13.923 5.505 1.00 53.09 354 VAL A C 1
ATOM 2744 O O . VAL A 1 354 ? -6.865 14.754 6.387 1.00 53.09 354 VAL A O 1
ATOM 2747 N N . ASN A 1 355 ? -6.963 14.190 4.228 1.00 45.06 355 ASN A N 1
ATOM 2748 C CA . ASN A 1 355 ? -7.206 15.582 3.782 1.00 45.06 355 ASN A CA 1
ATOM 2749 C C . ASN A 1 355 ? -8.557 15.931 3.137 1.00 45.06 355 ASN A C 1
ATOM 2751 O O . ASN A 1 355 ? -8.811 17.117 2.989 1.00 45.06 355 ASN A O 1
ATOM 2755 N N . ASP A 1 356 ? -9.440 14.981 2.828 1.00 42.12 356 ASP A N 1
ATOM 2756 C CA . ASP A 1 356 ? -10.795 15.288 2.337 1.00 42.12 356 ASP A CA 1
ATOM 2757 C C . ASP A 1 356 ? -11.724 14.080 2.537 1.00 42.12 356 ASP A C 1
ATOM 2759 O O . ASP A 1 356 ? -11.816 13.184 1.689 1.00 42.12 356 ASP A O 1
ATOM 2763 N N . ASP A 1 357 ? -12.446 14.057 3.658 1.00 42.19 357 ASP A N 1
ATOM 2764 C CA . ASP A 1 357 ? -13.558 13.125 3.841 1.00 42.19 357 ASP A CA 1
ATOM 2765 C C . ASP A 1 357 ? -14.747 13.582 2.979 1.00 42.19 357 ASP A C 1
ATOM 2767 O O . ASP A 1 357 ? -15.609 14.353 3.407 1.00 42.19 357 ASP A O 1
ATOM 2771 N N . ILE A 1 358 ? -14.826 13.079 1.743 1.00 37.72 358 ILE A N 1
ATOM 2772 C CA . ILE A 1 358 ? -16.100 13.018 1.021 1.00 37.72 358 ILE A CA 1
ATOM 2773 C C . ILE A 1 358 ? -16.860 11.802 1.550 1.00 37.72 358 ILE A C 1
ATOM 2775 O O . ILE A 1 358 ? -16.584 10.652 1.210 1.00 37.72 358 ILE A O 1
ATOM 2779 N N . ILE A 1 359 ? -17.837 12.102 2.400 1.00 42.75 359 ILE A N 1
ATOM 2780 C CA . ILE A 1 359 ? -18.686 11.164 3.132 1.00 42.75 359 ILE A CA 1
ATOM 2781 C C . ILE A 1 359 ? -19.416 10.215 2.162 1.00 42.75 359 ILE A C 1
ATOM 2783 O O . ILE A 1 359 ? -20.235 10.636 1.340 1.00 42.75 359 ILE A O 1
ATOM 2787 N N . GLY A 1 360 ? -19.203 8.908 2.325 1.00 36.84 360 GLY A N 1
ATOM 2788 C CA . GLY A 1 360 ? -20.244 7.919 2.054 1.00 36.84 360 GLY A CA 1
ATOM 2789 C C . GLY A 1 360 ? -21.273 8.034 3.167 1.00 36.84 360 GLY A C 1
ATOM 2790 O O . GLY A 1 360 ? -21.061 7.515 4.258 1.00 36.84 360 GLY A O 1
ATOM 2791 N N . ASN A 1 361 ? -22.316 8.832 2.940 1.00 39.16 361 ASN A N 1
ATOM 2792 C CA . ASN A 1 361 ? -23.404 9.032 3.892 1.00 39.16 361 ASN A CA 1
ATOM 2793 C C . ASN A 1 361 ? -23.901 7.651 4.357 1.00 39.16 361 ASN A C 1
ATOM 2795 O O . ASN A 1 361 ? -24.225 6.847 3.476 1.00 39.16 361 ASN A O 1
ATOM 2799 N N . PRO A 1 362 ? -24.013 7.341 5.665 1.00 41.56 362 PRO A N 1
ATOM 2800 C CA . PRO A 1 362 ? -24.908 6.270 6.056 1.00 41.56 362 PRO A CA 1
ATOM 2801 C C . PRO A 1 362 ? -26.283 6.726 5.580 1.00 41.56 362 PRO A C 1
ATOM 2803 O O . PRO A 1 362 ? -26.892 7.632 6.149 1.00 41.56 362 PRO A O 1
ATOM 2806 N N . SER A 1 363 ? -26.767 6.160 4.477 1.00 35.84 363 SER A N 1
ATOM 2807 C CA . SER A 1 363 ? -28.135 6.370 4.034 1.00 35.84 363 SER A CA 1
ATOM 2808 C C . SER A 1 363 ? -29.065 5.676 5.028 1.00 35.84 363 SER A C 1
ATOM 2810 O O . SER A 1 363 ? -29.641 4.630 4.753 1.00 35.84 363 SER A O 1
ATOM 2812 N N . SER A 1 364 ? -29.202 6.254 6.213 1.00 38.78 364 SER A N 1
ATOM 2813 C CA . SER A 1 364 ? -30.389 6.145 7.030 1.00 38.78 364 SER A CA 1
ATOM 2814 C C . SER A 1 364 ? -30.418 7.313 8.004 1.00 38.78 364 SER A C 1
ATOM 2816 O O . SER A 1 364 ? -30.056 7.189 9.165 1.00 38.78 364 SER A O 1
ATOM 2818 N N . ALA A 1 365 ? -31.005 8.421 7.557 1.00 35.09 365 ALA A N 1
ATOM 2819 C CA . ALA A 1 365 ? -31.675 9.384 8.435 1.00 35.09 365 ALA A CA 1
ATOM 2820 C C . ALA A 1 365 ? -32.914 8.773 9.150 1.00 35.09 365 ALA A C 1
ATOM 2822 O O . ALA A 1 365 ? -33.791 9.496 9.621 1.00 35.09 365 ALA A O 1
ATOM 2823 N N . ALA A 1 366 ? -33.022 7.441 9.190 1.00 44.31 366 ALA A N 1
ATOM 2824 C CA . ALA A 1 366 ? -34.068 6.693 9.862 1.00 44.31 366 ALA A CA 1
ATOM 2825 C C . ALA A 1 366 ? -33.511 6.176 11.187 1.00 44.31 366 ALA A C 1
ATOM 2827 O O . ALA A 1 366 ? -32.368 5.726 11.235 1.00 44.31 366 ALA A O 1
ATOM 2828 N N . ARG A 1 367 ? -34.331 6.236 12.243 1.00 52.06 367 ARG A N 1
ATOM 2829 C CA . ARG A 1 367 ? -33.988 5.657 13.545 1.00 52.06 367 ARG A CA 1
ATOM 2830 C C . ARG A 1 367 ? -33.602 4.191 13.360 1.00 52.06 367 ARG A C 1
ATOM 2832 O O . ARG A 1 367 ? -34.317 3.447 12.690 1.00 52.06 367 ARG A O 1
ATOM 2839 N N . GLU A 1 368 ? -32.476 3.812 13.941 1.00 57.91 368 GLU A N 1
ATOM 2840 C CA . GLU A 1 368 ? -32.077 2.419 14.072 1.00 57.91 368 GLU A CA 1
ATOM 2841 C C . GLU A 1 368 ? -32.880 1.837 15.242 1.00 57.91 368 GLU A C 1
ATOM 2843 O O . GLU A 1 368 ? -32.709 2.250 16.385 1.00 57.91 368 GLU A O 1
ATOM 2848 N N . ASP A 1 369 ? -33.853 0.993 14.920 1.00 61.19 369 ASP A N 1
ATOM 2849 C CA . ASP A 1 369 ? -34.765 0.303 15.830 1.00 61.19 369 ASP A CA 1
ATOM 2850 C C . ASP A 1 369 ? -34.750 -1.207 15.537 1.00 61.19 369 ASP A C 1
ATOM 2852 O O . ASP A 1 369 ? -34.020 -1.663 14.651 1.00 61.19 369 ASP A O 1
ATOM 2856 N N . ASP A 1 370 ? -35.542 -2.005 16.264 1.00 55.59 370 ASP A N 1
ATOM 2857 C CA . ASP A 1 370 ? -35.829 -3.385 15.865 1.00 55.59 370 ASP A CA 1
ATOM 2858 C C . ASP A 1 370 ? -36.355 -3.386 14.422 1.00 55.59 370 ASP A C 1
ATOM 2860 O O . ASP A 1 370 ? -37.490 -2.991 14.153 1.00 55.59 370 ASP A O 1
ATOM 2864 N N . TYR A 1 371 ? -35.507 -3.827 13.493 1.00 63.84 371 TYR A N 1
ATOM 2865 C CA . TYR A 1 371 ? -35.719 -3.692 12.057 1.00 63.84 371 TYR A CA 1
ATOM 2866 C C . TYR A 1 371 ? -37.094 -4.189 11.579 1.00 63.84 371 TYR A C 1
ATOM 2868 O O . TYR A 1 371 ? -37.600 -5.231 12.012 1.00 63.84 371 TYR A O 1
ATOM 2876 N N . ASP A 1 372 ? -37.657 -3.478 10.599 1.00 56.72 372 ASP A N 1
ATOM 2877 C CA . ASP A 1 372 ? -38.859 -3.874 9.866 1.00 56.72 372 ASP A CA 1
ATOM 2878 C C . ASP A 1 372 ? -38.480 -4.760 8.668 1.00 56.72 372 ASP A C 1
ATOM 2880 O O . ASP A 1 372 ? -37.830 -4.312 7.724 1.00 56.72 372 ASP A O 1
ATOM 2884 N N . ALA A 1 373 ? -38.903 -6.028 8.706 1.00 53.25 373 ALA A N 1
ATOM 2885 C CA . ALA A 1 373 ? -38.630 -7.027 7.669 1.00 53.25 373 ALA A CA 1
ATOM 2886 C C . ALA A 1 373 ? -39.302 -6.729 6.312 1.00 53.25 373 ALA A C 1
ATOM 2888 O O . ALA A 1 373 ? -39.028 -7.424 5.337 1.00 53.25 373 ALA A O 1
ATOM 2889 N N . SER A 1 374 ? -40.194 -5.735 6.247 1.00 49.66 374 SER A N 1
ATOM 2890 C CA . SER A 1 374 ? -40.821 -5.261 5.009 1.00 49.66 374 SER A CA 1
ATOM 2891 C C . SER A 1 374 ? -40.091 -4.081 4.360 1.00 49.66 374 SER A C 1
ATOM 2893 O O . SER A 1 374 ? -40.462 -3.675 3.255 1.00 49.66 374 SER A O 1
ATOM 2895 N N . ARG A 1 375 ? -39.046 -3.535 5.006 1.00 54.31 375 ARG A N 1
ATOM 2896 C CA . ARG A 1 375 ? -38.211 -2.487 4.407 1.00 54.31 375 ARG A CA 1
ATOM 2897 C C . ARG A 1 375 ? -37.491 -3.049 3.170 1.00 54.31 375 ARG A C 1
ATOM 2899 O O . ARG A 1 375 ? -36.975 -4.165 3.229 1.00 54.31 375 ARG A O 1
ATOM 2906 N N . PRO A 1 376 ? -37.463 -2.306 2.048 1.00 50.25 376 PRO A N 1
ATOM 2907 C CA . PRO A 1 376 ? -36.680 -2.692 0.882 1.00 50.25 376 PRO A CA 1
ATOM 2908 C C . PRO A 1 376 ? -35.215 -2.868 1.275 1.00 50.25 376 PRO A C 1
ATOM 2910 O O . PRO A 1 376 ? -34.649 -1.990 1.924 1.00 50.25 376 PRO A O 1
ATOM 2913 N N . THR A 1 377 ? -34.612 -3.981 0.868 1.00 54.91 377 THR A N 1
ATOM 2914 C CA . THR A 1 377 ? -33.187 -4.215 1.091 1.00 54.91 377 THR A CA 1
ATOM 2915 C C . THR A 1 377 ? -32.368 -3.286 0.206 1.00 54.91 377 THR A C 1
ATOM 2917 O O . THR A 1 377 ? -32.607 -3.212 -0.999 1.00 54.91 377 THR A O 1
ATOM 2920 N N . ASN A 1 378 ? -31.365 -2.622 0.774 1.00 56.34 378 ASN A N 1
ATOM 2921 C CA . ASN A 1 378 ? -30.517 -1.677 0.033 1.00 56.34 378 ASN A CA 1
ATOM 2922 C C . ASN A 1 378 ? -29.383 -2.344 -0.764 1.00 56.34 378 ASN A C 1
ATOM 2924 O O . ASN A 1 378 ? -28.494 -1.645 -1.245 1.00 56.34 378 ASN A O 1
ATOM 2928 N N . VAL A 1 379 ? -29.365 -3.676 -0.873 1.00 56.12 379 VAL A N 1
ATOM 2929 C CA . VAL A 1 379 ? -28.172 -4.402 -1.316 1.00 56.12 379 VAL A CA 1
ATOM 2930 C C . VAL A 1 379 ? -28.472 -5.327 -2.478 1.00 56.12 379 VAL A C 1
ATOM 2932 O O . VAL A 1 379 ? -29.327 -6.207 -2.396 1.00 56.12 379 VAL A O 1
ATOM 2935 N N . THR A 1 380 ? -27.716 -5.119 -3.549 1.00 53.62 380 THR A N 1
ATOM 2936 C CA . THR A 1 380 ? -27.563 -6.052 -4.664 1.00 53.62 380 THR A CA 1
ATOM 2937 C C . THR A 1 380 ? -26.136 -6.585 -4.553 1.00 53.62 380 THR A C 1
ATOM 2939 O O . THR A 1 380 ? -25.210 -5.788 -4.405 1.00 53.62 380 THR A O 1
ATOM 2942 N N . PHE A 1 381 ? -25.967 -7.907 -4.513 1.00 61.47 381 PHE A N 1
ATOM 2943 C CA . PHE A 1 381 ? -24.663 -8.544 -4.306 1.00 61.47 381 PHE A CA 1
ATOM 2944 C C . PHE A 1 381 ? -24.204 -9.242 -5.573 1.00 61.47 381 PHE A C 1
ATOM 2946 O O . PHE A 1 381 ? -25.019 -9.819 -6.292 1.00 61.47 381 PHE A O 1
ATOM 2953 N N . TRP A 1 382 ? -22.897 -9.233 -5.783 1.00 56.44 382 TRP A N 1
ATOM 2954 C CA . TRP A 1 382 ? -22.254 -9.732 -6.988 1.00 56.44 382 TRP A CA 1
ATOM 2955 C C . TRP A 1 382 ? -21.429 -10.975 -6.658 1.00 56.44 382 TRP A C 1
ATOM 2957 O O . TRP A 1 382 ? -20.846 -11.081 -5.577 1.00 56.44 382 TRP A O 1
ATOM 2967 N N . ASP A 1 383 ? -21.411 -11.937 -7.570 1.00 50.53 383 ASP A N 1
ATOM 2968 C CA . ASP A 1 383 ? -20.634 -13.169 -7.449 1.00 50.53 383 ASP A CA 1
ATOM 2969 C C . ASP A 1 383 ? -19.158 -12.986 -7.809 1.00 50.53 383 ASP A C 1
ATOM 2971 O O . ASP A 1 383 ? -18.319 -13.783 -7.382 1.00 50.53 383 ASP A O 1
ATOM 2975 N N . ARG A 1 384 ? -18.835 -11.920 -8.548 1.00 52.97 384 ARG A N 1
ATOM 2976 C CA . ARG A 1 384 ? -17.476 -11.547 -8.947 1.00 52.97 384 ARG A CA 1
ATOM 2977 C C . ARG A 1 384 ? -17.252 -10.041 -8.824 1.00 52.97 384 ARG A C 1
ATOM 2979 O O . ARG A 1 384 ? -18.182 -9.244 -8.923 1.00 52.97 384 ARG A O 1
ATOM 2986 N N . MET A 1 385 ? -16.005 -9.671 -8.539 1.00 61.38 385 MET A N 1
ATOM 2987 C CA . MET A 1 385 ? -15.558 -8.280 -8.509 1.00 61.38 385 MET A CA 1
ATOM 2988 C C . MET A 1 385 ? -15.235 -7.849 -9.943 1.00 61.38 385 MET A C 1
ATOM 2990 O O . MET A 1 385 ? -14.532 -8.610 -10.605 1.00 61.38 385 MET A O 1
ATOM 2994 N N . PRO A 1 386 ? -15.705 -6.683 -10.420 1.00 54.34 386 PRO A N 1
ATOM 2995 C CA . PRO A 1 386 ? -15.237 -6.158 -11.697 1.00 54.34 386 PRO A CA 1
ATOM 2996 C C . PRO A 1 386 ? -13.744 -5.865 -11.607 1.00 54.34 386 PRO A C 1
ATOM 2998 O O . PRO A 1 386 ? -13.222 -5.583 -10.520 1.00 54.34 386 PRO A O 1
ATOM 3001 N N . ALA A 1 387 ? -13.060 -5.955 -12.738 1.00 49.06 387 ALA A N 1
ATOM 3002 C CA . ALA A 1 387 ? -11.629 -5.754 -12.768 1.00 49.06 387 ALA A CA 1
ATOM 3003 C C . ALA A 1 387 ? -11.242 -4.329 -12.297 1.00 49.06 387 ALA A C 1
ATOM 3005 O O . ALA A 1 387 ? -12.036 -3.387 -12.421 1.00 49.06 387 ALA A O 1
ATOM 3006 N N . PRO A 1 388 ? -10.056 -4.154 -11.680 1.00 49.66 388 PRO A N 1
ATOM 3007 C CA . PRO A 1 388 ? -9.549 -2.834 -11.315 1.00 49.66 388 PRO A CA 1
ATOM 3008 C C . PRO A 1 388 ? -9.485 -1.910 -12.541 1.00 49.66 388 PRO A C 1
ATOM 3010 O O . PRO A 1 388 ? -9.300 -2.395 -13.653 1.00 49.66 388 PRO A O 1
ATOM 3013 N N . PRO A 1 389 ? -9.575 -0.580 -12.370 1.00 47.94 389 PRO A N 1
ATOM 3014 C CA . PRO A 1 389 ? -9.342 0.331 -13.481 1.00 47.94 389 PRO A CA 1
ATOM 3015 C C . PRO A 1 389 ? -7.920 0.144 -14.041 1.00 47.94 389 PRO A C 1
ATOM 3017 O O . PRO A 1 389 ? -6.957 0.063 -13.279 1.00 47.94 389 PRO A O 1
ATOM 3020 N N . ILE A 1 390 ? -7.820 0.138 -15.374 1.00 43.56 390 ILE A N 1
ATOM 3021 C CA . ILE A 1 390 ? -6.658 -0.199 -16.229 1.00 43.56 390 ILE A CA 1
ATOM 3022 C C . ILE A 1 390 ? -5.344 0.505 -15.825 1.00 43.56 390 ILE A C 1
ATOM 3024 O O . ILE A 1 390 ? -4.245 0.018 -16.090 1.00 43.56 390 ILE A O 1
ATOM 3028 N N . THR A 1 391 ? -5.418 1.641 -15.126 1.00 51.31 391 THR A N 1
ATOM 3029 C CA . THR A 1 391 ? -4.236 2.323 -14.588 1.00 51.31 391 THR A CA 1
ATOM 3030 C C . THR A 1 391 ? -3.950 1.858 -13.162 1.00 51.31 391 THR A C 1
ATOM 3032 O O . THR A 1 391 ? -4.344 2.522 -12.198 1.00 51.31 391 THR A O 1
ATOM 3035 N N . ILE A 1 392 ? -3.194 0.764 -13.006 1.00 56.91 392 ILE A N 1
ATOM 3036 C CA . ILE A 1 392 ? -2.514 0.500 -11.732 1.00 56.91 392 ILE A CA 1
ATOM 3037 C C . ILE A 1 392 ? -1.495 1.618 -11.543 1.00 56.91 392 ILE A C 1
ATOM 3039 O O . ILE A 1 392 ? -0.453 1.661 -12.203 1.00 56.91 392 ILE A O 1
ATOM 3043 N N . LEU A 1 393 ? -1.831 2.550 -10.657 1.00 72.81 393 LEU A N 1
ATOM 3044 C CA . LEU A 1 393 ? -0.931 3.604 -10.225 1.00 72.81 393 LEU A CA 1
ATOM 3045 C C . LEU A 1 393 ? 0.370 2.951 -9.737 1.00 72.81 393 LEU A C 1
ATOM 3047 O O . LEU A 1 393 ? 0.344 2.035 -8.922 1.00 72.81 393 LEU A O 1
ATOM 3051 N N . GLN A 1 394 ? 1.502 3.385 -10.282 1.00 84.12 394 GLN A N 1
ATOM 3052 C CA . GLN A 1 394 ? 2.818 2.901 -9.876 1.00 84.12 394 GLN A CA 1
ATOM 3053 C C . GLN A 1 394 ? 3.461 3.924 -8.937 1.00 84.12 394 GLN A C 1
ATOM 3055 O O . GLN A 1 394 ? 3.250 5.128 -9.125 1.00 84.12 394 GLN A O 1
ATOM 3060 N N . PRO A 1 395 ? 4.256 3.491 -7.946 1.00 89.75 395 PRO A N 1
ATOM 3061 C CA . PRO A 1 395 ? 5.067 4.419 -7.170 1.00 89.75 395 PRO A CA 1
ATOM 3062 C C . PRO A 1 395 ? 6.067 5.145 -8.085 1.00 89.75 395 PRO A C 1
ATOM 3064 O O . PRO A 1 395 ? 6.514 4.609 -9.099 1.00 89.75 395 PRO A O 1
ATOM 3067 N N . MET A 1 396 ? 6.471 6.356 -7.704 1.00 89.12 396 MET A N 1
ATOM 3068 C CA . MET A 1 396 ? 7.525 7.112 -8.394 1.00 89.12 396 MET A CA 1
ATOM 3069 C C . MET A 1 396 ? 8.895 6.426 -8.317 1.00 89.12 396 MET A C 1
ATOM 3071 O O . MET A 1 396 ? 9.760 6.687 -9.153 1.00 89.12 396 MET A O 1
ATOM 3075 N N . GLY A 1 397 ? 9.101 5.583 -7.305 1.00 86.31 397 GLY A N 1
ATOM 3076 C CA . GLY A 1 397 ? 10.332 4.836 -7.092 1.00 86.31 397 GLY A CA 1
ATOM 3077 C C . GLY A 1 397 ? 10.070 3.458 -6.499 1.00 86.31 397 GLY A C 1
ATOM 3078 O O . GLY A 1 397 ? 9.330 2.655 -7.061 1.00 86.31 397 GLY A O 1
ATOM 3079 N N . THR A 1 398 ? 10.726 3.149 -5.389 1.00 86.81 398 THR A N 1
ATOM 3080 C CA . THR A 1 398 ? 10.754 1.800 -4.822 1.00 86.81 398 THR A CA 1
ATOM 3081 C C . THR A 1 398 ? 9.740 1.621 -3.699 1.00 86.81 398 THR A C 1
ATOM 3083 O O . THR A 1 398 ? 9.598 2.460 -2.813 1.00 86.81 398 THR A O 1
ATOM 3086 N N . LEU A 1 399 ? 9.054 0.476 -3.706 1.00 91.75 399 LEU A N 1
ATOM 3087 C CA . LEU A 1 399 ? 8.274 0.033 -2.554 1.00 91.75 399 LEU A CA 1
ATOM 3088 C C . LEU A 1 399 ? 9.225 -0.437 -1.445 1.00 91.75 399 LEU A C 1
ATOM 3090 O O . LEU A 1 399 ? 10.063 -1.320 -1.659 1.00 91.75 399 LEU A O 1
ATOM 3094 N N . THR A 1 400 ? 9.059 0.109 -0.244 1.00 92.50 400 THR A N 1
ATOM 3095 C CA . THR A 1 400 ? 9.869 -0.202 0.940 1.00 92.50 400 THR A CA 1
ATOM 3096 C C . THR A 1 400 ? 8.995 -0.662 2.097 1.00 92.50 400 THR A C 1
ATOM 3098 O O . THR A 1 400 ? 7.789 -0.434 2.099 1.00 92.50 400 THR A O 1
ATOM 3101 N N . ASP A 1 401 ? 9.587 -1.348 3.074 1.00 93.75 401 ASP A N 1
ATOM 3102 C CA . ASP A 1 401 ? 8.828 -1.775 4.249 1.00 93.75 401 ASP A CA 1
ATOM 3103 C C . ASP A 1 401 ? 8.253 -0.541 4.968 1.00 93.75 401 ASP A C 1
ATOM 3105 O O . ASP A 1 401 ? 8.979 0.451 5.115 1.00 93.75 401 ASP A O 1
ATOM 3109 N N . PRO A 1 402 ? 6.991 -0.578 5.428 1.00 94.06 402 PRO A N 1
ATOM 3110 C CA . PRO A 1 402 ? 6.380 0.524 6.162 1.00 94.06 402 PRO A CA 1
ATOM 3111 C C . PRO A 1 402 ? 7.069 0.729 7.518 1.00 94.06 402 PRO A C 1
ATOM 3113 O O . PRO A 1 402 ? 7.866 -0.094 7.983 1.00 94.06 402 PRO A O 1
ATOM 3116 N N . ALA A 1 403 ? 6.783 1.843 8.188 1.00 92.44 403 ALA A N 1
ATOM 3117 C CA . ALA A 1 403 ? 7.221 2.047 9.560 1.00 92.44 403 ALA A CA 1
ATOM 3118 C C . ALA A 1 403 ? 6.667 0.924 10.464 1.00 92.44 403 ALA A C 1
ATOM 3120 O O . ALA A 1 403 ? 5.482 0.586 10.377 1.00 92.44 403 ALA A O 1
ATOM 3121 N N . PRO A 1 404 ? 7.484 0.348 11.369 1.00 90.00 404 PRO A N 1
ATOM 3122 C CA . PRO A 1 404 ? 7.026 -0.723 12.242 1.00 90.00 404 PRO A CA 1
ATOM 3123 C C . PRO A 1 404 ? 5.806 -0.307 13.072 1.00 90.00 404 PRO A C 1
ATOM 3125 O O . PRO A 1 404 ? 5.869 0.613 13.892 1.00 90.00 404 PRO A O 1
ATOM 3128 N N . SER A 1 405 ? 4.698 -1.026 12.902 1.00 88.94 405 SER A N 1
ATOM 3129 C CA . SER A 1 405 ? 3.467 -0.810 13.660 1.00 88.94 405 SER A CA 1
ATOM 3130 C C . SER A 1 405 ? 2.985 -2.143 14.230 1.00 88.94 405 SER A C 1
ATOM 3132 O O . SER A 1 405 ? 2.379 -2.937 13.514 1.00 88.94 405 SER A O 1
ATOM 3134 N N . PRO A 1 406 ? 3.291 -2.454 15.505 1.00 89.06 406 PRO A N 1
ATOM 3135 C CA . PRO A 1 406 ? 2.887 -3.722 16.090 1.00 89.06 406 PRO A CA 1
ATOM 3136 C C . PRO A 1 406 ? 1.366 -3.792 16.182 1.00 89.06 406 PRO A C 1
ATOM 3138 O O . PRO A 1 406 ? 0.718 -2.868 16.682 1.00 89.06 406 PRO A O 1
ATOM 3141 N N . TYR A 1 407 ? 0.819 -4.923 15.749 1.00 93.06 407 TYR A N 1
ATOM 3142 C CA . TYR A 1 407 ? -0.609 -5.160 15.809 1.00 93.06 407 TYR A CA 1
ATOM 3143 C C . TYR A 1 407 ? -1.047 -5.447 17.244 1.00 93.06 407 TYR A C 1
ATOM 3145 O O . TYR A 1 407 ? -0.589 -6.421 17.849 1.00 93.06 407 TYR A O 1
ATOM 3153 N N . LYS A 1 408 ? -1.924 -4.608 17.802 1.00 93.69 408 LYS A N 1
ATOM 3154 C CA . LYS A 1 408 ? -2.338 -4.702 19.210 1.00 93.69 408 LYS A CA 1
ATOM 3155 C C . LYS A 1 408 ? -3.834 -4.911 19.365 1.00 93.69 408 LYS A C 1
ATOM 3157 O O . LYS A 1 408 ? -4.641 -4.319 18.653 1.00 93.69 408 LYS A O 1
ATOM 3162 N N . LEU A 1 409 ? -4.183 -5.741 20.341 1.00 94.44 409 LEU A N 1
ATOM 3163 C CA . LEU A 1 409 ? -5.550 -6.038 20.740 1.00 94.44 409 LEU A CA 1
ATOM 3164 C C . LEU A 1 409 ? -5.796 -5.452 22.132 1.00 94.44 409 LEU A C 1
ATOM 3166 O O . LEU A 1 409 ? -5.134 -5.836 23.095 1.00 94.44 409 LEU A O 1
ATOM 3170 N N . ALA A 1 410 ? -6.734 -4.516 22.215 1.00 93.81 410 ALA A N 1
ATOM 3171 C CA . ALA A 1 410 ? -7.160 -3.863 23.443 1.00 93.81 410 ALA A CA 1
ATOM 3172 C C . ALA A 1 410 ? -8.544 -4.405 23.841 1.00 93.81 410 ALA A C 1
ATOM 3174 O O . ALA A 1 410 ? -9.569 -3.832 23.471 1.00 93.81 410 ALA A O 1
ATOM 3175 N N . ASP A 1 411 ? -8.566 -5.543 24.542 1.00 93.50 411 ASP A N 1
ATOM 3176 C CA . ASP A 1 411 ? -9.793 -6.297 24.832 1.00 93.50 411 ASP A CA 1
ATOM 3177 C C . ASP A 1 411 ? -10.829 -5.479 25.617 1.00 93.50 411 ASP A C 1
ATOM 3179 O O . ASP A 1 411 ? -10.500 -4.743 26.556 1.00 93.50 411 ASP A O 1
ATOM 3183 N N . LEU A 1 412 ? -12.094 -5.625 25.218 1.00 92.88 412 LEU A N 1
ATOM 3184 C CA . LEU A 1 412 ? -13.200 -4.759 25.609 1.00 92.88 412 LEU A CA 1
ATOM 3185 C C . LEU A 1 412 ? -14.380 -5.548 26.189 1.00 92.88 412 LEU A C 1
ATOM 3187 O O . LEU A 1 412 ? -14.926 -6.444 25.551 1.00 92.88 412 LEU A O 1
ATOM 3191 N N . SER A 1 413 ? -14.870 -5.128 27.355 1.00 91.75 413 SER A N 1
ATOM 3192 C CA . SER A 1 413 ? -16.143 -5.598 27.916 1.00 91.75 413 SER A CA 1
ATOM 3193 C C . SER A 1 413 ? -17.199 -4.494 27.883 1.00 91.75 413 SER A C 1
ATOM 3195 O O . SER A 1 413 ? -16.966 -3.363 28.311 1.00 91.75 413 SER A O 1
ATOM 3197 N N . LEU A 1 414 ? -18.390 -4.821 27.392 1.00 88.50 414 LEU A N 1
ATOM 3198 C CA . LEU A 1 414 ? -19.491 -3.891 27.160 1.00 88.50 414 LEU A CA 1
ATOM 3199 C C . LEU A 1 414 ? -20.637 -4.151 28.135 1.00 88.50 414 LEU A C 1
ATOM 3201 O O . LEU A 1 414 ? -21.055 -5.286 28.340 1.00 88.50 414 LEU A O 1
ATOM 3205 N N . ILE A 1 415 ? -21.162 -3.085 28.733 1.00 86.56 415 ILE A N 1
ATOM 3206 C CA . ILE A 1 415 ? -22.242 -3.122 29.715 1.00 86.56 415 ILE A CA 1
ATOM 3207 C C . ILE A 1 415 ? -23.378 -2.230 29.215 1.00 86.56 415 ILE A C 1
ATOM 3209 O O . ILE A 1 415 ? -23.224 -1.016 29.085 1.00 86.56 415 ILE A O 1
ATOM 3213 N N . LEU A 1 416 ? -24.527 -2.841 28.948 1.00 83.31 416 LEU A N 1
ATOM 3214 C CA . LEU A 1 416 ? -25.673 -2.257 28.261 1.00 83.31 416 LEU A CA 1
ATOM 3215 C C . LEU A 1 416 ? -26.873 -2.136 29.209 1.00 83.31 416 LEU A C 1
ATOM 3217 O O . LEU A 1 416 ? -27.249 -3.104 29.870 1.00 83.31 416 LEU A O 1
ATOM 3221 N N . ASP A 1 417 ? -27.509 -0.964 29.251 1.00 81.12 417 ASP A N 1
ATOM 3222 C CA . ASP A 1 417 ? -28.778 -0.743 29.961 1.00 81.12 417 ASP A CA 1
ATOM 3223 C C . ASP A 1 417 ? -29.981 -1.115 29.081 1.00 81.12 417 ASP A C 1
ATOM 3225 O O . ASP A 1 417 ? -30.402 -0.321 28.233 1.00 81.12 417 ASP A O 1
ATOM 3229 N N . ALA A 1 418 ? -30.580 -2.292 29.293 1.00 78.94 418 ALA A N 1
ATOM 3230 C CA . ALA A 1 418 ? -31.692 -2.781 28.473 1.00 78.94 418 ALA A CA 1
ATOM 3231 C C . ALA A 1 418 ? -32.875 -1.798 28.415 1.00 78.94 418 ALA A C 1
ATOM 3233 O O . ALA A 1 418 ? -33.538 -1.687 27.380 1.00 78.94 418 ALA A O 1
ATOM 3234 N N . SER A 1 419 ? -33.121 -1.034 29.487 1.00 75.50 419 SER A N 1
ATOM 3235 C CA . SER A 1 419 ? -34.214 -0.059 29.531 1.00 75.50 419 SER A CA 1
ATOM 3236 C C . SER A 1 419 ? -34.005 1.093 28.540 1.00 75.50 419 SER A C 1
ATOM 3238 O O . SER A 1 419 ? -34.954 1.581 27.925 1.00 75.50 419 SER A O 1
ATOM 3240 N N . ARG A 1 420 ? -32.751 1.503 28.319 1.00 74.12 420 ARG A N 1
ATOM 3241 C CA . ARG A 1 420 ? -32.385 2.543 27.348 1.00 74.12 420 ARG A CA 1
ATOM 3242 C C . ARG A 1 420 ? -32.489 2.041 25.920 1.00 74.12 420 ARG A C 1
ATOM 3244 O O . ARG A 1 420 ? -33.060 2.740 25.091 1.00 74.12 420 ARG A O 1
ATOM 3251 N N . TRP A 1 421 ? -32.005 0.832 25.659 1.00 73.44 421 TRP A N 1
ATOM 3252 C CA . TRP A 1 421 ? -32.117 0.184 24.350 1.00 73.44 421 TRP A CA 1
ATOM 3253 C C . TRP A 1 421 ? -33.581 -0.022 23.945 1.00 73.44 421 TRP A C 1
ATOM 3255 O O . TRP A 1 421 ? -33.974 0.351 22.840 1.00 73.44 421 TRP A O 1
ATOM 3265 N N . THR A 1 422 ? -34.423 -0.450 24.889 1.00 73.44 422 THR A N 1
ATOM 3266 C CA . THR A 1 422 ? -35.875 -0.563 24.680 1.00 73.44 422 THR A CA 1
ATOM 3267 C C . THR A 1 422 ? -36.504 0.790 24.326 1.00 73.44 422 THR A C 1
ATOM 3269 O O . THR A 1 422 ? -37.302 0.872 23.394 1.00 73.44 422 THR A O 1
ATOM 3272 N N . ASN A 1 423 ? -36.120 1.875 25.013 1.00 72.50 423 ASN A N 1
ATOM 3273 C CA . ASN A 1 423 ? -36.602 3.234 24.711 1.00 72.50 423 ASN A CA 1
ATOM 3274 C C . ASN A 1 423 ? -36.155 3.753 23.332 1.00 72.50 423 ASN A C 1
ATOM 3276 O O . ASN A 1 423 ? -36.797 4.645 22.776 1.00 72.50 423 ASN A O 1
ATOM 3280 N N . LEU A 1 424 ? -35.062 3.213 22.791 1.00 67.62 424 LEU A N 1
ATOM 3281 C CA . LEU A 1 424 ? -34.572 3.506 21.444 1.00 67.62 424 LEU A CA 1
ATOM 3282 C C . LEU A 1 424 ? -35.228 2.627 20.368 1.00 67.62 424 LEU A C 1
ATOM 3284 O O . LEU A 1 424 ? -35.033 2.888 19.188 1.00 67.62 424 LEU A O 1
ATOM 3288 N N . GLY A 1 425 ? -36.049 1.648 20.761 1.00 69.56 425 GLY A N 1
ATOM 3289 C CA . GLY A 1 425 ? -36.756 0.751 19.847 1.00 69.56 425 GLY A CA 1
ATOM 3290 C C . GLY A 1 425 ? -36.100 -0.618 19.663 1.00 69.56 425 GLY A C 1
ATOM 3291 O O . GLY A 1 425 ? -36.611 -1.401 18.871 1.00 69.56 425 GLY A O 1
ATOM 3292 N N . PHE A 1 426 ? -35.025 -0.932 20.394 1.00 74.25 426 PHE A N 1
ATOM 3293 C CA . PHE A 1 426 ? -34.381 -2.248 20.384 1.00 74.25 426 PHE A CA 1
ATOM 3294 C C . PHE A 1 426 ? -34.973 -3.142 21.479 1.00 74.25 426 PHE A C 1
ATOM 3296 O O . PHE A 1 426 ? -34.574 -3.061 22.642 1.00 74.25 426 PHE A O 1
ATOM 3303 N N . GLN A 1 427 ? -35.946 -3.977 21.128 1.00 74.31 427 GLN A N 1
ATOM 3304 C CA . GLN A 1 427 ? -36.594 -4.938 22.025 1.00 74.31 427 GLN A CA 1
ATOM 3305 C C . GLN A 1 427 ? -36.061 -6.365 21.830 1.00 74.31 427 GLN A C 1
ATOM 3307 O O . GLN A 1 427 ? -36.292 -7.222 22.686 1.00 74.31 427 GLN A O 1
ATOM 3312 N N . LYS A 1 428 ? -35.338 -6.643 20.736 1.00 82.06 428 LYS A N 1
ATOM 3313 C CA . LYS A 1 428 ? -34.731 -7.952 20.457 1.00 82.06 428 LYS A CA 1
ATOM 3314 C C . LYS A 1 428 ? -33.263 -7.988 20.874 1.00 82.06 428 LYS A C 1
ATOM 3316 O O . LYS A 1 428 ? -32.460 -7.183 20.410 1.00 82.06 428 LYS A O 1
ATOM 3321 N N . ASP A 1 429 ? -32.883 -9.015 21.639 1.00 83.94 429 ASP A N 1
ATOM 3322 C CA . ASP A 1 429 ? -31.485 -9.250 22.042 1.00 83.94 429 ASP A CA 1
ATOM 3323 C C . ASP A 1 429 ? -30.526 -9.290 20.856 1.00 83.94 429 ASP A C 1
ATOM 3325 O O . ASP A 1 429 ? -29.477 -8.653 20.872 1.00 83.94 429 ASP A O 1
ATOM 3329 N N . ARG A 1 430 ? -30.920 -9.987 19.787 1.00 83.50 430 ARG A N 1
ATOM 3330 C CA . ARG A 1 430 ? -30.108 -10.101 18.574 1.00 83.50 430 ARG A CA 1
ATOM 3331 C C . ARG A 1 430 ? -29.787 -8.739 17.956 1.00 83.50 430 ARG A C 1
ATOM 3333 O O . ARG A 1 430 ? -28.650 -8.521 17.561 1.00 83.50 430 ARG A O 1
ATOM 3340 N N . SER A 1 431 ? -30.746 -7.816 17.924 1.00 79.94 431 SER A N 1
ATOM 3341 C CA . SER A 1 431 ? -30.541 -6.478 17.358 1.00 79.94 431 SER A CA 1
ATOM 3342 C C . SER A 1 431 ? -29.592 -5.632 18.219 1.00 79.94 431 SER A C 1
ATOM 3344 O O . SER A 1 431 ? -28.797 -4.863 17.684 1.00 79.94 431 SER A O 1
ATOM 3346 N N . ILE A 1 432 ? -29.597 -5.829 19.543 1.00 81.44 432 ILE A N 1
ATOM 3347 C CA . ILE A 1 432 ? -28.640 -5.198 20.468 1.00 81.44 432 ILE A CA 1
ATOM 3348 C C . ILE A 1 432 ? -27.217 -5.735 20.237 1.00 81.44 432 ILE A C 1
ATOM 3350 O O . ILE A 1 432 ? -26.257 -4.960 20.200 1.00 81.44 432 ILE A O 1
ATOM 3354 N N . ILE A 1 433 ? -27.073 -7.052 20.055 1.00 86.75 433 ILE A N 1
ATOM 3355 C CA . ILE A 1 433 ? -25.784 -7.709 19.780 1.00 86.75 433 ILE A CA 1
ATOM 3356 C C . ILE A 1 433 ? -25.229 -7.250 18.426 1.00 86.75 433 ILE A C 1
ATOM 3358 O O . ILE A 1 433 ? -24.092 -6.791 18.362 1.00 86.75 433 ILE A O 1
ATOM 3362 N N . GLU A 1 434 ? -26.040 -7.270 17.365 1.00 84.81 434 GLU A N 1
ATOM 3363 C CA . GLU A 1 434 ? -25.639 -6.796 16.032 1.00 84.81 434 GLU A CA 1
ATOM 3364 C C . GLU A 1 434 ? -25.218 -5.325 16.058 1.00 84.81 434 GLU A C 1
ATOM 3366 O O . GLU A 1 434 ? -24.203 -4.962 15.461 1.00 84.81 434 GLU A O 1
ATOM 3371 N N . LYS A 1 435 ? -25.947 -4.464 16.781 1.00 82.19 435 LYS A N 1
ATOM 3372 C CA . LYS A 1 435 ? -25.575 -3.051 16.922 1.00 82.19 435 LYS A CA 1
ATOM 3373 C C . LYS A 1 435 ? -24.241 -2.882 17.641 1.00 82.19 435 LYS A C 1
ATOM 3375 O O . LYS A 1 435 ? -23.443 -2.013 17.277 1.00 82.19 435 LYS A O 1
ATOM 3380 N N . THR A 1 436 ? -24.011 -3.709 18.653 1.00 86.06 436 THR A N 1
ATOM 3381 C CA . THR A 1 436 ? -22.766 -3.741 19.415 1.00 86.06 436 THR A CA 1
ATOM 3382 C C . THR A 1 436 ? -21.593 -4.118 18.512 1.00 86.06 436 THR A C 1
ATOM 3384 O O . THR A 1 436 ? -20.652 -3.338 18.381 1.00 86.06 436 THR A O 1
ATOM 3387 N N . GLU A 1 437 ? -21.688 -5.247 17.810 1.00 91.88 437 GLU A N 1
ATOM 3388 C CA . GLU A 1 437 ? -20.654 -5.709 16.878 1.00 91.88 437 GLU A CA 1
ATOM 3389 C C . GLU A 1 437 ? -20.436 -4.725 15.723 1.00 91.88 437 GLU A C 1
ATOM 3391 O O . GLU A 1 437 ? -19.292 -4.423 15.398 1.00 91.88 437 GLU A O 1
ATOM 3396 N N . THR A 1 438 ? -21.505 -4.154 15.156 1.00 88.38 438 THR A N 1
ATOM 3397 C CA . THR A 1 438 ? -21.424 -3.126 14.099 1.00 88.38 438 THR A CA 1
ATOM 3398 C C . THR A 1 438 ? -20.614 -1.925 14.564 1.00 88.38 438 THR A C 1
ATOM 3400 O O . THR A 1 438 ? -19.756 -1.421 13.843 1.00 88.38 438 THR A O 1
ATOM 3403 N N . SER A 1 439 ? -20.882 -1.459 15.781 1.00 85.69 439 SER A N 1
ATOM 3404 C CA . SER A 1 439 ? -20.255 -0.250 16.304 1.00 85.69 439 SER A CA 1
ATOM 3405 C C . SER A 1 439 ? -18.775 -0.459 16.586 1.00 85.69 439 SER A C 1
ATOM 3407 O O . SER A 1 439 ? -17.966 0.396 16.236 1.00 85.69 439 SER A O 1
ATOM 3409 N N . ILE A 1 440 ? -18.418 -1.616 17.148 1.00 92.56 440 ILE A N 1
ATOM 3410 C CA . ILE A 1 440 ? -17.014 -1.978 17.333 1.00 92.56 440 ILE A CA 1
ATOM 3411 C C . ILE A 1 440 ? -16.339 -2.219 15.986 1.00 92.56 440 ILE A C 1
ATOM 3413 O O . ILE A 1 440 ? -15.229 -1.750 15.807 1.00 92.56 440 ILE A O 1
ATOM 3417 N N . ASN A 1 441 ? -17.007 -2.824 14.998 1.00 94.12 441 ASN A N 1
ATOM 3418 C CA . ASN A 1 441 ? -16.449 -3.000 13.654 1.00 94.12 441 ASN A CA 1
ATOM 3419 C C . ASN A 1 441 ? -16.108 -1.661 12.984 1.00 94.12 441 ASN A C 1
ATOM 3421 O O . ASN A 1 441 ? -15.060 -1.528 12.360 1.00 94.12 441 ASN A O 1
ATOM 3425 N N . PHE A 1 442 ? -16.967 -0.652 13.135 1.00 88.94 442 PHE A N 1
ATOM 3426 C CA . PHE A 1 442 ? -16.716 0.681 12.585 1.00 88.94 442 PHE A CA 1
ATOM 3427 C C . PHE A 1 442 ? -15.570 1.388 13.316 1.00 88.94 442 PHE A C 1
ATOM 3429 O O . PHE A 1 442 ? -14.718 2.000 12.677 1.00 88.94 442 PHE A O 1
ATOM 3436 N N . THR A 1 443 ? -15.508 1.283 14.644 1.00 90.56 443 THR A N 1
ATOM 3437 C CA . THR A 1 443 ? -14.366 1.802 15.407 1.00 90.56 443 THR A CA 1
ATOM 3438 C C . THR A 1 443 ? -13.074 1.074 15.039 1.00 90.56 443 THR A C 1
ATOM 3440 O O . THR A 1 443 ? -12.061 1.721 14.794 1.00 90.56 443 THR A O 1
ATOM 3443 N N . ASP A 1 444 ? -13.102 -0.249 14.939 1.00 94.31 444 ASP A N 1
ATOM 3444 C CA . ASP A 1 444 ? -11.926 -1.057 14.647 1.00 94.31 444 ASP A CA 1
ATOM 3445 C C . ASP A 1 444 ? -11.423 -0.864 13.228 1.00 94.31 444 ASP A C 1
ATOM 3447 O O . ASP A 1 444 ? -10.220 -0.858 13.052 1.00 94.31 444 ASP A O 1
ATOM 3451 N N . ALA A 1 445 ? -12.272 -0.643 12.224 1.00 92.06 445 ALA A N 1
ATOM 3452 C CA . ALA A 1 445 ? -11.789 -0.325 10.879 1.00 92.06 445 ALA A CA 1
ATOM 3453 C C . ALA A 1 445 ? -10.937 0.957 10.863 1.00 92.06 445 ALA A C 1
ATOM 3455 O O . ALA A 1 445 ? -9.886 0.999 10.227 1.00 92.06 445 ALA A O 1
ATOM 3456 N N . LEU A 1 446 ? -11.347 1.969 11.633 1.00 89.75 446 LEU A N 1
ATOM 3457 C CA . LEU A 1 446 ? -10.582 3.197 11.821 1.00 89.75 446 LEU A CA 1
ATOM 3458 C C . LEU A 1 446 ? -9.261 2.952 12.571 1.00 89.75 446 LEU A C 1
ATOM 3460 O O . LEU A 1 446 ? -8.199 3.358 12.106 1.00 89.75 446 LEU A O 1
ATOM 3464 N N . TYR A 1 447 ? -9.315 2.292 13.731 1.00 93.81 447 TYR A N 1
ATOM 3465 C CA . TYR A 1 447 ? -8.122 2.014 14.542 1.00 93.81 447 TYR A CA 1
ATOM 3466 C C . TYR A 1 447 ? -7.165 1.029 13.859 1.00 93.81 447 TYR A C 1
ATOM 3468 O O . TYR A 1 447 ? -5.951 1.115 14.034 1.00 93.81 447 TYR A O 1
ATOM 3476 N N . LEU A 1 448 ? -7.687 0.123 13.042 1.00 93.31 448 LEU A N 1
ATOM 3477 C CA . LEU A 1 448 ? -6.907 -0.788 12.225 1.00 93.31 448 LEU A CA 1
ATOM 3478 C C . LEU A 1 448 ? -6.074 -0.003 11.218 1.00 93.31 448 LEU A C 1
ATOM 3480 O O . LEU A 1 448 ? -4.856 -0.160 11.198 1.00 93.31 448 LEU A O 1
ATOM 3484 N N . ARG A 1 449 ? -6.727 0.861 10.436 1.00 91.69 449 ARG A N 1
ATOM 3485 C CA . ARG A 1 449 ? -6.082 1.691 9.417 1.00 91.69 449 ARG A CA 1
ATOM 3486 C C . ARG A 1 449 ? -5.047 2.639 10.034 1.00 91.69 449 ARG A C 1
ATOM 3488 O O . ARG A 1 449 ? -3.903 2.649 9.604 1.00 91.69 449 ARG A O 1
ATOM 3495 N N . ASP A 1 450 ? -5.411 3.377 11.086 1.00 90.19 450 ASP A N 1
ATOM 3496 C CA . ASP A 1 450 ? -4.584 4.496 11.577 1.00 90.19 450 ASP A CA 1
ATOM 3497 C C . ASP A 1 450 ? -3.559 4.081 12.653 1.00 90.19 450 ASP A C 1
ATOM 3499 O O . ASP A 1 450 ? -2.541 4.753 12.865 1.00 90.19 450 ASP A O 1
ATOM 3503 N N . MET A 1 451 ? -3.821 2.976 13.364 1.00 91.81 451 MET A N 1
ATOM 3504 C CA . MET A 1 451 ? -3.042 2.543 14.535 1.00 91.81 451 MET A CA 1
ATOM 3505 C C . MET A 1 451 ? -2.528 1.104 14.451 1.00 91.81 451 MET A C 1
ATOM 3507 O O . MET A 1 451 ? -1.649 0.754 15.241 1.00 91.81 451 MET A O 1
ATOM 3511 N N . SER A 1 452 ? -3.038 0.286 13.523 1.00 93.81 452 SER A N 1
ATOM 3512 C CA . SER A 1 452 ? -2.873 -1.178 13.509 1.00 93.81 452 SER A CA 1
ATOM 3513 C C . SER A 1 452 ? -3.460 -1.854 14.758 1.00 93.81 452 SER A C 1
ATOM 3515 O O . SER A 1 452 ? -2.938 -2.862 15.234 1.00 93.81 452 SER A O 1
ATOM 3517 N N . TRP A 1 453 ? -4.505 -1.271 15.354 1.00 94.31 453 TRP A N 1
ATOM 3518 C CA . TRP A 1 453 ? -5.098 -1.736 16.614 1.00 94.31 453 TRP A CA 1
ATOM 3519 C C . TRP A 1 453 ? -6.545 -2.184 16.439 1.00 94.31 453 TRP A C 1
ATOM 3521 O O . TRP A 1 453 ? -7.253 -1.711 15.553 1.00 94.31 453 TRP A O 1
ATOM 3531 N N . ARG A 1 454 ? -6.997 -3.067 17.331 1.00 95.00 454 ARG A N 1
ATOM 3532 C CA . ARG A 1 454 ? -8.384 -3.543 17.410 1.00 95.00 454 ARG A CA 1
ATOM 3533 C C . ARG A 1 454 ? -8.854 -3.694 18.850 1.00 95.00 454 ARG A C 1
ATOM 3535 O O . ARG A 1 454 ? -8.031 -3.805 19.760 1.00 95.00 454 ARG A O 1
ATOM 3542 N N . HIS A 1 455 ? -10.166 -3.777 19.039 1.00 95.00 455 HIS A N 1
ATOM 3543 C CA . HIS A 1 455 ? -10.817 -3.915 20.340 1.00 95.00 455 HIS A CA 1
ATOM 3544 C C . HIS A 1 455 ? -11.717 -5.156 20.375 1.00 95.00 455 HIS A C 1
ATOM 3546 O O . HIS A 1 455 ? -12.945 -5.028 20.335 1.00 95.00 455 HIS A O 1
ATOM 3552 N N . PRO A 1 456 ? -11.144 -6.374 20.445 1.00 95.88 456 PRO A N 1
ATOM 3553 C CA . PRO A 1 456 ? -11.949 -7.583 20.532 1.00 95.88 456 PRO A CA 1
ATOM 3554 C C . PRO A 1 456 ? -12.871 -7.540 21.750 1.00 95.88 456 PRO A C 1
ATOM 3556 O O . PRO A 1 456 ? -12.459 -7.210 22.861 1.00 95.88 456 PRO A O 1
ATOM 3559 N N . ILE A 1 457 ? -14.133 -7.882 21.536 1.00 95.56 457 ILE A N 1
ATOM 3560 C CA . ILE A 1 457 ? -15.156 -7.908 22.569 1.00 95.56 457 ILE A CA 1
ATOM 3561 C C . ILE A 1 457 ? -14.996 -9.200 23.363 1.00 95.56 457 ILE A C 1
ATOM 3563 O O . ILE A 1 457 ? -15.116 -10.288 22.805 1.00 95.56 457 ILE A O 1
ATOM 3567 N N . ASP A 1 458 ? -14.777 -9.092 24.665 1.00 95.19 458 ASP A N 1
ATOM 3568 C CA . ASP A 1 458 ? -14.719 -10.241 25.565 1.00 95.19 458 ASP A CA 1
ATOM 3569 C C . ASP A 1 458 ? -16.085 -10.558 26.180 1.00 95.19 458 ASP A C 1
ATOM 3571 O O . ASP A 1 458 ? -16.489 -11.713 26.274 1.00 95.19 458 ASP A O 1
ATOM 3575 N N . LYS A 1 459 ? -16.831 -9.535 26.611 1.00 93.62 459 LYS A N 1
ATOM 3576 C CA . LYS A 1 459 ? -18.146 -9.712 27.242 1.00 93.62 459 LYS A CA 1
ATOM 3577 C C . LYS A 1 459 ? -19.132 -8.661 26.761 1.00 93.62 459 LYS A C 1
ATOM 3579 O O . LYS A 1 459 ? -18.790 -7.485 26.659 1.00 93.62 459 LYS A O 1
ATOM 3584 N N . VAL A 1 460 ? -20.384 -9.065 26.562 1.00 92.81 460 VAL A N 1
ATOM 3585 C CA . VAL A 1 460 ? -21.526 -8.158 26.389 1.00 92.81 460 VAL A CA 1
ATOM 3586 C C . VAL A 1 460 ? -22.550 -8.452 27.478 1.00 92.81 460 VAL A C 1
ATOM 3588 O O . VAL A 1 460 ? -23.168 -9.513 27.495 1.00 92.81 460 VAL A O 1
ATOM 3591 N N . LEU A 1 461 ? -22.735 -7.512 28.402 1.00 91.06 461 LEU A N 1
ATOM 3592 C CA . LEU A 1 461 ? -23.638 -7.645 29.543 1.00 91.06 461 LEU A CA 1
ATOM 3593 C C . LEU A 1 461 ? -24.876 -6.772 29.350 1.00 91.06 461 LEU A C 1
ATOM 3595 O O . LEU A 1 461 ? -24.779 -5.550 29.400 1.00 91.06 461 LEU A O 1
ATOM 3599 N N . ILE A 1 462 ? -26.044 -7.386 29.183 1.00 89.31 462 ILE A N 1
ATOM 3600 C CA . ILE A 1 462 ? -27.330 -6.692 29.031 1.00 89.31 462 ILE A CA 1
ATOM 3601 C C . ILE A 1 462 ? -28.055 -6.690 30.381 1.00 89.31 462 ILE A C 1
ATOM 3603 O O . ILE A 1 462 ? -28.592 -7.710 30.805 1.00 89.31 462 ILE A O 1
ATOM 3607 N N . TYR A 1 463 ? -28.077 -5.555 31.077 1.00 86.94 463 TYR A N 1
ATOM 3608 C CA . TYR A 1 463 ? -28.740 -5.416 32.377 1.00 86.94 463 TYR A CA 1
ATOM 3609 C C . TYR A 1 463 ? -30.218 -5.059 32.215 1.00 86.94 463 TYR A C 1
ATOM 3611 O O . TYR A 1 463 ? -30.533 -4.012 31.655 1.00 86.94 463 TYR A O 1
ATOM 3619 N N . GLU A 1 464 ? -31.125 -5.865 32.780 1.00 84.31 464 GLU A N 1
ATOM 3620 C CA . GLU A 1 464 ? -32.558 -5.519 32.858 1.00 84.31 464 GLU A CA 1
ATOM 3621 C C . GLU A 1 464 ? -32.802 -4.276 33.714 1.00 84.31 464 GLU A C 1
ATOM 3623 O O . GLU A 1 464 ? -33.654 -3.441 33.416 1.00 84.31 464 GLU A O 1
ATOM 3628 N N . THR A 1 465 ? -32.050 -4.156 34.807 1.00 77.56 465 THR A N 1
ATOM 3629 C CA . THR A 1 465 ? -32.050 -2.979 35.669 1.00 77.56 465 THR A CA 1
ATOM 3630 C C . THR A 1 465 ? -30.620 -2.530 35.853 1.00 77.56 465 THR A C 1
ATOM 3632 O O . THR A 1 465 ? -29.809 -3.221 36.473 1.00 77.56 465 THR A O 1
ATOM 3635 N N . PHE A 1 466 ? -30.306 -1.369 35.293 1.00 75.12 466 PHE A N 1
ATOM 3636 C CA . PHE A 1 466 ? -28.962 -0.839 35.366 1.00 75.12 466 PHE A CA 1
ATOM 3637 C C . PHE A 1 466 ? -28.621 -0.426 36.813 1.00 75.12 466 PHE A C 1
ATOM 3639 O O . PHE A 1 466 ? -29.428 0.243 37.467 1.00 75.12 466 PHE A O 1
ATOM 3646 N N . PRO A 1 467 ? -27.449 -0.809 37.351 1.00 65.69 467 PRO A N 1
ATOM 3647 C CA . PRO A 1 467 ? -27.019 -0.384 38.682 1.00 65.69 467 PRO A CA 1
ATOM 3648 C C . PRO A 1 467 ? -26.914 1.152 38.7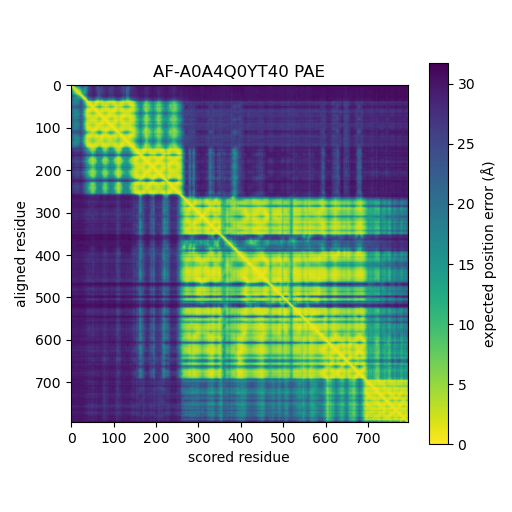60 1.00 65.69 467 PRO A C 1
ATOM 3650 O O . PRO A 1 467 ? -26.464 1.796 37.816 1.00 65.69 467 PRO A O 1
ATOM 3653 N N . ALA A 1 468 ? -27.372 1.740 39.872 1.00 58.38 468 ALA A N 1
ATOM 3654 C CA . ALA A 1 468 ? -27.640 3.178 40.022 1.00 58.38 468 ALA A CA 1
ATOM 3655 C C . ALA A 1 468 ? -26.542 4.137 39.496 1.00 58.38 468 ALA A C 1
ATOM 3657 O O . ALA A 1 468 ? -25.347 3.858 39.552 1.00 58.38 468 ALA A O 1
ATOM 3658 N N . SER A 1 469 ? -26.975 5.306 39.010 1.00 52.19 469 SER A N 1
ATOM 3659 C CA . SER A 1 469 ? -26.194 6.265 38.219 1.00 52.19 469 SER A CA 1
ATOM 3660 C C . SER A 1 469 ? -25.404 7.292 39.035 1.00 52.19 469 SER A C 1
ATOM 3662 O O . SER A 1 469 ? -25.985 8.223 39.592 1.00 52.19 469 SER A O 1
ATOM 3664 N N . GLY A 1 470 ? -24.074 7.189 39.052 1.00 52.22 470 GLY A N 1
ATOM 3665 C CA . GLY A 1 470 ? -23.188 8.232 39.582 1.00 52.22 470 GLY A CA 1
ATOM 3666 C C . GLY A 1 470 ? -21.721 7.972 39.242 1.00 52.22 470 GLY A C 1
ATOM 3667 O O . GLY A 1 470 ? -21.341 6.819 39.086 1.00 52.22 470 GLY A O 1
ATOM 3668 N N . THR A 1 471 ? -20.887 9.018 39.145 1.00 50.78 471 THR A N 1
ATOM 3669 C CA . THR A 1 471 ? -19.447 8.963 38.767 1.00 50.78 471 THR A CA 1
ATOM 3670 C C . THR A 1 471 ? -18.617 7.946 39.572 1.00 50.78 471 THR A C 1
ATOM 3672 O O . THR A 1 471 ? -17.676 7.358 39.049 1.00 50.78 471 THR A O 1
ATOM 3675 N N . ASN A 1 472 ? -19.026 7.656 40.809 1.00 51.69 472 ASN A N 1
ATOM 3676 C CA . ASN A 1 472 ? -18.398 6.666 41.692 1.00 51.69 472 ASN A CA 1
ATOM 3677 C C . ASN A 1 472 ? -18.712 5.197 41.340 1.00 51.69 472 ASN A C 1
ATOM 3679 O O . ASN A 1 472 ? -18.071 4.298 41.879 1.00 51.69 472 ASN A O 1
ATOM 3683 N N . GLU A 1 473 ? -19.711 4.930 40.496 1.00 57.81 473 GLU A N 1
ATOM 3684 C CA . GLU A 1 473 ? -20.082 3.573 40.065 1.00 57.81 473 GLU A CA 1
ATOM 3685 C C . GLU A 1 473 ? -19.350 3.141 38.785 1.00 57.81 473 GLU A C 1
ATOM 3687 O O . GLU A 1 473 ? -19.147 1.949 38.573 1.00 57.81 473 GLU A O 1
ATOM 3692 N N . TRP A 1 474 ? -18.861 4.092 37.982 1.00 60.78 474 TRP A N 1
ATOM 3693 C CA . TRP A 1 474 ? -18.086 3.838 36.759 1.00 60.78 474 TRP A CA 1
ATOM 3694 C C . TRP A 1 474 ? -16.718 3.250 37.081 1.00 60.78 474 TRP A C 1
ATOM 3696 O O . TRP A 1 474 ? -16.275 2.301 36.446 1.00 60.78 474 TRP A O 1
ATOM 3706 N N . THR A 1 475 ? -16.055 3.739 38.127 1.00 64.38 475 THR A N 1
ATOM 3707 C CA . THR A 1 475 ? -14.777 3.175 38.587 1.00 64.38 475 THR A CA 1
ATOM 3708 C C . THR A 1 475 ? -14.910 1.732 39.087 1.00 64.38 475 THR A C 1
ATOM 3710 O O . THR A 1 475 ? -13.905 1.039 39.211 1.00 64.38 475 THR A O 1
ATOM 3713 N N . LYS A 1 476 ? -16.139 1.250 39.328 1.00 73.50 476 LYS A N 1
ATOM 3714 C CA . LYS A 1 476 ? -16.430 -0.113 39.792 1.00 73.50 476 LYS A CA 1
ATOM 3715 C C . LYS A 1 476 ? -16.811 -1.080 38.672 1.00 73.50 476 LYS A C 1
ATOM 3717 O O . LYS A 1 476 ? -16.999 -2.261 38.959 1.00 73.50 476 LYS A O 1
ATOM 3722 N N . THR A 1 477 ? -16.935 -0.630 37.421 1.00 77.44 477 THR A N 1
ATOM 3723 C CA . THR A 1 477 ? -17.344 -1.493 36.298 1.00 77.44 477 THR A CA 1
ATOM 3724 C C . THR A 1 477 ? -16.406 -2.677 36.129 1.00 77.44 477 THR A C 1
ATOM 3726 O O . THR A 1 477 ? -16.885 -3.804 36.068 1.00 77.44 477 THR A O 1
ATOM 3729 N N . LYS A 1 478 ? -15.087 -2.446 36.163 1.00 80.75 478 LYS A N 1
ATOM 3730 C CA . LYS A 1 478 ? -14.098 -3.528 36.135 1.00 80.75 478 LYS A CA 1
ATOM 3731 C C . LYS A 1 478 ? -14.363 -4.554 37.237 1.00 80.75 478 LYS A C 1
ATOM 3733 O O . LYS A 1 478 ? -14.579 -5.723 36.954 1.00 80.75 478 LYS A O 1
ATOM 3738 N N . THR A 1 479 ? -14.465 -4.101 38.488 1.00 82.62 479 THR A N 1
ATOM 3739 C CA . THR A 1 479 ? -14.758 -4.973 39.636 1.00 82.62 479 THR A CA 1
ATOM 3740 C C . THR A 1 479 ? -16.072 -5.745 39.479 1.00 82.62 479 THR A C 1
ATOM 3742 O O . THR A 1 479 ? -16.174 -6.877 39.942 1.00 82.62 479 THR A O 1
ATOM 3745 N N . ARG A 1 480 ? -17.086 -5.153 38.840 1.00 80.94 480 ARG A N 1
ATOM 3746 C CA . ARG A 1 480 ? -18.382 -5.793 38.582 1.00 80.94 480 ARG A CA 1
ATOM 3747 C C . ARG A 1 480 ? -18.291 -6.870 37.503 1.00 80.94 480 ARG A C 1
ATOM 3749 O O . ARG A 1 480 ? -18.874 -7.933 37.678 1.00 80.94 480 ARG A O 1
ATOM 3756 N N . VAL A 1 481 ? -17.583 -6.608 36.409 1.00 85.12 481 VAL A N 1
ATOM 3757 C CA . VAL A 1 481 ? -17.373 -7.612 35.358 1.00 85.12 481 VAL A CA 1
ATOM 3758 C C . VAL A 1 481 ? -16.499 -8.744 35.895 1.00 85.12 481 VAL A C 1
ATOM 3760 O O . VAL A 1 481 ? -16.898 -9.899 35.806 1.00 85.12 481 VAL A O 1
ATOM 3763 N N . ASP A 1 482 ? -15.390 -8.422 36.562 1.00 86.25 482 ASP A N 1
ATOM 3764 C CA . ASP A 1 482 ? -14.472 -9.412 37.136 1.00 86.25 482 ASP A CA 1
ATOM 3765 C C . ASP A 1 482 ? -15.137 -10.281 38.220 1.00 86.25 482 ASP A C 1
ATOM 3767 O O . ASP A 1 482 ? -14.781 -11.446 38.387 1.00 86.25 482 ASP A O 1
ATOM 3771 N N . SER A 1 483 ? -16.116 -9.750 38.967 1.00 86.44 483 SER A N 1
ATOM 3772 C CA . SER A 1 483 ? -16.855 -10.545 39.960 1.00 86.44 483 SER A CA 1
ATOM 3773 C C . SER A 1 483 ? -17.859 -11.505 39.323 1.00 86.44 483 SER A C 1
ATOM 3775 O O . SER A 1 483 ? -18.097 -12.588 39.860 1.00 86.44 483 SER A O 1
ATOM 3777 N N . LEU A 1 484 ? -18.437 -11.134 38.178 1.00 86.12 484 LEU A N 1
ATOM 3778 C CA . LEU A 1 484 ? -19.324 -12.003 37.410 1.00 86.12 484 LEU A CA 1
ATOM 3779 C C . LEU A 1 484 ? -18.548 -13.033 36.584 1.00 86.12 484 LEU A C 1
ATOM 3781 O O . LEU A 1 484 ? -19.054 -14.146 36.409 1.00 86.12 484 LEU A O 1
ATOM 3785 N N . PHE A 1 485 ? -17.347 -12.679 36.127 1.00 89.88 485 PHE A N 1
ATOM 3786 C CA . PHE A 1 485 ? -16.472 -13.491 35.284 1.00 89.88 485 PHE A CA 1
ATOM 3787 C C . PHE A 1 485 ? -15.041 -13.472 35.840 1.00 89.88 485 PHE A C 1
ATOM 3789 O O . PHE A 1 485 ? -14.192 -12.716 35.359 1.00 89.88 485 PHE A O 1
ATOM 3796 N N . PRO A 1 486 ? -14.748 -14.299 36.862 1.00 87.62 486 PRO A N 1
ATOM 3797 C CA . PRO A 1 486 ? -13.385 -14.464 37.351 1.00 87.62 486 PRO A CA 1
ATOM 3798 C C . PRO A 1 486 ? -12.490 -14.981 36.216 1.00 87.62 486 PRO A C 1
ATOM 3800 O O . PRO A 1 486 ? -12.678 -16.103 35.754 1.00 87.62 486 PRO A O 1
ATOM 3803 N N . GLY A 1 487 ? -11.542 -14.159 35.759 1.00 84.38 487 GLY A N 1
ATOM 3804 C CA . GLY A 1 487 ? -10.695 -14.457 34.594 1.00 84.38 487 GLY A CA 1
ATOM 3805 C C . GLY A 1 487 ? -11.017 -13.654 33.329 1.00 84.38 487 GLY A C 1
ATOM 3806 O O . GLY A 1 487 ? -10.364 -13.881 32.320 1.00 84.38 487 GLY A O 1
ATOM 3807 N N . ASN A 1 488 ? -11.972 -12.715 33.381 1.00 88.69 488 ASN A N 1
ATOM 3808 C CA . ASN A 1 488 ? -12.200 -11.720 32.327 1.00 88.69 488 ASN A CA 1
ATOM 3809 C C . ASN A 1 488 ? -10.880 -11.037 31.930 1.00 88.69 488 ASN A C 1
ATOM 3811 O O . ASN A 1 488 ? -10.160 -10.516 32.787 1.00 88.69 488 ASN A O 1
ATOM 3815 N N . ILE A 1 489 ? -10.584 -11.062 30.631 1.00 90.31 489 ILE A N 1
ATOM 3816 C CA . ILE A 1 489 ? -9.310 -10.590 30.074 1.00 90.31 489 ILE A CA 1
ATOM 3817 C C . ILE A 1 489 ? -9.354 -9.120 29.667 1.00 90.31 489 ILE A C 1
ATOM 3819 O O . ILE A 1 489 ? -8.314 -8.545 29.376 1.00 90.31 489 ILE A O 1
ATOM 3823 N N . SER A 1 490 ? -10.541 -8.508 29.653 1.00 90.06 490 SER A N 1
ATOM 3824 C CA . SER A 1 490 ? -10.700 -7.132 29.195 1.00 90.06 490 SER A CA 1
ATOM 3825 C C . SER A 1 490 ? -9.885 -6.137 29.999 1.00 90.06 490 SER A C 1
ATOM 3827 O O . SER A 1 490 ? -9.928 -6.093 31.235 1.00 90.06 490 SER A O 1
ATOM 3829 N N . ASP A 1 491 ? -9.250 -5.245 29.263 1.00 85.56 491 ASP A N 1
ATOM 3830 C CA . ASP A 1 491 ? -8.570 -4.080 29.798 1.00 85.56 491 ASP A CA 1
ATOM 3831 C C . ASP A 1 491 ? -9.467 -2.855 29.734 1.00 85.56 491 ASP A C 1
ATOM 3833 O O . ASP A 1 491 ? -9.448 -2.035 30.647 1.00 85.56 491 ASP A O 1
ATOM 3837 N N . HIS A 1 492 ? -10.314 -2.763 28.712 1.00 89.00 492 HIS A N 1
ATOM 3838 C CA . HIS A 1 492 ? -11.260 -1.671 28.545 1.00 89.00 492 HIS A CA 1
ATOM 3839 C C . HIS A 1 492 ? -12.674 -2.105 28.889 1.00 89.00 492 HIS A C 1
ATOM 3841 O O . HIS A 1 492 ? -13.096 -3.238 28.658 1.00 89.00 492 HIS A O 1
ATOM 3847 N N . TYR A 1 493 ? -13.439 -1.171 29.440 1.00 87.38 493 TYR A N 1
ATOM 3848 C CA . TYR A 1 493 ? -14.821 -1.407 29.834 1.00 87.38 493 TYR A CA 1
ATOM 3849 C C . TYR A 1 493 ? -15.658 -0.257 29.308 1.00 87.38 493 TYR A C 1
ATOM 3851 O O . TYR A 1 493 ? -15.332 0.887 29.602 1.00 87.38 493 TYR A O 1
ATOM 3859 N N . ALA A 1 494 ? -16.742 -0.517 28.581 1.00 83.19 494 ALA A N 1
ATOM 3860 C CA . ALA A 1 494 ? -17.665 0.539 28.175 1.00 83.19 494 ALA A CA 1
ATOM 3861 C C . ALA A 1 494 ? -19.053 0.318 28.758 1.00 83.19 494 ALA A C 1
ATOM 3863 O O . ALA A 1 494 ? -19.623 -0.766 28.694 1.00 83.19 494 ALA A O 1
ATOM 3864 N N . THR A 1 495 ? -19.599 1.374 29.338 1.00 80.25 495 THR A N 1
ATOM 3865 C CA . THR A 1 495 ? -20.938 1.429 29.903 1.00 80.25 495 THR A CA 1
ATOM 3866 C C . THR A 1 495 ? -21.818 2.319 29.037 1.00 80.25 495 THR A C 1
ATOM 3868 O O . THR A 1 495 ? -21.497 3.484 28.793 1.00 80.25 495 THR A O 1
ATOM 3871 N N . ILE A 1 496 ? -22.953 1.774 28.605 1.00 74.06 496 ILE A N 1
ATOM 3872 C CA . ILE A 1 496 ? -23.844 2.392 27.624 1.00 74.06 496 ILE A CA 1
ATOM 3873 C C . ILE A 1 496 ? -25.219 2.603 28.271 1.00 74.06 496 ILE A C 1
ATOM 3875 O O . ILE A 1 496 ? -25.984 1.648 28.424 1.00 74.06 496 ILE A O 1
ATOM 3879 N N . GLY A 1 497 ? -25.540 3.851 28.669 1.00 61.38 497 GLY A N 1
ATOM 3880 C CA . GLY A 1 497 ? -26.886 4.170 29.190 1.00 61.38 497 GLY A CA 1
ATOM 3881 C C . GLY A 1 497 ? -27.161 5.453 30.009 1.00 61.38 497 GLY A C 1
ATOM 3882 O O . GLY A 1 497 ? -28.318 5.639 30.391 1.00 61.38 497 GLY A O 1
ATOM 3883 N N . GLN A 1 498 ? -26.204 6.350 30.318 1.00 54.81 498 GLN A N 1
ATOM 3884 C CA . GLN A 1 498 ? -26.423 7.317 31.429 1.00 54.81 498 GLN A CA 1
ATOM 3885 C C . GLN A 1 498 ? -26.334 8.839 31.174 1.00 54.81 498 GLN A C 1
ATOM 3887 O O . GLN A 1 498 ? -27.149 9.553 31.755 1.00 54.81 498 GLN A O 1
ATOM 3892 N N . VAL A 1 499 ? -25.405 9.376 30.374 1.00 48.03 499 VAL A N 1
ATOM 3893 C CA . VAL A 1 499 ? -25.144 10.839 30.299 1.00 48.03 499 VAL A CA 1
ATOM 3894 C C . VAL A 1 499 ? -24.713 11.302 28.897 1.00 48.03 499 VAL A C 1
ATOM 3896 O O . VAL A 1 499 ? -23.826 10.706 28.300 1.00 48.03 499 VAL A O 1
ATOM 3899 N N . GLY A 1 500 ? -25.325 12.358 28.352 1.00 51.22 500 GLY A N 1
ATOM 3900 C CA . GLY A 1 500 ? -25.031 12.830 26.990 1.00 51.22 500 GLY A CA 1
ATOM 3901 C C . GLY A 1 500 ? -23.574 13.274 26.789 1.00 51.22 500 GLY A C 1
ATOM 3902 O O . GLY A 1 500 ? -23.004 13.923 27.662 1.00 51.22 500 GLY A O 1
ATOM 3903 N N . GLY A 1 501 ? -22.999 12.946 25.626 1.00 59.59 501 GLY A N 1
ATOM 3904 C CA . GLY A 1 501 ? -21.696 13.452 25.169 1.00 59.59 501 GLY A CA 1
ATOM 3905 C C . GLY A 1 501 ? -20.495 12.518 25.339 1.00 59.59 501 GLY A C 1
ATOM 3906 O O . GLY A 1 501 ? -19.477 12.793 24.727 1.00 59.59 501 GLY A O 1
ATOM 3907 N N . GLY A 1 502 ? -20.632 11.416 26.080 1.00 74.62 502 GLY A N 1
ATOM 3908 C CA . GLY A 1 502 ? -19.514 10.513 26.371 1.00 74.62 502 GLY A CA 1
ATOM 3909 C C . GLY A 1 502 ? -18.555 11.047 27.448 1.00 74.62 502 GLY A C 1
ATOM 3910 O O . GLY A 1 502 ? -18.572 12.234 27.773 1.00 74.62 502 GLY A O 1
ATOM 3911 N N . LEU A 1 503 ? -17.821 10.148 28.111 1.00 77.25 503 LEU A N 1
ATOM 3912 C CA . LEU A 1 503 ? -16.757 10.491 29.059 1.00 77.25 503 LEU A CA 1
ATOM 3913 C C . LEU A 1 503 ? -15.797 9.312 29.258 1.00 77.25 503 LEU A C 1
ATOM 3915 O O . LEU A 1 503 ? -16.225 8.217 29.627 1.00 77.25 503 LEU A O 1
ATOM 3919 N N . ALA A 1 504 ? -14.501 9.575 29.155 1.00 81.31 504 ALA A N 1
ATOM 3920 C CA . ALA A 1 504 ? -13.441 8.632 29.474 1.00 81.31 504 ALA A CA 1
ATOM 3921 C C . ALA A 1 504 ? -12.265 9.320 30.180 1.00 81.31 504 ALA A C 1
ATOM 3923 O O . ALA A 1 504 ? -11.987 10.507 30.005 1.00 81.31 504 ALA A O 1
ATOM 3924 N N . PHE A 1 505 ? -11.553 8.559 31.012 1.00 83.31 505 PHE A N 1
ATOM 3925 C CA . PHE A 1 505 ? -10.305 9.031 31.606 1.00 83.31 505 PHE A CA 1
ATOM 3926 C C . PHE A 1 505 ? -9.167 8.952 30.591 1.00 83.31 505 PHE A C 1
ATOM 3928 O O . PHE A 1 505 ? -9.024 7.950 29.891 1.00 83.31 505 PHE A O 1
ATOM 3935 N N . VAL A 1 506 ? -8.316 9.979 30.583 1.00 88.00 506 VAL A N 1
ATOM 3936 C CA . VAL A 1 506 ? -7.134 10.013 29.721 1.00 88.00 506 VAL A CA 1
ATOM 3937 C C . VAL A 1 506 ? -6.096 8.995 30.192 1.00 88.00 506 VAL A C 1
ATOM 3939 O O . VAL A 1 506 ? -5.754 8.957 31.379 1.00 88.00 506 VAL A O 1
ATOM 3942 N N . CYS A 1 507 ? -5.580 8.196 29.258 1.00 89.69 507 CYS A N 1
ATOM 3943 C CA . CYS A 1 507 ? -4.568 7.166 29.478 1.00 89.69 507 CYS A CA 1
ATOM 3944 C C . CYS A 1 507 ? -4.969 6.243 30.635 1.00 89.69 507 CYS A C 1
ATOM 3946 O O . CYS A 1 507 ? -4.313 6.191 31.679 1.00 89.69 507 CYS A O 1
ATOM 3948 N N . ASN A 1 508 ? -6.121 5.584 30.522 1.00 85.12 508 ASN A N 1
ATOM 3949 C CA . ASN A 1 508 ? -6.701 4.765 31.582 1.00 85.12 508 ASN A CA 1
ATOM 3950 C C . ASN A 1 508 ? -7.554 3.623 31.007 1.00 85.12 508 ASN A C 1
ATOM 3952 O O . ASN A 1 508 ? -8.163 3.790 29.967 1.00 85.12 508 ASN A O 1
ATOM 3956 N N . THR A 1 509 ? -7.604 2.496 31.712 1.00 71.12 509 THR A N 1
ATOM 3957 C CA . THR A 1 509 ? -8.421 1.307 31.418 1.00 71.12 509 THR A CA 1
ATOM 3958 C C . THR A 1 509 ? -9.828 1.365 32.025 1.00 71.12 509 THR A C 1
ATOM 3960 O O . THR A 1 509 ? -10.679 0.518 31.761 1.00 71.12 509 THR A O 1
ATOM 3963 N N . HIS A 1 510 ? -10.105 2.341 32.897 1.00 66.69 510 HIS A N 1
ATOM 3964 C CA . HIS A 1 510 ? -11.410 2.447 33.546 1.00 66.69 510 HIS A CA 1
ATOM 3965 C C . HIS A 1 510 ? -12.470 3.075 32.628 1.00 66.69 510 HIS A C 1
ATOM 3967 O O . HIS A 1 510 ? -12.312 4.210 32.182 1.00 66.69 510 HIS A O 1
ATOM 3973 N N . SER A 1 511 ? -13.584 2.348 32.502 1.00 63.25 511 SER A N 1
ATOM 3974 C CA . SER A 1 511 ? -14.943 2.758 32.122 1.00 63.25 511 SER A CA 1
ATOM 3975 C C . SER A 1 511 ? -15.094 3.953 31.192 1.00 63.25 511 SER A C 1
ATOM 3977 O O . SER A 1 511 ? -15.182 5.098 31.631 1.00 63.25 511 SER A O 1
ATOM 3979 N N . ILE A 1 512 ? -15.296 3.635 29.922 1.00 67.06 512 ILE A N 1
ATOM 3980 C CA . ILE A 1 512 ? -15.858 4.510 28.903 1.00 67.06 512 ILE A CA 1
ATOM 3981 C C . ILE A 1 512 ? -17.347 4.665 29.177 1.00 67.06 512 ILE A C 1
ATOM 3983 O O . ILE A 1 512 ? -18.104 3.696 29.156 1.00 67.06 512 ILE A O 1
ATOM 3987 N N . SER A 1 513 ? -17.790 5.891 29.412 1.00 64.44 513 SER A N 1
ATOM 3988 C CA . SER A 1 513 ? -19.185 6.252 29.217 1.00 64.44 513 SER A CA 1
ATOM 3989 C C . SER A 1 513 ? -19.365 6.605 27.759 1.00 64.44 513 SER A C 1
ATOM 3991 O O . SER A 1 513 ? -18.880 7.639 27.326 1.00 64.44 513 SER A O 1
ATOM 3993 N N . ALA A 1 514 ? -20.085 5.792 27.003 1.00 54.28 514 ALA A N 1
ATOM 3994 C CA . ALA A 1 514 ? -20.459 6.135 25.638 1.00 54.28 514 ALA A CA 1
ATOM 3995 C C . ALA A 1 514 ? -21.977 6.035 25.532 1.00 54.28 514 ALA A C 1
ATOM 3997 O O . ALA A 1 514 ? -22.585 5.038 25.916 1.00 54.28 514 ALA A O 1
ATOM 3998 N N . VAL A 1 515 ? -22.616 7.127 25.119 1.00 60.69 515 VAL A N 1
ATOM 3999 C CA . VAL A 1 515 ? -24.059 7.311 25.299 1.00 60.69 515 VAL A CA 1
ATOM 4000 C C . VAL A 1 515 ? -24.711 7.701 23.991 1.00 60.69 515 VAL A C 1
ATOM 4002 O O . VAL A 1 515 ? -24.184 8.511 23.235 1.00 60.69 515 VAL A O 1
ATOM 4005 N N . TYR A 1 516 ? -25.901 7.148 23.770 1.00 51.22 516 TYR A N 1
ATOM 4006 C CA . TYR A 1 516 ? -26.837 7.603 22.753 1.00 51.22 516 TYR A CA 1
ATOM 4007 C C . TYR A 1 516 ? -27.356 8.985 23.152 1.00 51.22 516 TYR A C 1
ATOM 4009 O O . TYR A 1 516 ? -28.049 9.119 24.166 1.00 51.22 516 TYR A O 1
ATOM 4017 N N . ASN A 1 517 ? -27.006 10.033 22.406 1.00 43.06 517 ASN A N 1
ATOM 4018 C CA . ASN A 1 517 ? -27.515 11.359 22.727 1.00 43.06 517 ASN A CA 1
ATOM 4019 C C . ASN A 1 517 ? -29.010 11.410 22.388 1.00 43.06 517 ASN A C 1
ATOM 4021 O O . ASN A 1 517 ? -29.410 11.339 21.227 1.00 43.06 517 ASN A O 1
ATOM 4025 N N . SER A 1 518 ? -29.844 11.500 23.417 1.00 41.94 518 SER A N 1
ATOM 4026 C CA . SER A 1 518 ? -31.277 11.677 23.263 1.00 41.94 518 SER A CA 1
ATOM 4027 C C . SER A 1 518 ? -31.582 13.168 23.084 1.00 41.94 518 SER A C 1
ATOM 4029 O O . SER A 1 518 ? -31.297 13.943 23.992 1.00 41.94 518 SER A O 1
ATOM 4031 N N . PHE A 1 519 ? -32.232 13.510 21.966 1.00 43.38 519 PHE A N 1
ATOM 4032 C CA . PHE A 1 519 ? -32.930 14.779 21.691 1.00 43.38 519 PHE A CA 1
ATOM 4033 C C . PHE A 1 519 ? -32.045 16.018 21.440 1.00 43.38 519 PHE A C 1
ATOM 4035 O O . 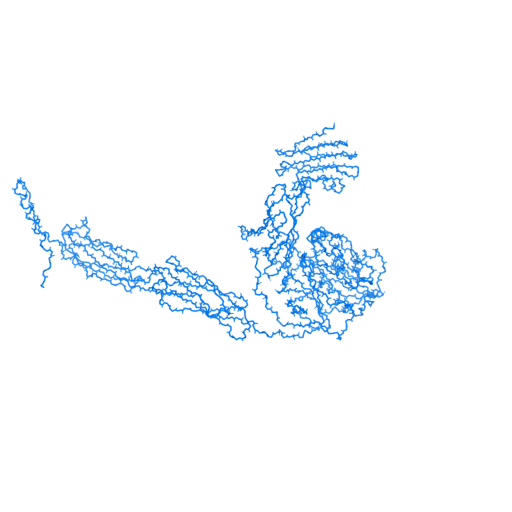PHE A 1 519 ? -31.687 16.715 22.376 1.00 43.38 519 PHE A O 1
ATOM 4042 N N . ASP A 1 520 ? -31.706 16.273 20.162 1.00 35.97 520 ASP A N 1
ATOM 4043 C CA . ASP A 1 520 ? -31.991 17.545 19.436 1.00 35.97 520 ASP A CA 1
ATOM 4044 C C . ASP A 1 520 ? -31.242 17.703 18.093 1.00 35.97 520 ASP A C 1
ATOM 4046 O O . ASP A 1 520 ? -31.473 18.661 17.361 1.00 35.97 520 ASP A O 1
ATOM 4050 N N . ALA A 1 521 ? -30.381 16.759 17.697 1.00 34.88 521 ALA A N 1
ATOM 4051 C CA . ALA A 1 521 ? -29.653 16.875 16.429 1.00 34.88 521 ALA A CA 1
ATOM 4052 C C . ALA A 1 521 ? -29.420 15.519 15.748 1.00 34.88 521 ALA A C 1
ATOM 4054 O O . ALA A 1 521 ? -28.292 15.057 15.705 1.00 34.88 521 ALA A O 1
ATOM 4055 N N . GLY A 1 522 ? -30.488 14.868 15.271 1.00 38.75 522 GLY A N 1
ATOM 4056 C CA . GLY A 1 522 ? -30.537 13.909 14.143 1.00 38.75 522 GLY A CA 1
ATOM 4057 C C . GLY A 1 522 ? -29.499 12.782 13.921 1.00 38.75 522 GLY A C 1
ATOM 4058 O O . GLY A 1 522 ? -29.675 12.069 12.942 1.00 38.75 522 GLY A O 1
ATOM 4059 N N . TYR A 1 523 ? -28.442 12.603 14.727 1.00 48.06 523 TYR A N 1
ATOM 4060 C CA . TYR A 1 523 ? -27.170 12.048 14.219 1.00 48.06 523 TYR A CA 1
ATOM 4061 C C . TYR A 1 523 ? -26.245 11.348 15.255 1.00 48.06 523 TYR A C 1
ATOM 4063 O O . TYR A 1 523 ? -25.050 11.191 15.004 1.00 48.06 523 TYR A O 1
ATOM 4071 N N . ALA A 1 524 ? -26.722 10.926 16.432 1.00 50.38 524 ALA A N 1
ATOM 4072 C CA . ALA A 1 524 ? -25.839 10.405 17.493 1.00 50.38 524 ALA A CA 1
ATOM 4073 C C . ALA A 1 524 ? -25.775 8.862 17.570 1.00 50.38 524 ALA A C 1
ATOM 4075 O O . ALA A 1 524 ? -26.441 8.257 18.408 1.00 50.38 524 ALA A O 1
ATOM 4076 N N . GLU A 1 525 ? -24.932 8.239 16.738 1.00 67.69 525 GLU A N 1
ATOM 4077 C CA . GLU A 1 525 ? -24.619 6.800 16.793 1.00 67.69 525 GLU A CA 1
ATOM 4078 C C . GLU A 1 525 ? -23.593 6.445 17.885 1.00 67.69 525 GLU A C 1
ATOM 4080 O O . GLU A 1 525 ? -22.617 7.169 18.085 1.00 67.69 525 GLU A O 1
ATOM 4085 N N . PHE A 1 526 ? -23.769 5.298 18.562 1.00 74.81 526 PHE A N 1
ATOM 4086 C CA . PHE A 1 526 ? -22.885 4.834 19.650 1.00 74.81 526 PHE A CA 1
ATOM 4087 C C . PHE A 1 526 ? -21.403 4.794 19.242 1.00 74.81 526 PHE A C 1
ATOM 4089 O O . PHE A 1 526 ? -20.555 5.268 19.996 1.00 74.81 526 PHE A O 1
ATOM 4096 N N . TRP A 1 527 ? -21.092 4.303 18.039 1.00 79.81 527 TRP A N 1
ATOM 4097 C CA . TRP A 1 527 ? -19.710 4.189 17.566 1.00 79.81 527 TRP A CA 1
ATOM 4098 C C . TRP A 1 527 ? -18.996 5.546 17.430 1.00 79.81 527 TRP A C 1
ATOM 4100 O O . TRP A 1 527 ? -17.787 5.620 17.644 1.00 79.81 527 TRP A O 1
ATOM 4110 N N . HIS A 1 528 ? -19.730 6.632 17.141 1.00 76.88 528 HIS A N 1
ATOM 4111 C CA . HIS A 1 528 ? -19.159 7.981 17.031 1.00 76.88 528 HIS A CA 1
ATOM 4112 C C . HIS A 1 528 ? -18.637 8.501 18.364 1.00 76.88 528 HIS A C 1
ATOM 4114 O O . HIS A 1 528 ? -17.598 9.153 18.412 1.00 76.88 528 HIS A O 1
ATOM 4120 N N . VAL A 1 529 ? -19.378 8.218 19.435 1.00 79.06 529 VAL A N 1
ATOM 4121 C CA . VAL A 1 529 ? -18.970 8.573 20.794 1.00 79.06 529 VAL A CA 1
ATOM 4122 C C . VAL A 1 529 ? -17.897 7.598 21.256 1.00 79.06 529 VAL A C 1
ATOM 4124 O O . VAL A 1 529 ? -16.843 8.008 21.720 1.00 79.06 529 VAL A O 1
ATOM 4127 N N . PHE A 1 530 ? -18.111 6.296 21.064 1.00 84.44 530 PHE A N 1
ATOM 4128 C CA . PHE A 1 530 ? -17.180 5.277 21.533 1.00 84.44 530 PHE A CA 1
ATOM 4129 C C . PHE A 1 530 ? -15.767 5.460 20.973 1.00 84.44 530 PHE A C 1
ATOM 4131 O O . PHE A 1 530 ? -14.828 5.466 21.761 1.00 84.44 530 PHE A O 1
ATOM 4138 N N . ARG A 1 531 ? -15.606 5.688 19.660 1.00 87.44 531 ARG A N 1
ATOM 4139 C CA . ARG A 1 531 ? -14.283 5.912 19.043 1.00 87.44 531 ARG A CA 1
ATOM 4140 C C . ARG A 1 531 ? -13.541 7.116 19.657 1.00 87.44 531 ARG A C 1
ATOM 4142 O O . ARG A 1 531 ? -12.322 7.095 19.736 1.00 87.44 531 ARG A O 1
ATOM 4149 N N . HIS A 1 532 ? -14.263 8.155 20.088 1.00 87.88 532 HIS A N 1
ATOM 4150 C CA . HIS A 1 532 ? -13.685 9.333 20.738 1.00 87.88 532 HIS A CA 1
ATOM 4151 C C . HIS A 1 532 ? -13.218 8.982 22.154 1.00 87.88 532 HIS A C 1
ATOM 4153 O O . HIS A 1 532 ? -12.070 9.209 22.530 1.00 87.88 532 HIS A O 1
ATOM 4159 N N . GLU A 1 533 ? -14.101 8.361 22.932 1.00 87.75 533 GLU A N 1
ATOM 4160 C CA . GLU A 1 533 ? -13.838 8.052 24.336 1.00 87.75 533 GLU A CA 1
ATOM 4161 C C . GLU A 1 533 ? -12.771 6.966 24.519 1.00 87.75 533 GLU A C 1
ATOM 4163 O O . GLU A 1 533 ? -11.915 7.070 25.400 1.00 87.75 533 GLU A O 1
ATOM 4168 N N . ILE A 1 534 ? -12.757 5.942 23.662 1.00 90.38 534 ILE A N 1
ATOM 4169 C CA . ILE A 1 534 ? -11.672 4.955 23.659 1.00 90.38 534 ILE A CA 1
ATOM 4170 C C . ILE A 1 534 ? -10.337 5.634 23.300 1.00 90.38 534 ILE A C 1
ATOM 4172 O O . ILE A 1 534 ? -9.306 5.298 23.878 1.00 90.38 534 ILE A O 1
ATOM 4176 N N . GLY A 1 535 ? -10.344 6.681 22.465 1.00 91.88 535 GLY A N 1
ATOM 4177 C CA . GLY A 1 535 ? -9.178 7.526 22.192 1.00 91.88 535 GLY A CA 1
ATOM 4178 C C . GLY A 1 535 ? -8.632 8.251 23.426 1.00 91.88 535 GLY A C 1
ATOM 4179 O O . GLY A 1 535 ? -7.411 8.333 23.603 1.00 91.88 535 GLY A O 1
ATOM 4180 N N . HIS A 1 536 ? -9.502 8.700 24.336 1.00 90.19 536 HIS A N 1
ATOM 4181 C CA . HIS A 1 536 ? -9.077 9.190 25.649 1.00 90.19 536 HIS A CA 1
ATOM 4182 C C . HIS A 1 536 ? -8.445 8.092 26.492 1.00 90.19 536 HIS A C 1
ATOM 4184 O O . HIS A 1 536 ? -7.353 8.291 27.023 1.00 90.19 536 HIS A O 1
ATOM 4190 N N . ASN A 1 537 ? -9.077 6.923 26.594 1.00 90.62 537 ASN A N 1
ATOM 4191 C CA . ASN A 1 537 ? -8.508 5.784 27.319 1.00 90.62 537 ASN A CA 1
ATOM 4192 C C . ASN A 1 537 ? -7.125 5.393 26.790 1.00 90.62 537 ASN A C 1
ATOM 4194 O O . ASN A 1 537 ? -6.225 5.131 27.590 1.00 90.62 537 ASN A O 1
ATOM 4198 N N . HIS A 1 538 ? -6.918 5.493 25.478 1.00 92.75 538 HIS A N 1
ATOM 4199 C CA . HIS A 1 538 ? -5.614 5.322 24.845 1.00 92.75 538 HIS A CA 1
ATOM 4200 C C . HIS A 1 538 ? -4.630 6.456 25.109 1.00 92.75 538 HIS A C 1
ATOM 4202 O O . HIS A 1 538 ? -3.456 6.259 24.872 1.00 92.75 538 HIS A O 1
ATOM 4208 N N . GLY A 1 539 ? -5.044 7.608 25.633 1.00 90.56 539 GLY A N 1
ATOM 4209 C CA . GLY A 1 539 ? -4.147 8.668 26.106 1.00 90.56 539 GLY A CA 1
ATOM 4210 C C . GLY A 1 539 ? -4.305 10.018 25.425 1.00 90.56 539 GLY A C 1
ATOM 4211 O O . GLY A 1 539 ? -3.732 10.993 25.910 1.00 90.56 539 GLY A O 1
ATOM 4212 N N . SER A 1 540 ? -5.086 10.114 24.351 1.00 90.06 540 SER A N 1
ATOM 4213 C CA . SER A 1 540 ? -5.269 11.388 23.660 1.00 90.06 540 SER A CA 1
ATOM 4214 C C . SER A 1 540 ? -6.117 12.355 24.486 1.00 90.06 540 SER A C 1
ATOM 4216 O O . SER A 1 540 ? -7.037 11.949 25.191 1.00 90.06 540 SER A O 1
ATOM 4218 N N . GLY A 1 541 ? -5.832 13.652 24.399 1.00 87.25 541 GLY A N 1
ATOM 4219 C CA . GLY A 1 541 ? -6.716 14.705 24.893 1.00 87.25 541 GLY A CA 1
ATOM 4220 C C . GLY A 1 541 ? -7.694 15.164 23.810 1.00 87.25 541 GLY A C 1
ATOM 4221 O O . GLY A 1 541 ? -7.624 14.723 22.661 1.00 87.25 541 GLY A O 1
ATOM 4222 N N . HIS A 1 542 ? -8.595 16.084 24.167 1.00 85.06 542 HIS A N 1
ATOM 4223 C CA . HIS A 1 542 ? -9.385 16.795 23.162 1.00 85.06 542 HIS A CA 1
ATOM 4224 C C . HIS A 1 542 ? -8.461 17.659 22.305 1.00 85.06 542 HIS A C 1
ATOM 4226 O O . HIS A 1 542 ? -7.563 18.316 22.837 1.00 85.06 542 HIS A O 1
ATOM 4232 N N . TYR A 1 543 ? -8.727 17.711 21.000 1.00 72.44 543 TYR A N 1
ATOM 4233 C CA . TYR A 1 543 ? -7.990 18.542 20.040 1.00 72.44 543 TYR A CA 1
ATOM 4234 C C . TYR A 1 543 ? -6.474 18.303 20.005 1.00 72.44 543 TYR A C 1
ATOM 4236 O O . TYR A 1 543 ? -5.747 19.152 19.490 1.00 72.44 543 TYR A O 1
ATOM 4244 N N . THR A 1 544 ? -5.982 17.162 20.503 1.00 70.88 544 THR A N 1
ATOM 4245 C CA . THR A 1 544 ? -4.562 16.797 20.391 1.00 70.88 544 THR A CA 1
ATOM 4246 C C . THR A 1 544 ? -4.102 16.812 18.926 1.00 70.88 544 THR A C 1
ATOM 4248 O O . THR A 1 544 ? -2.993 17.268 18.661 1.00 70.88 544 THR A O 1
ATOM 4251 N N . GLY A 1 545 ? -4.970 16.434 17.978 1.00 58.28 545 GLY A N 1
ATOM 4252 C CA . GLY A 1 545 ? -4.726 16.525 16.534 1.00 58.28 545 GLY A CA 1
ATOM 4253 C C . GLY A 1 545 ? -5.291 17.762 15.819 1.00 58.28 545 GLY A C 1
ATOM 4254 O O . GLY A 1 545 ? -5.074 17.910 14.620 1.00 58.28 545 GLY A O 1
ATOM 4255 N N . GLY A 1 546 ? -5.975 18.678 16.526 1.00 55.66 546 GLY A N 1
ATOM 4256 C CA . GLY A 1 546 ? -6.774 19.783 15.954 1.00 55.66 546 GLY A CA 1
ATOM 4257 C C . GLY A 1 546 ? -6.013 20.822 15.109 1.00 55.66 546 GLY A C 1
ATOM 4258 O O . GLY A 1 546 ? -6.618 21.700 14.497 1.00 55.66 546 GLY A O 1
ATOM 4259 N N . ALA A 1 547 ? -4.689 20.736 15.059 1.00 55.81 547 ALA A N 1
ATOM 4260 C CA . ALA A 1 547 ? -3.826 21.313 14.037 1.00 55.81 547 ALA A CA 1
ATOM 4261 C C . ALA A 1 547 ? -2.499 20.541 14.102 1.00 55.81 547 ALA A C 1
ATOM 4263 O O . ALA A 1 547 ? -1.999 20.331 15.208 1.00 55.81 547 ALA A O 1
ATOM 4264 N N . PRO A 1 548 ? -1.889 20.147 12.973 1.00 64.44 548 PRO A N 1
ATOM 4265 C CA . PRO A 1 548 ? -2.052 20.711 11.630 1.00 64.44 548 PRO A CA 1
ATOM 4266 C C . PRO A 1 548 ? -3.002 19.959 10.690 1.00 64.44 548 PRO A C 1
ATOM 4268 O O . PRO A 1 548 ? -3.469 20.584 9.741 1.00 64.44 548 PRO A O 1
ATOM 4271 N N . GLU A 1 549 ? -3.346 18.706 10.994 1.00 71.31 549 GLU A N 1
ATOM 4272 C CA . GLU A 1 549 ? -4.167 17.831 10.139 1.00 71.31 549 GLU A CA 1
ATOM 4273 C C . GLU A 1 549 ? -5.671 18.157 10.173 1.00 71.31 549 GLU A C 1
ATOM 4275 O O . GLU A 1 549 ? -6.452 17.592 9.413 1.00 71.31 549 GLU A O 1
ATOM 4280 N N . GLY A 1 550 ? -6.110 19.086 11.025 1.00 73.75 550 GLY A N 1
ATOM 4281 C CA . GLY A 1 550 ? -7.505 19.528 11.106 1.00 73.75 550 GLY A CA 1
ATOM 4282 C C . GLY A 1 550 ? -8.332 18.730 12.114 1.00 73.75 550 GLY A C 1
ATOM 4283 O O . GLY A 1 550 ? -7.798 18.202 13.081 1.00 73.75 550 GLY A O 1
ATOM 4284 N N . ALA A 1 551 ? -9.655 18.698 11.935 1.00 79.00 551 ALA A N 1
ATOM 4285 C CA . ALA A 1 551 ? -10.555 18.050 12.887 1.00 79.00 551 ALA A CA 1
ATOM 4286 C C . ALA A 1 551 ? -10.481 16.516 12.789 1.00 79.00 551 ALA A C 1
ATOM 4288 O O . ALA A 1 551 ? -10.525 15.955 11.700 1.00 79.00 551 ALA A O 1
ATOM 4289 N N . THR A 1 552 ? -10.406 15.853 13.936 1.00 81.75 552 THR A N 1
ATOM 4290 C CA . THR A 1 552 ? -10.168 14.407 14.111 1.00 81.75 552 THR A CA 1
ATOM 4291 C C . THR A 1 552 ? -11.266 13.772 14.955 1.00 81.75 552 THR A C 1
ATOM 4293 O O . THR A 1 552 ? -12.133 14.486 15.470 1.00 81.75 552 THR A O 1
ATOM 4296 N N . ILE A 1 553 ? -11.203 12.458 15.206 1.00 83.56 553 ILE A N 1
ATOM 4297 C CA . ILE A 1 553 ? -12.118 11.832 16.170 1.00 83.56 553 ILE A CA 1
ATOM 4298 C C . ILE A 1 553 ? -12.051 12.471 17.558 1.00 83.56 553 ILE A C 1
ATOM 4300 O O . ILE A 1 553 ? -13.063 12.470 18.243 1.00 83.56 553 ILE A O 1
ATOM 4304 N N . MET A 1 554 ? -10.930 13.087 17.951 1.00 86.44 554 MET A N 1
ATOM 4305 C CA . MET A 1 554 ? -10.775 13.768 19.245 1.00 86.44 554 MET A CA 1
ATOM 4306 C C . MET A 1 554 ? -11.230 15.236 19.231 1.00 86.44 554 MET A C 1
ATOM 4308 O O . MET A 1 554 ? -11.089 15.944 20.230 1.00 86.44 554 MET A O 1
ATOM 4312 N N . SER A 1 555 ? -11.777 15.717 18.111 1.00 81.25 555 SER A N 1
ATOM 4313 C CA . SER A 1 555 ? -12.355 17.065 17.971 1.00 81.25 555 SER A CA 1
ATOM 4314 C C . SER A 1 555 ? -13.859 17.110 18.279 1.00 81.25 555 SER A C 1
ATOM 4316 O O . SER A 1 555 ? -14.493 18.157 18.154 1.00 81.25 555 SER A O 1
ATOM 4318 N N . GLY A 1 556 ? -14.435 15.976 18.687 1.00 73.50 556 GLY A N 1
ATOM 4319 C CA . GLY A 1 556 ? -15.818 15.832 19.128 1.00 73.50 556 GLY A CA 1
ATOM 4320 C C . GLY A 1 556 ? -16.498 14.599 18.533 1.00 73.50 556 GLY A C 1
ATOM 4321 O O . GLY A 1 556 ? -15.896 13.813 17.808 1.00 73.50 556 GLY A O 1
ATOM 4322 N N . ASN A 1 557 ? -17.796 14.463 18.800 1.00 68.94 557 ASN A N 1
ATOM 4323 C CA . ASN A 1 557 ? -18.582 13.273 18.441 1.00 68.94 557 ASN A CA 1
ATOM 4324 C C . ASN A 1 557 ? -19.315 13.391 17.095 1.00 68.94 557 ASN A C 1
ATOM 4326 O O . ASN A 1 557 ? -20.246 12.636 16.815 1.00 68.94 557 ASN A O 1
ATOM 4330 N N . SER A 1 558 ? -18.951 14.373 16.271 1.00 65.00 558 SER A N 1
ATOM 4331 C CA . SER A 1 558 ? -19.612 14.622 14.991 1.00 65.00 558 SER A CA 1
ATOM 4332 C C . SER A 1 558 ? -19.350 13.476 14.006 1.00 65.00 558 SER A C 1
ATOM 4334 O O . SER A 1 558 ? -18.226 12.994 13.890 1.00 65.00 558 SER A O 1
ATOM 4336 N N . ILE A 1 559 ? -20.375 13.075 13.247 1.00 55.75 559 ILE A N 1
ATOM 4337 C CA . ILE A 1 559 ? -20.299 12.019 12.217 1.00 55.75 559 ILE A CA 1
ATOM 4338 C C . ILE A 1 559 ? -19.104 12.156 11.247 1.00 55.75 559 ILE A C 1
ATOM 4340 O O . ILE A 1 559 ? -18.439 11.146 11.027 1.00 55.75 559 ILE A O 1
ATOM 4344 N N . PRO A 1 560 ? -18.775 13.342 10.684 1.00 61.78 560 PRO A N 1
ATOM 4345 C CA . PRO A 1 560 ? -17.746 13.454 9.645 1.00 61.78 560 PRO A CA 1
ATOM 4346 C C . PRO A 1 560 ? -16.303 13.317 10.157 1.00 61.78 560 PRO A C 1
ATOM 4348 O O . PRO A 1 560 ? -15.376 13.585 9.411 1.00 61.78 560 PRO A O 1
ATOM 4351 N N . LEU A 1 561 ? -16.090 12.960 11.425 1.00 72.88 561 LEU A N 1
ATOM 4352 C CA . LEU A 1 561 ? -14.759 12.846 12.015 1.00 72.88 561 LEU A CA 1
ATOM 4353 C C . LEU A 1 561 ? -14.374 11.365 12.089 1.00 72.88 561 LEU A C 1
ATOM 4355 O O . LEU A 1 561 ? -14.835 10.676 12.994 1.00 72.88 561 LEU A O 1
ATOM 4359 N N . SER A 1 562 ? -13.569 10.870 11.143 1.00 77.62 562 SER A N 1
ATOM 4360 C CA . SER A 1 562 ? -13.151 9.454 11.067 1.00 77.62 562 SER A CA 1
ATOM 4361 C C . SER A 1 562 ? -11.657 9.299 10.750 1.00 77.62 562 SER A C 1
ATOM 4363 O O . SER A 1 562 ? -11.264 8.550 9.856 1.00 77.62 562 SER A O 1
ATOM 4365 N N . LYS A 1 563 ? -10.821 10.021 11.505 1.00 81.69 563 LYS A N 1
ATOM 4366 C CA . LYS A 1 563 ? -9.356 9.914 11.458 1.00 81.69 563 LYS A CA 1
ATOM 4367 C C . LYS A 1 563 ? -8.713 10.110 12.829 1.00 81.69 563 LYS A C 1
ATOM 4369 O O . LYS A 1 563 ? -9.203 10.924 13.622 1.00 81.69 563 LYS A O 1
ATOM 4374 N N . ILE A 1 564 ? -7.619 9.395 13.066 1.00 86.56 564 ILE A N 1
ATOM 4375 C CA . ILE A 1 564 ? -6.688 9.563 14.184 1.00 86.56 564 ILE A CA 1
ATOM 4376 C C . ILE A 1 564 ? -5.425 10.202 13.621 1.00 86.56 564 ILE A C 1
ATOM 4378 O O . ILE A 1 564 ? -4.693 9.588 12.849 1.00 86.56 564 ILE A O 1
ATOM 4382 N N . SER A 1 565 ? -5.162 11.449 13.989 1.00 83.31 565 SER A N 1
ATOM 4383 C CA . SER A 1 565 ? -4.027 12.193 13.434 1.00 83.31 565 SER A CA 1
ATOM 4384 C C . SER A 1 565 ? -2.681 11.584 13.856 1.00 83.31 565 SER A C 1
ATOM 4386 O O . SER A 1 565 ? -2.605 10.870 14.859 1.00 83.31 565 SER A O 1
ATOM 4388 N N . GLY A 1 566 ? -1.589 11.917 13.164 1.00 82.25 566 GLY A N 1
ATOM 4389 C CA . GLY A 1 566 ? -0.232 11.521 13.566 1.00 82.25 566 GLY A CA 1
ATOM 4390 C C . GLY A 1 566 ? 0.078 11.864 15.037 1.00 82.25 566 GLY A C 1
ATOM 4391 O O . GLY A 1 566 ? 0.381 10.958 15.816 1.00 82.25 566 GLY A O 1
ATOM 4392 N N . PRO A 1 567 ? -0.112 13.127 15.475 1.00 83.06 567 PRO A N 1
ATOM 4393 C CA . PRO A 1 567 ? 0.052 13.520 16.877 1.00 83.06 567 PRO A CA 1
ATOM 4394 C C . PRO A 1 567 ? -0.822 12.748 17.877 1.00 83.06 567 PRO A C 1
ATOM 4396 O O . PRO A 1 567 ? -0.382 12.463 18.991 1.00 83.06 567 PRO A O 1
ATOM 4399 N N . GLU A 1 568 ? -2.058 12.406 17.511 1.00 87.81 568 GLU A N 1
ATOM 4400 C CA . GLU A 1 568 ? -2.945 11.602 18.359 1.00 87.81 568 GLU A CA 1
ATOM 4401 C C . GLU A 1 568 ? -2.440 10.167 18.465 1.00 87.81 568 GLU A C 1
ATOM 4403 O O . GLU A 1 568 ? -2.336 9.637 19.573 1.00 87.81 568 GLU A O 1
ATOM 4408 N N . SER A 1 569 ? -2.050 9.577 17.333 1.00 89.38 569 SER A N 1
ATOM 4409 C CA . SER A 1 569 ? -1.409 8.266 17.261 1.00 89.38 569 SER A CA 1
ATOM 4410 C C . SER A 1 569 ? -0.197 8.194 18.188 1.00 89.38 569 SER A C 1
ATOM 4412 O O . SER A 1 569 ? -0.069 7.243 18.956 1.00 89.38 569 SER A O 1
ATOM 4414 N N . ASP A 1 570 ? 0.680 9.195 18.159 1.00 87.50 570 ASP A N 1
ATOM 4415 C CA . ASP A 1 570 ? 1.907 9.203 18.962 1.00 87.50 570 ASP A CA 1
ATOM 4416 C C . ASP A 1 570 ? 1.616 9.247 20.463 1.00 87.50 570 ASP A C 1
ATOM 4418 O O . ASP A 1 570 ? 2.197 8.482 21.238 1.00 87.50 570 ASP A O 1
ATOM 4422 N N . VAL A 1 571 ? 0.670 10.092 20.884 1.00 89.62 571 VAL A N 1
ATOM 4423 C CA . VAL A 1 571 ? 0.237 10.156 22.286 1.00 89.62 571 VAL A CA 1
ATOM 4424 C C . VAL A 1 571 ? -0.398 8.833 22.716 1.00 89.62 571 VAL A C 1
ATOM 4426 O O . VAL A 1 571 ? -0.097 8.330 23.803 1.00 89.62 571 VAL A O 1
ATOM 4429 N N . MET A 1 572 ? -1.232 8.240 21.858 1.00 92.06 572 MET A N 1
ATOM 4430 C CA . MET A 1 572 ? -1.889 6.968 22.143 1.00 92.06 572 MET A CA 1
ATOM 4431 C C . MET A 1 572 ? -0.882 5.814 22.267 1.00 92.06 572 MET A C 1
ATOM 4433 O O . MET A 1 572 ? -0.886 5.076 23.256 1.00 92.06 572 MET A O 1
ATOM 4437 N N . LYS A 1 573 ? 0.049 5.685 21.313 1.00 91.38 573 LYS A N 1
ATOM 4438 C CA . LYS A 1 573 ? 1.132 4.684 21.344 1.00 91.38 573 LYS A CA 1
ATOM 4439 C C . LYS A 1 573 ? 2.065 4.898 22.542 1.00 91.38 573 LYS A C 1
ATOM 4441 O O . LYS A 1 573 ? 2.478 3.930 23.187 1.00 91.38 573 LYS A O 1
ATOM 4446 N N . GLY A 1 574 ? 2.351 6.151 22.896 1.00 91.19 574 GLY A N 1
ATOM 4447 C CA . GLY A 1 574 ? 3.124 6.510 24.086 1.00 91.19 574 GLY A CA 1
ATOM 4448 C C . GLY A 1 574 ? 2.462 6.024 25.377 1.00 91.19 574 GLY A C 1
ATOM 4449 O O . GLY A 1 574 ? 3.093 5.341 26.183 1.00 91.19 574 GLY A O 1
ATOM 4450 N N . CYS A 1 575 ? 1.169 6.292 25.553 1.00 90.81 575 CYS A N 1
ATOM 4451 C CA . CYS A 1 575 ? 0.423 5.780 26.700 1.00 90.81 575 CYS A CA 1
ATOM 4452 C C . CYS A 1 575 ? 0.376 4.244 26.720 1.00 90.81 575 CYS A C 1
ATOM 4454 O O . CYS A 1 575 ? 0.612 3.650 27.774 1.00 90.81 575 CYS A O 1
ATOM 4456 N N . ALA A 1 576 ? 0.140 3.590 25.578 1.00 90.88 576 ALA A N 1
ATOM 4457 C CA . ALA A 1 576 ? 0.109 2.131 25.507 1.00 90.88 576 ALA A CA 1
ATOM 4458 C C . ALA A 1 576 ? 1.451 1.499 25.903 1.00 90.88 576 ALA A C 1
ATOM 4460 O O . ALA A 1 576 ? 1.483 0.615 26.754 1.00 90.88 576 ALA A O 1
ATOM 4461 N N . SER A 1 577 ? 2.567 1.999 25.371 1.00 89.44 577 SER A N 1
ATOM 4462 C CA . SER A 1 577 ? 3.911 1.495 25.702 1.00 89.44 577 SER A CA 1
ATOM 4463 C C . SER A 1 577 ? 4.331 1.740 27.156 1.00 89.44 577 SER A C 1
ATOM 4465 O O . SER A 1 577 ? 5.130 0.984 27.708 1.00 89.44 577 SER A O 1
ATOM 4467 N N . TRP A 1 578 ? 3.786 2.770 27.803 1.00 86.44 578 TRP A N 1
ATOM 4468 C CA . TRP A 1 578 ? 4.065 3.068 29.205 1.00 86.44 578 TRP A CA 1
ATOM 4469 C C . TRP A 1 578 ? 3.142 2.312 30.165 1.00 86.44 578 TRP A C 1
ATOM 4471 O O . TRP A 1 578 ? 3.615 1.630 31.077 1.00 86.44 578 TRP A O 1
ATOM 4481 N N . LYS A 1 579 ? 1.827 2.451 29.985 1.00 85.88 579 LYS A N 1
ATOM 4482 C CA . LYS A 1 579 ? 0.810 2.027 30.953 1.00 85.88 579 LYS A CA 1
ATOM 4483 C C . LYS A 1 579 ? 0.160 0.688 30.611 1.00 85.88 579 LYS A C 1
ATOM 4485 O O . LYS A 1 579 ? -0.228 -0.026 31.530 1.00 85.88 579 LYS A O 1
ATOM 4490 N N . PHE A 1 580 ? 0.062 0.343 29.327 1.00 86.81 580 PHE A N 1
ATOM 4491 C CA . PHE A 1 580 ? -0.668 -0.838 28.835 1.00 86.81 580 PHE A CA 1
ATOM 4492 C C . PHE A 1 580 ? 0.224 -1.872 28.143 1.00 86.81 580 PHE A C 1
ATOM 4494 O O . PHE A 1 580 ? -0.272 -2.753 27.446 1.00 86.81 580 PHE A O 1
ATOM 4501 N N . LYS A 1 581 ? 1.542 -1.798 28.353 1.00 82.19 581 LYS A N 1
ATOM 4502 C CA . LYS A 1 581 ? 2.528 -2.660 27.685 1.00 82.19 581 LYS A CA 1
ATOM 4503 C C . LYS A 1 581 ? 2.277 -4.162 27.873 1.00 82.19 581 LYS A C 1
ATOM 4505 O O . LYS A 1 581 ? 2.547 -4.926 26.957 1.00 82.19 581 LYS A O 1
ATOM 4510 N N . ASP A 1 582 ? 1.758 -4.546 29.042 1.00 83.88 582 ASP A N 1
ATOM 4511 C CA . ASP A 1 582 ? 1.475 -5.937 29.427 1.00 83.88 582 ASP A CA 1
ATOM 4512 C C . ASP A 1 582 ? -0.030 -6.258 29.352 1.00 83.88 582 ASP A C 1
ATOM 4514 O O . ASP A 1 582 ? -0.437 -7.381 29.633 1.00 83.88 582 ASP A O 1
ATOM 4518 N N . ALA A 1 583 ? -0.846 -5.254 29.027 1.00 84.38 583 ALA A N 1
ATOM 4519 C CA . ALA A 1 583 ? -2.295 -5.353 28.918 1.00 84.38 583 ALA A CA 1
ATOM 4520 C C . ALA A 1 583 ? -2.679 -5.724 27.477 1.00 84.38 583 ALA A C 1
ATOM 4522 O O . ALA A 1 583 ? -3.314 -6.741 27.224 1.00 84.38 583 ALA A O 1
ATOM 4523 N N . TYR A 1 584 ? -2.172 -4.969 26.495 1.00 92.00 584 TYR A N 1
ATOM 4524 C CA . TYR A 1 584 ? -2.531 -5.211 25.099 1.00 92.00 584 TYR A CA 1
ATOM 4525 C C . TYR A 1 584 ? -1.832 -6.444 24.545 1.00 92.00 584 TYR A C 1
ATOM 4527 O O . TYR A 1 584 ? -0.600 -6.494 24.442 1.00 92.00 584 TYR A O 1
ATOM 4535 N N . ARG A 1 585 ? -2.640 -7.411 24.113 1.00 92.50 585 ARG A N 1
ATOM 4536 C CA . ARG A 1 585 ? -2.151 -8.631 23.479 1.00 92.50 585 ARG A CA 1
ATOM 4537 C C . ARG A 1 585 ? -1.615 -8.323 22.088 1.00 92.50 585 ARG A C 1
ATOM 4539 O O . ARG A 1 585 ? -2.107 -7.432 21.391 1.00 92.50 585 ARG A O 1
ATOM 4546 N N . ASP A 1 586 ? -0.625 -9.098 21.673 1.00 92.56 586 ASP A N 1
ATOM 4547 C CA . ASP A 1 586 ? -0.212 -9.123 20.276 1.00 92.56 586 ASP A CA 1
ATOM 4548 C C . ASP A 1 586 ? -1.321 -9.765 19.437 1.00 92.56 586 ASP A C 1
ATOM 4550 O O . ASP A 1 586 ? -1.890 -10.794 19.813 1.00 92.56 586 ASP A O 1
ATOM 4554 N N . GLY A 1 587 ? -1.648 -9.137 18.312 1.00 89.25 587 GLY A N 1
ATOM 4555 C CA . GLY A 1 587 ? -2.581 -9.687 17.338 1.00 89.25 587 GLY A CA 1
ATOM 4556 C C . GLY A 1 587 ? -1.909 -9.991 16.007 1.00 89.25 587 GLY A C 1
ATOM 4557 O O . GLY A 1 587 ? -0.691 -9.907 15.860 1.00 89.25 587 GLY A O 1
ATOM 4558 N N . GLN A 1 588 ? -2.731 -10.371 15.036 1.00 90.19 588 GLN A N 1
ATOM 4559 C CA . GLN A 1 588 ? -2.290 -10.654 13.679 1.00 90.19 588 GLN A CA 1
ATOM 4560 C C . GLN A 1 588 ? -2.839 -9.602 12.730 1.00 90.19 588 GLN A C 1
ATOM 4562 O O . GLN A 1 588 ? -4.005 -9.213 12.828 1.00 90.19 588 GLN A O 1
ATOM 4567 N N . ALA A 1 589 ? -1.978 -9.185 11.811 1.00 88.88 589 ALA A N 1
ATOM 4568 C CA . ALA A 1 589 ? -2.350 -8.332 10.704 1.00 88.88 589 ALA A CA 1
ATOM 4569 C C . ALA A 1 589 ? -3.458 -8.996 9.853 1.00 88.88 589 ALA A C 1
ATOM 4571 O O . ALA A 1 589 ? -3.497 -10.230 9.759 1.00 88.88 589 ALA A O 1
ATOM 4572 N N . PRO A 1 590 ? -4.372 -8.219 9.245 1.00 89.69 590 PRO A N 1
ATOM 4573 C CA . PRO A 1 590 ? -5.379 -8.755 8.340 1.00 89.69 590 PRO A CA 1
ATOM 4574 C C . PRO A 1 590 ? -4.724 -9.465 7.156 1.00 89.69 590 PRO A 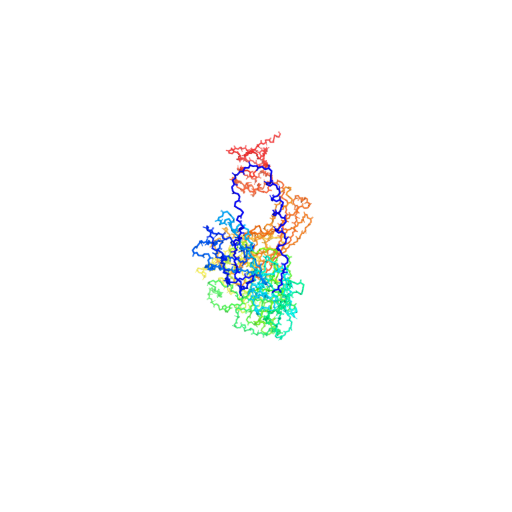C 1
ATOM 4576 O O . PRO A 1 590 ? -3.685 -9.043 6.661 1.00 89.69 590 PRO A O 1
ATOM 4579 N N . SER A 1 591 ? -5.357 -10.532 6.674 1.00 86.19 591 SER A N 1
ATOM 4580 C CA . SER A 1 591 ? -4.912 -11.257 5.477 1.00 86.19 591 SER A CA 1
ATOM 4581 C C . SER A 1 591 ? -5.438 -10.660 4.170 1.00 86.19 591 SER A C 1
ATOM 4583 O O . SER A 1 591 ? -5.146 -11.181 3.096 1.00 86.19 591 SER A O 1
ATOM 4585 N N . HIS A 1 592 ? -6.258 -9.615 4.260 1.00 86.31 592 HIS A N 1
ATOM 4586 C CA . HIS A 1 592 ? -6.821 -8.903 3.123 1.00 86.31 592 HIS A CA 1
ATOM 4587 C C . HIS A 1 592 ? -6.238 -7.487 3.049 1.00 86.31 592 HIS A C 1
ATOM 4589 O O . HIS A 1 592 ? -5.847 -6.959 4.094 1.00 86.31 592 HIS A O 1
ATOM 4595 N N . PRO A 1 593 ? -6.254 -6.854 1.864 1.00 88.88 593 PRO A N 1
ATOM 4596 C CA . PRO A 1 593 ? -5.780 -5.486 1.700 1.00 88.88 593 PRO A CA 1
ATOM 4597 C C . PRO A 1 593 ? -6.464 -4.510 2.661 1.00 88.88 593 PRO A C 1
ATOM 4599 O O . PRO A 1 593 ? -7.683 -4.586 2.887 1.00 88.88 593 PRO A O 1
ATOM 4602 N N . VAL A 1 594 ? -5.673 -3.598 3.220 1.00 91.19 594 VAL A N 1
ATOM 4603 C CA . VAL A 1 594 ? -6.110 -2.423 3.975 1.00 91.19 594 VAL A CA 1
ATOM 4604 C C . VAL A 1 594 ? -5.303 -1.242 3.447 1.00 91.19 594 VAL A C 1
ATOM 4606 O O . VAL A 1 594 ? -4.095 -1.375 3.344 1.00 91.19 594 VAL A O 1
ATOM 4609 N N . PRO A 1 595 ? -5.922 -0.090 3.136 1.00 90.75 595 PRO A N 1
ATOM 4610 C CA . PRO A 1 595 ? -5.158 1.054 2.661 1.00 90.75 595 PRO A CA 1
ATOM 4611 C C . PRO A 1 595 ? -4.033 1.456 3.624 1.00 90.75 595 PRO A C 1
ATOM 4613 O O . PRO A 1 595 ? -4.271 1.461 4.843 1.00 90.75 595 PRO A O 1
ATOM 4616 N N . PRO A 1 596 ? -2.857 1.862 3.103 1.00 93.31 596 PRO A N 1
ATOM 4617 C CA . PRO A 1 596 ? -1.778 2.361 3.939 1.00 93.31 596 PRO A CA 1
ATOM 4618 C C . PRO A 1 596 ? -2.229 3.645 4.645 1.00 93.31 596 PRO A C 1
ATOM 4620 O O . PRO A 1 596 ? -3.200 4.291 4.246 1.00 93.31 596 PRO A O 1
ATOM 4623 N N . TYR A 1 597 ? -1.524 4.055 5.695 1.00 90.81 597 TYR A N 1
ATOM 4624 C CA . TYR A 1 597 ? -1.813 5.287 6.422 1.00 90.81 597 TYR A CA 1
ATOM 4625 C C . TYR A 1 597 ? -0.596 6.204 6.453 1.00 90.81 597 TYR A C 1
ATOM 4627 O O . TYR A 1 597 ? 0.350 5.991 7.217 1.00 90.81 597 TYR A O 1
ATOM 4635 N N . ALA A 1 598 ? -0.670 7.238 5.612 1.00 90.25 598 ALA A N 1
ATOM 4636 C CA . ALA A 1 598 ? 0.325 8.299 5.528 1.00 90.25 598 ALA A CA 1
ATOM 4637 C C . ALA A 1 598 ? 0.146 9.273 6.696 1.00 90.25 598 ALA A C 1
ATOM 4639 O O . ALA A 1 598 ? -0.895 9.929 6.803 1.00 90.25 598 ALA A O 1
ATOM 4640 N N . LYS A 1 599 ? 1.125 9.353 7.590 1.00 86.81 599 LYS A N 1
ATOM 4641 C CA . LYS A 1 599 ? 1.063 10.166 8.799 1.00 86.81 599 LYS A CA 1
ATOM 4642 C C . LYS A 1 599 ? 1.541 11.582 8.538 1.00 86.81 599 LYS A C 1
ATOM 4644 O O . LYS A 1 599 ? 2.045 11.952 7.484 1.00 86.81 599 LYS A O 1
ATOM 4649 N N . PHE A 1 600 ? 1.311 12.422 9.536 1.00 85.44 600 PHE A N 1
ATOM 4650 C CA . PHE A 1 600 ? 1.780 13.788 9.495 1.00 85.44 600 PHE A CA 1
ATOM 4651 C C . PHE A 1 600 ? 3.267 13.899 9.811 1.00 85.44 600 PHE A C 1
ATOM 4653 O O . PHE A 1 600 ? 3.728 13.511 10.889 1.00 85.44 600 PHE A O 1
ATOM 4660 N N . ASP A 1 601 ? 3.982 14.548 8.901 1.00 87.44 601 ASP A N 1
ATOM 4661 C CA . ASP A 1 601 ? 5.405 14.809 9.011 1.00 87.44 601 ASP A CA 1
ATOM 4662 C C . ASP A 1 601 ? 5.664 16.238 9.455 1.00 87.44 601 ASP A C 1
ATOM 4664 O O . ASP A 1 601 ? 5.425 17.214 8.735 1.00 87.44 601 ASP A O 1
ATOM 4668 N N . LYS A 1 602 ? 6.225 16.371 10.655 1.00 84.94 602 LYS A N 1
ATOM 4669 C CA . LYS A 1 602 ? 6.722 17.654 11.134 1.00 84.94 602 LYS A CA 1
ATOM 4670 C C . LYS A 1 602 ? 8.216 17.759 10.892 1.00 84.94 602 LYS A C 1
ATOM 4672 O O . LYS A 1 602 ? 9.004 17.101 11.567 1.00 84.94 602 LYS A O 1
ATOM 4677 N N . VAL A 1 603 ? 8.607 18.670 10.009 1.00 86.31 603 VAL A N 1
ATOM 4678 C CA . VAL A 1 603 ? 10.010 18.913 9.684 1.00 86.31 603 VAL A CA 1
ATOM 4679 C C . VAL A 1 603 ? 10.438 20.284 10.165 1.00 86.31 603 VAL A C 1
ATOM 4681 O O . VAL A 1 603 ? 9.781 21.305 9.955 1.00 86.31 603 VAL A O 1
ATOM 4684 N N . LEU A 1 604 ? 11.567 20.293 10.859 1.00 79.31 604 LEU A N 1
ATOM 4685 C CA . LEU A 1 604 ? 12.064 21.467 11.541 1.00 79.31 604 LEU A CA 1
ATOM 4686 C C . LEU A 1 604 ? 13.436 21.851 11.002 1.00 79.31 604 LEU A C 1
ATOM 4688 O O . LEU A 1 604 ? 14.393 21.091 11.130 1.00 79.31 604 LEU A O 1
ATOM 4692 N N . ILE A 1 605 ? 13.518 23.044 10.415 1.00 77.69 605 ILE A N 1
ATOM 4693 C CA . ILE A 1 605 ? 14.697 23.496 9.665 1.00 77.69 605 ILE A CA 1
ATOM 4694 C C . ILE A 1 605 ? 15.590 24.401 10.515 1.00 77.69 605 ILE A C 1
ATOM 4696 O O . ILE A 1 605 ? 15.098 25.238 11.290 1.00 77.69 605 ILE A O 1
ATOM 4700 N N . LYS A 1 606 ? 16.912 24.251 10.372 1.00 69.69 606 LYS A N 1
ATOM 4701 C CA . LYS A 1 606 ? 17.908 24.983 11.165 1.00 69.69 606 LYS A CA 1
ATOM 4702 C C . LYS A 1 606 ? 18.442 26.180 10.381 1.00 69.69 606 LYS A C 1
ATOM 4704 O O . LYS A 1 606 ? 18.959 26.049 9.278 1.00 69.69 606 LYS A O 1
ATOM 4709 N N . GLY A 1 607 ? 18.405 27.365 10.996 1.00 65.12 607 GLY A N 1
ATOM 4710 C CA . GLY A 1 607 ? 19.190 28.523 10.546 1.00 65.12 607 GLY A CA 1
ATOM 4711 C C . GLY A 1 607 ? 19.019 28.880 9.061 1.00 65.12 607 GLY A C 1
ATOM 4712 O O . GLY A 1 607 ? 17.967 29.387 8.678 1.00 65.12 607 GLY A O 1
ATOM 4713 N N . SER A 1 608 ? 20.086 28.682 8.275 1.00 64.69 608 SER A N 1
ATOM 4714 C CA . SER A 1 608 ? 20.217 29.046 6.856 1.00 64.69 608 SER A CA 1
ATOM 4715 C C . SER A 1 608 ? 20.202 27.852 5.890 1.00 64.69 608 SER A C 1
ATOM 4717 O O . SER A 1 608 ? 20.674 28.002 4.762 1.00 64.69 608 SER A O 1
ATOM 4719 N N . GLU A 1 609 ? 19.746 26.672 6.324 1.00 71.94 609 GLU A N 1
ATOM 4720 C CA . GLU A 1 609 ? 19.590 25.503 5.447 1.00 71.94 609 GLU A CA 1
ATOM 4721 C C . GLU A 1 609 ? 18.734 25.863 4.224 1.00 71.94 609 GLU A C 1
ATOM 4723 O O . GLU A 1 609 ? 17.721 26.557 4.337 1.00 71.94 609 GLU A O 1
ATOM 4728 N N . ARG A 1 610 ? 19.195 25.450 3.038 1.00 79.12 610 ARG A N 1
ATOM 4729 C CA . ARG A 1 610 ? 18.550 25.755 1.752 1.00 79.12 610 ARG A CA 1
ATOM 4730 C C . ARG A 1 610 ? 17.925 24.542 1.088 1.00 79.12 610 ARG A C 1
ATOM 4732 O O . ARG A 1 610 ? 16.990 24.729 0.326 1.00 79.12 610 ARG A O 1
ATOM 4739 N N . GLU A 1 611 ? 18.404 23.345 1.395 1.00 89.88 611 GLU A N 1
ATOM 4740 C CA . GLU A 1 611 ? 17.813 22.083 0.960 1.00 89.88 611 GLU A CA 1
ATOM 4741 C C . GLU A 1 611 ? 17.611 21.196 2.183 1.00 89.88 611 GLU A C 1
ATOM 4743 O O . GLU A 1 611 ? 18.519 21.053 3.005 1.00 89.88 611 GLU A O 1
ATOM 4748 N N . ILE A 1 612 ? 16.414 20.630 2.310 1.00 90.38 612 ILE A N 1
ATOM 4749 C CA . ILE A 1 612 ? 16.026 19.752 3.408 1.00 90.38 612 ILE A CA 1
ATOM 4750 C C . ILE A 1 612 ? 15.531 18.440 2.817 1.00 90.38 612 ILE A C 1
ATOM 4752 O O . ILE A 1 612 ? 14.580 18.424 2.038 1.00 90.38 612 ILE A O 1
ATOM 4756 N N . VAL A 1 613 ? 16.187 17.348 3.201 1.00 91.38 613 VAL A N 1
ATOM 4757 C CA . VAL A 1 613 ? 15.804 15.985 2.824 1.00 91.38 613 VAL A CA 1
ATOM 4758 C C . VAL A 1 613 ? 14.704 15.498 3.765 1.00 91.38 613 VAL A C 1
ATOM 4760 O O . VAL A 1 613 ? 14.837 15.608 4.984 1.00 91.38 613 VAL A O 1
ATOM 4763 N N . LEU A 1 614 ? 13.632 14.956 3.198 1.00 92.69 614 LEU A N 1
ATOM 4764 C CA . LEU A 1 614 ? 12.436 14.490 3.888 1.00 92.69 614 LEU A CA 1
ATOM 4765 C C . LEU A 1 614 ? 12.270 12.98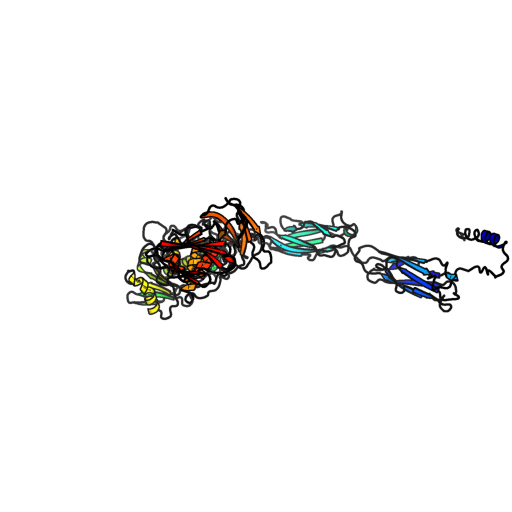4 3.634 1.00 92.69 614 LEU A C 1
ATOM 4767 O O . LEU A 1 614 ? 12.064 12.568 2.492 1.00 92.69 614 LEU A O 1
ATOM 4771 N N . ASP A 1 615 ? 12.350 12.182 4.697 1.00 91.31 615 ASP A N 1
ATOM 4772 C CA . ASP A 1 615 ? 11.949 10.767 4.692 1.00 91.31 615 ASP A CA 1
ATOM 4773 C C . ASP A 1 615 ? 10.503 10.669 5.187 1.00 91.31 615 ASP A C 1
ATOM 4775 O O . ASP A 1 615 ? 10.240 10.497 6.379 1.00 91.31 615 ASP A O 1
ATOM 4779 N N . VAL A 1 616 ? 9.574 10.862 4.254 1.00 91.06 616 VAL A N 1
ATOM 4780 C CA . VAL A 1 616 ? 8.130 10.901 4.533 1.00 91.06 616 VAL A CA 1
ATOM 4781 C C . VAL A 1 616 ? 7.588 9.525 4.918 1.00 91.06 616 VAL A C 1
ATOM 4783 O O . VAL A 1 616 ? 6.691 9.419 5.731 1.00 91.06 616 VAL A O 1
ATOM 4786 N N . LEU A 1 617 ? 8.218 8.446 4.443 1.00 92.81 617 LEU A N 1
ATOM 4787 C CA . LEU A 1 617 ? 7.790 7.078 4.748 1.00 92.81 617 LEU A CA 1
ATOM 4788 C C . LEU A 1 617 ? 8.241 6.617 6.150 1.00 92.81 617 LEU A C 1
ATOM 4790 O O . LEU A 1 617 ? 7.988 5.479 6.556 1.00 92.81 617 LEU A O 1
ATOM 4794 N N . SER A 1 618 ? 8.995 7.442 6.889 1.00 90.88 618 SER A N 1
ATOM 4795 C CA . SER A 1 618 ? 9.612 7.083 8.180 1.00 90.88 618 SER A CA 1
ATOM 4796 C C . SER A 1 618 ? 8.615 6.770 9.296 1.00 90.88 618 SER A C 1
ATOM 4798 O O . SER A 1 618 ? 8.929 5.977 10.188 1.00 90.88 618 SER A O 1
ATOM 4800 N N . ASN A 1 619 ? 7.418 7.348 9.240 1.00 89.38 619 ASN A N 1
ATOM 4801 C CA . ASN A 1 619 ? 6.336 7.191 10.216 1.00 89.38 619 ASN A CA 1
ATOM 4802 C C . ASN A 1 619 ? 5.052 6.583 9.612 1.00 89.38 619 ASN A C 1
ATOM 4804 O O . ASN A 1 619 ? 4.144 6.235 10.376 1.00 89.38 619 ASN A O 1
ATOM 4808 N N . ASP A 1 620 ? 4.991 6.434 8.290 1.00 92.69 620 ASP A N 1
ATOM 4809 C CA . ASP A 1 620 ? 3.870 5.863 7.545 1.00 92.69 620 ASP A CA 1
ATOM 4810 C C . ASP A 1 620 ? 3.734 4.365 7.784 1.00 92.69 620 ASP A C 1
ATOM 4812 O O . ASP A 1 620 ? 4.721 3.631 7.789 1.00 92.69 620 ASP A O 1
ATOM 4816 N N . ILE A 1 621 ? 2.507 3.892 7.981 1.00 93.38 621 ILE A N 1
ATOM 4817 C CA . ILE A 1 621 ? 2.241 2.498 8.351 1.00 93.38 621 ILE A CA 1
ATOM 4818 C C . ILE A 1 621 ? 1.334 1.820 7.334 1.00 93.38 621 ILE A C 1
ATOM 4820 O O . ILE A 1 621 ? 0.571 2.477 6.635 1.00 93.38 621 ILE A O 1
ATOM 4824 N N . ASP A 1 622 ? 1.361 0.495 7.334 1.00 94.12 622 ASP A N 1
ATOM 4825 C CA . ASP A 1 622 ? 0.405 -0.335 6.617 1.00 94.12 622 ASP A CA 1
ATOM 4826 C C . ASP A 1 622 ? -0.100 -1.438 7.557 1.00 94.12 622 ASP A C 1
ATOM 4828 O O . ASP A 1 622 ? 0.690 -2.082 8.255 1.00 94.12 622 ASP A O 1
ATOM 4832 N N . ALA A 1 623 ? -1.419 -1.616 7.654 1.00 92.50 623 ALA A N 1
ATOM 4833 C CA . ALA A 1 623 ? -2.014 -2.484 8.670 1.00 92.50 623 ALA A CA 1
ATOM 4834 C C . ALA A 1 623 ? -1.850 -3.981 8.364 1.00 92.50 623 ALA A C 1
ATOM 4836 O O . ALA A 1 623 ? -1.834 -4.790 9.298 1.00 92.50 623 ALA A O 1
ATOM 4837 N N . ASN A 1 624 ? -1.735 -4.342 7.086 1.00 92.38 624 ASN A N 1
ATOM 4838 C CA . ASN A 1 624 ? -1.402 -5.681 6.605 1.00 92.38 624 ASN A CA 1
ATOM 4839 C C . ASN A 1 624 ? 0.086 -5.831 6.243 1.00 92.38 624 ASN A C 1
ATOM 4841 O O . ASN A 1 624 ? 0.510 -6.907 5.824 1.00 92.38 624 ASN A O 1
ATOM 4845 N N . ASN A 1 625 ? 0.888 -4.807 6.559 1.00 93.12 625 ASN A N 1
ATOM 4846 C CA . ASN A 1 625 ? 2.339 -4.758 6.419 1.00 93.12 625 ASN A CA 1
ATOM 4847 C C . ASN A 1 625 ? 2.804 -4.905 4.960 1.00 93.12 625 ASN A C 1
ATOM 4849 O O . ASN A 1 625 ? 3.873 -5.467 4.693 1.00 93.12 625 ASN A O 1
ATOM 4853 N N . ASP A 1 626 ? 2.007 -4.395 4.023 1.00 93.12 626 ASP A N 1
ATOM 4854 C CA . ASP A 1 626 ? 2.421 -4.252 2.636 1.00 93.12 626 ASP A CA 1
ATOM 4855 C C . ASP A 1 626 ? 3.501 -3.181 2.503 1.00 93.12 626 ASP A C 1
ATOM 4857 O O . ASP A 1 626 ? 3.571 -2.215 3.267 1.00 93.12 626 ASP A O 1
ATOM 4861 N N . LYS A 1 627 ? 4.372 -3.356 1.508 1.00 94.12 627 LYS A N 1
ATOM 4862 C CA . LYS A 1 627 ? 5.382 -2.348 1.190 1.00 94.12 627 LYS A CA 1
ATOM 4863 C C . LYS A 1 627 ? 4.719 -1.103 0.618 1.00 94.12 627 LYS A C 1
ATOM 4865 O O . LYS A 1 627 ? 3.820 -1.226 -0.206 1.00 94.12 627 LYS A O 1
ATOM 4870 N N . ILE A 1 628 ? 5.238 0.064 0.985 1.00 94.88 628 ILE A N 1
ATOM 4871 C CA . ILE A 1 628 ? 4.728 1.377 0.589 1.00 94.88 628 ILE A CA 1
ATOM 4872 C C . ILE A 1 628 ? 5.775 2.174 -0.194 1.00 94.88 628 ILE A C 1
ATOM 4874 O O . ILE A 1 628 ? 6.982 2.026 0.017 1.00 94.88 628 ILE A O 1
ATOM 4878 N N . GLY A 1 629 ? 5.316 3.041 -1.090 1.00 94.12 629 GLY A N 1
ATOM 4879 C CA . GLY A 1 629 ? 6.155 3.966 -1.852 1.00 94.12 629 GLY A CA 1
ATOM 4880 C C . GLY A 1 629 ? 5.450 5.295 -2.106 1.00 94.12 629 GLY A C 1
ATOM 4881 O O . GLY A 1 629 ? 4.233 5.401 -1.970 1.00 94.12 629 GLY A O 1
ATOM 4882 N N . ILE A 1 630 ? 6.216 6.320 -2.481 1.00 95.12 630 ILE A N 1
ATOM 4883 C CA . ILE A 1 630 ? 5.670 7.640 -2.827 1.00 95.12 630 ILE A CA 1
ATOM 4884 C C . ILE A 1 630 ? 4.994 7.540 -4.196 1.00 95.12 630 ILE A C 1
ATOM 4886 O O . ILE A 1 630 ? 5.634 7.161 -5.173 1.00 95.12 630 ILE A O 1
ATOM 4890 N N . LEU A 1 631 ? 3.715 7.898 -4.269 1.00 93.19 631 LEU A N 1
ATOM 4891 C CA . LEU A 1 631 ? 2.929 7.922 -5.501 1.00 93.19 631 LEU A CA 1
ATOM 4892 C C . LEU A 1 631 ? 3.058 9.265 -6.231 1.00 93.19 631 LEU A C 1
ATOM 4894 O O . LEU A 1 631 ? 3.332 9.295 -7.424 1.00 93.19 631 LEU A O 1
ATOM 4898 N N . ASP A 1 632 ? 2.849 10.372 -5.519 1.00 92.81 632 ASP A N 1
ATOM 4899 C CA . ASP A 1 632 ? 3.069 11.734 -6.014 1.00 92.81 632 ASP A CA 1
ATOM 4900 C C . ASP A 1 632 ? 3.079 12.759 -4.873 1.00 92.81 632 ASP A C 1
ATOM 4902 O O . ASP A 1 632 ? 2.872 12.431 -3.704 1.00 92.81 632 ASP A O 1
ATOM 4906 N N . PHE A 1 633 ? 3.374 14.017 -5.201 1.00 94.38 633 PHE A N 1
ATOM 4907 C CA . PHE A 1 633 ? 3.438 15.115 -4.244 1.00 94.38 633 PHE A CA 1
ATOM 4908 C C . PHE A 1 633 ? 3.235 16.471 -4.921 1.00 94.38 633 PHE A C 1
ATOM 4910 O O . PHE A 1 633 ? 3.411 16.640 -6.129 1.00 94.38 633 PHE A O 1
ATOM 4917 N N . VAL A 1 634 ? 2.889 17.473 -4.113 1.00 91.44 634 VAL A N 1
ATOM 4918 C CA . VAL A 1 634 ? 2.867 18.874 -4.548 1.00 91.44 634 VAL A CA 1
ATOM 4919 C C . VAL A 1 634 ? 4.301 19.364 -4.763 1.00 91.44 634 VAL A C 1
ATOM 4921 O O . VAL A 1 634 ? 5.103 19.371 -3.836 1.00 91.44 634 VAL A O 1
ATOM 4924 N N . THR A 1 635 ? 4.620 19.826 -5.973 1.00 93.56 635 THR A N 1
ATOM 4925 C CA . THR A 1 635 ? 5.990 20.199 -6.380 1.00 93.56 635 THR A CA 1
ATOM 4926 C C . THR A 1 635 ? 6.425 21.605 -5.958 1.00 93.56 635 THR A C 1
ATOM 4928 O O . THR A 1 635 ? 7.592 21.962 -6.098 1.00 93.56 635 THR A O 1
ATOM 4931 N N . SER A 1 636 ? 5.509 22.447 -5.483 1.00 90.81 636 SER A N 1
ATOM 4932 C CA . SER A 1 636 ? 5.826 23.815 -5.065 1.00 90.81 636 SER A CA 1
ATOM 4933 C C . SER A 1 636 ? 4.836 24.333 -4.039 1.00 90.81 636 SER A C 1
ATOM 4935 O O . SER A 1 636 ? 3.628 24.127 -4.171 1.00 90.81 636 SER A O 1
ATOM 4937 N N . THR A 1 637 ? 5.344 25.083 -3.076 1.00 89.88 637 THR A N 1
ATOM 4938 C CA . THR A 1 637 ? 4.576 25.757 -2.036 1.00 89.88 637 THR A CA 1
ATOM 4939 C C . THR A 1 637 ? 4.817 27.261 -2.088 1.00 89.88 637 THR A C 1
ATOM 4941 O O . THR A 1 637 ? 5.383 27.800 -3.039 1.00 89.88 637 THR A O 1
ATOM 4944 N N . ARG A 1 638 ? 4.356 27.981 -1.063 1.00 85.50 638 ARG A N 1
ATOM 4945 C CA . ARG A 1 638 ? 4.576 29.422 -0.966 1.00 85.50 638 ARG A CA 1
ATOM 4946 C C . ARG A 1 638 ? 6.053 29.771 -0.761 1.00 85.50 638 ARG A C 1
ATOM 4948 O O . ARG A 1 638 ? 6.479 30.817 -1.248 1.00 85.50 638 ARG A O 1
ATOM 4955 N N . ASN A 1 639 ? 6.792 28.958 -0.005 1.00 86.44 639 ASN A N 1
ATOM 4956 C CA . ASN A 1 639 ? 8.142 29.284 0.451 1.00 86.44 639 ASN A CA 1
ATOM 4957 C C . ASN A 1 639 ? 9.209 28.287 -0.027 1.00 86.44 639 ASN A C 1
ATOM 4959 O O . ASN A 1 639 ? 10.366 28.384 0.403 1.00 86.44 639 ASN A O 1
ATOM 4963 N N . GLY A 1 640 ? 8.856 27.359 -0.918 1.00 88.94 640 GLY A N 1
ATOM 4964 C CA . GLY A 1 640 ? 9.814 26.418 -1.471 1.00 88.94 640 GLY A CA 1
ATOM 4965 C C . GLY A 1 640 ? 9.325 25.584 -2.646 1.00 88.94 640 GLY A C 1
ATOM 4966 O O . GLY A 1 640 ? 8.152 25.585 -3.027 1.00 88.94 640 GLY A O 1
ATOM 4967 N N . THR A 1 641 ? 10.268 24.835 -3.197 1.00 93.75 641 THR A N 1
ATOM 4968 C CA . THR A 1 641 ? 10.072 23.868 -4.277 1.00 93.75 641 THR A CA 1
ATOM 4969 C C . THR A 1 641 ? 10.432 22.473 -3.791 1.00 93.75 641 THR A C 1
ATOM 4971 O O . THR A 1 641 ? 11.304 22.308 -2.941 1.00 93.75 641 THR A O 1
ATOM 4974 N N . ILE A 1 642 ? 9.728 21.462 -4.295 1.00 96.12 642 ILE A N 1
ATOM 4975 C CA . ILE A 1 642 ? 9.879 20.071 -3.879 1.00 96.12 642 ILE A CA 1
ATOM 4976 C C . ILE A 1 642 ? 10.233 19.234 -5.094 1.00 96.12 642 ILE A C 1
ATOM 4978 O O . ILE A 1 642 ? 9.631 19.367 -6.161 1.00 96.12 642 ILE A O 1
ATOM 4982 N N . ARG A 1 643 ? 11.205 18.346 -4.916 1.00 95.06 643 ARG A N 1
ATOM 4983 C CA . ARG A 1 643 ? 11.626 17.378 -5.926 1.00 95.06 643 ARG A CA 1
ATOM 4984 C C . ARG A 1 643 ? 11.783 15.993 -5.316 1.00 95.06 643 ARG A C 1
ATOM 4986 O O . ARG A 1 643 ? 12.077 15.859 -4.131 1.00 95.06 643 ARG A O 1
ATOM 4993 N N . PHE A 1 644 ? 11.609 14.985 -6.154 1.00 95.94 644 PHE A N 1
ATOM 4994 C CA . PHE A 1 644 ? 11.820 13.587 -5.808 1.00 95.94 644 PHE A CA 1
ATOM 4995 C C . PHE A 1 644 ? 13.294 13.218 -5.972 1.00 95.94 644 PHE A C 1
ATOM 4997 O O . PHE A 1 644 ? 13.917 13.598 -6.966 1.00 95.94 644 PHE A O 1
ATOM 5004 N N . GLU A 1 645 ? 13.835 12.462 -5.025 1.00 93.06 645 GLU A N 1
ATOM 5005 C CA . GLU A 1 645 ? 15.103 11.752 -5.161 1.00 93.06 645 GLU A CA 1
ATOM 5006 C C . GLU A 1 645 ? 14.865 10.258 -4.922 1.00 93.06 645 GLU A C 1
ATOM 5008 O O . GLU A 1 645 ? 14.431 9.889 -3.826 1.00 93.06 645 GLU A O 1
ATOM 5013 N N . PRO A 1 646 ? 15.152 9.389 -5.906 1.00 90.38 646 PRO A N 1
ATOM 5014 C CA . PRO A 1 646 ? 15.064 7.952 -5.698 1.00 90.38 646 PRO A CA 1
ATOM 5015 C C . PRO A 1 646 ? 16.113 7.486 -4.683 1.00 90.38 646 PRO A C 1
ATOM 5017 O O . PRO A 1 646 ? 17.156 8.120 -4.504 1.00 90.38 646 PRO A O 1
ATOM 5020 N N . ALA A 1 647 ? 15.854 6.352 -4.040 1.00 85.44 647 ALA A N 1
ATOM 5021 C CA . ALA A 1 647 ? 16.805 5.728 -3.135 1.00 85.44 647 ALA A CA 1
ATOM 5022 C C . ALA A 1 647 ? 18.170 5.467 -3.806 1.00 85.44 647 ALA A C 1
ATOM 5024 O O . ALA A 1 647 ? 18.258 4.891 -4.889 1.00 85.44 647 ALA A O 1
ATOM 5025 N N . ASP A 1 648 ? 19.260 5.789 -3.100 1.00 82.38 648 ASP A N 1
ATOM 5026 C CA . ASP A 1 648 ? 20.639 5.556 -3.569 1.00 82.38 648 ASP A CA 1
ATOM 5027 C C . ASP A 1 648 ? 21.017 4.057 -3.641 1.00 82.38 648 ASP A C 1
ATOM 5029 O O . ASP A 1 648 ? 22.101 3.686 -4.093 1.00 82.38 648 ASP A O 1
ATOM 5033 N N . SER A 1 649 ? 20.152 3.175 -3.130 1.00 78.12 649 SER A N 1
ATOM 5034 C CA . SER A 1 649 ? 20.333 1.722 -3.117 1.00 78.12 649 SER A CA 1
ATOM 5035 C C . SER A 1 649 ? 18.985 1.010 -3.007 1.00 78.12 649 SER A C 1
ATOM 5037 O O . SER A 1 649 ? 18.028 1.587 -2.503 1.00 78.12 649 SER A O 1
ATOM 5039 N N . ALA A 1 650 ? 18.935 -0.275 -3.366 1.00 67.31 650 ALA A N 1
ATOM 5040 C CA . ALA A 1 650 ? 17.727 -1.101 -3.250 1.00 67.31 650 ALA A CA 1
ATOM 5041 C C . ALA A 1 650 ? 17.210 -1.285 -1.804 1.00 67.31 650 ALA A C 1
ATOM 5043 O O . ALA A 1 650 ? 16.078 -1.713 -1.610 1.00 67.31 650 ALA A O 1
ATOM 5044 N N . SER A 1 651 ? 18.039 -0.999 -0.791 1.00 68.06 651 SER A N 1
ATOM 5045 C CA . SER A 1 651 ? 17.659 -1.000 0.631 1.00 68.06 651 SER A CA 1
ATOM 5046 C C . SER A 1 651 ? 17.390 0.400 1.193 1.00 68.06 651 SER A C 1
ATOM 5048 O O . SER A 1 651 ? 17.085 0.535 2.377 1.00 68.06 651 SER A O 1
ATOM 5050 N N . GLY A 1 652 ? 17.598 1.447 0.392 1.00 71.75 652 GLY A N 1
ATOM 5051 C CA . GLY A 1 652 ? 17.318 2.826 0.775 1.00 71.75 652 GLY A CA 1
ATOM 5052 C C . GLY A 1 652 ? 15.844 3.164 0.574 1.00 71.75 652 GLY A C 1
ATOM 5053 O O . GLY A 1 652 ? 15.127 2.449 -0.116 1.00 71.75 652 GLY A O 1
ATOM 5054 N N . ARG A 1 653 ? 15.407 4.273 1.171 1.00 84.19 653 ARG A N 1
ATOM 5055 C CA . ARG A 1 653 ? 14.083 4.849 0.924 1.00 84.19 653 ARG A CA 1
ATOM 5056 C C . ARG A 1 653 ? 14.190 6.040 -0.011 1.00 84.19 653 ARG A C 1
ATOM 5058 O O . ARG A 1 653 ? 15.177 6.783 0.046 1.00 84.19 653 ARG A O 1
ATOM 5065 N N . ASP A 1 654 ? 13.174 6.192 -0.850 1.00 89.94 654 ASP A N 1
ATOM 5066 C CA . ASP A 1 654 ? 12.988 7.382 -1.667 1.00 89.94 654 ASP A CA 1
ATOM 5067 C C . ASP A 1 654 ? 12.777 8.607 -0.772 1.00 89.94 654 ASP A C 1
ATOM 5069 O O . ASP A 1 654 ? 12.270 8.506 0.348 1.00 89.94 654 ASP A O 1
ATOM 5073 N N . LYS A 1 655 ? 13.188 9.775 -1.259 1.00 90.94 655 LYS A N 1
ATOM 5074 C CA . LYS A 1 655 ? 13.187 11.021 -0.492 1.00 90.94 655 LYS A CA 1
ATOM 5075 C C . LYS A 1 655 ? 12.479 12.115 -1.268 1.00 90.94 655 LYS A C 1
ATOM 5077 O O . LYS A 1 655 ? 12.554 12.191 -2.496 1.00 90.94 655 LYS A O 1
ATOM 5082 N N . LEU A 1 656 ? 11.867 13.032 -0.531 1.00 95.38 656 LEU A N 1
ATOM 5083 C CA . LEU A 1 656 ? 11.532 14.348 -1.063 1.00 95.38 656 LEU A CA 1
ATOM 5084 C C . LEU A 1 656 ? 12.596 15.342 -0.609 1.00 95.38 656 LEU A C 1
ATOM 5086 O O . LEU A 1 656 ? 13.032 15.310 0.538 1.00 95.38 656 LEU A O 1
ATOM 5090 N N . VAL A 1 657 ? 13.009 16.244 -1.490 1.00 94.50 657 VAL A N 1
ATOM 5091 C CA . VAL A 1 657 ? 13.899 17.352 -1.138 1.00 94.50 657 VAL A CA 1
ATOM 5092 C C . VAL A 1 657 ? 13.136 18.652 -1.275 1.00 94.50 657 VAL A C 1
ATOM 5094 O O . VAL A 1 657 ? 12.654 18.980 -2.358 1.00 94.50 657 VAL A O 1
ATOM 5097 N N . TYR A 1 658 ? 13.040 19.384 -0.170 1.00 94.00 658 TYR A N 1
ATOM 5098 C CA . TYR A 1 658 ? 12.458 20.715 -0.116 1.00 94.00 658 TYR A CA 1
ATOM 5099 C C . TYR A 1 658 ? 13.554 21.776 -0.202 1.00 94.00 658 TYR A C 1
ATOM 5101 O O . TYR A 1 658 ? 14.447 21.836 0.648 1.00 94.00 658 TYR A O 1
ATOM 5109 N N . THR A 1 659 ? 13.466 22.644 -1.203 1.00 92.06 659 THR A N 1
ATOM 5110 C CA . THR A 1 659 ? 14.361 23.783 -1.402 1.00 92.06 659 THR A CA 1
ATOM 5111 C C . THR A 1 659 ? 13.703 25.066 -0.893 1.00 92.06 659 THR A C 1
ATOM 5113 O O . THR A 1 659 ? 12.589 25.406 -1.278 1.00 92.06 659 THR A O 1
ATOM 5116 N N . VAL A 1 660 ? 14.398 25.793 -0.014 1.00 86.75 660 VAL A N 1
ATOM 5117 C CA . VAL A 1 660 ? 13.922 27.034 0.619 1.00 86.75 660 VAL A CA 1
ATOM 5118 C C . VAL A 1 660 ? 14.118 28.222 -0.331 1.00 86.75 660 VAL A C 1
ATOM 5120 O O . VAL A 1 660 ? 15.195 28.839 -0.362 1.00 86.75 660 VAL A O 1
ATOM 5123 N N . ASP A 1 661 ? 13.058 28.583 -1.051 1.00 81.19 661 ASP A N 1
ATOM 5124 C CA . ASP A 1 661 ? 13.053 29.694 -2.013 1.00 81.19 661 ASP A CA 1
ATOM 5125 C C . ASP A 1 661 ? 13.004 31.061 -1.313 1.00 81.19 661 ASP A C 1
ATOM 5127 O O . ASP A 1 661 ? 13.666 32.020 -1.725 1.00 81.19 661 ASP A O 1
ATOM 5131 N N . SER A 1 662 ? 12.280 31.151 -0.194 1.00 72.62 662 SER A N 1
ATOM 5132 C CA . SER A 1 662 ? 12.194 32.338 0.660 1.00 72.62 662 SER A CA 1
ATOM 5133 C C . SER A 1 662 ? 12.541 31.980 2.107 1.00 72.62 662 SER A C 1
ATOM 5135 O O . SER A 1 662 ? 12.208 30.910 2.608 1.00 72.62 662 SER A O 1
ATOM 5137 N N . VAL A 1 663 ? 13.261 32.866 2.806 1.00 69.12 663 VAL A N 1
ATOM 5138 C CA . VAL A 1 663 ? 13.611 32.621 4.214 1.00 69.12 663 VAL A CA 1
ATOM 5139 C C . VAL A 1 663 ? 12.329 32.620 5.041 1.00 69.12 663 VAL A C 1
ATOM 5141 O O . VAL A 1 663 ? 11.769 33.687 5.291 1.00 69.12 663 VAL A O 1
ATOM 5144 N N . LEU A 1 664 ? 11.910 31.438 5.498 1.00 71.81 664 LEU A N 1
ATOM 5145 C CA . LEU A 1 664 ? 10.805 31.284 6.439 1.00 71.81 664 LEU A CA 1
ATOM 5146 C C . LEU A 1 664 ? 11.059 32.154 7.677 1.00 71.81 664 LEU A C 1
ATOM 5148 O O . LEU A 1 664 ? 12.118 32.062 8.325 1.00 71.81 664 LEU A O 1
ATOM 5152 N N . ALA A 1 665 ? 10.098 33.016 8.008 1.00 72.38 665 ALA A N 1
ATOM 5153 C CA . ALA A 1 665 ? 10.138 33.753 9.260 1.00 72.38 665 ALA A CA 1
ATOM 5154 C C . ALA A 1 665 ? 10.058 32.772 10.443 1.00 72.38 665 ALA A C 1
ATOM 5156 O O . ALA A 1 665 ? 9.509 31.675 10.342 1.00 72.38 665 ALA A O 1
ATOM 5157 N N . ILE A 1 666 ? 10.616 33.150 11.596 1.00 69.94 666 ILE A N 1
ATOM 5158 C CA . ILE A 1 666 ? 10.509 32.326 12.808 1.00 69.94 666 ILE A CA 1
ATOM 5159 C C . ILE A 1 666 ? 9.026 32.138 13.145 1.00 69.94 666 ILE A C 1
ATOM 5161 O O . ILE A 1 666 ? 8.294 33.113 13.307 1.00 69.94 666 ILE A O 1
ATOM 5165 N N . GLY A 1 667 ? 8.595 30.882 13.262 1.00 68.38 667 GLY A N 1
ATOM 5166 C CA . GLY A 1 667 ? 7.196 30.536 13.507 1.00 68.38 667 GLY A CA 1
ATOM 5167 C C . GLY A 1 667 ? 6.325 30.439 12.250 1.00 68.38 667 GLY A C 1
ATOM 5168 O O . GLY A 1 667 ? 5.218 29.912 12.356 1.00 68.38 667 GLY A O 1
ATOM 5169 N N . GLU A 1 668 ? 6.810 30.871 11.080 1.00 79.81 668 GLU A N 1
ATOM 5170 C CA . GLU A 1 668 ? 6.140 30.634 9.799 1.00 79.81 668 GLU A CA 1
ATOM 5171 C C . GLU A 1 668 ? 6.157 29.141 9.463 1.00 79.81 668 GLU A C 1
ATOM 5173 O O . GLU A 1 668 ? 7.133 28.435 9.728 1.00 79.81 668 GLU A O 1
ATOM 5178 N N . LYS A 1 669 ? 5.039 28.673 8.909 1.00 82.94 669 LYS A N 1
ATOM 5179 C CA . LYS A 1 669 ? 4.801 27.285 8.527 1.00 82.94 669 LYS A CA 1
ATOM 5180 C C . LYS A 1 669 ? 4.608 27.239 7.022 1.00 82.94 669 LYS A C 1
ATOM 5182 O O . LYS A 1 669 ? 3.822 28.031 6.501 1.00 82.94 669 LYS A O 1
ATOM 5187 N N . ASP A 1 670 ? 5.266 26.300 6.363 1.00 87.81 670 ASP A N 1
ATOM 5188 C CA . ASP A 1 670 ? 4.926 25.900 5.004 1.00 87.81 670 ASP A CA 1
ATOM 5189 C C . ASP A 1 670 ? 4.372 24.477 5.010 1.00 87.81 670 ASP A C 1
ATOM 5191 O O . ASP A 1 670 ? 4.811 23.649 5.807 1.00 87.81 670 ASP A O 1
ATOM 5195 N N . ARG A 1 671 ? 3.361 24.201 4.188 1.00 86.75 671 ARG A N 1
ATOM 5196 C CA . ARG A 1 671 ? 2.656 22.915 4.201 1.00 86.75 671 ARG A CA 1
ATOM 5197 C C . ARG A 1 671 ? 2.377 22.422 2.799 1.00 86.75 671 ARG A C 1
ATOM 5199 O O . ARG A 1 671 ? 1.987 23.204 1.936 1.00 86.75 671 ARG A O 1
ATOM 5206 N N . PHE A 1 672 ? 2.485 21.115 2.618 1.00 88.00 672 PHE A N 1
ATOM 5207 C CA . PHE A 1 672 ? 2.096 20.451 1.382 1.00 88.00 672 PHE A CA 1
ATOM 5208 C C . PHE A 1 672 ? 1.682 19.005 1.627 1.00 88.00 672 PHE A C 1
ATOM 5210 O O . PHE A 1 672 ? 1.849 18.473 2.724 1.00 88.00 672 PHE A O 1
ATOM 5217 N N . THR A 1 673 ? 1.092 18.395 0.605 1.00 88.69 673 THR A N 1
ATOM 5218 C CA . THR A 1 673 ? 0.604 17.018 0.642 1.00 88.69 673 THR A CA 1
ATOM 5219 C C . THR A 1 673 ? 1.415 16.130 -0.286 1.00 88.69 673 THR A C 1
ATOM 5221 O O . THR A 1 673 ? 1.917 16.583 -1.320 1.00 88.69 673 THR A O 1
ATOM 5224 N N . TYR A 1 674 ? 1.477 14.856 0.069 1.00 91.25 674 TYR A N 1
ATOM 5225 C CA . TYR A 1 674 ? 2.002 13.772 -0.753 1.00 91.25 674 TYR A CA 1
ATOM 5226 C C . TYR A 1 674 ? 1.025 12.601 -0.707 1.00 91.25 674 TYR A C 1
ATOM 5228 O O . TYR A 1 674 ? 0.172 12.538 0.182 1.00 91.25 674 TYR A O 1
ATOM 5236 N N . ARG A 1 675 ? 1.121 11.693 -1.669 1.00 92.25 675 ARG A N 1
ATOM 5237 C CA . ARG A 1 675 ? 0.392 10.430 -1.670 1.00 92.25 675 ARG A CA 1
ATOM 5238 C C . ARG A 1 675 ? 1.370 9.272 -1.634 1.00 92.25 675 ARG A C 1
ATOM 5240 O O . ARG A 1 675 ? 2.429 9.339 -2.254 1.00 92.25 675 ARG A O 1
ATOM 5247 N N . ILE A 1 676 ? 0.987 8.218 -0.932 1.00 93.44 676 ILE A N 1
ATOM 5248 C CA . ILE A 1 676 ? 1.670 6.928 -0.921 1.00 93.44 676 ILE A CA 1
ATOM 5249 C C . ILE A 1 676 ? 0.769 5.866 -1.532 1.00 93.44 676 ILE A C 1
ATOM 5251 O O . ILE A 1 676 ? -0.455 6.025 -1.557 1.00 93.44 676 ILE A O 1
ATOM 5255 N N . ILE A 1 677 ? 1.392 4.798 -2.007 1.00 93.06 677 ILE A N 1
ATOM 5256 C CA . ILE A 1 677 ? 0.742 3.617 -2.563 1.00 93.06 677 ILE A CA 1
ATOM 5257 C C . ILE A 1 677 ? 1.374 2.354 -1.980 1.00 93.06 677 ILE A C 1
ATOM 5259 O O . ILE A 1 677 ? 2.590 2.326 -1.770 1.00 93.06 677 ILE A O 1
ATOM 5263 N N . ASP A 1 678 ? 0.560 1.340 -1.703 1.00 93.19 678 ASP A N 1
ATOM 5264 C CA . ASP A 1 678 ? 1.023 0.026 -1.256 1.00 93.19 678 ASP A CA 1
ATOM 5265 C C . ASP A 1 678 ? 1.213 -0.967 -2.423 1.00 93.19 678 ASP A C 1
ATOM 5267 O O . ASP A 1 678 ? 0.900 -0.690 -3.584 1.00 93.19 678 ASP A O 1
ATOM 5271 N N . ALA A 1 679 ? 1.724 -2.159 -2.113 1.00 90.38 679 ALA A N 1
ATOM 5272 C CA . ALA A 1 679 ? 1.941 -3.234 -3.083 1.00 90.38 679 ALA A CA 1
ATOM 5273 C C . ALA A 1 679 ? 0.649 -3.799 -3.714 1.00 90.38 679 ALA A C 1
ATOM 5275 O O . ALA A 1 679 ? 0.724 -4.480 -4.736 1.00 90.38 679 ALA A O 1
ATOM 5276 N N . ASN A 1 680 ? -0.515 -3.528 -3.120 1.00 87.00 680 ASN A N 1
ATOM 5277 C CA . ASN A 1 680 ? -1.840 -3.917 -3.605 1.00 87.00 680 ASN A CA 1
ATOM 5278 C C . ASN A 1 680 ? -2.570 -2.759 -4.318 1.00 87.00 680 ASN A C 1
ATOM 5280 O O . ASN A 1 680 ? -3.750 -2.884 -4.658 1.00 87.00 680 ASN A O 1
ATOM 5284 N N . GLY A 1 681 ? -1.884 -1.636 -4.555 1.00 88.19 681 GLY A N 1
ATOM 5285 C CA . GLY A 1 681 ? -2.415 -0.460 -5.236 1.00 88.19 681 GLY A CA 1
ATOM 5286 C C . GLY A 1 681 ? -3.347 0.412 -4.387 1.00 88.19 681 GLY A C 1
ATOM 5287 O O . GLY A 1 681 ? -3.980 1.314 -4.937 1.00 88.19 681 GLY A O 1
ATOM 5288 N N . GLN A 1 682 ? -3.466 0.171 -3.077 1.00 88.81 682 GLN A N 1
ATOM 5289 C CA . GLN A 1 682 ? -4.208 1.059 -2.182 1.00 88.81 682 GLN A CA 1
ATOM 5290 C C . GLN A 1 682 ? -3.410 2.333 -1.918 1.00 88.81 682 GLN A C 1
ATOM 5292 O O . GLN A 1 682 ? -2.180 2.314 -1.874 1.00 88.81 682 GLN A O 1
ATOM 5297 N N . ILE A 1 683 ? -4.104 3.454 -1.728 1.00 90.06 683 ILE A N 1
ATOM 5298 C CA . ILE A 1 683 ? -3.469 4.772 -1.646 1.00 90.06 683 ILE A CA 1
ATOM 5299 C C . ILE A 1 683 ? -3.854 5.519 -0.373 1.00 90.06 683 ILE A C 1
ATOM 5301 O O . ILE A 1 683 ? -4.969 5.407 0.137 1.00 90.06 683 ILE A O 1
ATOM 5305 N N . SER A 1 684 ? -2.953 6.378 0.094 1.00 89.12 684 SER A N 1
ATOM 5306 C CA . SER A 1 684 ? -3.237 7.334 1.165 1.00 89.12 684 SER A CA 1
ATOM 5307 C C . SER A 1 684 ? -2.552 8.667 0.915 1.00 89.12 684 SER A C 1
ATOM 5309 O O . SER A 1 684 ? -1.503 8.732 0.287 1.00 89.12 684 SER A O 1
ATOM 5311 N N . THR A 1 685 ? -3.141 9.743 1.431 1.00 87.62 685 THR A N 1
ATOM 5312 C CA . THR A 1 685 ? -2.597 11.103 1.342 1.00 87.62 685 THR A CA 1
ATOM 5313 C C . THR A 1 685 ? -2.031 11.516 2.693 1.00 87.62 685 THR A C 1
ATOM 5315 O O . THR A 1 685 ? -2.779 11.517 3.666 1.00 87.62 685 THR A O 1
ATOM 5318 N N . GLY A 1 686 ? -0.761 11.912 2.739 1.00 85.44 686 GLY A N 1
ATOM 5319 C CA . GLY A 1 686 ? -0.090 12.485 3.907 1.00 85.44 686 GLY A CA 1
ATOM 5320 C C . GLY A 1 686 ? 0.037 14.009 3.824 1.00 85.44 686 GLY A C 1
ATOM 5321 O O . GLY A 1 686 ? -0.240 14.635 2.791 1.00 85.44 686 GLY A O 1
ATOM 5322 N N . GLN A 1 687 ? 0.448 14.633 4.929 1.00 85.50 687 GLN A N 1
ATOM 5323 C CA . GLN A 1 687 ? 0.715 16.071 5.005 1.00 85.50 687 GLN A CA 1
ATOM 5324 C C . GLN A 1 687 ? 2.051 16.332 5.695 1.00 85.50 687 GLN A C 1
ATOM 5326 O O . GLN A 1 687 ? 2.358 15.736 6.721 1.00 85.50 687 GLN A O 1
ATOM 5331 N N . ILE A 1 688 ? 2.792 17.300 5.166 1.00 88.06 688 ILE A N 1
ATOM 5332 C CA . ILE A 1 688 ? 4.071 17.749 5.707 1.00 88.06 688 ILE A CA 1
ATOM 5333 C C . ILE A 1 688 ? 3.911 19.196 6.180 1.00 88.06 688 ILE A C 1
ATOM 5335 O O . ILE A 1 688 ? 3.319 20.023 5.481 1.00 88.06 688 ILE A O 1
ATOM 5339 N N . GLU A 1 689 ? 4.440 19.521 7.360 1.00 87.81 689 GLU A N 1
ATOM 5340 C CA . GLU A 1 689 ? 4.640 20.898 7.825 1.00 87.81 689 GLU A CA 1
ATOM 5341 C C . GLU A 1 689 ? 6.126 21.163 8.020 1.00 87.81 689 GLU A C 1
ATOM 5343 O O . GLU A 1 689 ? 6.786 20.551 8.862 1.00 87.81 689 GLU A O 1
ATOM 5348 N N . ILE A 1 690 ? 6.624 22.147 7.287 1.00 87.38 690 ILE A N 1
ATOM 5349 C CA . ILE A 1 690 ? 7.968 22.677 7.429 1.00 87.38 690 ILE A CA 1
ATOM 5350 C C . ILE A 1 690 ? 7.887 23.938 8.273 1.00 87.38 690 ILE A C 1
ATOM 5352 O O . ILE A 1 690 ? 7.156 24.880 7.960 1.00 87.38 690 ILE A O 1
ATOM 5356 N N . GLN A 1 691 ? 8.659 23.971 9.352 1.00 83.06 691 GLN A N 1
ATOM 5357 C CA . GLN A 1 691 ? 8.734 25.128 10.231 1.00 83.06 691 GLN A CA 1
ATOM 5358 C C . GLN A 1 691 ? 10.182 25.441 10.593 1.00 83.06 691 GLN A C 1
ATOM 5360 O O . GLN A 1 691 ? 10.984 24.559 10.892 1.00 83.06 691 GLN A O 1
ATOM 5365 N N . ARG A 1 692 ? 10.515 26.731 10.641 1.00 75.94 692 ARG A N 1
ATOM 5366 C CA . ARG A 1 692 ? 11.798 27.186 11.180 1.00 75.94 692 ARG A CA 1
ATOM 5367 C C . ARG A 1 692 ? 11.741 27.285 12.704 1.00 75.94 692 ARG A C 1
ATOM 5369 O O . ARG A 1 692 ? 10.882 27.992 13.242 1.00 75.94 692 ARG A O 1
ATOM 5376 N N . TYR A 1 693 ? 12.677 26.633 13.401 1.00 68.06 693 TYR A N 1
ATOM 5377 C CA . TYR A 1 693 ? 12.830 26.820 14.849 1.00 68.06 693 TYR A CA 1
ATOM 5378 C C . TYR A 1 693 ? 13.228 28.271 15.173 1.00 68.06 693 TYR A C 1
ATOM 5380 O O . TYR A 1 693 ? 14.052 28.855 14.459 1.00 68.06 693 TYR A O 1
ATOM 5388 N N . PRO A 1 694 ? 12.709 28.872 16.264 1.00 67.25 694 PRO A N 1
ATOM 5389 C CA . PRO A 1 694 ? 13.359 30.040 16.843 1.00 67.25 694 PRO A CA 1
ATOM 5390 C C . PRO A 1 694 ? 14.796 29.677 17.237 1.00 67.25 694 PRO A C 1
ATOM 5392 O O . PRO A 1 694 ? 15.044 28.593 17.751 1.00 67.25 694 PRO A O 1
ATOM 5395 N N . GLU A 1 695 ? 15.748 30.595 17.049 1.00 73.31 695 GLU A N 1
ATOM 5396 C CA . GLU A 1 695 ? 17.145 30.346 17.441 1.00 73.31 695 GLU A CA 1
ATOM 5397 C C . GLU A 1 695 ? 17.307 30.103 18.951 1.00 73.31 695 GLU A C 1
ATOM 5399 O O . GLU A 1 695 ? 18.301 29.510 19.363 1.00 73.31 695 GLU A O 1
ATOM 5404 N N . SER A 1 696 ? 16.330 30.519 19.768 1.00 82.19 696 SER A N 1
ATOM 5405 C CA . SER A 1 696 ? 16.351 30.343 21.220 1.00 82.19 696 SER A CA 1
ATOM 5406 C C . SER A 1 696 ? 15.043 29.789 21.785 1.00 82.19 696 SER A C 1
ATOM 5408 O O . SER A 1 696 ? 13.965 30.113 21.283 1.00 82.19 696 SER A O 1
ATOM 5410 N N . ILE A 1 697 ? 15.135 29.026 22.876 1.00 86.75 697 ILE A N 1
ATOM 5411 C CA . ILE A 1 697 ? 14.000 28.623 23.723 1.00 86.75 697 ILE A CA 1
ATOM 5412 C C . ILE A 1 697 ? 14.151 29.207 25.131 1.00 86.75 697 ILE A C 1
ATOM 5414 O O . ILE A 1 697 ? 15.264 29.335 25.635 1.00 86.75 697 ILE A O 1
ATOM 5418 N N . THR A 1 698 ? 13.033 29.552 25.781 1.00 94.00 698 THR A N 1
ATOM 5419 C CA . THR A 1 698 ? 13.006 29.943 27.200 1.00 94.00 698 THR A CA 1
ATOM 5420 C C . THR A 1 698 ? 12.207 28.947 28.028 1.00 94.00 698 THR A C 1
ATOM 5422 O O . THR A 1 698 ? 11.005 28.802 27.831 1.00 94.00 698 THR A O 1
ATOM 5425 N N . LEU A 1 699 ? 12.871 28.311 28.987 1.00 95.00 699 LEU A N 1
ATOM 5426 C CA . LEU A 1 699 ? 12.287 27.424 29.986 1.00 95.00 699 LEU A CA 1
ATOM 5427 C C . LEU A 1 699 ? 12.020 28.235 31.251 1.00 95.00 699 LEU A C 1
ATOM 5429 O O . LEU A 1 699 ? 12.959 28.720 31.890 1.00 95.00 699 LEU A O 1
ATOM 5433 N N . SER A 1 700 ? 10.745 28.423 31.587 1.00 94.25 700 SER A N 1
ATOM 5434 C CA . SER A 1 700 ? 10.354 29.309 32.695 1.00 94.25 700 SER A CA 1
ATOM 5435 C C . SER A 1 700 ? 9.180 28.819 33.535 1.00 94.25 700 SER A C 1
ATOM 5437 O O . SER A 1 700 ? 8.913 29.379 34.601 1.00 94.25 700 SER A O 1
ATOM 5439 N N . THR A 1 701 ? 8.487 27.767 33.097 1.00 93.00 701 THR A N 1
ATOM 5440 C CA . THR A 1 701 ? 7.391 27.171 33.862 1.00 93.00 701 THR A CA 1
ATOM 5441 C C . THR A 1 701 ? 7.890 26.042 34.760 1.00 93.00 701 THR A C 1
ATOM 5443 O O . THR A 1 701 ? 8.964 25.476 34.551 1.00 93.00 701 THR A O 1
ATOM 5446 N N . ASN A 1 702 ? 7.098 25.683 35.772 1.00 87.88 702 ASN A N 1
ATOM 5447 C CA . ASN A 1 702 ? 7.415 24.559 36.649 1.00 87.88 702 ASN A CA 1
ATOM 5448 C C . ASN A 1 702 ? 7.519 23.233 35.871 1.00 87.88 702 ASN A C 1
ATOM 5450 O O . ASN A 1 702 ? 8.362 22.406 36.193 1.00 87.88 702 ASN A O 1
ATOM 5454 N N . ALA A 1 703 ? 6.696 23.033 34.835 1.00 83.25 703 ALA A N 1
ATOM 5455 C CA . ALA A 1 703 ? 6.766 21.840 33.991 1.00 83.25 703 ALA A CA 1
ATOM 5456 C C . ALA A 1 703 ? 8.102 21.768 33.231 1.00 83.25 703 ALA A C 1
ATOM 5458 O O . ALA A 1 703 ? 8.798 20.757 33.321 1.00 83.25 703 ALA A O 1
ATOM 5459 N N . ASP A 1 704 ? 8.499 22.865 32.576 1.00 87.88 704 ASP A N 1
ATOM 5460 C CA . ASP A 1 704 ? 9.759 22.941 31.824 1.00 87.88 704 ASP A CA 1
ATOM 5461 C C . ASP A 1 704 ? 10.963 22.655 32.725 1.00 87.88 704 ASP A C 1
ATOM 5463 O O . ASP A 1 704 ? 11.829 21.841 32.406 1.00 87.88 704 ASP A O 1
ATOM 5467 N N . LEU A 1 705 ? 11.009 23.338 33.872 1.00 91.50 705 LEU A N 1
ATOM 5468 C CA . LEU A 1 705 ? 12.145 23.302 34.783 1.00 91.50 705 LEU A CA 1
ATOM 5469 C C . LEU A 1 705 ? 12.246 21.965 35.526 1.00 91.50 705 LEU A C 1
ATOM 5471 O O . LEU A 1 705 ? 13.360 21.502 35.759 1.00 91.50 705 LEU A O 1
ATOM 5475 N N . ASN A 1 706 ? 11.123 21.314 35.849 1.00 87.50 706 ASN A N 1
ATOM 5476 C CA . ASN A 1 706 ? 11.138 19.984 36.466 1.00 87.50 706 ASN A CA 1
ATOM 5477 C C . ASN A 1 706 ? 11.638 18.904 35.501 1.00 87.50 706 ASN A C 1
ATOM 5479 O O . ASN A 1 706 ? 12.374 18.020 35.932 1.00 87.50 706 ASN A O 1
ATOM 5483 N N . ASN A 1 707 ? 11.301 18.992 34.210 1.00 83.50 707 ASN A N 1
ATOM 5484 C CA . ASN A 1 707 ? 11.737 18.009 33.212 1.00 83.50 707 ASN A CA 1
ATOM 5485 C C . ASN A 1 707 ? 13.263 17.985 33.032 1.00 83.50 707 ASN A C 1
ATOM 5487 O O . ASN A 1 707 ? 13.854 16.922 32.856 1.00 83.50 707 ASN A O 1
ATOM 5491 N N . ILE A 1 708 ? 13.915 19.147 33.124 1.00 88.38 708 ILE A N 1
ATOM 5492 C CA . ILE A 1 708 ? 15.375 19.261 32.991 1.00 88.38 708 ILE A CA 1
ATOM 5493 C C . ILE A 1 708 ? 16.124 19.148 34.325 1.00 88.38 708 ILE A C 1
ATOM 5495 O O . ILE A 1 708 ? 17.357 19.066 34.338 1.00 88.38 708 ILE A O 1
ATOM 5499 N N . ALA A 1 709 ? 15.418 19.196 35.460 1.00 86.56 709 ALA A N 1
ATOM 5500 C CA . ALA A 1 709 ? 16.039 19.259 36.775 1.00 86.56 709 ALA A CA 1
ATOM 5501 C C . ALA A 1 709 ? 16.917 18.023 37.006 1.00 86.56 709 ALA A C 1
ATOM 5503 O O . ALA A 1 709 ? 16.441 16.901 37.150 1.00 86.56 709 ALA A O 1
ATOM 5504 N N . SER A 1 710 ? 18.231 18.234 37.085 1.00 77.75 710 SER A N 1
ATOM 5505 C CA . SER A 1 710 ? 19.240 17.170 37.200 1.00 77.75 710 SER A CA 1
ATOM 5506 C C . SER A 1 710 ? 19.298 16.172 36.028 1.00 77.75 710 SER A C 1
ATOM 5508 O O . SER A 1 710 ? 20.009 15.175 36.159 1.00 77.75 710 SER A O 1
ATOM 5510 N N . ASN A 1 711 ? 18.645 16.444 34.892 1.00 84.31 711 ASN A N 1
ATOM 5511 C CA . ASN A 1 711 ? 18.618 15.576 33.713 1.00 84.31 711 ASN A CA 1
ATOM 5512 C C . ASN A 1 711 ? 19.391 16.211 32.540 1.00 84.31 711 ASN A C 1
ATOM 5514 O O . ASN A 1 711 ? 18.875 17.058 31.814 1.00 84.31 711 ASN A O 1
ATOM 5518 N N . ALA A 1 712 ? 20.657 15.816 32.375 1.00 84.00 712 ALA A N 1
ATOM 5519 C CA . ALA A 1 712 ? 21.533 16.369 31.338 1.00 84.00 712 ALA A CA 1
ATOM 5520 C C . ALA A 1 71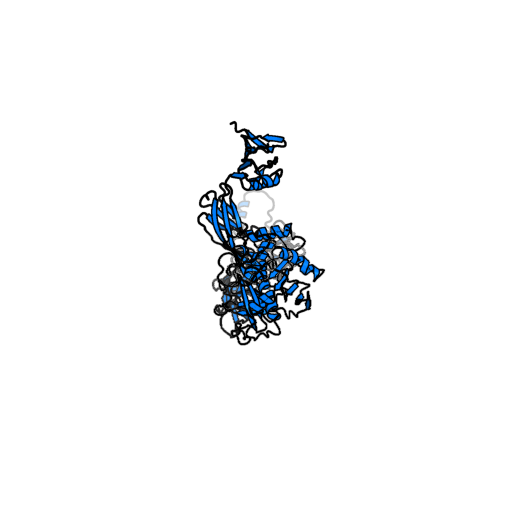2 ? 21.114 15.961 29.913 1.00 84.00 712 ALA A C 1
ATOM 5522 O O . ALA A 1 712 ? 21.382 16.702 28.969 1.00 84.00 712 ALA A O 1
ATOM 5523 N N . GLU A 1 713 ? 20.459 14.807 29.753 1.00 84.88 713 GLU A N 1
ATOM 5524 C CA . GLU A 1 713 ? 20.008 14.319 28.446 1.00 84.88 713 GLU A CA 1
ATOM 5525 C C . GLU A 1 713 ? 18.857 15.166 27.908 1.00 84.88 713 GLU A C 1
ATOM 5527 O O . GLU A 1 713 ? 18.876 15.544 26.739 1.00 84.88 713 GLU A O 1
ATOM 5532 N N . GLU A 1 714 ? 17.907 15.549 28.764 1.00 85.81 714 GLU A N 1
ATOM 5533 C CA . GLU A 1 714 ? 16.808 16.440 28.369 1.00 85.81 714 GLU A CA 1
ATOM 5534 C C . GLU A 1 714 ? 17.312 17.828 27.971 1.00 85.81 714 GLU A C 1
ATOM 5536 O O . GLU A 1 714 ? 16.857 18.394 26.979 1.00 85.81 714 GLU A O 1
ATOM 5541 N N . VAL A 1 715 ? 18.327 18.356 28.665 1.00 89.25 715 VAL A N 1
ATOM 5542 C CA . VAL A 1 715 ? 18.980 19.605 28.242 1.00 89.25 715 VAL A CA 1
ATOM 5543 C C . VAL A 1 715 ? 19.706 19.424 26.903 1.00 89.25 715 VAL A C 1
ATOM 5545 O O . VAL A 1 715 ? 19.670 20.322 26.065 1.00 89.25 715 VAL A O 1
ATOM 5548 N N . ALA A 1 716 ? 20.345 18.275 26.668 1.00 87.81 716 ALA A N 1
ATOM 5549 C CA . ALA A 1 716 ? 21.031 17.990 25.409 1.00 87.81 716 ALA A CA 1
ATOM 5550 C C . ALA A 1 716 ? 20.075 17.927 24.211 1.00 87.81 716 ALA A C 1
ATOM 5552 O O . ALA A 1 716 ? 20.396 18.494 23.168 1.00 87.81 716 ALA A O 1
ATOM 5553 N N . LYS A 1 717 ? 18.894 17.317 24.377 1.00 84.19 717 LYS A N 1
ATOM 5554 C CA . LYS A 1 717 ? 17.852 17.238 23.337 1.00 84.19 717 LYS A CA 1
ATOM 5555 C C . LYS A 1 717 ? 17.390 18.615 22.862 1.00 84.19 717 LYS A C 1
ATOM 5557 O O . LYS A 1 717 ? 17.078 18.790 21.691 1.00 84.19 717 LYS A O 1
ATOM 5562 N N . LEU A 1 718 ? 17.383 19.622 23.738 1.00 86.62 718 LEU A N 1
ATOM 5563 C CA . LEU A 1 718 ? 17.036 20.991 23.340 1.00 86.62 718 LEU A CA 1
ATOM 5564 C C . LEU A 1 718 ? 18.035 21.555 22.318 1.00 86.62 718 LEU A C 1
ATOM 5566 O O . LEU A 1 718 ? 17.634 22.231 21.376 1.00 86.62 718 LEU A O 1
ATOM 5570 N N . TYR A 1 719 ? 19.326 21.249 22.447 1.00 86.06 719 TYR A N 1
ATOM 5571 C CA . TYR A 1 719 ? 20.359 21.755 21.535 1.00 86.06 719 TYR A CA 1
ATOM 5572 C C . TYR A 1 719 ? 20.385 21.081 20.159 1.00 86.06 719 TYR A C 1
ATOM 5574 O O . TYR A 1 719 ? 21.049 21.587 19.244 1.00 86.06 719 TYR A O 1
ATOM 5582 N N . ASP A 1 720 ? 19.632 19.992 19.985 1.00 78.44 720 ASP A N 1
ATOM 5583 C CA . ASP A 1 720 ? 19.390 19.401 18.667 1.00 78.44 720 ASP A CA 1
ATOM 5584 C C . ASP A 1 720 ? 18.523 20.335 17.795 1.00 78.44 720 ASP A C 1
ATOM 5586 O O . ASP A 1 720 ? 18.619 20.297 16.564 1.00 78.44 720 ASP A O 1
ATOM 5590 N N . TYR A 1 721 ? 17.766 21.235 18.436 1.00 71.50 721 TYR A N 1
ATOM 5591 C CA . TYR A 1 721 ? 16.781 22.119 17.811 1.00 71.50 721 TYR A CA 1
ATOM 5592 C C . TYR A 1 721 ? 17.073 23.614 17.984 1.00 71.50 721 TYR A C 1
ATOM 5594 O O . TYR A 1 721 ? 16.829 24.402 17.070 1.00 71.50 721 TYR A O 1
ATOM 5602 N N . TYR A 1 722 ? 17.613 24.015 19.135 1.00 79.12 722 TYR A N 1
ATOM 5603 C CA . TYR A 1 722 ? 17.839 25.414 19.489 1.00 79.12 722 TYR A CA 1
ATOM 5604 C C . TYR A 1 722 ? 19.330 25.748 19.503 1.00 79.12 722 TYR A C 1
ATOM 5606 O O . TYR A 1 722 ? 20.161 24.977 19.987 1.00 79.12 722 TYR A O 1
ATOM 5614 N N . ARG A 1 723 ? 19.679 26.936 18.999 1.00 83.38 723 ARG A N 1
ATOM 5615 C CA . ARG A 1 723 ? 21.039 27.468 19.126 1.00 83.38 723 ARG A CA 1
ATOM 5616 C C . ARG A 1 723 ? 21.303 27.945 20.555 1.00 83.38 723 ARG A C 1
ATOM 5618 O O . ARG A 1 723 ? 22.408 27.750 21.053 1.00 83.38 723 ARG A O 1
ATOM 5625 N N . GLU A 1 724 ? 20.295 28.537 21.192 1.00 90.25 724 GLU A N 1
ATOM 5626 C CA . GLU A 1 724 ? 20.368 29.092 22.541 1.00 90.25 724 GLU A CA 1
ATOM 5627 C C . GLU A 1 724 ? 19.278 28.516 23.465 1.00 90.25 724 GLU A C 1
ATOM 5629 O O . GLU A 1 724 ? 18.092 28.518 23.128 1.00 90.25 724 GLU A O 1
ATOM 5634 N N . VAL A 1 725 ? 19.647 28.078 24.671 1.00 94.25 725 VAL A N 1
ATOM 5635 C CA . VAL A 1 725 ? 18.680 27.644 25.699 1.00 94.25 725 VAL A CA 1
ATOM 5636 C C . VAL A 1 725 ? 18.720 28.590 26.898 1.00 94.25 725 VAL A C 1
ATOM 5638 O O . VAL A 1 725 ? 19.760 28.771 27.534 1.00 94.25 725 VAL A O 1
ATOM 5641 N N . LYS A 1 726 ? 17.572 29.190 27.229 1.00 96.25 726 LYS A N 1
ATOM 5642 C CA . LYS A 1 726 ? 17.411 30.122 28.353 1.00 96.25 726 LYS A CA 1
ATOM 5643 C C . LYS A 1 726 ? 16.677 29.452 29.503 1.00 96.25 726 LYS A C 1
ATOM 5645 O O . LYS A 1 726 ? 15.546 29.005 29.347 1.00 96.25 726 LYS A O 1
ATOM 5650 N N . PHE A 1 727 ? 17.289 29.448 30.675 1.00 96.88 727 PHE A N 1
ATOM 5651 C CA . PHE A 1 727 ? 16.722 28.961 31.924 1.00 96.88 727 PHE A CA 1
ATOM 5652 C C . PHE A 1 727 ? 16.340 30.160 32.787 1.00 96.88 727 PHE A C 1
ATOM 5654 O O . PHE A 1 727 ? 17.209 30.911 33.230 1.00 96.88 727 PHE A O 1
ATOM 5661 N N . VAL A 1 728 ? 15.049 30.355 33.040 1.00 96.81 728 VAL A N 1
ATOM 5662 C CA . VAL A 1 728 ? 14.558 31.480 33.843 1.00 96.81 728 VAL A CA 1
ATOM 5663 C C . VAL A 1 728 ? 13.772 30.933 35.020 1.00 96.81 728 VAL A C 1
ATOM 5665 O O . VAL A 1 728 ? 12.683 30.400 34.861 1.00 96.81 728 VAL A O 1
ATOM 5668 N N . THR A 1 729 ? 14.316 31.074 36.224 1.00 96.25 729 THR A N 1
ATOM 5669 C CA . THR A 1 729 ? 13.622 30.629 37.443 1.00 96.25 729 THR A CA 1
ATOM 5670 C C . THR A 1 729 ? 12.840 31.772 38.078 1.00 96.25 729 THR A C 1
ATOM 5672 O O . THR A 1 729 ? 13.223 32.935 37.959 1.00 96.25 729 THR A O 1
ATOM 5675 N N . SER A 1 730 ? 11.763 31.454 38.794 1.00 95.06 730 SER A N 1
ATOM 5676 C CA . SER A 1 730 ? 10.959 32.394 39.581 1.00 95.06 730 SER A CA 1
ATOM 5677 C C . SER A 1 730 ? 10.406 31.713 40.836 1.00 95.06 730 SER A C 1
ATOM 5679 O O . SER A 1 730 ? 10.503 30.500 41.006 1.00 95.06 730 SER A O 1
ATOM 5681 N N . ASN A 1 731 ? 9.799 32.469 41.752 1.00 91.19 731 ASN A N 1
ATOM 5682 C CA . ASN A 1 731 ? 9.106 31.849 42.886 1.00 91.19 731 ASN A CA 1
ATOM 5683 C C . ASN A 1 731 ? 7.973 30.945 42.368 1.00 91.19 731 ASN A C 1
ATOM 5685 O O . ASN A 1 731 ? 7.112 31.415 41.630 1.00 91.19 731 ASN A O 1
ATOM 5689 N N . GLY A 1 732 ? 8.006 29.658 42.728 1.00 86.56 732 GLY A N 1
ATOM 5690 C CA . GLY A 1 732 ? 7.066 28.639 42.242 1.00 86.56 732 GLY A CA 1
ATOM 5691 C C . GLY A 1 732 ? 7.477 27.905 40.954 1.00 86.56 732 GLY A C 1
ATOM 5692 O O . GLY A 1 732 ? 6.889 26.869 40.671 1.00 86.56 732 GLY A O 1
ATOM 5693 N N . ASN A 1 733 ? 8.500 28.375 40.224 1.00 93.00 733 ASN A N 1
ATOM 5694 C CA . ASN A 1 733 ? 9.058 27.716 39.033 1.00 93.00 733 ASN A CA 1
ATOM 5695 C C . ASN A 1 733 ? 10.586 27.619 39.188 1.00 93.00 733 ASN A C 1
ATOM 5697 O O . ASN A 1 733 ? 11.303 28.604 38.988 1.00 93.00 733 ASN A O 1
ATOM 5701 N N . TRP A 1 734 ? 11.102 26.462 39.601 1.00 94.31 734 TRP A N 1
ATOM 5702 C CA . TRP A 1 734 ? 12.503 26.344 40.014 1.00 94.31 734 TRP A CA 1
ATOM 5703 C C . TRP A 1 734 ? 13.078 24.953 39.746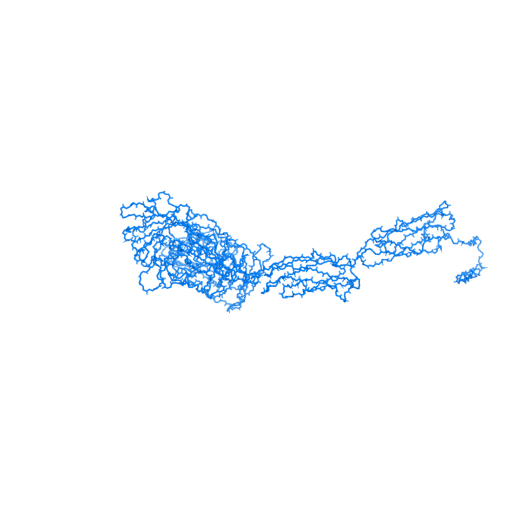 1.00 94.31 734 TRP A C 1
ATOM 5705 O O . TRP A 1 734 ? 12.400 23.954 39.949 1.00 94.31 734 TRP A O 1
ATOM 5715 N N . ALA A 1 735 ? 14.355 24.905 39.356 1.00 93.31 735 ALA A N 1
ATOM 5716 C CA . ALA A 1 735 ? 15.143 23.682 39.252 1.00 93.31 735 ALA A CA 1
ATOM 5717 C C . ALA A 1 735 ? 16.377 23.792 40.154 1.00 93.31 735 ALA A C 1
ATOM 5719 O O . ALA A 1 735 ? 17.133 24.760 40.067 1.00 93.31 735 ALA A O 1
ATOM 5720 N N . SER A 1 736 ? 16.608 22.787 41.000 1.00 92.44 736 SER A N 1
ATOM 5721 C CA . SER A 1 736 ? 17.737 22.797 41.939 1.00 92.44 736 SER A CA 1
ATOM 5722 C C . SER A 1 736 ? 19.089 22.629 41.250 1.00 92.44 736 SER A C 1
ATOM 5724 O O . SER A 1 736 ? 20.085 23.203 41.687 1.00 92.44 736 SER A O 1
ATOM 5726 N N . ASN A 1 737 ? 19.131 21.828 40.183 1.00 95.19 737 ASN A N 1
ATOM 5727 C CA . ASN A 1 737 ? 20.331 21.571 39.403 1.00 95.19 737 ASN A CA 1
ATOM 5728 C C . ASN A 1 737 ? 20.011 21.660 37.916 1.00 95.19 737 ASN A C 1
ATOM 5730 O O . ASN A 1 737 ? 19.092 20.991 37.443 1.00 95.19 737 ASN A O 1
ATOM 5734 N N . ILE A 1 738 ? 20.828 22.404 37.184 1.00 95.81 738 ILE A N 1
ATOM 5735 C CA . ILE A 1 738 ? 20.835 22.416 35.722 1.00 95.81 738 ILE A CA 1
ATOM 5736 C C . ILE A 1 738 ? 22.184 21.860 35.290 1.00 95.81 738 ILE A C 1
ATOM 5738 O O . ILE A 1 738 ? 23.223 22.328 35.752 1.00 95.81 738 ILE A O 1
ATOM 5742 N N . ARG A 1 739 ? 22.176 20.829 34.445 1.00 95.25 739 ARG A N 1
ATOM 5743 C CA . ARG A 1 739 ? 23.394 20.178 33.954 1.00 95.25 739 ARG A CA 1
ATOM 5744 C C . ARG A 1 739 ? 23.566 20.501 32.479 1.00 95.25 739 ARG A C 1
ATOM 5746 O O . ARG A 1 739 ? 22.743 20.078 31.673 1.00 95.25 739 ARG A O 1
ATOM 5753 N N . LEU A 1 740 ? 24.608 21.254 32.138 1.00 94.75 740 LEU A N 1
ATOM 5754 C CA . LEU A 1 740 ? 24.915 21.540 30.743 1.00 94.75 740 LEU A CA 1
ATOM 5755 C C . LEU A 1 740 ? 25.608 20.331 30.097 1.00 94.75 740 LEU A C 1
ATOM 5757 O O . LEU A 1 740 ? 26.501 19.744 30.716 1.00 94.75 740 LEU A O 1
ATOM 5761 N N . PRO A 1 741 ? 25.210 19.953 28.873 1.00 93.38 741 PRO A N 1
ATOM 5762 C CA . PRO A 1 741 ? 25.790 18.818 28.166 1.00 93.38 741 PRO A CA 1
ATOM 5763 C C . PRO A 1 741 ? 27.194 19.140 27.633 1.00 93.38 741 PRO A C 1
ATOM 5765 O O . PRO A 1 741 ? 27.616 20.294 27.613 1.00 93.38 741 PRO A O 1
ATOM 5768 N N . SER A 1 742 ? 27.918 18.124 27.171 1.00 89.00 742 SER A N 1
ATOM 5769 C CA . SER A 1 742 ? 29.184 18.261 26.440 1.00 89.00 742 SER A CA 1
ATOM 5770 C C . SER A 1 742 ? 29.166 17.399 25.173 1.00 89.00 742 SER A C 1
ATOM 5772 O O . SER A 1 742 ? 28.390 16.446 25.080 1.00 89.00 742 SER A O 1
ATOM 5774 N N . GLY A 1 743 ? 30.003 17.738 24.191 1.00 86.56 743 GLY A N 1
ATOM 5775 C CA . GLY A 1 743 ? 30.181 16.986 22.946 1.00 86.56 743 GLY A CA 1
ATOM 5776 C C . GLY A 1 743 ? 30.242 17.876 21.705 1.00 86.56 743 GLY A C 1
ATOM 5777 O O . GLY A 1 743 ? 29.701 18.980 21.697 1.00 86.56 743 GLY A O 1
ATOM 5778 N N . ASP A 1 744 ? 30.858 17.362 20.640 1.00 79.44 744 ASP A N 1
ATOM 5779 C CA . ASP A 1 744 ? 31.175 18.111 19.411 1.00 79.44 744 ASP A CA 1
ATOM 5780 C C . ASP A 1 744 ? 29.945 18.744 18.737 1.00 79.44 744 ASP A C 1
ATOM 5782 O O . ASP A 1 744 ? 30.035 19.809 18.132 1.00 79.44 744 ASP A O 1
ATOM 5786 N N . ARG A 1 745 ? 28.756 18.146 18.910 1.00 80.31 745 ARG A N 1
ATOM 5787 C CA . ARG A 1 745 ? 27.481 18.676 18.389 1.00 80.31 745 ARG A CA 1
ATOM 5788 C C . ARG A 1 745 ? 27.062 20.032 18.971 1.00 80.31 745 ARG A C 1
ATOM 5790 O O . ARG A 1 745 ? 26.141 20.655 18.449 1.00 80.31 745 ARG A O 1
ATOM 5797 N N . LEU A 1 746 ? 27.680 20.460 20.072 1.00 86.69 746 LEU A N 1
ATOM 5798 C CA . LEU A 1 746 ? 27.345 21.702 20.767 1.00 86.69 746 LEU A CA 1
ATOM 5799 C C . LEU A 1 746 ? 28.188 22.893 20.303 1.00 86.69 746 LEU A C 1
ATOM 5801 O O . LEU A 1 746 ? 27.964 23.994 20.791 1.00 86.69 746 LEU A O 1
ATOM 5805 N N . GLU A 1 747 ? 29.147 22.715 19.394 1.00 88.00 747 GLU A N 1
ATOM 5806 C CA . GLU A 1 747 ? 30.023 23.807 18.957 1.00 88.00 747 GLU A CA 1
ATOM 5807 C C . GLU A 1 747 ? 29.209 25.032 18.483 1.00 88.00 747 GLU A C 1
ATOM 5809 O O . GLU A 1 747 ? 28.322 24.935 17.630 1.00 88.00 747 GLU A O 1
ATOM 5814 N N . GLY A 1 748 ? 29.475 26.197 19.084 1.00 84.56 748 GLY A N 1
ATOM 5815 C CA . GLY A 1 748 ? 28.775 27.454 18.799 1.00 84.56 748 GLY A CA 1
ATOM 5816 C C . GLY A 1 748 ? 27.367 27.583 19.401 1.00 84.56 748 GLY A C 1
ATOM 5817 O O . GLY A 1 748 ? 26.629 28.494 19.015 1.00 84.56 748 GLY A O 1
ATOM 5818 N N . ARG A 1 749 ? 26.965 26.683 20.309 1.00 90.50 749 ARG A N 1
ATOM 5819 C CA . ARG A 1 749 ? 25.702 26.771 21.064 1.00 90.50 749 ARG A CA 1
ATOM 5820 C C . ARG A 1 749 ? 25.833 27.667 22.286 1.00 90.50 749 ARG A C 1
ATOM 5822 O O . ARG A 1 749 ? 26.883 27.700 22.920 1.00 90.50 749 ARG A O 1
ATOM 5829 N N . ASP A 1 750 ? 24.739 28.335 22.631 1.00 93.75 750 ASP A N 1
ATOM 5830 C CA . ASP A 1 750 ? 24.674 29.336 23.692 1.00 93.75 750 ASP A CA 1
ATOM 5831 C C . ASP A 1 750 ? 23.706 28.918 24.809 1.00 93.75 750 ASP A C 1
ATOM 5833 O O . ASP A 1 750 ? 22.710 28.236 24.579 1.00 93.75 750 ASP A O 1
ATOM 5837 N N . PHE A 1 751 ? 23.952 29.371 26.033 1.00 96.44 751 PHE A N 1
ATOM 5838 C CA . PHE A 1 751 ? 22.972 29.284 27.111 1.00 96.44 751 PHE A CA 1
ATOM 5839 C C . PHE A 1 751 ? 22.872 30.595 27.880 1.00 96.44 751 PHE A C 1
ATOM 5841 O O . PHE A 1 751 ? 23.831 31.365 27.959 1.00 96.44 751 PHE A O 1
ATOM 5848 N N . LEU A 1 752 ? 21.723 30.795 28.521 1.00 96.56 752 LEU A N 1
ATOM 5849 C CA . LEU A 1 752 ? 21.488 31.861 29.488 1.00 96.56 752 LEU A CA 1
ATOM 5850 C C . LEU A 1 752 ? 20.789 31.273 30.712 1.00 96.56 752 LEU A C 1
ATOM 5852 O O . LEU A 1 752 ? 19.788 30.583 30.578 1.00 96.56 752 LEU A O 1
ATOM 5856 N N . LEU A 1 753 ? 21.267 31.564 31.913 1.00 96.62 753 LEU A N 1
ATOM 5857 C CA . LEU A 1 753 ? 20.584 31.259 33.165 1.00 96.62 753 LEU A CA 1
ATOM 5858 C C . LEU A 1 753 ? 20.318 32.565 33.907 1.00 96.62 753 LEU A C 1
ATOM 5860 O O . LEU A 1 753 ? 21.258 33.267 34.271 1.00 96.62 753 LEU A O 1
ATOM 5864 N N . THR A 1 754 ? 19.048 32.845 34.186 1.00 96.62 754 THR A N 1
ATOM 5865 C CA . THR A 1 754 ? 18.591 33.958 35.022 1.00 96.62 754 THR A CA 1
ATOM 5866 C C . THR A 1 754 ? 17.900 33.407 36.265 1.00 96.62 754 THR A C 1
ATOM 5868 O O . THR A 1 754 ? 16.885 32.705 36.183 1.00 96.62 754 THR A O 1
ATOM 5871 N N . VAL A 1 755 ? 18.430 33.741 37.442 1.00 96.38 755 VAL A N 1
ATOM 5872 C CA . VAL A 1 755 ? 17.890 33.259 38.717 1.00 96.38 755 VAL A CA 1
ATOM 5873 C C . VAL A 1 755 ? 17.006 34.324 39.363 1.00 96.38 755 VAL A C 1
ATOM 5875 O O . VAL A 1 755 ? 17.524 35.258 39.966 1.00 96.38 755 VAL A O 1
ATOM 5878 N N . ASN A 1 756 ? 15.673 34.192 39.296 1.00 95.44 756 ASN A N 1
ATOM 5879 C CA . ASN A 1 756 ? 14.742 35.066 40.041 1.00 95.44 756 ASN A CA 1
ATOM 5880 C C . ASN A 1 756 ? 14.009 34.348 41.187 1.00 95.44 756 ASN A C 1
ATOM 5882 O O . ASN A 1 756 ? 13.232 34.986 41.907 1.00 95.44 756 ASN A O 1
ATOM 5886 N N . SER A 1 757 ? 14.245 33.048 41.376 1.00 93.88 757 SER A N 1
ATOM 5887 C CA . SER A 1 757 ? 13.713 32.265 42.494 1.00 93.88 757 SER A CA 1
ATOM 5888 C C . SER A 1 757 ? 14.335 32.656 43.836 1.00 93.88 757 SER A C 1
ATOM 5890 O O . SER A 1 757 ? 15.466 33.129 43.912 1.00 93.88 757 SER A O 1
ATOM 5892 N N . ALA A 1 758 ? 13.600 32.416 44.925 1.00 93.62 758 ALA A N 1
ATOM 5893 C CA . ALA A 1 758 ? 14.123 32.544 46.287 1.00 93.62 758 ALA A CA 1
ATOM 5894 C C . ALA A 1 758 ? 15.239 31.528 46.597 1.00 93.62 758 ALA A C 1
ATOM 5896 O O . ALA A 1 758 ? 16.127 31.820 47.394 1.00 93.62 758 ALA A O 1
ATOM 5897 N N . TYR A 1 759 ? 15.197 30.353 45.963 1.00 93.56 759 TYR A N 1
ATOM 5898 C CA . TYR A 1 759 ? 16.210 29.309 46.095 1.00 93.56 759 TYR A CA 1
ATOM 5899 C C . TYR A 1 759 ? 17.297 29.451 45.027 1.00 93.56 759 TYR A C 1
ATOM 5901 O O . TYR A 1 759 ? 17.014 29.851 43.896 1.00 93.56 759 TYR A O 1
ATOM 5909 N N . ALA A 1 760 ? 18.533 29.109 45.394 1.00 95.31 760 ALA A N 1
ATOM 5910 C CA . ALA A 1 760 ? 19.673 29.109 44.485 1.00 95.31 760 ALA A CA 1
ATOM 5911 C C . ALA A 1 760 ? 19.585 27.970 43.454 1.00 95.31 760 ALA A C 1
ATOM 5913 O O . ALA A 1 760 ? 18.907 26.969 43.680 1.00 95.31 760 ALA A O 1
ATOM 5914 N N . VAL A 1 761 ? 20.289 28.114 42.333 1.00 96.44 761 VAL A N 1
ATOM 5915 C CA . VAL A 1 761 ? 20.393 27.106 41.269 1.00 96.44 761 VAL A CA 1
ATOM 5916 C C . VAL A 1 761 ? 21.841 26.649 41.163 1.00 96.44 761 VAL A C 1
ATOM 5918 O O . VAL A 1 761 ? 22.745 27.475 41.050 1.00 96.44 761 VAL A O 1
ATOM 5921 N N . ASN A 1 762 ? 22.070 25.338 41.165 1.00 97.19 762 ASN A N 1
ATOM 5922 C CA . ASN A 1 762 ? 23.389 24.764 40.915 1.00 97.19 762 ASN A CA 1
ATOM 5923 C C . ASN A 1 762 ? 23.547 24.449 39.424 1.00 97.19 762 ASN A C 1
ATOM 5925 O O . ASN A 1 762 ? 22.897 23.545 38.899 1.00 97.19 762 ASN A O 1
ATOM 5929 N N . LEU A 1 763 ? 24.427 25.174 38.744 1.00 96.31 763 LEU A N 1
ATOM 5930 C CA . LEU A 1 763 ? 24.806 24.919 37.362 1.00 96.31 763 LEU A CA 1
ATOM 5931 C C . LEU A 1 763 ? 25.998 23.957 37.330 1.00 96.31 763 LEU A C 1
ATOM 5933 O O . LEU A 1 763 ? 27.084 24.294 37.799 1.00 96.31 763 LEU A O 1
ATOM 5937 N N . HIS A 1 764 ? 25.799 22.765 36.775 1.00 96.06 764 HIS A N 1
ATOM 5938 C CA . HIS A 1 764 ? 26.866 21.799 36.520 1.00 96.06 764 HIS A CA 1
ATOM 5939 C C . HIS A 1 764 ? 27.388 22.038 35.103 1.00 96.06 764 HIS A C 1
ATOM 5941 O O . HIS A 1 764 ? 26.639 21.883 34.137 1.00 96.06 764 HIS A O 1
ATOM 5947 N N . VAL A 1 765 ? 28.651 22.439 34.979 1.00 94.88 765 VAL A N 1
ATOM 5948 C CA . VAL A 1 765 ? 29.265 22.873 33.719 1.00 94.88 765 VAL A CA 1
ATOM 5949 C C . VAL A 1 765 ? 30.758 22.542 33.716 1.00 94.88 765 VAL A C 1
ATOM 5951 O O . VAL A 1 765 ? 31.443 22.783 34.702 1.00 94.88 765 VAL A O 1
ATOM 5954 N N . ASN A 1 766 ? 31.270 21.969 32.620 1.00 93.81 766 ASN A N 1
ATOM 5955 C CA . ASN A 1 766 ? 32.680 21.561 32.461 1.00 93.81 766 ASN A CA 1
ATOM 5956 C C . ASN A 1 766 ? 33.232 20.673 33.600 1.00 93.81 766 ASN A C 1
ATOM 5958 O O . ASN A 1 766 ? 34.408 20.755 33.940 1.00 93.81 766 ASN A O 1
ATOM 5962 N N . GLY A 1 767 ? 32.385 19.840 34.215 1.00 90.25 767 GLY A N 1
ATOM 5963 C CA . GLY A 1 767 ? 32.765 19.004 35.362 1.00 90.25 767 GLY A CA 1
ATOM 5964 C C . GLY A 1 767 ? 32.788 19.729 36.716 1.00 90.25 767 GLY A C 1
ATOM 5965 O O . GLY A 1 767 ? 33.033 19.090 37.736 1.00 90.25 767 GLY A O 1
ATOM 5966 N N . GLU A 1 768 ? 32.484 21.028 36.753 1.00 93.25 768 GLU A N 1
ATOM 5967 C CA . GLU A 1 768 ? 32.371 21.836 37.970 1.00 93.25 768 GLU A CA 1
ATOM 5968 C C . GLU A 1 768 ? 30.906 22.128 38.324 1.00 93.25 768 GLU A C 1
ATOM 5970 O O . GLU A 1 768 ? 30.012 22.046 37.479 1.00 93.25 768 GLU A O 1
ATOM 5975 N N . VAL A 1 769 ? 30.659 22.519 39.578 1.00 95.81 769 VAL A N 1
ATOM 5976 C CA . VAL A 1 769 ? 29.350 22.996 40.046 1.00 95.81 769 VAL A CA 1
ATOM 5977 C C . VAL A 1 769 ? 29.479 24.441 40.509 1.00 95.81 769 VAL A C 1
ATOM 5979 O O . VAL A 1 769 ? 30.277 24.739 41.396 1.00 95.81 769 VAL A O 1
ATOM 5982 N N . LYS A 1 770 ? 28.674 25.334 39.930 1.00 95.12 770 LYS A N 1
ATOM 5983 C CA . LYS A 1 770 ? 28.604 26.755 40.295 1.00 95.12 770 LYS A CA 1
ATOM 5984 C C . LYS A 1 770 ? 27.199 27.110 40.762 1.00 95.12 770 LYS A C 1
ATOM 5986 O O . LYS A 1 770 ? 26.224 26.803 40.083 1.00 95.12 770 LYS A O 1
ATOM 5991 N N . THR A 1 771 ? 27.090 27.751 41.919 1.00 96.31 771 THR A N 1
ATOM 5992 C CA . THR A 1 771 ? 25.799 28.108 42.520 1.00 96.31 771 THR A CA 1
ATOM 5993 C C . THR A 1 771 ? 25.460 29.565 42.232 1.00 96.31 771 THR A C 1
ATOM 5995 O O . THR A 1 771 ? 26.259 30.452 42.523 1.00 96.31 771 THR A O 1
ATOM 5998 N N . TYR A 1 772 ? 24.259 29.801 41.707 1.00 95.62 772 TYR A N 1
ATOM 5999 C CA . TYR A 1 772 ? 23.738 31.126 41.380 1.00 95.62 772 TYR A CA 1
ATOM 6000 C C . TYR A 1 772 ? 22.515 31.458 42.240 1.00 95.62 772 TYR A C 1
ATOM 6002 O O . TYR A 1 772 ? 21.613 30.639 42.421 1.00 95.62 772 TYR A O 1
ATOM 6010 N N . PHE A 1 773 ? 22.490 32.673 42.774 1.00 95.31 773 PHE A N 1
ATOM 6011 C CA . PHE A 1 773 ? 21.480 33.214 43.674 1.00 95.31 773 PHE A CA 1
ATOM 6012 C C . PHE A 1 773 ? 20.568 34.211 42.962 1.00 95.31 773 PHE A C 1
ATOM 6014 O O . PHE A 1 773 ? 20.845 34.675 41.856 1.00 95.31 773 PHE A O 1
ATOM 6021 N N . ARG A 1 774 ? 19.473 34.568 43.635 1.00 95.62 774 ARG A N 1
ATOM 6022 C CA . ARG A 1 774 ? 18.487 35.525 43.137 1.00 95.62 774 ARG A CA 1
ATOM 6023 C C . ARG A 1 774 ? 19.134 36.822 42.635 1.00 95.62 774 ARG A C 1
ATOM 6025 O O . ARG A 1 774 ? 19.916 37.442 43.350 1.00 95.62 774 ARG A O 1
ATOM 6032 N N . GLY A 1 775 ? 18.739 37.250 41.441 1.00 91.44 775 GLY A N 1
ATOM 6033 C CA . GLY A 1 775 ? 19.239 38.439 40.757 1.00 91.44 775 GLY A CA 1
ATOM 6034 C C . GLY A 1 775 ? 20.482 38.193 39.900 1.00 91.44 775 GLY A C 1
ATOM 6035 O O . GLY A 1 775 ? 20.886 39.097 39.182 1.00 91.44 775 GLY A O 1
ATOM 6036 N N . GLN A 1 776 ? 21.085 37.001 39.932 1.00 94.31 776 GLN A N 1
ATOM 6037 C CA . GLN A 1 776 ? 22.256 36.697 39.110 1.00 94.31 776 GLN A CA 1
ATOM 6038 C C . GLN A 1 776 ? 21.853 36.156 37.737 1.00 94.31 776 GLN A C 1
ATOM 6040 O O . GLN A 1 776 ? 20.901 35.381 37.607 1.00 94.31 776 GLN A O 1
ATOM 6045 N N . THR A 1 777 ? 22.610 36.562 36.715 1.00 95.19 777 THR A N 1
ATOM 6046 C CA . THR A 1 777 ? 22.497 36.039 35.353 1.00 95.19 777 THR A CA 1
ATOM 6047 C C . THR A 1 777 ? 23.868 35.613 34.841 1.00 95.19 777 THR A C 1
ATOM 6049 O O . THR A 1 777 ? 24.850 36.343 34.975 1.00 95.19 777 THR A O 1
ATOM 6052 N N . ILE A 1 778 ? 23.933 34.430 34.242 1.00 95.88 778 ILE A N 1
ATOM 6053 C CA . ILE A 1 778 ? 25.133 33.881 33.611 1.00 95.88 778 ILE A CA 1
ATOM 6054 C C . ILE A 1 778 ? 24.781 33.424 32.201 1.00 95.88 778 ILE A C 1
ATOM 6056 O O . ILE A 1 778 ? 23.708 32.872 31.978 1.00 95.88 778 ILE A O 1
ATOM 6060 N N . SER A 1 779 ? 25.685 33.639 31.256 1.00 96.38 779 SER A N 1
ATOM 6061 C CA . SER A 1 779 ? 25.586 33.061 29.916 1.00 96.38 779 SER A CA 1
ATOM 6062 C C . SER A 1 779 ? 26.840 32.267 29.582 1.00 96.38 779 SER A C 1
ATOM 6064 O O . SER A 1 779 ? 27.843 32.339 30.298 1.00 96.38 779 SER A O 1
ATOM 6066 N N . GLY A 1 780 ? 26.809 31.509 28.498 1.00 95.50 780 GLY A N 1
ATOM 6067 C CA . GLY A 1 780 ? 28.015 30.889 27.977 1.00 95.50 780 GLY A CA 1
ATOM 6068 C C . GLY A 1 780 ? 27.834 30.316 26.588 1.00 95.50 780 GLY A C 1
ATOM 6069 O O . GLY A 1 780 ? 26.717 30.006 26.190 1.00 95.50 780 GLY A O 1
ATOM 6070 N N . THR A 1 781 ? 28.953 30.150 25.892 1.00 95.12 781 THR A N 1
ATOM 6071 C CA . THR A 1 781 ? 29.019 29.564 24.549 1.00 95.12 781 THR A CA 1
ATOM 6072 C C . THR A 1 781 ? 29.897 28.325 24.594 1.00 95.12 781 THR A C 1
ATOM 6074 O O . THR A 1 781 ? 30.986 28.362 25.176 1.00 95.12 781 THR A O 1
ATOM 6077 N N . TYR A 1 782 ? 29.453 27.226 23.998 1.00 95.50 782 TYR A N 1
ATOM 6078 C CA . TYR A 1 782 ? 30.257 26.018 23.882 1.00 95.50 782 TYR A CA 1
ATOM 6079 C C . TYR A 1 782 ? 31.235 26.141 22.715 1.00 95.50 782 TYR A C 1
ATOM 6081 O O . TYR A 1 782 ? 30.840 26.455 21.591 1.00 95.50 782 TYR A O 1
ATOM 6089 N N . GLY A 1 783 ? 32.516 25.907 22.985 1.00 91.81 783 GLY A N 1
ATOM 6090 C CA . GLY A 1 783 ? 33.544 25.899 21.956 1.00 91.81 783 GLY A CA 1
ATOM 6091 C C . GLY A 1 783 ? 34.823 25.210 22.406 1.00 91.81 783 GLY A C 1
ATOM 6092 O O . GLY A 1 783 ? 35.194 25.284 23.581 1.00 91.81 783 GLY A O 1
ATOM 6093 N N . ASN A 1 784 ? 35.519 24.551 21.478 1.00 89.56 784 ASN A N 1
ATOM 6094 C CA . ASN A 1 784 ? 36.738 23.776 21.759 1.00 89.56 784 ASN A CA 1
ATOM 6095 C C . ASN A 1 784 ? 36.548 22.743 22.894 1.00 89.56 784 ASN A C 1
ATOM 6097 O O . ASN A 1 784 ? 37.410 22.588 23.762 1.00 89.56 784 ASN A O 1
ATOM 6101 N N . GLY A 1 785 ? 35.395 22.067 22.922 1.00 89.81 785 GLY A N 1
ATOM 6102 C CA . GLY A 1 785 ? 35.097 20.999 23.883 1.00 89.81 785 GLY A CA 1
ATOM 6103 C C . GLY A 1 785 ? 34.634 21.453 25.277 1.00 89.81 785 GLY A C 1
ATOM 6104 O O . GLY A 1 785 ? 34.385 20.597 26.132 1.00 89.81 785 GLY A O 1
ATOM 6105 N N . ALA A 1 786 ? 34.466 22.757 25.532 1.00 93.56 786 ALA A N 1
ATOM 6106 C CA . ALA A 1 786 ? 34.024 23.275 26.830 1.00 93.56 786 ALA A CA 1
ATOM 6107 C C . ALA A 1 786 ? 33.095 24.499 26.720 1.00 93.56 786 ALA A C 1
ATOM 6109 O O . ALA A 1 786 ? 33.156 25.277 25.772 1.00 93.56 786 ALA A O 1
ATOM 6110 N N . TRP A 1 787 ? 32.263 24.720 27.741 1.00 95.38 787 TRP A N 1
ATOM 6111 C CA . TRP A 1 787 ? 31.470 25.943 27.884 1.00 95.38 787 TRP A CA 1
ATOM 6112 C C . TRP A 1 787 ? 32.342 27.100 28.362 1.00 95.38 787 TRP A C 1
ATOM 6114 O O . TRP A 1 787 ? 32.870 27.082 29.477 1.00 95.38 787 TRP A O 1
ATOM 6124 N N . LYS A 1 788 ? 32.449 28.147 27.554 1.00 95.38 788 LYS A N 1
ATOM 6125 C CA . LYS A 1 788 ? 33.046 29.416 27.954 1.00 95.38 788 LYS A CA 1
ATOM 6126 C C . LYS A 1 788 ? 31.977 30.288 28.602 1.00 95.38 788 LYS A C 1
ATOM 6128 O O . LYS A 1 788 ? 31.015 30.670 27.948 1.00 95.38 788 LYS A O 1
ATOM 6133 N N . LEU A 1 789 ? 32.146 30.579 29.889 1.00 94.62 789 LEU A N 1
ATOM 6134 C CA . LEU A 1 789 ? 31.178 31.327 30.691 1.00 94.62 789 LEU A CA 1
ATOM 6135 C C . LEU A 1 789 ? 31.408 32.841 30.610 1.00 94.62 789 LEU A C 1
ATOM 6137 O O . LEU A 1 789 ? 32.548 33.302 30.685 1.00 94.62 789 LEU A O 1
ATOM 6141 N N . PHE A 1 790 ? 30.318 33.603 30.541 1.00 91.25 790 PHE A N 1
ATOM 6142 C CA . PHE A 1 790 ? 30.296 35.062 30.578 1.00 91.25 790 PHE A CA 1
ATOM 6143 C C . PHE A 1 790 ? 29.326 35.524 31.667 1.00 91.25 790 PHE A C 1
ATOM 6145 O O . PHE A 1 790 ? 28.103 35.402 31.534 1.00 91.25 790 PHE A O 1
ATOM 6152 N N . GLU A 1 791 ? 29.880 36.043 32.761 1.00 80.56 791 GLU A N 1
ATOM 6153 C CA . GLU A 1 791 ? 29.089 36.715 33.790 1.00 80.56 791 GLU A CA 1
ATOM 6154 C C . GLU A 1 791 ? 28.553 38.027 33.235 1.00 80.56 791 GLU A C 1
ATOM 6156 O O . GLU A 1 791 ? 29.310 38.893 32.792 1.00 80.56 791 GLU A O 1
ATOM 6161 N N . ILE A 1 792 ? 27.229 38.159 33.245 1.00 74.94 792 ILE A N 1
ATOM 6162 C CA . ILE A 1 792 ? 26.571 39.401 32.867 1.00 74.94 792 ILE A CA 1
ATOM 6163 C C . ILE A 1 792 ? 26.544 40.247 34.137 1.00 74.94 792 ILE A C 1
ATOM 6165 O O . ILE A 1 792 ? 25.687 40.064 35.002 1.00 74.94 792 ILE A O 1
ATOM 6169 N N . ALA A 1 793 ? 27.560 41.099 34.289 1.00 55.09 793 ALA A N 1
ATOM 6170 C CA . ALA A 1 793 ? 27.626 42.053 35.387 1.00 55.09 793 ALA A CA 1
ATOM 6171 C C . ALA A 1 793 ? 26.416 42.998 35.310 1.00 55.09 793 ALA A C 1
ATOM 6173 O O . ALA A 1 793 ? 26.152 43.575 34.253 1.00 55.09 793 ALA A O 1
ATOM 6174 N N . PHE A 1 794 ? 25.691 43.116 36.423 1.00 50.88 794 PHE A N 1
ATOM 6175 C CA . PHE A 1 794 ? 24.675 44.147 36.626 1.00 50.88 794 PHE A CA 1
ATOM 6176 C C . PHE A 1 794 ? 25.316 45.473 37.025 1.00 50.88 794 PHE A C 1
ATOM 6178 O O . PHE A 1 794 ? 26.251 45.438 37.862 1.00 50.88 794 PHE A O 1
#

Solvent-accessible surface area (backbone atoms only — not comparable to full-atom values): 42948 Å² total; per-residue (Å²): 143,79,91,75,95,70,83,77,73,70,63,66,64,55,58,59,56,62,64,67,62,76,79,65,98,68,95,73,86,79,78,81,68,80,68,72,57,34,44,68,48,60,79,51,56,64,47,72,21,88,27,20,82,64,21,64,40,77,46,39,39,31,37,76,46,79,44,97,42,44,38,30,34,40,40,42,52,78,37,60,81,48,34,38,65,78,47,56,62,48,81,33,35,69,88,45,21,81,48,67,48,76,38,46,36,33,32,41,63,78,51,47,73,53,62,47,76,40,41,41,37,40,36,66,37,62,90,69,26,34,72,53,35,61,75,41,75,67,45,64,26,45,34,38,34,33,54,75,56,56,62,44,79,47,59,76,51,59,58,50,77,31,40,18,76,62,20,74,40,78,42,33,43,28,39,66,32,39,47,95,39,53,36,38,34,41,38,44,44,80,32,63,71,46,21,41,57,39,65,48,57,50,76,32,38,62,88,44,20,81,51,71,43,74,36,42,34,32,26,32,67,68,94,66,81,61,86,51,62,28,42,38,37,41,34,50,37,84,86,25,28,77,80,45,46,82,48,76,72,42,58,30,42,36,39,36,50,81,79,56,70,76,60,75,52,62,72,47,84,76,51,43,93,58,63,64,66,62,48,27,42,57,49,91,98,49,91,42,47,33,51,28,36,57,43,75,54,62,30,96,70,52,45,41,32,37,32,43,80,88,68,50,80,42,83,51,84,80,73,77,74,38,34,28,41,21,34,20,68,67,40,28,44,36,40,36,22,36,27,53,37,81,82,49,37,67,49,58,45,62,41,46,62,60,85,71,76,79,74,61,68,66,92,55,95,56,85,80,44,59,79,64,83,83,58,81,64,87,64,64,30,33,81,57,76,78,78,59,60,86,73,74,75,62,47,77,59,62,69,36,79,40,26,93,61,74,33,34,30,49,28,24,29,39,39,36,27,43,62,52,41,41,73,55,42,35,79,46,70,62,56,52,50,52,51,50,51,45,27,48,40,52,36,26,51,48,34,24,40,62,58,25,29,39,54,27,29,29,36,40,37,37,20,62,57,63,81,75,92,51,83,80,48,45,76,40,44,64,63,53,51,39,70,77,37,80,82,66,78,48,53,34,34,37,40,36,68,85,56,74,78,39,46,43,45,63,53,37,52,58,36,27,36,28,23,65,53,79,87,93,69,95,64,59,53,51,35,44,26,35,50,27,24,52,38,14,24,34,31,28,54,74,45,55,27,50,63,88,72,32,78,22,26,45,63,47,58,55,76,92,35,68,43,66,37,42,62,28,44,52,41,22,52,51,32,35,64,70,77,34,59,91,65,44,41,81,54,76,59,55,93,55,80,56,37,35,31,43,39,60,42,82,44,76,48,63,94,83,66,48,71,45,83,38,66,72,59,67,72,15,31,31,36,49,66,44,31,35,19,53,43,51,64,62,52,62,55,96,43,30,39,41,46,83,41,70,39,96,41,97,87,48,69,50,32,40,35,41,33,53,75,43,89,67,48,73,74,39,74,44,68,50,47,35,30,35,28,32,76,85,57,21,29,20,39,24,42,38,40,42,31,32,53,49,59,56,48,77,39,52,46,46,69,53,28,53,64,28,40,69,29,36,65,56,48,41,59,49,52,79,65,23,48,26,47,31,41,40,33,30,77,91,12,63,40,63,30,45,32,61,64,83,54,82,88,41,61,77,27,36,39,37,40,38,31,56,15,89,63,55,32,33,39,34,48,88,93,42,77,48,79,43,44,58,80,41,41,41,32,32,38,26,47,97,84,38,68,49,75,43,77,59,83,129

Foldseek 3Di:
DDDDDDPPPVVVVVVVVVVVPPPDDDDDDPPPPPLPQKEKDKPAQEAEFAEQPFTKDKIWIATPDQFPAKWKKAKDKPCCQAKPKPDRIDIDHNVCRGPIDMIMITGHDAQAPDKDKIKIKIGTPCVRGGVSNNPYDIGIHIYIYDYPHAWEKDKPAQEDEFALLFTKDKIWIATSGAFPAKWKKAKAKPDVQAKDKPPRIDIDGSVCRGPIDMMMMTRHDDQDPDFRKIKIKIATDCVGGPSHNPYDIGIYIYGHDDPNPPPPFPQDQDQLLDADQWWWWDAPPDPWIKIKGQDALADPQEWEWEQEPVRDTDTDDLHDRFWIWIATLQALQWIKIWGQDSLRAIFIFIFGAFADPPGPDRPDLDQLAPDDSPDDHNTGIGPDDPDHPSDLQDFPADFAWFADAFQWEQEEEEAAEQVQNVVSHYPDPNSVSRLVRSLQRLLQLLCLQARLYHYRYNYYYYYPHDDDDDPVVQQCQVVVVCVVPVPRLHQAYEYEDYDPFWDAAALGRTYTDFYQDPDDDSAGRSSLSVSQRVLRNLHDAACQPCPDSHAASSVGSDPSHRHQAQSSSVRSVVSCVPPVVVSIDGDAFDPHFDAKHQHEAEAEDEDPDFKDKDPSSNNIGGSNRFTKHWSFWDQDWPFWGKDKDYAPDNNGHIIIMTGGNDPADAVRKIKIKTKMAGPVSRIHIYMYIYHYHDQEDEQEAQVSQVVQQVPQVVLVVVLVRHLEYEYEYAANRDHQEHEHDWDPSQANGKYKYAYQYQDWHWYHFPNDTDIGHHGWMKMWGDHPGGTDIDTPDD